Protein AF-0000000072180378 (afdb_homodimer)

Nearest PDB structures (foldseek):
  8u5n-assembly1_A  TM=6.507E-01  e=9.864E-05  Homo sapiens
  7bct-assembly1_A  TM=1.793E-01  e=2.920E-01  Homo sapiens
  6uwf-assembly1_A  TM=1.697E-01  e=4.337E-01  Pyrococcus horikoshii
  8qru-assembly1_B  TM=1.449E-01  e=9.198E-01  Homo sapiens
  5y50-assembly1_A  TM=1.693E-01  e=3.822E+00  Arabidopsis thaliana

Sequence (892 aa):
MRGRNSAKGERAGKSVSMNCNTCNDVAQLRHFEISCSRGFAAMAGFVAVLIAALRAIGVSVSAMAAGFLGARLGIISPQAQKSMAAISMNILIPSLLFTRIIYCDQCNQHLAQCTRCSPFIDILCNSWVLILLPFVVVGIGVFLGKLTAVLTAAPSSFSKGTICAIAFGNSTGLPIVLLTVISQSAASLTPSKQLDPLQHLPVYLMLYPVLQWSIGSWLLADTAGPQAEAVDNDPEISEVESIPSSEASLAQTNKHKCCLRVLQELRNVLQQALTPPVLGALLGLLVGFTPVRAWLVDLRDQDNDAPLQWFYAGLYKLGDAAVPVNLLILGSSLAKGADFHALPCRVGLGIAFSKLILMPGFMVLIVYGLIRIIPNKGYSLWLVALVVSCTPTANNVAVMAQNGGQSKEGMATAIFLQYLFAPICVTLSLAAFIQLLSSDCFLPPVMRGRNSAKGERAGKSVSMNCNTCNDVAQLRHFEISCSRGFAAMAGFVAVLIAALRAIGVSVSAMAAGFLGARLGIISPQAQKSMAAISMNILIPSLLFTRIIYCDQCNQHLAQCTRCSPFIDILCNSWVLILLPFVVVGIGVFLGKLTAVLTAAPSSFSKGTICAIAFGNSTGLPIVLLTVISQSAASLTPSKQLDPLQHLPVYLMLYPVLQWSIGSWLLADTAGPQAEAVDNDPEISEVESIPSSEASLAQTNKHKCCLRVLQELRNVLQQALTPPVLGALLGLLVGFTPVRAWLVDLRDQDNDAPLQWFYAGLYKLGDAAVPVNLLILGSSLAKGADFHALPCRVGLGIAFSKLILMPGFMVLIVYGLIRIIPNKGYSLWLVALVVSCTPTANNVAVMAQNGGQSKEGMATAIFLQYLFAPICVTLSLAAFIQLLSSDCFLPPV

Foldseek 3Di:
DDDPPPPPPPPPPPPPPPDCVVVVVVVVVVVVVVVVVLVVLLVVLLVLLLVLLVVLLVVLVVLLQVLLVCLLVPNQDPVNLLVLLVCLQQAQLLLQLLLLLLDDDQCPDPPPDDDFDDAPVVLCVQQVVLLCLLVVLLVVLLVLQQVLCVVLVPDPLCSLVSSLQQNAFDQPRSLVSSLVSCVVSCVVVPPDPDDRLVSNSSSNSLCNQLCSQLVLLVSLAPVPPPPPPVPCCCVCPPPPPPPCDDPVVVVVVVVVVVVVVVVVVVVVSVVSSPGNNNVSSVNSVVCSNDCVSCQQAPRDNSPQPRVNVVVSVVSNVSNVVSSSSLSSSLSNLCNVHQDCVLPPPSSLVSSLCSQQPVQLVVQLVVLLVVCVVDDDRDLSSSLSSSLSRRGGGHSSSLSSNSVNVGRSSNSSNSRVSNSVCSSVSSSVSSSVSVVQSPDCSRHPDD/DDPPPPPPPPPPPPPPPPDCVVVVVVVVVVVVVVVVVLVVLLVVLLVLLLVLLVVLLVVLVVLLQLLLVCLLVPNQDPVNLLVLLVCLQQAQLLLQLLLLLLDDDQCPDPPPDDDFDDAPVVLCVQQVVLLCLLVVLLVVLLVLQQVLCVVLVPDPLCSLVSSLQQNAFDQPRSLVSSLVSCVVSCVVVPPDPDPRLVSNSSSNSLCNQLCSQLVLLVSLAPVPPPPPPPPCCCVCPPPPPPPCPDPVVVVVVVVVVVVVVVVVVVVVSVVSSCGNNNVSSVNSVVCSNDCVSCQQAPRDNSPQDRVNVVVSVVSNVSNVVSSSSLSSSLSNLCNVHQDCVLPPPSSLVSSLCSQQPVQLVVQLVVLLVVCVVDDDRDLSSSLSSSLSRRGGGHSSSLSSNSVNVGRSSNSSNSRVSNSVCSSVSSSVSSSVSVVQSPDCSRHPDD

InterPro domains:
  IPR004776 Membrane transport PIN-like [PF03547] (62-428)
  IPR045033 Protein PIN-LIKES 1/3/4/5/7 [PTHR31651] (59-435)

Structure (mmCIF, N/CA/C/O backbone):
data_AF-0000000072180378-model_v1
#
loop_
_entity.id
_entity.type
_entity.pdbx_description
1 polymer 'Uncharacterized protein'
#
loop_
_atom_site.group_PDB
_atom_site.id
_atom_site.type_symbol
_atom_site.label_atom_id
_atom_site.label_alt_id
_atom_site.label_comp_id
_atom_site.label_asym_id
_atom_site.label_entity_id
_atom_site.label_seq_id
_atom_site.pdbx_PDB_ins_code
_atom_site.Cartn_x
_atom_site.Cartn_y
_atom_site.Cartn_z
_atom_site.occupancy
_atom_site.B_iso_or_equiv
_atom_site.auth_seq_id
_atom_site.auth_comp_id
_atom_site.auth_asym_id
_atom_site.auth_atom_id
_atom_site.pdbx_PDB_model_num
ATOM 1 N N . MET A 1 1 ? 104.375 -60.062 -6.348 1 23.41 1 MET A N 1
ATOM 2 C CA . MET A 1 1 ? 103.875 -58.812 -5.77 1 23.41 1 MET A CA 1
ATOM 3 C C . MET A 1 1 ? 102.375 -58.594 -6.129 1 23.41 1 MET A C 1
ATOM 5 O O . MET A 1 1 ? 102.062 -58.406 -7.297 1 23.41 1 MET A O 1
ATOM 9 N N . ARG A 1 2 ? 101.5 -59.281 -5.406 1 26.3 2 ARG A N 1
ATOM 10 C CA . ARG A 1 2 ? 100.125 -59.75 -5.504 1 26.3 2 ARG A CA 1
ATOM 11 C C . ARG A 1 2 ? 99.125 -58.594 -5.406 1 26.3 2 ARG A C 1
ATOM 13 O O . ARG A 1 2 ? 99.25 -57.719 -4.531 1 26.3 2 ARG A O 1
ATOM 20 N N . GLY A 1 3 ? 98.562 -58.094 -6.531 1 22.78 3 GLY A N 1
ATOM 21 C CA . GLY A 1 3 ? 97.75 -56.938 -6.965 1 22.78 3 GLY A CA 1
ATOM 22 C C . GLY A 1 3 ? 96.438 -56.812 -6.219 1 22.78 3 GLY A C 1
ATOM 23 O O . GLY A 1 3 ? 95.625 -57.781 -6.152 1 22.78 3 GLY A O 1
ATOM 24 N N . ARG A 1 4 ? 96.312 -56.094 -4.996 1 25.03 4 ARG A N 1
ATOM 25 C CA . ARG A 1 4 ? 95.375 -55.844 -3.939 1 25.03 4 ARG A CA 1
ATOM 26 C C . ARG A 1 4 ? 94.062 -55.188 -4.5 1 25.03 4 ARG A C 1
ATOM 28 O O . ARG A 1 4 ? 94.125 -54.062 -4.992 1 25.03 4 ARG A O 1
ATOM 35 N N . ASN A 1 5 ? 93.188 -55.969 -5.215 1 21.61 5 ASN A N 1
ATOM 36 C CA . ASN A 1 5 ? 92 -55.594 -5.961 1 21.61 5 ASN A CA 1
ATOM 37 C C . ASN A 1 5 ? 90.938 -54.969 -5.055 1 21.61 5 ASN A C 1
ATOM 39 O O . ASN A 1 5 ? 90.5 -55.562 -4.078 1 21.61 5 ASN A O 1
ATOM 43 N N . SER A 1 6 ? 91 -53.594 -4.723 1 24.12 6 SER A N 1
ATOM 44 C CA . SER A 1 6 ? 90.188 -52.75 -3.867 1 24.12 6 SER A CA 1
ATOM 45 C C . SER A 1 6 ? 88.75 -52.688 -4.355 1 24.12 6 SER A C 1
ATOM 47 O O . SER A 1 6 ? 88.438 -52.219 -5.465 1 24.12 6 SER A O 1
ATOM 49 N N . ALA A 1 7 ? 87.875 -53.688 -4.199 1 20.97 7 ALA A N 1
ATOM 50 C CA . ALA A 1 7 ? 86.5 -53.844 -4.633 1 20.97 7 ALA A CA 1
ATOM 51 C C . ALA A 1 7 ? 85.625 -52.812 -3.943 1 20.97 7 ALA A C 1
ATOM 53 O O . ALA A 1 7 ? 85.5 -52.812 -2.715 1 20.97 7 ALA A O 1
ATOM 54 N N . LYS A 1 8 ? 85.5 -51.531 -4.449 1 24.98 8 LYS A N 1
ATOM 55 C CA . LYS A 1 8 ? 84.688 -50.375 -4.098 1 24.98 8 LYS A CA 1
ATOM 56 C C . LYS A 1 8 ? 83.188 -50.75 -4.062 1 24.98 8 LYS A C 1
ATOM 58 O O . LYS A 1 8 ? 82.625 -51.281 -5.035 1 24.98 8 LYS A O 1
ATOM 63 N N . GLY A 1 9 ? 82.562 -51.219 -2.928 1 21.19 9 GLY A N 1
ATOM 64 C CA . GLY A 1 9 ? 81.188 -51.625 -2.625 1 21.19 9 GLY A CA 1
ATOM 65 C C . GLY A 1 9 ? 80.188 -50.594 -2.967 1 21.19 9 GLY A C 1
ATOM 66 O O . GLY A 1 9 ? 80.312 -49.406 -2.611 1 21.19 9 GLY A O 1
ATOM 67 N N . GLU A 1 10 ? 79.562 -50.531 -4.16 1 22.59 10 GLU A N 1
ATOM 68 C CA . GLU A 1 10 ? 78.5 -49.688 -4.711 1 22.59 10 GLU A CA 1
ATOM 69 C C . GLU A 1 10 ? 77.188 -49.812 -3.857 1 22.59 10 GLU A C 1
ATOM 71 O O . GLU A 1 10 ? 76.625 -50.875 -3.691 1 22.59 10 GLU A O 1
ATOM 76 N N . ARG A 1 11 ? 77 -49.062 -2.693 1 24.77 11 ARG A N 1
ATOM 77 C CA . ARG A 1 11 ? 75.812 -48.875 -1.863 1 24.77 11 ARG A CA 1
ATOM 78 C C . ARG A 1 11 ? 74.625 -48.406 -2.697 1 24.77 11 ARG A C 1
ATOM 80 O O . ARG A 1 11 ? 74.688 -47.375 -3.35 1 24.77 11 ARG A O 1
ATOM 87 N N . ALA A 1 12 ? 73.875 -49.281 -3.346 1 22.66 12 ALA A N 1
ATOM 88 C CA . ALA A 1 12 ? 72.562 -49.094 -4.055 1 22.66 12 ALA A CA 1
ATOM 89 C C . ALA A 1 12 ? 71.562 -48.438 -3.156 1 22.66 12 ALA A C 1
ATOM 91 O O . ALA A 1 12 ? 71.312 -48.906 -2.035 1 22.66 12 ALA A O 1
ATOM 92 N N . GLY A 1 13 ? 71.375 -47.125 -3.082 1 23.61 13 GLY A N 1
ATOM 93 C CA . GLY A 1 13 ? 70.375 -46.281 -2.463 1 23.61 13 GLY A CA 1
ATOM 94 C C . GLY A 1 13 ? 69 -46.656 -2.812 1 23.61 13 GLY A C 1
ATOM 95 O O . GLY A 1 13 ? 68.625 -46.719 -3.988 1 23.61 13 GLY A O 1
ATOM 96 N N . LYS A 1 14 ? 68.312 -47.625 -2.092 1 28.03 14 LYS A N 1
ATOM 97 C CA . LYS A 1 14 ? 66.938 -48 -2.186 1 28.03 14 LYS A CA 1
ATOM 98 C C . LYS A 1 14 ? 66 -46.781 -2.027 1 28.03 14 LYS A C 1
ATOM 100 O O . LYS A 1 14 ? 66.062 -46.062 -1.032 1 28.03 14 LYS A O 1
ATOM 105 N N . SER A 1 15 ? 65.625 -46.094 -3.078 1 25.95 15 SER A N 1
ATOM 106 C CA . SER A 1 15 ? 64.562 -45.125 -3.164 1 25.95 15 SER A CA 1
ATOM 107 C C . SER A 1 15 ? 63.281 -45.719 -2.617 1 25.95 15 SER A C 1
ATOM 109 O O . SER A 1 15 ? 62.812 -46.75 -3.066 1 25.95 15 SER A O 1
ATOM 111 N N . VAL A 1 16 ? 63.031 -45.688 -1.3 1 29.38 16 VAL A N 1
ATOM 112 C CA . VAL A 1 16 ? 61.781 -45.969 -0.637 1 29.38 16 VAL A CA 1
ATOM 113 C C . VAL A 1 16 ? 60.625 -45.281 -1.366 1 29.38 16 VAL A C 1
ATOM 115 O O . VAL A 1 16 ? 60.688 -44.062 -1.578 1 29.38 16 VAL A O 1
ATOM 118 N N . SER A 1 17 ? 59.938 -45.938 -2.277 1 28.48 17 SER A N 1
ATOM 119 C CA . SER A 1 17 ? 58.625 -45.594 -2.859 1 28.48 17 SER A CA 1
ATOM 120 C C . SER A 1 17 ? 57.625 -45.188 -1.781 1 28.48 17 SER A C 1
ATOM 122 O O . SER A 1 17 ? 57.312 -45.969 -0.888 1 28.48 17 SER A O 1
ATOM 124 N N . MET A 1 18 ? 57.688 -43.969 -1.21 1 31.56 18 MET A N 1
ATOM 125 C CA . MET A 1 18 ? 56.594 -43.344 -0.46 1 31.56 18 MET A CA 1
ATOM 126 C C . MET A 1 18 ? 55.25 -43.688 -1.07 1 31.56 18 MET A C 1
ATOM 128 O O . MET A 1 18 ? 55 -43.438 -2.256 1 31.56 18 MET A O 1
ATOM 132 N N . ASN A 1 19 ? 54.562 -44.781 -0.623 1 30.08 19 ASN A N 1
ATOM 133 C CA . ASN A 1 19 ? 53.312 -45.438 -0.943 1 30.08 19 ASN A CA 1
ATOM 134 C C . ASN A 1 19 ? 52.188 -44.438 -1.139 1 30.08 19 ASN A C 1
ATOM 136 O O . ASN A 1 19 ? 52.094 -43.438 -0.425 1 30.08 19 ASN A O 1
ATOM 140 N N . CYS A 1 20 ? 51.5 -44.344 -2.312 1 37.78 20 CYS A N 1
ATOM 141 C CA . CYS A 1 20 ? 50.281 -43.781 -2.926 1 37.78 20 CYS A CA 1
ATOM 142 C C . CYS A 1 20 ? 49.094 -43.875 -1.975 1 37.78 20 CYS A C 1
ATOM 144 O O . CYS A 1 20 ? 48.031 -43.375 -2.295 1 37.78 20 CYS A O 1
ATOM 146 N N . ASN A 1 21 ? 49.188 -44.594 -0.837 1 43.12 21 ASN A N 1
ATOM 147 C CA . ASN A 1 21 ? 48 -44.656 0.042 1 43.12 21 ASN A CA 1
ATOM 148 C C . ASN A 1 21 ? 47.75 -43.344 0.758 1 43.12 21 ASN A C 1
ATOM 150 O O . ASN A 1 21 ? 46.594 -43 1.018 1 43.12 21 ASN A O 1
ATOM 154 N N . THR A 1 22 ? 48.781 -42.625 1.175 1 49.94 22 THR A N 1
ATOM 155 C CA . THR A 1 22 ? 48.562 -41.344 1.85 1 49.94 22 THR A CA 1
ATOM 156 C C . THR A 1 22 ? 47.938 -40.344 0.9 1 49.94 22 THR A C 1
ATOM 158 O O . THR A 1 22 ? 47.125 -39.531 1.315 1 49.94 22 THR A O 1
ATOM 161 N N . CYS A 1 23 ? 48.344 -40.406 -0.347 1 49.34 23 CYS A N 1
ATOM 162 C CA . CYS A 1 23 ? 47.719 -39.5 -1.304 1 49.34 23 CYS A CA 1
ATOM 163 C C . CYS A 1 23 ? 46.25 -39.844 -1.506 1 49.34 23 CYS A C 1
ATOM 165 O O . CYS A 1 23 ? 45.406 -38.969 -1.651 1 49.34 23 CYS A O 1
ATOM 167 N N . ASN A 1 24 ? 45.969 -41.156 -1.447 1 54.84 24 ASN A N 1
ATOM 168 C CA . ASN A 1 24 ? 44.562 -41.562 -1.593 1 54.84 24 ASN A CA 1
ATOM 169 C C . ASN A 1 24 ? 43.75 -41.156 -0.372 1 54.84 24 ASN A C 1
ATOM 171 O O . ASN A 1 24 ? 42.594 -40.75 -0.505 1 54.84 24 ASN A O 1
ATOM 175 N N . ASP A 1 25 ? 44.344 -41.219 0.811 1 56.72 25 ASP A N 1
ATOM 176 C CA . ASP A 1 25 ? 43.625 -40.812 2.021 1 56.72 25 ASP A CA 1
ATOM 177 C C . ASP A 1 25 ? 43.375 -39.312 2.053 1 56.72 25 ASP A C 1
ATOM 179 O O . ASP A 1 25 ? 42.312 -38.875 2.443 1 56.72 25 ASP A O 1
ATOM 183 N N . VAL A 1 26 ? 44.344 -38.594 1.624 1 57.47 26 VAL A N 1
ATOM 184 C CA . VAL A 1 26 ? 44.188 -37.156 1.578 1 57.47 26 VAL A CA 1
ATOM 185 C C . VAL A 1 26 ? 43.156 -36.781 0.502 1 57.47 26 VAL A C 1
ATOM 187 O O . VAL A 1 26 ? 42.344 -35.906 0.703 1 57.47 26 VAL A O 1
ATOM 190 N N . ALA A 1 27 ? 43.125 -37.5 -0.613 1 61.75 27 ALA A N 1
ATOM 191 C CA . ALA A 1 27 ? 42.125 -37.25 -1.668 1 61.75 27 ALA A CA 1
ATOM 192 C C . ALA A 1 27 ? 40.719 -37.656 -1.211 1 61.75 27 ALA A C 1
ATOM 194 O O . ALA A 1 27 ? 39.781 -36.906 -1.475 1 61.75 27 ALA A O 1
ATOM 195 N N . GLN A 1 28 ? 40.656 -38.75 -0.484 1 59.56 28 GLN A N 1
ATOM 196 C CA . GLN A 1 28 ? 39.375 -39.156 0.055 1 59.56 28 GLN A CA 1
ATOM 197 C C . GLN A 1 28 ? 38.906 -38.188 1.138 1 59.56 28 GLN A C 1
ATOM 199 O O . GLN A 1 28 ? 37.719 -37.875 1.199 1 59.56 28 GLN A O 1
ATOM 204 N N . LEU A 1 29 ? 39.844 -37.75 1.906 1 58.91 29 LEU A N 1
ATOM 205 C CA . LEU A 1 29 ? 39.5 -36.781 2.928 1 58.91 29 LEU A CA 1
ATOM 206 C C . LEU A 1 29 ? 39.094 -35.469 2.291 1 58.91 29 LEU A C 1
ATOM 208 O O . LEU A 1 29 ? 38.156 -34.812 2.748 1 58.91 29 LEU A O 1
ATOM 212 N N . ARG A 1 30 ? 39.781 -35.062 1.263 1 59.28 30 ARG A N 1
ATOM 213 C CA . ARG A 1 30 ? 39.406 -33.844 0.553 1 59.28 30 ARG A CA 1
ATOM 214 C C . ARG A 1 30 ? 38.062 -34 -0.132 1 59.28 30 ARG A C 1
ATOM 216 O O . ARG A 1 30 ? 37.25 -33.062 -0.144 1 59.28 30 ARG A O 1
ATOM 223 N N . HIS A 1 31 ? 37.844 -35.188 -0.696 1 59.81 31 HIS A N 1
ATOM 224 C CA . HIS A 1 31 ? 36.562 -35.438 -1.297 1 59.81 31 HIS A CA 1
ATOM 225 C C . HIS A 1 31 ? 35.438 -35.438 -0.247 1 59.81 31 HIS A C 1
ATOM 227 O O . HIS A 1 31 ? 34.344 -34.938 -0.506 1 59.81 31 HIS A O 1
ATOM 233 N N . PHE A 1 32 ? 35.719 -35.969 0.905 1 56.75 32 PHE A N 1
ATOM 234 C CA . PHE A 1 32 ? 34.781 -35.938 2.008 1 56.75 32 PHE A CA 1
ATOM 235 C C . PHE A 1 32 ? 34.562 -34.531 2.502 1 56.75 32 PHE A C 1
ATOM 237 O O . PHE A 1 32 ? 33.406 -34.125 2.77 1 56.75 32 PHE A O 1
ATOM 244 N N . GLU A 1 33 ? 35.562 -33.844 2.6 1 57.16 33 GLU A N 1
ATOM 245 C CA . GLU A 1 33 ? 35.469 -32.438 3.023 1 57.16 33 GLU A CA 1
ATOM 246 C C . GLU A 1 33 ? 34.688 -31.625 2.004 1 57.16 33 GLU A C 1
ATOM 248 O O . GLU A 1 33 ? 33.875 -30.781 2.375 1 57.16 33 GLU A O 1
ATOM 253 N N . ILE A 1 34 ? 34.969 -31.875 0.777 1 57.62 34 ILE A N 1
ATOM 254 C CA . ILE A 1 34 ? 34.25 -31.172 -0.285 1 57.62 34 ILE A CA 1
ATOM 255 C C . ILE A 1 34 ? 32.781 -31.594 -0.282 1 57.62 34 ILE A C 1
ATOM 257 O O . ILE A 1 34 ? 31.891 -30.766 -0.435 1 57.62 34 ILE A O 1
ATOM 261 N N . SER A 1 35 ? 32.562 -32.875 -0.141 1 56.97 35 SER A N 1
ATOM 262 C CA . SER A 1 35 ? 31.203 -33.344 -0.076 1 56.97 35 SER A CA 1
ATOM 263 C C . SER A 1 35 ? 30.469 -32.812 1.146 1 56.97 35 SER A C 1
ATOM 265 O O . SER A 1 35 ? 29.297 -32.438 1.061 1 56.97 35 SER A O 1
ATOM 267 N N . CYS A 1 36 ? 31.125 -32.812 2.285 1 54.97 36 CYS A N 1
ATOM 268 C CA . CYS A 1 36 ? 30.562 -32.25 3.506 1 54.97 36 CYS A CA 1
ATOM 269 C C . CYS A 1 36 ? 30.328 -30.75 3.367 1 54.97 36 CYS A C 1
ATOM 271 O O . CYS A 1 36 ? 29.312 -30.234 3.822 1 54.97 36 CYS A O 1
ATOM 273 N N . SER A 1 37 ? 31.281 -30.156 2.77 1 57.88 37 SER A N 1
ATOM 274 C CA . SER A 1 37 ? 31.125 -28.734 2.553 1 57.88 37 SER A CA 1
ATOM 275 C C . SER A 1 37 ? 29.969 -28.422 1.609 1 57.88 37 SER A C 1
ATOM 277 O O . SER A 1 37 ? 29.219 -27.469 1.827 1 57.88 37 SER A O 1
ATOM 279 N N . ARG A 1 38 ? 29.875 -29.281 0.63 1 62.09 38 ARG A N 1
ATOM 280 C CA . ARG A 1 38 ? 28.75 -29.125 -0.28 1 62.09 38 ARG A CA 1
ATOM 281 C C . ARG A 1 38 ? 27.438 -29.438 0.425 1 62.09 38 ARG A C 1
ATOM 283 O O . ARG A 1 38 ? 26.422 -28.781 0.191 1 62.09 38 ARG A O 1
ATOM 290 N N . GLY A 1 39 ? 27.516 -30.453 1.272 1 58.81 39 GLY A N 1
ATOM 291 C CA . GLY A 1 39 ? 26.344 -30.781 2.086 1 58.81 39 GLY A CA 1
ATOM 292 C C . GLY A 1 39 ? 25.953 -29.672 3.031 1 58.81 39 GLY A C 1
ATOM 293 O O . GLY A 1 39 ? 24.766 -29.344 3.156 1 58.81 39 GLY A O 1
ATOM 294 N N . PHE A 1 40 ? 26.953 -29.109 3.693 1 61.78 40 PHE A N 1
ATOM 295 C CA . PHE A 1 40 ? 26.688 -28 4.609 1 61.78 40 PHE A CA 1
ATOM 296 C C . PHE A 1 40 ? 26.172 -26.781 3.859 1 61.78 40 PHE A C 1
ATOM 298 O O . PHE A 1 40 ? 25.281 -26.078 4.34 1 61.78 40 PHE A O 1
ATOM 305 N N . ALA A 1 41 ? 26.75 -26.578 2.73 1 62.75 41 ALA A N 1
ATOM 306 C CA . ALA A 1 41 ? 26.312 -25.453 1.915 1 62.75 41 ALA A CA 1
ATOM 307 C C . ALA A 1 41 ? 24.875 -25.656 1.431 1 62.75 41 ALA A C 1
ATOM 309 O O . ALA A 1 41 ? 24.078 -24.719 1.418 1 62.75 41 ALA A O 1
ATOM 310 N N . ALA A 1 42 ? 24.688 -26.922 1.071 1 67.94 42 ALA A N 1
ATOM 311 C CA . ALA A 1 42 ? 23.328 -27.281 0.644 1 67.94 42 ALA A CA 1
ATOM 312 C C . ALA A 1 42 ? 22.328 -27.109 1.788 1 67.94 42 ALA A C 1
ATOM 314 O O . ALA A 1 42 ? 21.219 -26.625 1.585 1 67.94 42 ALA A O 1
ATOM 315 N N . MET A 1 43 ? 22.781 -27.5 2.961 1 72.25 43 MET A N 1
ATOM 316 C CA . MET A 1 43 ? 21.906 -27.359 4.129 1 72.25 43 MET A CA 1
ATOM 317 C C . MET A 1 43 ? 21.703 -25.891 4.48 1 72.25 43 MET A C 1
ATOM 319 O O . MET A 1 43 ? 20.594 -25.5 4.836 1 72.25 43 MET A O 1
ATOM 323 N N . ALA A 1 44 ? 22.766 -25.188 4.395 1 71.56 44 ALA A N 1
ATOM 324 C CA . ALA A 1 44 ? 22.656 -23.75 4.672 1 71.56 44 ALA A CA 1
ATOM 325 C C . ALA A 1 44 ? 21.703 -23.078 3.691 1 71.56 44 ALA A C 1
ATOM 327 O O . ALA A 1 44 ? 20.906 -22.203 4.078 1 71.56 44 ALA A O 1
ATOM 328 N N . GLY A 1 45 ? 21.781 -23.531 2.492 1 72.12 45 GLY A N 1
ATOM 329 C CA . GLY A 1 45 ? 20.875 -23 1.487 1 72.12 45 GLY A CA 1
ATOM 330 C C . GLY A 1 45 ? 19.422 -23.375 1.741 1 72.12 45 GLY A C 1
ATOM 331 O O . GLY A 1 45 ? 18.531 -22.547 1.591 1 72.12 45 GLY A O 1
ATOM 332 N N . PHE A 1 46 ? 19.312 -24.641 2.17 1 78.25 46 PHE A N 1
ATOM 333 C CA . PHE A 1 46 ? 17.969 -25.109 2.486 1 78.25 46 PHE A CA 1
ATOM 334 C C . PHE A 1 46 ? 17.359 -24.312 3.635 1 78.25 46 PHE A C 1
ATOM 336 O O . PHE A 1 46 ? 16.203 -23.891 3.564 1 78.25 46 PHE A O 1
ATOM 343 N N . VAL A 1 47 ? 18.094 -24.078 4.609 1 81.06 47 VAL A N 1
ATOM 344 C CA . VAL A 1 47 ? 17.609 -23.375 5.793 1 81.06 47 VAL A CA 1
ATOM 345 C C . VAL A 1 47 ? 17.281 -21.922 5.43 1 81.06 47 VAL A C 1
ATOM 347 O O . VAL A 1 47 ? 16.266 -21.391 5.883 1 81.06 47 VAL A O 1
ATOM 350 N N . ALA A 1 48 ? 18.031 -21.375 4.586 1 77.56 48 ALA A N 1
ATOM 351 C CA . ALA A 1 48 ? 17.797 -20 4.164 1 77.56 48 ALA A CA 1
ATOM 352 C C . ALA A 1 48 ? 16.484 -19.891 3.4 1 77.56 48 ALA A C 1
ATOM 354 O O . ALA A 1 48 ? 15.711 -18.938 3.611 1 77.56 48 ALA A O 1
ATOM 355 N N . VAL A 1 49 ? 16.25 -20.875 2.596 1 77.88 49 VAL A N 1
ATOM 356 C CA . VAL A 1 49 ? 15.023 -20.859 1.805 1 77.88 49 VAL A CA 1
ATOM 357 C C . VAL A 1 49 ? 13.82 -21.125 2.711 1 77.88 49 VAL A C 1
ATOM 359 O O . VAL A 1 49 ? 12.773 -20.5 2.553 1 77.88 49 VAL A O 1
ATOM 362 N N . LEU A 1 50 ? 14.023 -22.016 3.584 1 84.56 50 LEU A N 1
ATOM 363 C CA . LEU A 1 50 ? 12.953 -22.312 4.523 1 84.56 50 LEU A CA 1
ATOM 364 C C . LEU A 1 50 ? 12.586 -21.094 5.348 1 84.56 50 LEU A C 1
ATOM 366 O O . LEU A 1 50 ? 11.406 -20.766 5.504 1 84.56 50 LEU A O 1
ATOM 370 N N . ILE A 1 51 ? 13.523 -20.422 5.801 1 83.12 51 ILE A N 1
ATOM 371 C CA . ILE A 1 51 ? 13.297 -19.219 6.609 1 83.12 51 ILE A CA 1
ATOM 372 C C . ILE A 1 51 ? 12.617 -18.141 5.762 1 83.12 51 ILE A C 1
ATOM 374 O O . ILE A 1 51 ? 11.695 -17.484 6.227 1 83.12 51 ILE A O 1
ATOM 378 N N . ALA A 1 52 ? 13.031 -18.016 4.59 1 79.88 52 ALA A N 1
ATOM 379 C CA . ALA A 1 52 ? 12.422 -17.047 3.686 1 79.88 52 ALA A CA 1
ATOM 380 C C . ALA A 1 52 ? 10.961 -17.375 3.418 1 79.88 52 ALA A C 1
ATOM 382 O O . ALA A 1 52 ? 10.109 -16.484 3.387 1 79.88 52 ALA A O 1
ATOM 383 N N . ALA A 1 53 ? 10.734 -18.641 3.188 1 81.94 53 ALA A N 1
ATOM 384 C CA . ALA A 1 53 ? 9.367 -19.094 2.951 1 81.94 53 ALA A CA 1
ATOM 385 C C . ALA A 1 53 ? 8.492 -18.859 4.184 1 81.94 53 ALA A C 1
ATOM 387 O O . ALA A 1 53 ? 7.359 -18.391 4.066 1 81.94 53 ALA A O 1
ATOM 388 N N . LEU A 1 54 ? 9.008 -19.172 5.328 1 85.94 54 LEU A N 1
ATOM 389 C CA . LEU A 1 54 ? 8.281 -18.953 6.574 1 85.94 54 LEU A CA 1
ATOM 390 C C . LEU A 1 54 ? 7.996 -17.469 6.793 1 85.94 54 LEU A C 1
ATOM 392 O O . LEU A 1 54 ? 6.898 -17.109 7.215 1 85.94 54 LEU A O 1
ATOM 396 N N . ARG A 1 55 ? 8.93 -16.672 6.438 1 84.56 55 ARG A N 1
ATOM 397 C CA . ARG A 1 55 ? 8.75 -15.234 6.594 1 84.56 55 ARG A CA 1
ATOM 398 C C . ARG A 1 55 ? 7.691 -14.711 5.633 1 84.56 55 ARG A C 1
ATOM 400 O O . ARG A 1 55 ? 6.844 -13.898 6.02 1 84.56 55 ARG A O 1
ATOM 407 N N . ALA A 1 56 ? 7.746 -15.133 4.473 1 82.44 56 ALA A N 1
ATOM 408 C CA . ALA A 1 56 ? 6.773 -14.703 3.473 1 82.44 56 ALA A CA 1
ATOM 409 C C . ALA A 1 56 ? 5.355 -15.102 3.875 1 82.44 56 ALA A C 1
ATOM 411 O O . ALA A 1 56 ? 4.422 -14.305 3.766 1 82.44 56 ALA A O 1
ATOM 412 N N . ILE A 1 57 ? 5.25 -16.297 4.301 1 85.94 57 ILE A N 1
ATOM 413 C CA . ILE A 1 57 ? 3.953 -16.781 4.758 1 85.94 57 ILE A CA 1
ATOM 414 C C . ILE A 1 57 ? 3.529 -16.031 6.016 1 85.94 57 ILE A C 1
ATOM 416 O O . ILE A 1 57 ? 2.354 -15.695 6.184 1 85.94 57 ILE A O 1
ATOM 420 N N . GLY A 1 58 ? 4.492 -15.836 6.891 1 88.62 58 GLY A N 1
ATOM 421 C CA . GLY A 1 58 ? 4.207 -15.086 8.102 1 88.62 58 GLY A CA 1
ATOM 422 C C . GLY A 1 58 ? 3.646 -13.703 7.832 1 88.62 58 GLY A C 1
ATOM 423 O O . GLY A 1 58 ? 2.744 -13.242 8.531 1 88.62 58 GLY A O 1
ATOM 424 N N . VAL A 1 59 ? 4.148 -13.039 6.828 1 90.19 59 VAL A N 1
ATOM 425 C CA . VAL A 1 59 ? 3.658 -11.719 6.441 1 90.19 59 VAL A CA 1
ATOM 426 C C . VAL A 1 59 ? 2.188 -11.812 6.043 1 90.19 59 VAL A C 1
ATOM 428 O O . VAL A 1 59 ? 1.36 -11.031 6.508 1 90.19 59 VAL A O 1
ATOM 431 N N . SER A 1 60 ? 1.878 -12.789 5.25 1 89.06 60 SER A N 1
ATOM 432 C CA . SER A 1 60 ? 0.507 -12.977 4.785 1 89.06 60 SER A CA 1
ATOM 433 C C . SER A 1 60 ? -0.425 -13.328 5.938 1 89.06 60 SER A C 1
ATOM 435 O O . SER A 1 60 ? -1.526 -12.781 6.043 1 89.06 60 SER A O 1
ATOM 437 N N . VAL A 1 61 ? 0.026 -14.18 6.797 1 90.81 61 VAL A N 1
ATOM 438 C CA . VAL A 1 61 ? -0.789 -14.625 7.922 1 90.81 61 VAL A CA 1
ATOM 439 C C . VAL A 1 61 ? -1.045 -13.461 8.875 1 90.81 61 VAL A C 1
ATOM 441 O O . VAL A 1 61 ? -2.133 -13.344 9.445 1 90.81 61 VAL A O 1
ATOM 444 N N . SER A 1 62 ? -0.065 -12.617 9.055 1 93.62 62 SER A N 1
ATOM 445 C CA . SER A 1 62 ? -0.23 -11.461 9.93 1 93.62 62 SER A CA 1
ATOM 446 C C . SER A 1 62 ? -1.308 -10.523 9.414 1 93.62 62 SER A C 1
ATOM 448 O O . SER A 1 62 ? -2.154 -10.055 10.172 1 93.62 62 SER A O 1
ATOM 450 N N . ALA A 1 63 ? -1.283 -10.266 8.156 1 93.56 63 ALA A N 1
ATOM 451 C CA . ALA A 1 63 ? -2.291 -9.398 7.555 1 93.56 63 ALA A CA 1
ATOM 452 C C . ALA A 1 63 ? -3.67 -10.055 7.59 1 93.56 63 ALA A C 1
ATOM 454 O O . ALA A 1 63 ? -4.676 -9.383 7.852 1 93.56 63 ALA A O 1
ATOM 455 N N . MET A 1 64 ? -3.689 -11.352 7.355 1 93.44 64 MET A N 1
ATOM 456 C CA . MET A 1 64 ? -4.941 -12.094 7.43 1 93.44 64 MET A CA 1
ATOM 457 C C . MET A 1 64 ? -5.516 -12.055 8.844 1 93.44 64 MET A C 1
ATOM 459 O O . MET A 1 64 ? -6.73 -11.977 9.023 1 93.44 64 MET A O 1
ATOM 463 N N . ALA A 1 65 ? -4.656 -12.172 9.805 1 95.38 65 ALA A N 1
ATOM 464 C CA . ALA A 1 65 ? -5.082 -12.148 11.195 1 95.38 65 ALA A CA 1
ATOM 465 C C . ALA A 1 65 ? -5.789 -10.836 11.539 1 95.38 65 ALA A C 1
ATOM 467 O O . ALA A 1 65 ? -6.75 -10.828 12.312 1 95.38 65 ALA A O 1
ATOM 468 N N . ALA A 1 66 ? -5.344 -9.773 11 1 96.44 66 ALA A N 1
ATOM 469 C CA . ALA A 1 66 ? -6.008 -8.484 11.211 1 96.44 66 ALA A CA 1
ATOM 470 C C . ALA A 1 66 ? -7.43 -8.508 10.648 1 96.44 66 ALA A C 1
ATOM 472 O O . ALA A 1 66 ? -8.352 -7.961 11.258 1 96.44 66 ALA A O 1
ATOM 473 N N . GLY A 1 67 ? -7.566 -9.086 9.445 1 95.31 67 GLY A N 1
ATOM 474 C CA . GLY A 1 67 ? -8.898 -9.25 8.891 1 95.31 67 GLY A CA 1
ATOM 475 C C . GLY A 1 67 ? -9.789 -10.141 9.734 1 95.31 67 GLY A C 1
ATOM 476 O O . GLY A 1 67 ? -10.969 -9.836 9.938 1 95.31 67 GLY A O 1
ATOM 477 N N . PHE A 1 68 ? -9.211 -11.25 10.219 1 95.75 68 PHE A N 1
ATOM 478 C CA . PHE A 1 68 ? -9.914 -12.172 11.102 1 95.75 68 PHE A CA 1
ATOM 479 C C . PHE A 1 68 ? -10.398 -11.461 12.359 1 95.75 68 PHE A C 1
ATOM 481 O O . PHE A 1 68 ? -11.57 -11.539 12.711 1 95.75 68 PHE A O 1
ATOM 488 N N . LEU A 1 69 ? -9.516 -10.695 12.969 1 95.81 69 LEU A N 1
ATOM 489 C 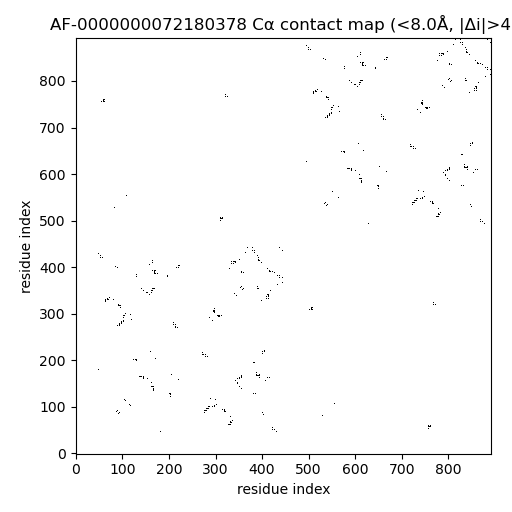CA . LEU A 1 69 ? -9.844 -9.961 14.188 1 95.81 69 LEU A CA 1
ATOM 490 C C . LEU A 1 69 ? -10.82 -8.836 13.891 1 95.81 69 LEU A C 1
ATOM 492 O O . LEU A 1 69 ? -11.727 -8.562 14.688 1 95.81 69 LEU A O 1
ATOM 496 N N . GLY A 1 70 ? -10.641 -8.156 12.812 1 96.38 70 GLY A N 1
ATOM 497 C CA . GLY A 1 70 ? -11.562 -7.102 12.422 1 96.38 70 GLY A CA 1
ATOM 498 C C . GLY A 1 70 ? -12.992 -7.578 12.266 1 96.38 70 GLY A C 1
ATOM 499 O O . GLY A 1 70 ? -13.93 -6.871 12.633 1 96.38 70 GLY A O 1
ATOM 500 N N . ALA A 1 71 ? -13.117 -8.695 11.664 1 95.31 71 ALA A N 1
ATOM 501 C CA . ALA A 1 71 ? -14.453 -9.266 11.492 1 95.31 71 ALA A CA 1
ATOM 502 C C . ALA A 1 71 ? -15.039 -9.695 12.836 1 95.31 71 ALA A C 1
ATOM 504 O O . ALA A 1 71 ? -16.219 -9.477 13.109 1 95.31 71 ALA A O 1
ATOM 505 N N . ARG A 1 72 ? -14.289 -10.258 13.711 1 94.38 72 ARG A N 1
ATOM 506 C CA . ARG A 1 72 ? -14.742 -10.734 15.008 1 94.38 72 ARG A CA 1
ATOM 507 C C . ARG A 1 72 ? -15.117 -9.57 15.922 1 94.38 72 ARG A C 1
ATOM 509 O O . ARG A 1 72 ? -16.031 -9.68 16.734 1 94.38 72 ARG A O 1
ATOM 516 N N . LEU A 1 73 ? -14.469 -8.453 15.742 1 94.44 73 LEU A N 1
ATOM 517 C CA . LEU A 1 73 ? -14.727 -7.273 16.562 1 94.44 73 LEU A CA 1
ATOM 518 C C . LEU A 1 73 ? -15.836 -6.422 15.953 1 94.44 73 LEU A C 1
ATOM 520 O O . LEU A 1 73 ? -16.188 -5.367 16.484 1 94.44 73 LEU A O 1
ATOM 524 N N . GLY A 1 74 ? -16.266 -6.797 14.805 1 93.31 74 GLY A N 1
ATOM 525 C CA . GLY A 1 74 ? -17.391 -6.121 14.188 1 93.31 74 GLY A CA 1
ATOM 526 C C . GLY A 1 74 ? -16.984 -4.93 13.344 1 93.31 74 GLY A C 1
ATOM 527 O O . GLY A 1 74 ? -17.828 -4.156 12.891 1 93.31 74 GLY A O 1
ATOM 528 N N . ILE A 1 75 ? -15.766 -4.773 13.133 1 93.69 75 ILE A N 1
ATOM 529 C CA . ILE A 1 75 ? -15.258 -3.682 12.305 1 93.69 75 ILE A CA 1
ATOM 530 C C . ILE A 1 75 ? -15.547 -3.973 10.836 1 93.69 75 ILE A C 1
ATOM 532 O O . ILE A 1 75 ? -15.945 -3.08 10.086 1 93.69 75 ILE A O 1
ATOM 536 N N . ILE A 1 76 ? -15.297 -5.23 10.445 1 95.94 76 ILE A N 1
ATOM 537 C CA . ILE A 1 76 ? -15.555 -5.66 9.078 1 95.94 76 ILE A CA 1
ATOM 538 C C . ILE A 1 76 ? -16.828 -6.512 9.031 1 95.94 76 ILE A C 1
ATOM 540 O O . ILE A 1 76 ? -16.781 -7.715 9.297 1 95.94 76 ILE A O 1
ATOM 544 N N . SER A 1 77 ? -17.875 -5.902 8.641 1 94.38 77 SER A N 1
ATOM 545 C CA . SER A 1 77 ? -19.125 -6.613 8.445 1 94.38 77 SER A CA 1
ATOM 546 C C . SER A 1 77 ? -19.156 -7.348 7.109 1 94.38 77 SER A C 1
ATOM 548 O O . SER A 1 77 ? -18.297 -7.113 6.25 1 94.38 77 SER A O 1
ATOM 550 N N . PRO A 1 78 ? -20.141 -8.227 6.973 1 91.19 78 PRO A N 1
ATOM 551 C CA . PRO A 1 78 ? -20.266 -8.891 5.672 1 91.19 78 PRO A CA 1
ATOM 552 C C . PRO A 1 78 ? -20.469 -7.906 4.523 1 91.19 78 PRO A C 1
ATOM 554 O O . PRO A 1 78 ? -19.938 -8.117 3.432 1 91.19 78 PRO A O 1
ATOM 557 N N . GLN A 1 79 ? -21.172 -6.91 4.805 1 92.19 79 GLN A N 1
ATOM 558 C CA . GLN A 1 79 ? -21.375 -5.879 3.787 1 92.19 79 GLN A CA 1
ATOM 559 C C . GLN A 1 79 ? -20.062 -5.141 3.494 1 92.19 79 GLN A C 1
ATOM 561 O O . GLN A 1 79 ? -19.766 -4.824 2.338 1 92.19 79 GLN A O 1
ATOM 566 N N . ALA A 1 80 ? -19.344 -4.863 4.508 1 93.94 80 ALA A N 1
ATOM 567 C CA . ALA A 1 80 ? -18.031 -4.23 4.336 1 93.94 80 ALA A CA 1
ATOM 568 C C . ALA A 1 80 ? -17.094 -5.117 3.52 1 93.94 80 ALA A C 1
ATOM 570 O O . ALA A 1 80 ? -16.359 -4.629 2.66 1 93.94 80 ALA A O 1
ATOM 571 N N . GLN A 1 81 ? -17.188 -6.352 3.834 1 93.44 81 GLN A N 1
ATOM 572 C CA . GLN A 1 81 ? -16.375 -7.32 3.119 1 93.44 81 GLN A CA 1
ATOM 573 C C . GLN A 1 81 ? -16.703 -7.332 1.63 1 93.44 81 GLN A C 1
ATOM 575 O O . GLN A 1 81 ? -15.805 -7.34 0.787 1 93.44 81 GLN A O 1
ATOM 580 N N . LYS A 1 82 ? -17.922 -7.34 1.323 1 91.62 82 LYS A N 1
ATOM 581 C CA . LYS A 1 82 ? -18.375 -7.328 -0.065 1 91.62 82 LYS A CA 1
ATOM 582 C C . LYS A 1 82 ? -17.953 -6.043 -0.772 1 91.62 82 LYS A C 1
ATOM 584 O O . LYS A 1 82 ? -17.531 -6.078 -1.928 1 91.62 82 LYS A O 1
ATOM 589 N N . SER A 1 83 ? -18.047 -4.969 -0.083 1 92.75 83 SER A N 1
ATOM 590 C CA . SER A 1 83 ? -17.656 -3.682 -0.646 1 92.75 83 SER A CA 1
ATOM 591 C C . SER A 1 83 ? -16.156 -3.635 -0.927 1 92.75 83 SER A C 1
ATOM 593 O O . SER A 1 83 ? -15.734 -3.139 -1.972 1 92.75 83 SER A O 1
ATOM 595 N N . MET A 1 84 ? -15.438 -4.176 -0.024 1 93.94 84 MET A N 1
ATOM 596 C CA . MET A 1 84 ? -13.992 -4.211 -0.195 1 93.94 84 MET A CA 1
ATOM 597 C C . MET A 1 84 ? -13.602 -5.074 -1.391 1 93.94 84 MET A C 1
ATOM 599 O O . MET A 1 84 ? -12.703 -4.719 -2.154 1 93.94 84 MET A O 1
ATOM 603 N N . ALA A 1 85 ? -14.289 -6.164 -1.497 1 92.19 85 ALA A N 1
ATOM 604 C CA . ALA A 1 85 ? -14.008 -7.07 -2.609 1 92.19 85 ALA A CA 1
ATOM 605 C C . ALA A 1 85 ? -14.312 -6.406 -3.947 1 92.19 85 ALA A C 1
ATOM 607 O O . ALA A 1 85 ? -13.539 -6.535 -4.902 1 92.19 85 ALA A O 1
ATOM 608 N N . ALA A 1 86 ? -15.375 -5.688 -3.984 1 92.62 86 ALA A N 1
ATOM 609 C CA . ALA A 1 86 ? -15.766 -4.988 -5.203 1 92.62 86 ALA A CA 1
ATOM 610 C C . ALA A 1 86 ? -14.758 -3.898 -5.562 1 92.62 86 ALA A C 1
ATOM 612 O O . ALA A 1 86 ? -14.383 -3.75 -6.727 1 92.62 86 ALA A O 1
ATOM 613 N N . ILE A 1 87 ? -14.367 -3.209 -4.617 1 95.31 87 ILE A N 1
ATOM 614 C CA . ILE A 1 87 ? -13.398 -2.137 -4.836 1 95.31 87 ILE A CA 1
ATOM 615 C C . ILE A 1 87 ? -12.062 -2.727 -5.281 1 95.31 87 ILE A C 1
ATOM 617 O O . ILE A 1 87 ? -11.43 -2.211 -6.199 1 95.31 87 ILE A O 1
ATOM 621 N N . SER A 1 88 ? -11.672 -3.787 -4.617 1 94.81 88 SER A N 1
ATOM 622 C CA . SER A 1 88 ? -10.422 -4.445 -4.984 1 94.81 88 SER A CA 1
ATOM 623 C C . SER A 1 88 ? -10.461 -4.945 -6.426 1 94.81 88 SER A C 1
ATOM 625 O O . SER A 1 88 ? -9.539 -4.699 -7.203 1 94.81 88 SER A O 1
ATOM 627 N N . MET A 1 89 ? -11.516 -5.547 -6.82 1 91.75 89 MET A N 1
ATOM 628 C CA . MET A 1 89 ? -11.648 -6.145 -8.141 1 91.75 89 MET A CA 1
ATOM 629 C C . MET A 1 89 ? -11.711 -5.07 -9.227 1 91.75 89 MET A C 1
ATOM 631 O O . MET A 1 89 ? -11.164 -5.246 -10.312 1 91.75 89 MET A O 1
ATOM 635 N N . ASN A 1 90 ? -12.32 -3.967 -8.898 1 94.62 90 ASN A N 1
ATOM 636 C CA . ASN A 1 90 ? -12.633 -3.01 -9.953 1 94.62 90 ASN A CA 1
ATOM 637 C C . ASN A 1 90 ? -11.609 -1.882 -10.016 1 94.62 90 ASN A C 1
ATOM 639 O O . ASN A 1 90 ? -11.516 -1.177 -11.023 1 94.62 90 ASN A O 1
ATOM 643 N N . ILE A 1 91 ? -10.883 -1.74 -8.945 1 96.75 91 ILE A N 1
ATOM 644 C CA . ILE A 1 91 ? -10.008 -0.574 -8.93 1 96.75 91 ILE A CA 1
ATOM 645 C C . ILE A 1 91 ? -8.586 -1 -8.57 1 96.75 91 ILE A C 1
ATOM 647 O O . ILE A 1 91 ? -7.652 -0.798 -9.352 1 96.75 91 ILE A O 1
ATOM 651 N N . LEU A 1 92 ? -8.391 -1.672 -7.434 1 96.19 92 LEU A N 1
ATOM 652 C CA . LEU A 1 92 ? -7.059 -1.915 -6.898 1 96.19 92 LEU A CA 1
ATOM 653 C C . LEU A 1 92 ? -6.309 -2.936 -7.75 1 96.19 92 LEU A C 1
ATOM 655 O O . LEU A 1 92 ? -5.176 -2.686 -8.172 1 96.19 92 LEU A O 1
ATOM 659 N N . ILE A 1 93 ? -6.965 -4.039 -8.055 1 93.38 93 ILE A N 1
ATOM 660 C CA . ILE A 1 93 ? -6.297 -5.113 -8.789 1 93.38 93 ILE A CA 1
ATOM 661 C C . ILE A 1 93 ? -6 -4.66 -10.211 1 93.38 93 ILE A C 1
ATOM 663 O O . ILE A 1 93 ? -4.883 -4.836 -10.703 1 93.38 93 ILE A O 1
ATOM 667 N N . PRO A 1 94 ? -6.949 -4.02 -10.906 1 94.56 94 PRO A N 1
ATOM 668 C CA . PRO A 1 94 ? -6.605 -3.508 -12.234 1 94.56 94 PRO A CA 1
ATOM 669 C C . PRO A 1 94 ? -5.422 -2.543 -12.203 1 94.56 94 PRO A C 1
ATOM 671 O O . PRO A 1 94 ? -4.578 -2.568 -13.102 1 94.56 94 PRO A O 1
ATOM 674 N N . SER A 1 95 ? -5.387 -1.685 -11.219 1 95.88 95 SER A N 1
ATOM 675 C CA . SER A 1 95 ? -4.262 -0.764 -11.086 1 95.88 95 SER A CA 1
ATOM 676 C C . SER A 1 95 ? -2.959 -1.515 -10.836 1 95.88 95 SER A C 1
ATOM 678 O O . SER A 1 95 ? -1.914 -1.151 -11.383 1 95.88 95 SER A O 1
ATOM 680 N N . LEU A 1 96 ? -3.045 -2.506 -10.047 1 92.31 96 LEU A N 1
ATOM 681 C CA . LEU A 1 96 ? -1.88 -3.336 -9.758 1 92.31 96 LEU A CA 1
ATOM 682 C C . LEU A 1 96 ? -1.342 -3.984 -11.031 1 92.31 96 LEU A C 1
ATOM 684 O O . LEU A 1 96 ? -0.146 -3.9 -11.312 1 92.31 96 LEU A O 1
ATOM 688 N N . LEU A 1 97 ? -2.215 -4.602 -11.766 1 90.69 97 LEU A N 1
ATOM 689 C CA . LEU A 1 97 ? -1.801 -5.328 -12.961 1 90.69 97 LEU A CA 1
ATOM 690 C C . LEU A 1 97 ? -1.248 -4.375 -14.016 1 90.69 97 LEU A C 1
ATOM 692 O O . LEU A 1 97 ? -0.203 -4.641 -14.609 1 90.69 97 LEU A O 1
ATOM 696 N N . PHE A 1 98 ? -1.891 -3.252 -14.258 1 93.44 98 PHE A N 1
ATOM 697 C CA . PHE A 1 98 ? -1.439 -2.25 -15.211 1 93.44 98 PHE A CA 1
ATOM 698 C C . PHE A 1 98 ? -0.035 -1.767 -14.875 1 93.44 98 PHE A C 1
ATOM 700 O O . PHE A 1 98 ? 0.854 -1.769 -15.727 1 93.44 98 PHE A O 1
ATOM 707 N N . THR A 1 99 ? 0.176 -1.423 -13.648 1 91.44 99 THR A N 1
ATOM 708 C CA . THR A 1 99 ? 1.436 -0.797 -13.258 1 91.44 99 THR A CA 1
ATOM 709 C C . THR A 1 99 ? 2.551 -1.835 -13.18 1 91.44 99 THR A C 1
ATOM 711 O O . THR A 1 99 ? 3.711 -1.531 -13.469 1 91.44 99 THR A O 1
ATOM 714 N N . ARG A 1 100 ? 2.234 -3.049 -12.758 1 84.88 100 ARG A N 1
ATOM 715 C CA . ARG A 1 100 ? 3.271 -4.07 -12.648 1 84.88 100 ARG A CA 1
ATOM 716 C C . ARG A 1 100 ? 3.754 -4.52 -14.023 1 84.88 100 ARG A C 1
ATOM 718 O O . ARG A 1 100 ? 4.93 -4.848 -14.195 1 84.88 100 ARG A O 1
ATOM 725 N N . ILE A 1 101 ? 2.938 -4.539 -14.938 1 84.06 101 ILE A N 1
ATOM 726 C CA . ILE A 1 101 ? 3.293 -4.969 -16.281 1 84.06 101 ILE A CA 1
ATOM 727 C C . ILE A 1 101 ? 4.238 -3.951 -16.922 1 84.06 101 ILE A C 1
ATOM 729 O O . ILE A 1 101 ? 5.215 -4.324 -17.562 1 84.06 101 ILE A O 1
ATOM 733 N N . ILE A 1 102 ? 4.031 -2.674 -16.688 1 86.75 102 ILE A N 1
ATOM 734 C CA . ILE A 1 102 ? 4.848 -1.667 -17.359 1 86.75 102 ILE A CA 1
ATOM 735 C C . ILE A 1 102 ? 5.961 -1.201 -16.422 1 86.75 102 ILE A C 1
ATOM 737 O O . ILE A 1 102 ? 6.688 -0.256 -16.734 1 86.75 102 ILE A O 1
ATOM 741 N N . TYR A 1 103 ? 6.102 -1.817 -15.375 1 82.5 103 TYR A N 1
ATOM 742 C CA . TYR A 1 103 ? 7.039 -1.424 -14.336 1 82.5 103 TYR A CA 1
ATOM 743 C C . TYR A 1 103 ? 8.477 -1.462 -14.844 1 82.5 103 TYR A C 1
ATOM 745 O O . TYR A 1 103 ? 8.828 -2.328 -15.648 1 82.5 103 TYR A O 1
ATOM 753 N N . CYS A 1 104 ? 9.289 -0.489 -14.359 1 74.44 104 CYS A N 1
ATOM 754 C CA . CYS A 1 104 ? 10.734 -0.416 -14.523 1 74.44 104 CYS A CA 1
ATOM 755 C C . CYS A 1 104 ? 11.398 0.116 -13.258 1 74.44 104 CYS A C 1
ATOM 757 O O . CYS A 1 104 ? 11.008 1.163 -12.742 1 74.44 104 CYS A O 1
ATOM 759 N N . ASP A 1 105 ? 12.266 -0.732 -12.734 1 65 105 ASP A N 1
ATOM 760 C CA . ASP A 1 105 ? 12.945 -0.319 -11.508 1 65 105 ASP A CA 1
ATOM 761 C C . ASP A 1 105 ? 13.664 1.016 -11.695 1 65 105 ASP A C 1
ATOM 763 O O . ASP A 1 105 ? 14.359 1.217 -12.695 1 65 105 ASP A O 1
ATOM 767 N N . GLN A 1 106 ? 13.203 2.041 -10.945 1 56.66 106 GLN A N 1
ATOM 768 C CA . GLN A 1 106 ? 13.812 3.367 -11 1 56.66 106 GLN A CA 1
ATOM 769 C C . GLN A 1 106 ? 15.008 3.463 -10.062 1 56.66 106 GLN A C 1
ATOM 771 O O . GLN A 1 106 ? 15.016 2.859 -8.992 1 56.66 106 GLN A O 1
ATOM 776 N N . CYS A 1 107 ? 16.25 3.492 -10.453 1 54.72 107 CYS A N 1
ATOM 777 C CA . CYS A 1 107 ? 17.531 3.508 -9.742 1 54.72 107 CYS A CA 1
ATOM 778 C C . CYS A 1 107 ? 17.484 4.492 -8.578 1 54.72 107 CYS A C 1
ATOM 780 O O . CYS A 1 107 ? 17.688 5.691 -8.773 1 54.72 107 CYS A O 1
ATOM 782 N N . ASN A 1 108 ? 16.578 4.617 -7.961 1 47.22 108 ASN A N 1
ATOM 783 C CA . ASN A 1 108 ? 16.734 5.582 -6.879 1 47.22 108 ASN A CA 1
ATOM 784 C C . ASN A 1 108 ? 18.078 5.426 -6.176 1 47.22 108 ASN A C 1
ATOM 786 O O . ASN A 1 108 ? 18.391 6.18 -5.254 1 47.22 108 ASN A O 1
ATOM 790 N N . GLN A 1 109 ? 18.703 4.16 -6.176 1 41.81 109 GLN A N 1
ATOM 791 C CA . GLN A 1 109 ? 19.938 4.031 -5.398 1 41.81 109 GLN A CA 1
ATOM 792 C C . GLN A 1 109 ? 21.094 4.754 -6.078 1 41.81 109 GLN A C 1
ATOM 794 O O . GLN A 1 109 ? 21.078 4.965 -7.293 1 41.81 109 GLN A O 1
ATOM 799 N N . HIS A 1 110 ? 21.859 5.414 -5.238 1 39.62 110 HIS A N 1
ATOM 800 C CA . HIS A 1 110 ? 23.172 6.004 -5.457 1 39.62 110 HIS A CA 1
ATOM 801 C C . HIS A 1 110 ? 23.984 5.191 -6.461 1 39.62 110 HIS A C 1
ATOM 803 O O . HIS A 1 110 ? 25.219 5.262 -6.473 1 39.62 110 HIS A O 1
ATOM 809 N N . LEU A 1 111 ? 23.375 4.238 -7.004 1 40.16 111 LEU A N 1
ATOM 810 C CA . LEU A 1 111 ? 24.359 3.576 -7.859 1 40.16 111 LEU A CA 1
ATOM 811 C C . LEU A 1 111 ? 24.656 4.426 -9.094 1 40.16 111 LEU A C 1
ATOM 813 O O . LEU A 1 111 ? 23.766 5.082 -9.633 1 40.16 111 LEU A O 1
ATOM 817 N N . ALA A 1 112 ? 25.844 4.688 -9.391 1 44.94 112 ALA A N 1
ATOM 818 C CA . ALA A 1 112 ? 26.562 5.379 -10.461 1 44.94 112 ALA A CA 1
ATOM 819 C C . ALA A 1 112 ? 25.906 5.113 -11.812 1 44.94 112 ALA A C 1
ATOM 821 O O . ALA A 1 112 ? 25.891 5.984 -12.68 1 44.94 112 ALA A O 1
ATOM 822 N N . GLN A 1 113 ? 25.453 3.82 -12.164 1 46.78 113 GLN A N 1
ATOM 823 C CA . GLN A 1 113 ? 24.984 3.553 -13.523 1 46.78 113 GLN A CA 1
ATOM 824 C C . GLN A 1 113 ? 23.672 2.785 -13.508 1 46.78 113 GLN A C 1
ATOM 826 O O . GLN A 1 113 ? 23.625 1.627 -13.086 1 46.78 113 GLN A O 1
ATOM 831 N N . CYS A 1 114 ? 22.578 3.404 -13.281 1 52.56 114 CYS A N 1
ATOM 832 C CA . CYS A 1 114 ? 21.297 2.73 -13.391 1 52.56 114 CYS A CA 1
ATOM 833 C C . CYS A 1 114 ? 21.109 2.123 -14.781 1 52.56 114 CYS A C 1
ATOM 835 O O . CYS A 1 114 ? 21.375 2.779 -15.789 1 52.56 114 CYS A O 1
ATOM 837 N N . THR A 1 115 ? 21.109 0.841 -14.82 1 55.59 115 THR A N 1
ATOM 838 C CA . THR A 1 115 ? 20.938 0.158 -16.094 1 55.59 115 THR A CA 1
ATOM 839 C C . THR A 1 115 ? 19.594 0.499 -16.719 1 55.59 115 THR A C 1
ATOM 841 O O . THR A 1 115 ? 18.594 0.633 -16.016 1 55.59 115 THR A O 1
ATOM 844 N N . ARG A 1 116 ? 19.641 0.965 -17.938 1 63.31 116 ARG A N 1
ATOM 845 C CA . ARG A 1 116 ? 18.484 1.233 -18.781 1 63.31 116 ARG A CA 1
ATOM 846 C C . ARG A 1 116 ? 17.516 0.059 -18.75 1 63.31 116 ARG A C 1
ATOM 848 O O . ARG A 1 116 ? 17.922 -1.101 -18.781 1 63.31 116 ARG A O 1
ATOM 855 N N . CYS A 1 117 ? 16.266 0.425 -18.5 1 71.38 117 CYS A N 1
ATOM 856 C CA . CYS A 1 117 ? 15.258 -0.623 -18.578 1 71.38 117 CYS A CA 1
ATOM 857 C C . CYS A 1 117 ? 15.18 -1.209 -19.984 1 71.38 117 CYS A C 1
ATOM 859 O O . CYS A 1 117 ? 15.172 -0.47 -20.969 1 71.38 117 CYS A O 1
ATOM 861 N N . SER A 1 118 ? 15.289 -2.494 -20.047 1 70.31 118 SER A N 1
ATOM 862 C CA . SER A 1 118 ? 15.234 -3.17 -21.344 1 70.31 118 SER A CA 1
ATOM 863 C C . SER A 1 118 ? 13.859 -3.012 -22 1 70.31 118 SER A C 1
ATOM 865 O O . SER A 1 118 ? 12.836 -3.076 -21.312 1 70.31 118 SER A O 1
ATOM 867 N N . PRO A 1 119 ? 13.969 -2.711 -23.266 1 73.94 119 PRO A N 1
ATOM 868 C CA . PRO A 1 119 ? 12.688 -2.686 -23.984 1 73.94 119 PRO A CA 1
ATOM 869 C C . PRO A 1 119 ? 11.938 -4.012 -23.891 1 73.94 119 PRO A C 1
ATOM 871 O O . PRO A 1 119 ? 12.562 -5.07 -23.766 1 73.94 119 PRO A O 1
ATOM 874 N N . PHE A 1 120 ? 10.641 -3.908 -23.906 1 76.88 120 PHE A N 1
ATOM 875 C CA . PHE A 1 120 ? 9.773 -5.074 -23.781 1 76.88 120 PHE A CA 1
ATOM 876 C C . PHE A 1 120 ? 10.133 -6.129 -24.812 1 76.88 120 PHE A C 1
ATOM 878 O O . PHE A 1 120 ? 10.117 -7.324 -24.516 1 76.88 120 PHE A O 1
ATOM 885 N N . ILE A 1 121 ? 10.562 -5.664 -25.938 1 76 121 ILE A N 1
ATOM 886 C CA . ILE A 1 121 ? 10.836 -6.59 -27.031 1 76 121 ILE A CA 1
ATOM 887 C C . ILE A 1 121 ? 12.078 -7.422 -26.719 1 76 121 ILE A C 1
ATOM 889 O O . ILE A 1 121 ? 12.133 -8.609 -27.031 1 76 121 ILE A O 1
ATOM 893 N N . ASP A 1 122 ? 13 -6.848 -26.078 1 75.75 122 ASP A N 1
ATOM 894 C CA . ASP A 1 122 ? 14.219 -7.566 -25.734 1 75.75 122 ASP A CA 1
ATOM 895 C C . ASP A 1 122 ? 13.953 -8.609 -24.656 1 75.75 122 ASP A C 1
ATOM 897 O O . ASP A 1 122 ? 14.469 -9.727 -24.719 1 75.75 122 ASP A O 1
ATOM 901 N N . ILE A 1 123 ? 13.148 -8.18 -23.781 1 74.19 123 ILE A N 1
ATOM 902 C CA . ILE A 1 123 ? 12.805 -9.086 -22.688 1 74.19 123 ILE A CA 1
ATOM 903 C C . ILE A 1 123 ? 11.992 -10.266 -23.234 1 74.19 123 ILE A C 1
ATOM 905 O O . ILE A 1 123 ? 12.219 -11.414 -22.844 1 74.19 123 ILE A O 1
ATOM 909 N N . LEU A 1 124 ? 11.172 -9.93 -24.156 1 78.62 124 LEU A N 1
ATOM 910 C CA . LEU A 1 124 ? 10.305 -10.945 -24.75 1 78.62 124 LEU A CA 1
ATOM 911 C C . LEU A 1 124 ? 11.117 -11.93 -25.594 1 78.62 124 LEU A C 1
ATOM 913 O O . LEU A 1 124 ? 10.875 -13.133 -25.547 1 78.62 124 LEU A O 1
ATOM 917 N N . CYS A 1 125 ? 12.102 -11.414 -26.219 1 78.5 125 CYS A N 1
ATOM 918 C CA . CYS A 1 125 ? 12.906 -12.273 -27.078 1 78.5 125 CYS A CA 1
ATOM 919 C C . CYS A 1 125 ? 13.773 -13.219 -26.266 1 78.5 125 CYS A C 1
ATOM 921 O O . CYS A 1 125 ? 13.922 -14.391 -26.609 1 78.5 125 CYS A O 1
ATOM 923 N N . ASN A 1 126 ? 14.188 -12.727 -25.172 1 77.44 126 ASN A N 1
ATOM 924 C CA . ASN A 1 126 ? 15.07 -13.539 -24.344 1 77.44 126 ASN A CA 1
ATOM 925 C C . ASN A 1 126 ? 14.281 -14.516 -23.484 1 77.44 126 ASN A C 1
ATOM 927 O O . ASN A 1 126 ? 14.812 -15.555 -23.078 1 77.44 126 ASN A O 1
ATOM 931 N N . SER A 1 127 ? 13.047 -14.211 -23.234 1 85.38 127 SER A N 1
ATOM 932 C CA . SER A 1 127 ? 12.258 -15.008 -22.297 1 85.38 127 SER A CA 1
ATOM 933 C C . SER A 1 127 ? 10.914 -15.398 -22.906 1 85.38 127 SER A C 1
ATOM 935 O O . SER A 1 127 ? 9.914 -15.5 -22.188 1 85.38 127 SER A O 1
ATOM 937 N N . TRP A 1 128 ? 10.883 -15.688 -24.203 1 86.19 128 TRP A N 1
ATOM 938 C CA . TRP A 1 128 ? 9.633 -15.906 -24.922 1 86.19 128 TRP A CA 1
ATOM 939 C C . TRP A 1 128 ? 8.922 -17.156 -24.391 1 86.19 128 TRP A C 1
ATOM 941 O O . TRP A 1 128 ? 7.691 -17.234 -24.438 1 86.19 128 TRP A O 1
ATOM 951 N N . VAL A 1 129 ? 9.633 -18.109 -23.938 1 89.69 129 VAL A N 1
ATOM 952 C CA . VAL A 1 129 ? 9.07 -19.344 -23.391 1 89.69 129 VAL A CA 1
ATOM 953 C C . VAL A 1 129 ? 8.148 -19.031 -22.219 1 89.69 129 VAL A C 1
ATOM 955 O O . VAL A 1 129 ? 7.113 -19.672 -22.047 1 89.69 129 VAL A O 1
ATOM 958 N N . LEU A 1 130 ? 8.508 -18.031 -21.469 1 92.19 130 LEU A N 1
ATOM 959 C CA . LEU A 1 130 ? 7.766 -17.672 -20.266 1 92.19 130 LEU A CA 1
ATOM 960 C C . LEU A 1 130 ? 6.457 -16.984 -20.609 1 92.19 130 LEU A C 1
ATOM 962 O O . LEU A 1 130 ? 5.559 -16.875 -19.766 1 92.19 130 LEU A O 1
ATOM 966 N N . ILE A 1 131 ? 6.293 -16.531 -21.797 1 89.31 131 ILE A N 1
ATOM 967 C CA . ILE A 1 131 ? 5.043 -15.93 -22.234 1 89.31 131 ILE A CA 1
ATOM 968 C C . ILE A 1 131 ? 3.979 -17.016 -22.422 1 89.31 131 ILE A C 1
ATOM 970 O O . ILE A 1 131 ? 2.795 -16.781 -22.156 1 89.31 131 ILE A O 1
ATOM 974 N N . LEU A 1 132 ? 4.402 -18.156 -22.828 1 91.62 132 LEU A N 1
ATOM 975 C CA . LEU A 1 132 ? 3.461 -19.234 -23.125 1 91.62 132 LEU A CA 1
ATOM 976 C C . LEU A 1 132 ? 3.271 -20.141 -21.922 1 91.62 132 LEU A C 1
ATOM 978 O O . LEU A 1 132 ? 2.297 -20.906 -21.859 1 91.62 132 LEU A O 1
ATOM 982 N N . LEU A 1 133 ? 4.098 -20.031 -21 1 94.25 133 LEU A N 1
ATOM 983 C CA . LEU A 1 133 ? 4.109 -20.938 -19.859 1 94.25 133 LEU A CA 1
ATOM 984 C C . LEU A 1 133 ? 2.809 -20.828 -19.062 1 94.25 133 LEU A C 1
ATOM 986 O O . LEU A 1 133 ? 2.309 -21.828 -18.547 1 94.25 133 LEU A O 1
ATOM 990 N N . PRO A 1 134 ? 2.201 -19.625 -18.953 1 95.25 134 PRO A N 1
ATOM 991 C CA . PRO A 1 134 ? 0.949 -19.531 -18.203 1 95.25 134 PRO A CA 1
ATOM 992 C C . PRO A 1 134 ? -0.144 -20.438 -18.75 1 95.25 134 PRO A C 1
ATOM 994 O O . PRO A 1 134 ? -0.962 -20.969 -18 1 95.25 134 PRO A O 1
ATOM 997 N N . PHE A 1 135 ? -0.179 -20.672 -20.047 1 95 135 PHE A N 1
ATOM 998 C CA . PHE A 1 135 ? -1.161 -21.578 -20.641 1 95 135 PHE A CA 1
ATOM 999 C C . PHE A 1 135 ? -0.946 -23 -20.156 1 95 135 PHE A C 1
ATOM 1001 O O . PHE A 1 135 ? -1.909 -23.719 -19.875 1 95 135 PHE A O 1
ATOM 1008 N N . VAL A 1 136 ? 0.265 -23.297 -20.047 1 95.25 136 VAL A N 1
ATOM 1009 C CA . VAL A 1 136 ? 0.608 -24.641 -19.609 1 95.25 136 VAL A CA 1
ATOM 1010 C C . VAL A 1 136 ? 0.272 -24.781 -18.125 1 95.25 136 VAL A C 1
ATOM 1012 O O . VAL A 1 136 ? -0.36 -25.766 -17.719 1 95.25 136 VAL A O 1
ATOM 1015 N N . VAL A 1 137 ? 0.657 -23.859 -17.328 1 95.44 137 VAL A N 1
ATOM 1016 C CA . VAL A 1 137 ? 0.463 -23.906 -15.883 1 95.44 137 VAL A CA 1
ATOM 1017 C C . VAL A 1 137 ? -1.029 -23.938 -15.562 1 95.44 137 VAL A C 1
ATOM 1019 O O . VAL A 1 137 ? -1.489 -24.766 -14.781 1 95.44 137 VAL A O 1
ATOM 1022 N N . VAL A 1 138 ? -1.757 -23.047 -16.188 1 96 138 VAL A N 1
ATOM 1023 C CA . VAL A 1 138 ? -3.193 -22.984 -15.938 1 96 138 VAL A CA 1
ATOM 1024 C C . VAL A 1 138 ? -3.875 -24.234 -16.484 1 96 138 VAL A C 1
ATOM 1026 O O . VAL A 1 138 ? -4.781 -24.781 -15.844 1 96 138 VAL A O 1
ATOM 1029 N N . GLY A 1 139 ? -3.418 -24.672 -17.641 1 96.19 139 GLY A N 1
ATOM 1030 C CA . GLY A 1 139 ? -3.982 -25.891 -18.203 1 96.19 139 GLY A CA 1
ATOM 1031 C C . GLY A 1 139 ? -3.811 -27.094 -17.312 1 96.19 139 GLY A C 1
ATOM 1032 O O . GLY A 1 139 ? -4.773 -27.812 -17.047 1 96.19 139 GLY A O 1
ATOM 1033 N N . ILE A 1 140 ? -2.67 -27.328 -16.844 1 96.62 140 ILE A N 1
ATOM 1034 C CA . ILE A 1 140 ? -2.398 -28.438 -15.922 1 96.62 140 ILE A CA 1
ATOM 1035 C C . ILE A 1 140 ? -3.195 -28.25 -14.633 1 96.62 140 ILE A C 1
ATOM 1037 O O . ILE A 1 140 ? -3.719 -29.219 -14.078 1 96.62 140 ILE A O 1
ATOM 1041 N N . GLY A 1 141 ? -3.221 -27.031 -14.172 1 97.12 141 GLY A N 1
ATOM 1042 C CA . GLY A 1 141 ? -3.975 -26.734 -12.969 1 97.12 141 GLY A CA 1
ATOM 1043 C C . GLY A 1 141 ? -5.449 -27.078 -13.086 1 97.12 141 GLY A C 1
ATOM 1044 O O . GLY A 1 141 ? -6.039 -27.641 -12.164 1 97.12 141 GLY A O 1
ATOM 1045 N N . VAL A 1 142 ? -5.992 -26.703 -14.227 1 96.88 142 VAL A N 1
ATOM 1046 C CA . VAL A 1 142 ? -7.398 -27.016 -14.469 1 96.88 142 VAL A CA 1
ATOM 1047 C C . VAL A 1 142 ? -7.598 -28.516 -14.516 1 96.88 142 VAL A C 1
ATOM 1049 O O . VAL A 1 142 ? -8.555 -29.047 -13.938 1 96.88 142 VAL A O 1
ATOM 1052 N N . PHE A 1 143 ? -6.719 -29.188 -15.156 1 97.56 143 PHE A N 1
ATOM 1053 C CA . PHE A 1 143 ? -6.789 -30.641 -15.266 1 97.56 143 PHE A CA 1
ATOM 1054 C C . PHE A 1 143 ? -6.695 -31.281 -13.891 1 97.56 143 PHE A C 1
ATOM 1056 O O . PHE A 1 143 ? -7.535 -32.125 -13.523 1 97.56 143 PHE A O 1
ATOM 1063 N N . LEU A 1 144 ? -5.727 -30.875 -13.117 1 97.88 144 LEU A N 1
ATOM 1064 C CA . LEU A 1 144 ? -5.551 -31.422 -11.773 1 97.88 144 LEU A CA 1
ATOM 1065 C C . LEU A 1 144 ? -6.719 -31.031 -10.875 1 97.88 144 LEU A C 1
ATOM 1067 O O . LEU A 1 144 ? -7.113 -31.781 -9.992 1 97.88 144 LEU A O 1
ATOM 1071 N N . GLY A 1 145 ? -7.164 -29.812 -11.102 1 98 145 GLY A N 1
ATOM 1072 C CA . GLY A 1 145 ? -8.32 -29.359 -10.344 1 98 145 GLY A CA 1
ATOM 1073 C C . GLY A 1 145 ? -9.547 -30.234 -10.562 1 98 145 GLY A C 1
ATOM 1074 O O . GLY A 1 145 ? -10.219 -30.625 -9.609 1 98 145 GLY A O 1
ATOM 1075 N N . LYS A 1 146 ? -9.82 -30.578 -11.805 1 97.19 146 LYS A N 1
ATOM 1076 C CA . LYS A 1 146 ? -10.945 -31.453 -12.125 1 97.19 146 LYS A CA 1
ATOM 1077 C C . LYS A 1 146 ? -10.742 -32.844 -11.547 1 97.19 146 LYS A C 1
ATOM 1079 O O . LYS A 1 146 ? -11.672 -33.438 -10.992 1 97.19 146 LYS A O 1
ATOM 1084 N N . LEU A 1 147 ? -9.578 -33.281 -11.711 1 97.94 147 LEU A N 1
ATOM 1085 C CA . LEU A 1 147 ? -9.25 -34.594 -11.18 1 97.94 147 LEU A CA 1
ATOM 1086 C C . LEU A 1 147 ? -9.422 -34.656 -9.664 1 97.94 147 LEU A C 1
ATOM 1088 O O . LEU A 1 147 ? -9.977 -35.594 -9.125 1 97.94 147 LEU A O 1
ATOM 1092 N N . THR A 1 148 ? -8.969 -33.625 -8.969 1 98.12 148 THR A N 1
ATOM 1093 C CA . THR A 1 148 ? -9.07 -33.562 -7.516 1 98.12 148 THR A CA 1
ATOM 1094 C C . THR A 1 148 ? -10.531 -33.469 -7.082 1 98.12 148 THR A C 1
ATOM 1096 O O . THR A 1 148 ? -10.938 -34.094 -6.094 1 98.12 148 THR A O 1
ATOM 1099 N N . ALA A 1 149 ? -11.281 -32.719 -7.82 1 97.19 149 ALA A N 1
ATOM 1100 C CA . ALA A 1 149 ? -12.703 -32.562 -7.5 1 97.19 149 ALA A CA 1
ATOM 1101 C C . ALA A 1 149 ? -13.414 -33.938 -7.574 1 97.19 149 ALA A C 1
ATOM 1103 O O . ALA A 1 149 ? -14.242 -34.25 -6.719 1 97.19 149 ALA A O 1
ATOM 1104 N N . VAL A 1 150 ? -13.086 -34.75 -8.531 1 97 150 VAL A N 1
ATOM 1105 C CA . VAL A 1 150 ? -13.727 -36.031 -8.734 1 97 150 VAL A CA 1
ATOM 1106 C C . VAL A 1 150 ? -13.227 -37.031 -7.688 1 97 150 VAL A C 1
ATOM 1108 O O . VAL A 1 150 ? -14.016 -37.719 -7.055 1 97 150 VAL A O 1
ATOM 1111 N N . LEU A 1 151 ? -11.945 -37.062 -7.5 1 97.38 151 LEU A N 1
ATOM 1112 C CA . LEU A 1 151 ? -11.344 -38.062 -6.621 1 97.38 151 LEU A CA 1
ATOM 1113 C C . LEU A 1 151 ? -11.742 -37.812 -5.168 1 97.38 151 LEU A C 1
ATOM 1115 O O . LEU A 1 151 ? -11.867 -38.781 -4.391 1 97.38 151 LEU A O 1
ATOM 1119 N N . THR A 1 152 ? -11.945 -36.562 -4.797 1 96.69 152 THR A N 1
ATOM 1120 C CA . THR A 1 152 ? -12.281 -36.25 -3.412 1 96.69 152 THR A CA 1
ATOM 1121 C C . THR A 1 152 ? -13.781 -36.062 -3.25 1 96.69 152 THR A C 1
ATOM 1123 O O . THR A 1 152 ? -14.258 -35.75 -2.16 1 96.69 152 THR A O 1
ATOM 1126 N N . ALA A 1 153 ? -14.5 -36.219 -4.285 1 95 153 ALA A N 1
ATOM 1127 C CA . ALA A 1 153 ? -15.945 -36.031 -4.27 1 95 153 ALA A CA 1
ATOM 1128 C C . ALA A 1 153 ? -16.312 -34.656 -3.719 1 95 153 ALA A C 1
ATOM 1130 O O . ALA A 1 153 ? -17.109 -34.531 -2.785 1 95 153 ALA A O 1
ATOM 1131 N N . ALA A 1 154 ? -15.781 -33.719 -4.348 1 95.25 154 ALA A N 1
ATOM 1132 C CA . ALA A 1 154 ? -16.078 -32.344 -3.943 1 95.25 154 ALA A CA 1
ATOM 1133 C C . ALA A 1 154 ? -17.562 -32.031 -4.102 1 95.25 154 ALA A C 1
ATOM 1135 O O . ALA A 1 154 ? -18.188 -32.438 -5.086 1 95.25 154 ALA A O 1
ATOM 1136 N N . PRO A 1 155 ? -18.078 -31.359 -3.09 1 93.31 155 PRO A N 1
ATOM 1137 C CA . PRO A 1 155 ? -19.484 -30.953 -3.248 1 93.31 155 PRO A CA 1
ATOM 1138 C C . PRO A 1 155 ? -19.703 -30.094 -4.48 1 93.31 155 PRO A C 1
ATOM 1140 O O . PRO A 1 155 ? -18.828 -29.328 -4.879 1 93.31 155 PRO A O 1
ATOM 1143 N N . SER A 1 156 ? -20.875 -30.172 -5.074 1 90.25 156 SER A N 1
ATOM 1144 C CA . SER A 1 156 ? -21.203 -29.422 -6.293 1 90.25 156 SER A CA 1
ATOM 1145 C C . SER A 1 156 ? -21.078 -27.922 -6.082 1 90.25 156 SER A C 1
ATOM 1147 O O . SER A 1 156 ? -20.766 -27.188 -7.02 1 90.25 156 SER A O 1
ATOM 1149 N N . SER A 1 157 ? -21.219 -27.547 -4.809 1 89.44 157 SER A N 1
ATOM 1150 C CA . SER A 1 157 ? -21.172 -26.125 -4.492 1 89.44 157 SER A CA 1
ATOM 1151 C C . SER A 1 157 ? -19.734 -25.609 -4.512 1 89.44 157 SER A C 1
ATOM 1153 O O . SER A 1 157 ? -19.516 -24.406 -4.586 1 89.44 157 SER A O 1
ATOM 1155 N N . PHE A 1 158 ? -18.75 -26.578 -4.508 1 93.94 158 PHE A N 1
ATOM 1156 C CA . PHE A 1 158 ? -17.375 -26.094 -4.422 1 93.94 158 PHE A CA 1
ATOM 1157 C C . PHE A 1 158 ? -16.484 -26.797 -5.441 1 93.94 158 PHE A C 1
ATOM 1159 O O . PHE A 1 158 ? -15.258 -26.766 -5.332 1 93.94 158 PHE A O 1
ATOM 1166 N N . SER A 1 159 ? -17.094 -27.469 -6.395 1 94.31 159 SER A N 1
ATOM 1167 C CA . SER A 1 159 ? -16.312 -28.141 -7.43 1 94.31 159 SER A CA 1
ATOM 1168 C C . SER A 1 159 ? -15.531 -27.156 -8.281 1 94.31 159 SER A C 1
ATOM 1170 O O . SER A 1 159 ? -14.344 -27.344 -8.531 1 94.31 159 SER A O 1
ATOM 1172 N N . LYS A 1 160 ? -16.188 -26.031 -8.703 1 94.75 160 LYS A N 1
ATOM 1173 C CA . LYS A 1 160 ? -15.516 -24.984 -9.469 1 94.75 160 LYS A CA 1
ATOM 1174 C C . LYS A 1 160 ? -14.445 -24.281 -8.633 1 94.75 160 LYS A C 1
ATOM 1176 O O . LYS A 1 160 ? -13.391 -23.922 -9.148 1 94.75 160 LYS A O 1
ATOM 1181 N N . GLY A 1 161 ? -14.789 -24.141 -7.355 1 95.38 161 GLY A N 1
ATOM 1182 C CA . GLY A 1 161 ? -13.805 -23.578 -6.445 1 95.38 161 GLY A CA 1
ATOM 1183 C C . GLY A 1 161 ? -12.547 -24.422 -6.332 1 95.38 161 GLY A C 1
ATOM 1184 O O . GLY A 1 161 ? -11.445 -23.875 -6.273 1 95.38 161 GLY A O 1
ATOM 1185 N N . THR A 1 162 ? -12.766 -25.703 -6.375 1 96.81 162 THR A N 1
ATOM 1186 C CA . THR A 1 162 ? -11.641 -26.625 -6.301 1 96.81 162 THR A CA 1
ATOM 1187 C C . THR A 1 162 ? -10.734 -26.484 -7.523 1 96.81 162 THR A C 1
ATOM 1189 O O . THR A 1 162 ? -9.508 -26.422 -7.391 1 96.81 162 THR A O 1
ATOM 1192 N N . ILE A 1 163 ? -11.305 -26.375 -8.625 1 97.44 163 ILE A N 1
ATOM 1193 C CA . ILE A 1 163 ? -10.555 -26.219 -9.867 1 97.44 163 ILE A CA 1
ATOM 1194 C C . ILE A 1 163 ? -9.758 -24.906 -9.828 1 97.44 163 ILE A C 1
ATOM 1196 O O . ILE A 1 163 ? -8.555 -24.906 -10.102 1 97.44 163 ILE A O 1
ATOM 1200 N N . CYS A 1 164 ? -10.367 -23.844 -9.414 1 96.56 164 CYS A N 1
ATOM 1201 C CA . CYS A 1 164 ? -9.734 -22.531 -9.398 1 96.56 164 CYS A CA 1
ATOM 1202 C C . CYS A 1 164 ? -8.633 -22.469 -8.352 1 96.56 164 CYS A C 1
ATOM 1204 O O . CYS A 1 164 ? -7.586 -21.859 -8.57 1 96.56 164 CYS A O 1
ATOM 1206 N N . ALA A 1 165 ? -8.875 -23.125 -7.223 1 97.12 165 ALA A N 1
ATOM 1207 C CA . ALA A 1 165 ? -7.883 -23.125 -6.145 1 97.12 165 ALA A CA 1
ATOM 1208 C C . ALA A 1 165 ? -6.582 -23.781 -6.598 1 97.12 165 ALA A C 1
ATOM 1210 O O . ALA A 1 165 ? -5.5 -23.406 -6.152 1 97.12 165 ALA A O 1
ATOM 1211 N N . ILE A 1 166 ? -6.664 -24.703 -7.492 1 97.69 166 ILE A N 1
ATOM 1212 C CA . ILE A 1 166 ? -5.48 -25.438 -7.941 1 97.69 166 ILE A CA 1
ATOM 1213 C C . ILE A 1 166 ? -4.906 -24.766 -9.188 1 97.69 166 ILE A C 1
ATOM 1215 O O . ILE A 1 166 ? -3.688 -24.641 -9.328 1 97.69 166 ILE A O 1
ATOM 1219 N N . ALA A 1 167 ? -5.73 -24.25 -10.016 1 97 167 ALA A N 1
ATOM 1220 C CA . ALA A 1 167 ? -5.32 -23.703 -11.312 1 97 167 ALA A CA 1
ATOM 1221 C C . ALA A 1 167 ? -4.605 -22.375 -11.148 1 97 167 ALA A C 1
ATOM 1223 O O . ALA A 1 167 ? -3.729 -22.031 -11.945 1 97 167 ALA A O 1
ATOM 1224 N N . PHE A 1 168 ? -5 -21.641 -10.133 1 96.38 168 PHE A N 1
ATOM 1225 C CA . PHE A 1 168 ? -4.512 -20.281 -10.055 1 96.38 168 PHE A CA 1
ATOM 1226 C C . PHE A 1 168 ? -3.688 -20.062 -8.781 1 96.38 168 PHE A C 1
ATOM 1228 O O . PHE A 1 168 ? -4.238 -20.016 -7.684 1 96.38 168 PHE A O 1
ATOM 1235 N N . GLY A 1 169 ? -2.416 -19.953 -9 1 94.75 169 GLY A N 1
ATOM 1236 C CA . GLY A 1 169 ? -1.499 -19.766 -7.887 1 94.75 169 GLY A CA 1
ATOM 1237 C C . GLY A 1 169 ? -1.087 -18.312 -7.688 1 94.75 169 GLY A C 1
ATOM 1238 O O . GLY A 1 169 ? -1.324 -17.469 -8.555 1 94.75 169 GLY A O 1
ATOM 1239 N N . ASN A 1 170 ? -0.557 -18.047 -6.512 1 89 170 ASN A N 1
ATOM 1240 C CA . ASN A 1 170 ? 0.06 -16.75 -6.227 1 89 170 ASN A CA 1
ATOM 1241 C C . ASN A 1 170 ? 1.376 -16.578 -6.98 1 89 170 ASN A C 1
ATOM 1243 O O . ASN A 1 170 ? 2.432 -17 -6.496 1 89 170 ASN A O 1
ATOM 1247 N N . SER A 1 171 ? 1.323 -15.945 -8.055 1 84.5 171 SER A N 1
ATOM 1248 C CA . SER A 1 171 ? 2.49 -15.898 -8.93 1 84.5 171 SER A CA 1
ATOM 1249 C C . SER A 1 171 ? 3.219 -14.562 -8.812 1 84.5 171 SER A C 1
ATOM 1251 O O . SER A 1 171 ? 4.148 -14.289 -9.57 1 84.5 171 SER A O 1
ATOM 1253 N N . THR A 1 172 ? 2.836 -13.711 -7.969 1 78.69 172 THR A N 1
ATOM 1254 C CA . THR A 1 172 ? 3.467 -12.398 -7.883 1 78.69 172 THR A CA 1
ATOM 1255 C C . THR A 1 172 ? 4.18 -12.227 -6.543 1 78.69 172 THR A C 1
ATOM 1257 O O . THR A 1 172 ? 5.41 -12.305 -6.477 1 78.69 172 THR A O 1
ATOM 1260 N N . GLY A 1 173 ? 3.535 -12.336 -5.523 1 77.75 173 GLY A N 1
ATOM 1261 C CA . GLY A 1 173 ? 4.109 -12.016 -4.227 1 77.75 173 GLY A CA 1
ATOM 1262 C C . GLY A 1 173 ? 5.141 -13.031 -3.762 1 77.75 173 GLY A C 1
ATOM 1263 O O . GLY A 1 173 ? 6.297 -12.68 -3.521 1 77.75 173 GLY A O 1
ATOM 1264 N N . LEU A 1 174 ? 4.805 -14.18 -3.756 1 81.81 174 LEU A N 1
ATOM 1265 C CA . LEU A 1 174 ? 5.652 -15.211 -3.166 1 81.81 174 LEU A CA 1
ATOM 1266 C C . LEU A 1 174 ? 6.84 -15.523 -4.07 1 81.81 174 LEU A C 1
ATOM 1268 O O . LEU A 1 174 ? 7.98 -15.586 -3.602 1 81.81 174 LEU A O 1
ATOM 1272 N N . PRO A 1 175 ? 6.66 -15.617 -5.312 1 87.06 175 PRO A N 1
ATOM 1273 C CA . PRO A 1 175 ? 7.816 -15.867 -6.184 1 87.06 175 PRO A CA 1
ATOM 1274 C C . PRO A 1 175 ? 8.859 -14.75 -6.109 1 87.06 175 PRO A C 1
ATOM 1276 O O . PRO A 1 175 ? 10.062 -15.031 -6.133 1 87.06 175 PRO A O 1
ATOM 1279 N N . ILE A 1 176 ? 8.453 -13.594 -6.016 1 81.19 176 ILE A N 1
ATOM 1280 C CA . ILE A 1 176 ? 9.391 -12.477 -5.926 1 81.19 176 ILE A CA 1
ATOM 1281 C C . ILE A 1 176 ? 10.242 -12.617 -4.668 1 81.19 176 ILE A C 1
ATOM 1283 O O . ILE A 1 176 ? 11.461 -12.461 -4.719 1 81.19 176 ILE A O 1
ATOM 1287 N N . VAL A 1 177 ? 9.656 -12.953 -3.635 1 77.12 177 VAL A N 1
ATOM 1288 C CA . VAL A 1 177 ? 10.375 -13.117 -2.373 1 77.12 177 VAL A CA 1
ATOM 1289 C C . VAL A 1 177 ? 11.344 -14.289 -2.479 1 77.12 177 VAL A C 1
ATOM 1291 O O . VAL A 1 177 ? 12.516 -14.172 -2.107 1 77.12 177 VAL A O 1
ATOM 1294 N N . LEU A 1 178 ? 10.914 -15.375 -2.975 1 82.44 178 LEU A N 1
ATOM 1295 C CA . LEU A 1 178 ? 11.727 -16.594 -3.061 1 82.44 178 LEU A CA 1
ATOM 1296 C C . LEU A 1 178 ? 12.906 -16.391 -4.008 1 82.44 178 LEU A C 1
ATOM 1298 O O . LEU A 1 178 ? 14.039 -16.734 -3.674 1 82.44 178 LEU A O 1
ATOM 1302 N N . LEU A 1 179 ? 12.68 -15.781 -5.082 1 85.12 179 LEU A N 1
ATOM 1303 C CA . LEU A 1 179 ? 13.734 -15.562 -6.066 1 85.12 179 LEU A CA 1
ATOM 1304 C C . LEU A 1 179 ? 14.75 -14.555 -5.559 1 85.12 179 LEU A C 1
ATOM 1306 O O . LEU A 1 179 ? 15.945 -14.664 -5.852 1 85.12 179 LEU A O 1
ATOM 1310 N N . THR A 1 180 ? 14.32 -13.617 -4.848 1 76.44 180 THR A N 1
ATOM 1311 C CA . THR A 1 180 ? 15.227 -12.648 -4.25 1 76.44 180 THR A CA 1
ATOM 1312 C C . THR A 1 180 ? 16.172 -13.328 -3.262 1 76.44 180 THR A C 1
ATOM 1314 O O . THR A 1 180 ? 17.375 -13.086 -3.283 1 76.44 180 THR A O 1
ATOM 1317 N N . VAL A 1 181 ? 15.648 -14.172 -2.488 1 74.06 181 VAL A N 1
ATOM 1318 C CA . VAL A 1 181 ? 16.453 -14.859 -1.482 1 74.06 181 VAL A CA 1
ATOM 1319 C C . VAL A 1 181 ? 17.453 -15.781 -2.168 1 74.06 181 VAL A C 1
ATOM 1321 O O . VAL A 1 181 ? 18.625 -15.859 -1.757 1 74.06 181 VAL A O 1
ATOM 1324 N N . ILE A 1 182 ? 17 -16.406 -3.162 1 75.81 182 ILE A N 1
ATOM 1325 C CA . ILE A 1 182 ? 17.891 -17.297 -3.898 1 75.81 182 ILE A CA 1
ATOM 1326 C C . ILE A 1 182 ? 19 -16.5 -4.562 1 75.81 182 ILE A C 1
ATOM 1328 O O . ILE A 1 182 ? 20.172 -16.906 -4.551 1 75.81 182 ILE A O 1
ATOM 1332 N N . SER A 1 183 ? 18.656 -15.43 -5.145 1 73.75 183 SER A N 1
ATOM 1333 C CA . SER A 1 183 ? 19.641 -14.586 -5.809 1 73.75 183 SER A CA 1
ATOM 1334 C C . SER A 1 183 ? 20.672 -14.039 -4.816 1 73.75 183 SER A C 1
ATOM 1336 O O . SER A 1 183 ? 21.844 -13.875 -5.16 1 73.75 183 SER A O 1
ATOM 1338 N N . GLN A 1 184 ? 20.219 -13.781 -3.746 1 64.75 184 GLN A N 1
ATOM 1339 C CA . GLN A 1 184 ? 21.125 -13.258 -2.727 1 64.75 184 GLN A CA 1
ATOM 1340 C C . GLN A 1 184 ? 21.969 -14.375 -2.115 1 64.75 184 GLN A C 1
ATOM 1342 O O . GLN A 1 184 ? 23.125 -14.156 -1.758 1 64.75 184 GLN A O 1
ATOM 1347 N N . SER A 1 185 ? 21.266 -15.43 -1.864 1 57.22 185 SER A N 1
ATOM 1348 C CA . SER A 1 185 ? 21.969 -16.562 -1.275 1 57.22 185 SER A CA 1
ATOM 1349 C C . SER A 1 185 ? 22.859 -17.266 -2.305 1 57.22 185 SER A C 1
ATOM 1351 O O . SER A 1 185 ? 23.891 -17.844 -1.956 1 57.22 185 SER A O 1
ATOM 1353 N N . ALA A 1 186 ? 22.25 -17.5 -3.494 1 52.88 186 ALA A N 1
ATOM 1354 C CA . ALA A 1 186 ? 22.953 -18.172 -4.574 1 52.88 186 ALA A CA 1
ATOM 1355 C C . ALA A 1 186 ? 24.219 -17.406 -4.961 1 52.88 186 ALA A C 1
ATOM 1357 O O . ALA A 1 186 ? 25.125 -17.969 -5.57 1 52.88 186 ALA A O 1
ATOM 1358 N N . ALA A 1 187 ? 24.172 -15.977 -4.91 1 47.5 187 ALA A N 1
ATOM 1359 C CA . ALA A 1 187 ? 25.531 -15.445 -5.094 1 47.5 187 ALA A CA 1
ATOM 1360 C C . ALA A 1 187 ? 26.562 -16.312 -4.379 1 47.5 187 ALA A C 1
ATOM 1362 O O . ALA A 1 187 ? 27.719 -16.375 -4.793 1 47.5 187 ALA A O 1
ATOM 1363 N N . SER A 1 188 ? 26.188 -16.984 -3.346 1 43.31 188 SER A N 1
ATOM 1364 C CA . SER A 1 188 ? 27.125 -17.906 -2.709 1 43.31 188 SER A CA 1
ATOM 1365 C C . SER A 1 188 ? 27.016 -19.312 -3.307 1 43.31 188 SER A C 1
ATOM 1367 O O . SER A 1 188 ? 27.938 -20.125 -3.191 1 43.31 188 SER A O 1
ATOM 1369 N N . LEU A 1 189 ? 25.906 -19.672 -3.738 1 42.94 189 LEU A N 1
ATOM 1370 C CA . LEU A 1 189 ? 25.703 -21.062 -4.109 1 42.94 189 LEU A CA 1
ATOM 1371 C C . LEU A 1 189 ? 25.922 -21.266 -5.605 1 42.94 189 LEU A C 1
ATOM 1373 O O . LEU A 1 189 ? 26.141 -22.391 -6.055 1 42.94 189 LEU A O 1
ATOM 1377 N N . THR A 1 190 ? 25.516 -20.219 -6.332 1 46.12 190 THR A N 1
ATOM 1378 C CA . THR A 1 190 ? 25.609 -20.469 -7.766 1 46.12 190 THR A CA 1
ATOM 1379 C C . THR A 1 190 ? 26.797 -19.719 -8.367 1 46.12 190 THR A C 1
ATOM 1381 O O . THR A 1 190 ? 27 -18.547 -8.078 1 46.12 190 THR A O 1
ATOM 1384 N N . PRO A 1 191 ? 27.688 -20.453 -8.789 1 42.16 191 PRO A N 1
ATOM 1385 C CA . PRO A 1 191 ? 28.953 -19.953 -9.352 1 42.16 191 PRO A CA 1
ATOM 1386 C C . PRO A 1 191 ? 28.75 -18.719 -10.227 1 42.16 191 PRO A C 1
ATOM 1388 O O . PRO A 1 191 ? 29.688 -17.938 -10.422 1 42.16 191 PRO A O 1
ATOM 1391 N N . SER A 1 192 ? 28.094 -18.781 -11.367 1 42.16 192 SER A N 1
ATOM 1392 C CA . SER A 1 192 ? 28.297 -17.953 -12.555 1 42.16 192 SER A CA 1
ATOM 1393 C C . SER A 1 192 ? 27.516 -16.641 -12.453 1 42.16 192 SER A C 1
ATOM 1395 O O . SER A 1 192 ? 26.562 -16.547 -11.688 1 42.16 192 SER A O 1
ATOM 1397 N N . LYS A 1 193 ? 28.016 -15.633 -13.117 1 48.59 193 LYS A N 1
ATOM 1398 C CA . LYS A 1 193 ? 27.531 -14.32 -13.516 1 48.59 193 LYS A CA 1
ATOM 1399 C C . LYS A 1 193 ? 26.078 -14.383 -14 1 48.59 193 LYS A C 1
ATOM 1401 O O . LYS A 1 193 ? 25.812 -14.203 -15.188 1 48.59 193 LYS A O 1
ATOM 1406 N N . GLN A 1 194 ? 25.266 -15.281 -13.445 1 54.31 194 GLN A N 1
ATOM 1407 C CA . GLN A 1 194 ? 23.953 -15.578 -14.008 1 54.31 194 GLN A CA 1
ATOM 1408 C C . GLN A 1 194 ? 22.984 -14.422 -13.789 1 54.31 194 GLN A C 1
ATOM 1410 O O . GLN A 1 194 ? 23.125 -13.664 -12.82 1 54.31 194 GLN A O 1
ATOM 1415 N N . LEU A 1 195 ? 22.188 -14.125 -14.898 1 59.38 195 LEU A N 1
ATOM 1416 C CA . LEU A 1 195 ? 21.172 -13.086 -14.922 1 59.38 195 LEU A CA 1
ATOM 1417 C C . LEU A 1 195 ? 20.203 -13.234 -13.742 1 59.38 195 LEU A C 1
ATOM 1419 O O . LEU A 1 195 ? 19.891 -14.352 -13.336 1 59.38 195 LEU A O 1
ATOM 1423 N N . ASP A 1 196 ? 19.922 -12.227 -13.188 1 72.25 196 ASP A N 1
ATOM 1424 C CA . ASP A 1 196 ? 18.953 -12.148 -12.094 1 72.25 196 ASP A CA 1
ATOM 1425 C C . ASP A 1 196 ? 17.609 -12.75 -12.5 1 72.25 196 ASP A C 1
ATOM 1427 O O . ASP A 1 196 ? 17 -12.312 -13.477 1 72.25 196 ASP A O 1
ATOM 1431 N N . PRO A 1 197 ? 17.188 -13.891 -11.891 1 80.56 197 PRO A N 1
ATOM 1432 C CA . PRO A 1 197 ? 15.906 -14.508 -12.219 1 80.56 197 PRO A CA 1
ATOM 1433 C C . PRO A 1 197 ? 14.742 -13.523 -12.156 1 80.56 197 PRO A C 1
ATOM 1435 O O . PRO A 1 197 ? 13.727 -13.719 -12.836 1 80.56 197 PRO A O 1
ATOM 1438 N N . LEU A 1 198 ? 14.914 -12.508 -11.453 1 78.62 198 LEU A N 1
ATOM 1439 C CA . LEU A 1 198 ? 13.844 -11.539 -11.289 1 78.62 198 LEU A CA 1
ATOM 1440 C C . LEU A 1 198 ? 13.609 -10.766 -12.586 1 78.62 198 LEU A C 1
ATOM 1442 O O . LEU A 1 198 ? 12.547 -10.164 -12.773 1 78.62 198 LEU A O 1
ATOM 1446 N N . GLN A 1 199 ? 14.492 -10.859 -13.398 1 75.69 199 GLN A N 1
ATOM 1447 C CA . GLN A 1 199 ? 14.359 -10.164 -14.672 1 75.69 199 GLN A CA 1
ATOM 1448 C C . GLN A 1 199 ? 13.445 -10.93 -15.625 1 75.69 199 GLN A C 1
ATOM 1450 O O . GLN A 1 199 ? 12.914 -10.359 -16.578 1 75.69 199 GLN A O 1
ATOM 1455 N N . HIS A 1 200 ? 13.258 -12.203 -15.344 1 83.88 200 HIS A N 1
ATOM 1456 C CA . HIS A 1 200 ? 12.461 -13.039 -16.234 1 83.88 200 HIS A CA 1
ATOM 1457 C C . HIS A 1 200 ? 11.016 -13.125 -15.758 1 83.88 200 HIS A C 1
ATOM 1459 O O . HIS A 1 200 ? 10.109 -13.359 -16.562 1 83.88 200 HIS A O 1
ATOM 1465 N N . LEU A 1 201 ? 10.773 -12.883 -14.547 1 85.38 201 LEU A N 1
ATOM 1466 C CA . LEU A 1 201 ? 9.469 -13.109 -13.938 1 85.38 201 LEU A CA 1
ATOM 1467 C C . LEU A 1 201 ? 8.406 -12.203 -14.562 1 85.38 201 LEU A C 1
ATOM 1469 O O . LEU A 1 201 ? 7.281 -12.641 -14.805 1 85.38 201 LEU A O 1
ATOM 1473 N N . PRO A 1 202 ? 8.742 -10.977 -14.922 1 81.25 202 PRO A N 1
ATOM 1474 C CA . PRO A 1 202 ? 7.727 -10.086 -15.492 1 81.25 202 PRO A CA 1
ATOM 1475 C C . PRO A 1 202 ? 7.152 -10.617 -16.797 1 81.25 202 PRO A C 1
ATOM 1477 O O . PRO A 1 202 ? 5.992 -10.344 -17.125 1 81.25 202 PRO A O 1
ATOM 1480 N N . VAL A 1 203 ? 7.918 -11.32 -17.5 1 85.94 203 VAL A N 1
ATOM 1481 C CA . VAL A 1 203 ? 7.453 -11.867 -18.781 1 85.94 203 VAL A CA 1
ATOM 1482 C C . VAL A 1 203 ? 6.328 -12.867 -18.531 1 85.94 203 VAL A C 1
ATOM 1484 O O . VAL A 1 203 ? 5.32 -12.867 -19.25 1 85.94 203 VAL A O 1
ATOM 1487 N N . TYR A 1 204 ? 6.477 -13.711 -17.578 1 90.5 204 TYR A N 1
ATOM 1488 C CA . TYR A 1 204 ? 5.43 -14.648 -17.188 1 90.5 204 TYR A CA 1
ATOM 1489 C C . TYR A 1 204 ? 4.172 -13.906 -16.75 1 90.5 204 TYR A C 1
ATOM 1491 O O . TYR A 1 204 ? 3.057 -14.328 -17.062 1 90.5 204 TYR A O 1
ATOM 1499 N N . LEU A 1 205 ? 4.379 -12.812 -16.125 1 87.31 205 LEU A N 1
ATOM 1500 C CA . LEU A 1 205 ? 3.273 -12.078 -15.508 1 87.31 205 LEU A CA 1
ATOM 1501 C C . LEU A 1 205 ? 2.516 -11.266 -16.547 1 87.31 205 LEU A C 1
ATOM 1503 O O . LEU A 1 205 ? 1.422 -10.766 -16.266 1 87.31 205 LEU A O 1
ATOM 1507 N N . MET A 1 206 ? 2.988 -11.203 -17.703 1 85.31 206 MET A N 1
ATOM 1508 C CA . MET A 1 206 ? 2.318 -10.461 -18.766 1 85.31 206 MET A CA 1
ATOM 1509 C C . MET A 1 206 ? 0.989 -11.109 -19.141 1 85.31 206 MET A C 1
ATOM 1511 O O . MET A 1 206 ? -0.014 -10.422 -19.328 1 85.31 206 MET A O 1
ATOM 1515 N N . LEU A 1 207 ? 0.986 -12.383 -19.094 1 89.12 207 LEU A N 1
ATOM 1516 C CA . LEU A 1 207 ? -0.212 -13.047 -19.609 1 89.12 207 LEU A CA 1
ATOM 1517 C C . LEU A 1 207 ? -0.944 -13.781 -18.484 1 89.12 207 LEU A C 1
ATOM 1519 O O . LEU A 1 207 ? -2.152 -14.016 -18.578 1 89.12 207 LEU A O 1
ATOM 1523 N N . TYR A 1 208 ? -0.284 -14.125 -17.469 1 93 208 TYR A N 1
ATOM 1524 C CA . TYR A 1 208 ? -0.865 -14.953 -16.422 1 93 208 TYR A CA 1
ATOM 1525 C C . TYR A 1 208 ? -2.086 -14.289 -15.797 1 93 208 TYR A C 1
ATOM 1527 O O . TYR A 1 208 ? -3.146 -14.906 -15.68 1 93 208 TYR A O 1
ATOM 1535 N N . PRO A 1 209 ? -1.959 -13 -15.477 1 89.12 209 PRO A N 1
ATOM 1536 C CA . PRO A 1 209 ? -3.145 -12.383 -14.875 1 89.12 209 PRO A CA 1
ATOM 1537 C C . PRO A 1 209 ? -4.34 -12.352 -15.82 1 89.12 209 PRO A C 1
ATOM 1539 O O . PRO A 1 209 ? -5.488 -12.477 -15.383 1 89.12 209 PRO A O 1
ATOM 1542 N N . VAL A 1 210 ? -4.102 -12.195 -17.047 1 89 210 VAL A N 1
ATOM 1543 C CA . VAL A 1 210 ? -5.172 -12.195 -18.047 1 89 210 VAL A CA 1
ATOM 1544 C C . VAL A 1 210 ? -5.879 -13.547 -18.047 1 89 210 VAL A C 1
ATOM 1546 O O . VAL A 1 210 ? -7.109 -13.617 -18 1 89 210 VAL A O 1
ATOM 1549 N N . LEU A 1 211 ? -5.133 -14.555 -18.047 1 91.38 211 LEU A N 1
ATOM 1550 C CA . LEU A 1 211 ? -5.703 -15.898 -18.047 1 91.38 211 LEU A CA 1
ATOM 1551 C C . LEU A 1 211 ? -6.422 -16.188 -16.734 1 91.38 211 LEU A C 1
ATOM 1553 O O . LEU A 1 211 ? -7.531 -16.719 -16.734 1 91.38 211 LEU A O 1
ATOM 1557 N N . GLN A 1 212 ? -5.789 -15.781 -15.703 1 93.19 212 GLN A N 1
ATOM 1558 C CA . GLN A 1 212 ? -6.348 -16.031 -14.383 1 93.19 212 GLN A CA 1
ATOM 1559 C C . GLN A 1 212 ? -7.73 -15.398 -14.242 1 93.19 212 GLN A C 1
ATOM 1561 O O . GLN A 1 212 ? -8.688 -16.062 -13.836 1 93.19 212 GLN A O 1
ATOM 1566 N N . TRP A 1 213 ? -7.855 -14.203 -14.609 1 90.38 213 TRP A N 1
ATOM 1567 C CA . TRP A 1 213 ? -9.094 -13.469 -14.375 1 90.38 213 TRP A CA 1
ATOM 1568 C C . TRP A 1 213 ? -10.125 -13.773 -15.461 1 90.38 213 TRP A C 1
ATOM 1570 O O . TRP A 1 213 ? -11.328 -13.781 -15.195 1 90.38 213 TRP A O 1
ATOM 1580 N N . SER A 1 214 ? -9.664 -14.094 -16.656 1 89.31 214 SER A N 1
ATOM 1581 C CA . SER A 1 214 ? -10.602 -14.477 -17.703 1 89.31 214 SER A CA 1
ATOM 1582 C C . SER A 1 214 ? -11.211 -15.852 -17.422 1 89.31 214 SER A C 1
ATOM 1584 O O . SER A 1 214 ? -12.43 -15.992 -17.344 1 89.31 214 SER A O 1
ATOM 1586 N N . ILE A 1 215 ? -10.383 -16.766 -17.156 1 90.38 215 ILE A N 1
ATOM 1587 C CA . ILE A 1 215 ? -10.836 -18.141 -16.969 1 90.38 215 ILE A CA 1
ATOM 1588 C C . ILE A 1 215 ? -11.422 -18.297 -15.562 1 90.38 215 ILE A C 1
ATOM 1590 O O . ILE A 1 215 ? -12.453 -18.938 -15.383 1 90.38 215 ILE A O 1
ATOM 1594 N N . GLY A 1 216 ? -10.781 -17.703 -14.602 1 90.75 216 GLY A N 1
ATOM 1595 C CA . GLY A 1 216 ? -11.25 -17.812 -13.234 1 90.75 216 GLY A CA 1
ATOM 1596 C C . GLY A 1 216 ? -12.633 -17.203 -13.031 1 90.75 216 GLY A C 1
ATOM 1597 O O . GLY A 1 216 ? -13.5 -17.828 -12.414 1 90.75 216 GLY A O 1
ATOM 1598 N N . SER A 1 217 ? -12.773 -16 -13.547 1 86.44 217 SER A N 1
ATOM 1599 C CA . SER A 1 217 ? -14.078 -15.359 -13.414 1 86.44 217 SER A CA 1
ATOM 1600 C C . SER A 1 217 ? -15.156 -16.141 -14.164 1 86.44 217 SER A C 1
ATOM 1602 O O . SER A 1 217 ? -16.297 -16.203 -13.719 1 86.44 217 SER A O 1
ATOM 1604 N N . TRP A 1 218 ? -14.781 -16.688 -15.25 1 85.44 218 TRP A N 1
ATOM 1605 C CA . TRP A 1 218 ? -15.719 -17.484 -16.031 1 85.44 218 TRP A CA 1
ATOM 1606 C C . TRP A 1 218 ? -16.109 -18.75 -15.281 1 85.44 218 TRP A C 1
ATOM 1608 O O . TRP A 1 218 ? -17.297 -19.094 -15.219 1 85.44 218 TRP A O 1
ATOM 1618 N N . LEU A 1 219 ? -15.219 -19.391 -14.703 1 88.38 219 LEU A N 1
ATOM 1619 C CA . LEU A 1 219 ? -15.461 -20.656 -13.992 1 88.38 219 LEU A CA 1
ATOM 1620 C C . LEU A 1 219 ? -16.281 -20.406 -12.734 1 88.38 219 LEU A C 1
ATOM 1622 O O . LEU A 1 219 ? -17.156 -21.219 -12.391 1 88.38 219 LEU A O 1
ATOM 1626 N N . LEU A 1 220 ? -16.078 -19.281 -12.102 1 89.94 220 LEU A N 1
ATOM 1627 C CA . LEU A 1 220 ? -16.703 -19.047 -10.812 1 89.94 220 LEU A CA 1
ATOM 1628 C C . LEU A 1 220 ? -18 -18.25 -10.969 1 89.94 220 LEU A C 1
ATOM 1630 O O . LEU A 1 220 ? -18.734 -18.047 -10.008 1 89.94 220 LEU A O 1
ATOM 1634 N N . ALA A 1 221 ? -18.234 -17.797 -12.164 1 82.75 221 ALA A N 1
ATOM 1635 C CA . ALA A 1 221 ? -19.469 -17.062 -12.422 1 82.75 221 ALA A CA 1
ATOM 1636 C C . ALA A 1 221 ? -20.688 -17.938 -12.156 1 82.75 221 ALA A C 1
ATOM 1638 O O . ALA A 1 221 ? -20.672 -19.141 -12.438 1 82.75 221 ALA A O 1
ATOM 1639 N N . ASP A 1 222 ? -21.625 -17.375 -11.352 1 68.38 222 ASP A N 1
ATOM 1640 C CA . ASP A 1 222 ? -22.875 -18.078 -11.078 1 68.38 222 ASP A CA 1
ATOM 1641 C C . ASP A 1 222 ? -23.641 -18.344 -12.367 1 68.38 222 ASP A C 1
ATOM 1643 O O . ASP A 1 222 ? -23.953 -17.422 -13.109 1 68.38 222 ASP A O 1
ATOM 1647 N N . THR A 1 223 ? -23.359 -19.328 -12.992 1 54.91 223 THR A N 1
ATOM 1648 C CA . THR A 1 223 ? -24.125 -19.719 -14.172 1 54.91 223 THR A CA 1
ATOM 1649 C C . THR A 1 223 ? -25.625 -19.703 -13.867 1 54.91 223 THR A C 1
ATOM 1651 O O . THR A 1 223 ? -26.422 -20.188 -14.672 1 54.91 223 THR A O 1
ATOM 1654 N N . ALA A 1 224 ? -26.141 -19.5 -12.688 1 45.28 224 ALA A N 1
ATOM 1655 C CA . ALA A 1 224 ? -27.594 -19.391 -12.719 1 45.28 224 ALA A CA 1
ATOM 1656 C C . ALA A 1 224 ? -28.047 -18.297 -13.695 1 45.28 224 ALA A C 1
ATOM 1658 O O . ALA A 1 224 ? -27.922 -17.109 -13.398 1 45.28 224 ALA A O 1
ATOM 1659 N N . GLY A 1 225 ? -27.469 -18.141 -14.797 1 38.97 225 GLY A N 1
ATOM 1660 C CA . GLY A 1 225 ? -28.062 -17.312 -15.844 1 38.97 225 GLY A CA 1
ATOM 1661 C C . GLY A 1 225 ? -29.5 -16.938 -15.57 1 38.97 225 GLY A C 1
ATOM 1662 O O . GLY A 1 225 ? -30.172 -17.594 -14.766 1 38.97 225 GLY A O 1
ATOM 1663 N N . PRO A 1 226 ? -29.828 -15.656 -15.773 1 36.03 226 PRO A N 1
ATOM 1664 C CA . PRO A 1 226 ? -31.281 -15.5 -15.836 1 36.03 226 PRO A CA 1
ATOM 1665 C C . PRO A 1 226 ? -31.969 -16.703 -16.469 1 36.03 226 PRO A C 1
ATOM 1667 O O . PRO A 1 226 ? -31.531 -17.203 -17.516 1 36.03 226 PRO A O 1
ATOM 1670 N N . GLN A 1 227 ? -32.375 -17.656 -15.898 1 28.03 227 GLN A N 1
ATOM 1671 C CA . GLN A 1 227 ? -33.531 -18.234 -16.547 1 28.03 227 GLN A CA 1
ATOM 1672 C C . GLN A 1 227 ? -34.344 -17.172 -17.312 1 28.03 227 GLN A C 1
ATOM 1674 O O . GLN A 1 227 ? -34.969 -16.297 -16.703 1 28.03 227 GLN A O 1
ATOM 1679 N N . ALA A 1 228 ? -33.781 -16.484 -18.203 1 32.75 228 ALA A N 1
ATOM 1680 C CA . ALA A 1 228 ? -34.812 -15.922 -19.078 1 32.75 228 ALA A CA 1
ATOM 1681 C C . ALA A 1 228 ? -36.125 -16.734 -19 1 32.75 228 ALA A C 1
ATOM 1683 O O . ALA A 1 228 ? -36.094 -17.953 -19.109 1 32.75 228 ALA A O 1
ATOM 1684 N N . GLU A 1 229 ? -36.938 -16.328 -18.094 1 30.17 229 GLU A N 1
ATOM 1685 C CA . GLU A 1 229 ? -38.281 -16.75 -18.469 1 30.17 229 GLU A CA 1
ATOM 1686 C C . GLU A 1 229 ? -38.375 -17 -19.969 1 30.17 229 GLU A C 1
ATOM 1688 O O . GLU A 1 229 ? -38.219 -16.094 -20.766 1 30.17 229 GLU A O 1
ATOM 1693 N N . ALA A 1 230 ? -37.75 -18 -20.406 1 29.25 230 ALA A N 1
ATOM 1694 C CA . ALA A 1 230 ? -38.375 -18.422 -21.656 1 29.25 230 ALA A CA 1
ATOM 1695 C C . ALA A 1 230 ? -39.812 -17.969 -21.734 1 29.25 230 ALA A C 1
ATOM 1697 O O . ALA A 1 230 ? -40.688 -18.531 -21.062 1 29.25 230 ALA A O 1
ATOM 1698 N N . VAL A 1 231 ? -40 -16.594 -21.547 1 29.72 231 VAL A N 1
ATOM 1699 C CA . VAL A 1 231 ? -41.25 -16.312 -22.219 1 29.72 231 VAL A CA 1
ATOM 1700 C C . VAL A 1 231 ? -41.406 -17.203 -23.453 1 29.72 231 VAL A C 1
ATOM 1702 O O . VAL A 1 231 ? -40.562 -17.141 -24.359 1 29.72 231 VAL A O 1
ATOM 1705 N N . ASP A 1 232 ? -41.656 -18.391 -23.141 1 29.22 232 ASP A N 1
ATOM 1706 C CA . ASP A 1 232 ? -42.344 -19.219 -24.109 1 29.22 232 ASP A CA 1
ATOM 1707 C C . ASP A 1 232 ? -43.094 -18.375 -25.125 1 29.22 232 ASP A C 1
ATOM 1709 O O . ASP A 1 232 ? -44.281 -18.078 -24.922 1 29.22 232 ASP A O 1
ATOM 1713 N N . ASN A 1 233 ? -42.656 -17.031 -25.172 1 30.16 233 ASN A N 1
ATOM 1714 C CA . ASN A 1 233 ? -43.406 -16.609 -26.359 1 30.16 233 ASN A CA 1
ATOM 1715 C C . ASN A 1 233 ? -43.219 -17.594 -27.516 1 30.16 233 ASN A C 1
ATOM 1717 O O . ASN A 1 233 ? -42.188 -17.625 -28.156 1 30.16 233 ASN A O 1
ATOM 1721 N N . ASP A 1 234 ? -43.594 -18.766 -27.188 1 29.38 234 ASP A N 1
ATOM 1722 C CA . ASP A 1 234 ? -44.094 -19.578 -28.281 1 29.38 234 ASP A CA 1
ATOM 1723 C C . ASP A 1 234 ? -44.688 -18.703 -29.391 1 29.38 234 ASP A C 1
ATOM 1725 O O . ASP A 1 234 ? -45.781 -18.172 -29.219 1 29.38 234 ASP A O 1
ATOM 1729 N N . PRO A 1 235 ? -43.969 -17.562 -29.75 1 31.69 235 PRO A N 1
ATOM 1730 C CA . PRO A 1 235 ? -44.781 -17.109 -30.875 1 31.69 235 PRO A CA 1
ATOM 1731 C C . PRO A 1 235 ? -45.438 -18.266 -31.641 1 31.69 235 PRO A C 1
ATOM 1733 O O . PRO A 1 235 ? -44.781 -19.266 -31.938 1 31.69 235 PRO A O 1
ATOM 1736 N N . GLU A 1 236 ? -46.594 -18.641 -31.156 1 30.52 236 GLU A N 1
ATOM 1737 C CA . GLU A 1 236 ? -47.469 -19.344 -32.094 1 30.52 236 GLU A CA 1
ATOM 1738 C C . GLU A 1 236 ? -47.156 -18.922 -33.531 1 30.52 236 GLU A C 1
ATOM 1740 O O . GLU A 1 236 ? -47.531 -17.828 -33.938 1 30.52 236 GLU A O 1
ATOM 1745 N N . ILE A 1 237 ? -45.875 -18.891 -33.906 1 30.89 237 ILE A N 1
ATOM 1746 C CA . ILE A 1 237 ? -45.812 -18.828 -35.375 1 30.89 237 ILE A CA 1
ATOM 1747 C C . ILE A 1 237 ? -46.906 -19.672 -36 1 30.89 237 ILE A C 1
ATOM 1749 O O . ILE A 1 237 ? -47 -20.875 -35.719 1 30.89 237 ILE A O 1
ATOM 1753 N N . SER A 1 238 ? -48.062 -19.047 -36.031 1 30.94 238 SER A N 1
ATOM 1754 C CA . SER A 1 238 ? -49.031 -19.609 -36.938 1 30.94 238 SER A CA 1
ATOM 1755 C C . SER A 1 238 ? -48.344 -20.406 -38.062 1 30.94 238 SER A C 1
ATOM 1757 O O . SER A 1 238 ? -47.281 -20.016 -38.531 1 30.94 238 SER A O 1
ATOM 1759 N N . GLU A 1 239 ? -48.5 -21.719 -37.969 1 32.06 239 GLU A N 1
ATOM 1760 C CA . GLU A 1 239 ? -48.25 -22.719 -39.031 1 32.06 239 GLU A CA 1
ATOM 1761 C C . GLU A 1 239 ? -48.406 -22.109 -40.406 1 32.06 239 GLU A C 1
ATOM 1763 O O . GLU A 1 239 ?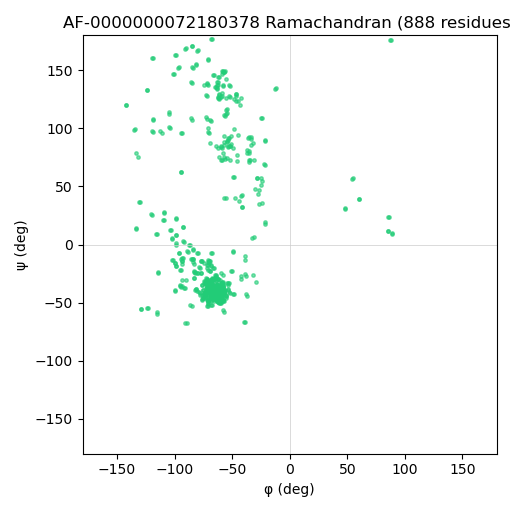 -49.531 -22.031 -40.938 1 32.06 239 GLU A O 1
ATOM 1768 N N . VAL A 1 240 ? -48.031 -20.812 -40.625 1 32.03 240 VAL A N 1
ATOM 1769 C CA . VAL A 1 240 ? -48.219 -20.562 -42.062 1 32.03 240 VAL A CA 1
ATOM 1770 C C . VAL A 1 240 ? -47.625 -21.719 -42.875 1 32.03 240 VAL A C 1
ATOM 1772 O O . VAL A 1 240 ? -46.594 -22.297 -42.469 1 32.03 240 VAL A O 1
ATOM 1775 N N . GLU A 1 241 ? -48.375 -22.203 -43.688 1 33.84 241 GLU A N 1
ATOM 1776 C CA . GLU A 1 241 ? -48.188 -23.156 -44.781 1 33.84 241 GLU A CA 1
ATOM 1777 C C . GLU A 1 241 ? -46.812 -22.953 -45.438 1 33.84 241 GLU A C 1
ATOM 1779 O O . GLU A 1 241 ? -46.562 -21.875 -46 1 33.84 241 GLU A O 1
ATOM 1784 N N . SER A 1 242 ? -45.656 -23.328 -44.719 1 34.09 242 SER A N 1
ATOM 1785 C CA . SER A 1 242 ? -44.312 -23.391 -45.281 1 34.09 242 SER A CA 1
ATOM 1786 C C . SER A 1 242 ? -44.344 -23.859 -46.719 1 34.09 242 SER A C 1
ATOM 1788 O O . SER A 1 242 ? -44.875 -24.953 -47.031 1 34.09 242 SER A O 1
ATOM 1790 N N . ILE A 1 243 ? -44.656 -22.922 -47.594 1 37.12 243 ILE A N 1
ATOM 1791 C CA . ILE A 1 243 ? -44.312 -23.297 -48.938 1 37.12 243 ILE A CA 1
ATOM 1792 C C . ILE A 1 243 ? -42.938 -23.969 -48.969 1 37.12 243 ILE A C 1
ATOM 1794 O O . ILE A 1 243 ? -42 -23.516 -48.281 1 37.12 243 ILE A O 1
ATOM 1798 N N . PRO A 1 244 ? -42.781 -25.203 -49.531 1 38.5 244 PRO A N 1
ATOM 1799 C CA . PRO A 1 244 ? -41.594 -26.062 -49.688 1 38.5 244 PRO A CA 1
ATOM 1800 C C . PRO A 1 244 ? -40.344 -25.297 -50.125 1 38.5 244 PRO A C 1
ATOM 1802 O O . PRO A 1 244 ? -40.25 -24.875 -51.281 1 38.5 244 PRO A O 1
ATOM 1805 N N . SER A 1 245 ? -40.062 -24.062 -49.562 1 40.12 245 SER A N 1
ATOM 1806 C CA . SER A 1 245 ? -38.875 -23.484 -50.156 1 40.12 245 SER A CA 1
ATOM 1807 C C . SER A 1 245 ? -37.656 -24.391 -49.969 1 40.12 245 SER A C 1
ATOM 1809 O O . SER A 1 245 ? -37.625 -25.188 -49 1 40.12 245 SER A O 1
ATOM 1811 N N . SER A 1 246 ? -36.688 -24.453 -50.906 1 46.03 246 SER A N 1
ATOM 1812 C CA . SER A 1 246 ? -35.594 -25.359 -51.188 1 46.03 246 SER A CA 1
ATOM 1813 C C . SER A 1 246 ? -34.625 -25.453 -50 1 46.03 246 SER A C 1
ATOM 1815 O O . SER A 1 246 ? -34.469 -24.484 -49.25 1 46.03 246 SER A O 1
ATOM 1817 N N . GLU A 1 247 ? -34.219 -26.641 -49.5 1 43.78 247 GLU A N 1
ATOM 1818 C CA . GLU A 1 247 ? -33.281 -27.141 -48.531 1 43.78 247 GLU A CA 1
ATOM 1819 C C . GLU A 1 247 ? -32.031 -26.25 -48.438 1 43.78 247 GLU A C 1
ATOM 1821 O O . GLU A 1 247 ? -31.312 -26.266 -47.438 1 43.78 247 GLU A O 1
ATOM 1826 N N . ALA A 1 248 ? -31.734 -25.562 -49.531 1 51.53 248 ALA A N 1
ATOM 1827 C CA . ALA A 1 248 ? -30.469 -24.828 -49.594 1 51.53 248 ALA A CA 1
ATOM 1828 C C . ALA A 1 248 ? -30.547 -23.578 -48.719 1 51.53 248 ALA A C 1
ATOM 1830 O O . ALA A 1 248 ? -29.562 -23.203 -48.062 1 51.53 248 ALA A O 1
ATOM 1831 N N . SER A 1 249 ? -31.688 -22.969 -48.812 1 51.59 249 SER A N 1
ATOM 1832 C CA . SER A 1 249 ? -31.828 -21.719 -48.094 1 51.59 249 SER A CA 1
ATOM 1833 C C . SER A 1 249 ? -31.906 -21.938 -46.594 1 51.59 249 SER A C 1
ATOM 1835 O O . SER A 1 249 ? -31.531 -21.078 -45.781 1 51.59 249 SER A O 1
ATOM 1837 N N . LEU A 1 250 ? -32.406 -23.016 -46.156 1 51.12 250 LEU A N 1
ATOM 1838 C CA . LEU A 1 250 ? -32.5 -23.344 -44.75 1 51.12 250 LEU A CA 1
ATOM 1839 C C . LEU A 1 250 ? -31.141 -23.641 -44.156 1 51.12 250 LEU A C 1
ATOM 1841 O O . LEU A 1 250 ? -30.844 -23.25 -43.031 1 51.12 250 LEU A O 1
ATOM 1845 N N . ALA A 1 251 ? -30.297 -24.344 -45 1 57.78 251 ALA A N 1
ATOM 1846 C CA . ALA A 1 251 ? -28.953 -24.672 -44.5 1 57.78 251 ALA A CA 1
ATOM 1847 C C . ALA A 1 251 ? -28.125 -23.406 -44.312 1 57.78 251 ALA A C 1
ATOM 1849 O O . ALA A 1 251 ? -27.359 -23.312 -43.344 1 57.78 251 ALA A O 1
ATOM 1850 N N . GLN A 1 252 ? -28.219 -22.5 -45.188 1 56.78 252 GLN A N 1
ATOM 1851 C CA . GLN A 1 252 ? -27.469 -21.25 -45.094 1 56.78 252 GLN A CA 1
ATOM 1852 C C . GLN A 1 252 ? -27.969 -20.406 -43.906 1 56.78 252 GLN A C 1
ATOM 1854 O O . GLN A 1 252 ? -27.172 -19.797 -43.219 1 56.78 252 GLN A O 1
ATOM 1859 N N . THR A 1 253 ? -29.203 -20.422 -43.719 1 58.06 253 THR A N 1
ATOM 1860 C CA . THR A 1 253 ? -29.781 -19.688 -42.594 1 58.06 253 THR A CA 1
ATOM 1861 C C . THR A 1 253 ? -29.375 -20.312 -41.281 1 58.06 253 THR A C 1
ATOM 1863 O O . THR A 1 253 ? -29.062 -19.609 -40.312 1 58.06 253 THR A O 1
ATOM 1866 N N . ASN A 1 254 ? -29.234 -21.672 -41.344 1 57.81 254 ASN A N 1
ATOM 1867 C CA . ASN A 1 254 ? -28.859 -22.344 -40.125 1 57.81 254 ASN A CA 1
ATOM 1868 C C . ASN A 1 254 ? -27.391 -22.109 -39.781 1 57.81 254 ASN A C 1
ATOM 1870 O O . ASN A 1 254 ? -27.031 -21.969 -38.625 1 57.81 254 ASN A O 1
ATOM 1874 N N . LYS A 1 255 ? -26.578 -22.188 -40.844 1 62.53 255 LYS A N 1
ATOM 1875 C CA . LYS A 1 255 ? -25.172 -21.922 -40.594 1 62.53 255 LYS A CA 1
ATOM 1876 C C . LYS A 1 255 ? -24.938 -20.5 -40.094 1 62.53 255 LYS A C 1
ATOM 1878 O O . LYS A 1 255 ? -24.141 -20.281 -39.188 1 62.53 255 LYS A O 1
ATOM 1883 N N . HIS A 1 256 ? -25.688 -19.562 -40.781 1 61.34 256 HIS A N 1
ATOM 1884 C CA . HIS A 1 256 ? -25.562 -18.188 -40.344 1 61.34 256 HIS A CA 1
ATOM 1885 C C . HIS A 1 256 ? -26.062 -18.016 -38.906 1 61.34 256 HIS A C 1
ATOM 1887 O O . HIS A 1 256 ? -25.469 -17.266 -38.125 1 61.34 256 HIS A O 1
ATOM 1893 N N . LYS A 1 257 ? -27.047 -18.734 -38.594 1 60.31 257 LYS A N 1
ATOM 1894 C CA . LYS A 1 257 ? -27.594 -18.672 -37.25 1 60.31 257 LYS A CA 1
ATOM 1895 C C . LYS A 1 257 ? -26.641 -19.312 -36.25 1 60.31 257 LYS A C 1
ATOM 1897 O O . LYS A 1 257 ? -26.469 -18.797 -35.125 1 60.31 257 LYS A O 1
ATOM 1902 N N . CYS A 1 258 ? -25.969 -20.391 -36.75 1 61.91 258 CYS A N 1
ATOM 1903 C CA . CYS A 1 258 ? -24.984 -21.031 -35.875 1 61.91 258 CYS A CA 1
ATOM 1904 C C . CYS A 1 258 ? -23.766 -20.141 -35.656 1 61.91 258 CYS A C 1
ATOM 1906 O O . CYS A 1 258 ? -23.281 -20.016 -34.531 1 61.91 258 CYS A O 1
ATOM 1908 N N . CYS A 1 259 ?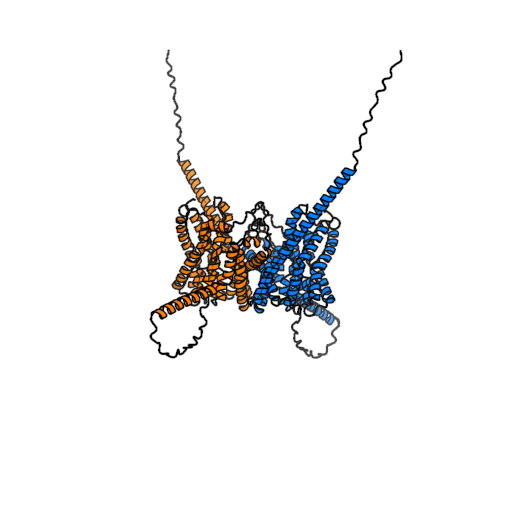 -23.312 -19.625 -36.75 1 64.81 259 CYS A N 1
ATOM 1909 C CA . CYS A 1 259 ? -22.172 -18.719 -36.656 1 64.81 259 CYS A CA 1
ATOM 1910 C C . CYS A 1 259 ? -22.5 -17.516 -35.781 1 64.81 259 CYS A C 1
ATOM 1912 O O . CYS A 1 259 ? -21.688 -17.094 -34.969 1 64.81 259 CYS A O 1
ATOM 1914 N N . LEU A 1 260 ? -23.703 -17 -36 1 65.81 260 LEU A N 1
ATOM 1915 C CA . LEU A 1 260 ? -24.109 -15.859 -35.219 1 65.81 260 LEU A CA 1
ATOM 1916 C C . LEU A 1 260 ? -24.25 -16.25 -33.75 1 65.81 260 LEU A C 1
ATOM 1918 O O . LEU A 1 260 ? -23.891 -15.461 -32.844 1 65.81 260 LEU A O 1
ATOM 1922 N N . ARG A 1 261 ? -24.688 -17.438 -33.469 1 65.75 261 ARG A N 1
ATOM 1923 C CA . ARG A 1 261 ? -24.812 -17.922 -32.094 1 65.75 261 ARG A CA 1
ATOM 1924 C C . ARG A 1 261 ? -23.438 -18.125 -31.469 1 65.75 261 ARG A C 1
ATOM 1926 O O . ARG A 1 261 ? -23.234 -17.781 -30.312 1 65.75 261 ARG A O 1
ATOM 1933 N N . VAL A 1 262 ? -22.594 -18.688 -32.312 1 66.31 262 VAL A N 1
ATOM 1934 C CA . VAL A 1 262 ? -21.234 -18.891 -31.812 1 66.31 262 VAL A CA 1
ATOM 1935 C C . VAL A 1 262 ? -20.562 -17.547 -31.547 1 66.31 262 VAL A C 1
ATOM 1937 O O . VAL A 1 262 ? -19.891 -17.375 -30.531 1 66.31 262 VAL A O 1
ATOM 1940 N N . LEU A 1 263 ? -20.812 -16.641 -32.438 1 69.38 263 LEU A N 1
ATOM 1941 C CA . LEU A 1 263 ? -20.25 -15.297 -32.281 1 69.38 263 LEU A CA 1
ATOM 1942 C C . LEU A 1 263 ? -20.828 -14.609 -31.062 1 69.38 263 LEU A C 1
ATOM 1944 O O . LEU A 1 263 ? -20.125 -13.914 -30.328 1 69.38 263 LEU A O 1
ATOM 1948 N N . GLN A 1 264 ? -22.062 -14.789 -30.906 1 68.75 264 GLN A N 1
ATOM 1949 C CA . GLN A 1 264 ? -22.719 -14.211 -29.734 1 68.75 264 GLN A CA 1
ATOM 1950 C C . GLN A 1 264 ? -22.203 -14.852 -28.453 1 68.75 264 GLN A C 1
ATOM 1952 O O . GLN A 1 264 ? -22.016 -14.156 -27.453 1 68.75 264 GLN A O 1
ATOM 1957 N N . GLU A 1 265 ? -22.047 -16.125 -28.547 1 65.81 265 GLU A N 1
ATOM 1958 C CA . GLU A 1 265 ? -21.5 -16.828 -27.391 1 65.81 265 GLU A CA 1
ATOM 1959 C C . GLU A 1 265 ? -20.062 -16.375 -27.094 1 65.81 265 GLU A C 1
ATOM 1961 O O . GLU A 1 265 ? -19.688 -16.203 -25.938 1 65.81 265 GLU A O 1
ATOM 1966 N N . LEU A 1 266 ? -19.406 -16.234 -28.141 1 64.81 266 LEU A N 1
ATOM 1967 C CA . LEU A 1 266 ? -18.031 -15.75 -28 1 64.81 266 LEU A CA 1
ATOM 1968 C C . LEU A 1 266 ? -18.016 -14.336 -27.438 1 64.81 266 LEU A C 1
ATOM 1970 O O . LEU A 1 266 ? -17.172 -14.008 -26.594 1 64.81 266 LEU A O 1
ATOM 1974 N N . ARG A 1 267 ? -18.859 -13.578 -27.938 1 65.81 267 ARG A N 1
ATOM 1975 C CA . ARG A 1 267 ? -18.984 -12.211 -27.422 1 65.81 267 ARG A CA 1
ATOM 1976 C C . ARG A 1 267 ? -19.344 -12.203 -25.953 1 65.81 267 ARG A C 1
ATOM 1978 O O . ARG A 1 267 ? -18.797 -11.406 -25.172 1 65.81 267 ARG A O 1
ATOM 1985 N N . ASN A 1 268 ? -20.188 -13.078 -25.609 1 64.44 268 ASN A N 1
ATOM 1986 C CA . ASN A 1 268 ? -20.578 -13.18 -24.203 1 64.44 268 ASN A CA 1
ATOM 1987 C C . ASN A 1 268 ? -19.406 -13.633 -23.328 1 64.44 268 ASN A C 1
ATOM 1989 O O . ASN A 1 268 ? -19.188 -13.094 -22.25 1 64.44 268 ASN A O 1
ATOM 1993 N N . VAL A 1 269 ? -18.781 -14.609 -23.922 1 63.31 269 VAL A N 1
ATOM 1994 C CA . VAL A 1 269 ? -17.609 -15.125 -23.219 1 63.31 269 VAL A CA 1
ATOM 1995 C C . VAL A 1 269 ? -16.562 -14.031 -23.109 1 63.31 269 VAL A C 1
ATOM 1997 O O . VAL A 1 269 ? -15.938 -13.867 -22.047 1 63.31 269 VAL A O 1
ATOM 2000 N N . LEU A 1 270 ? -16.484 -13.297 -24.172 1 67.69 270 LEU A N 1
ATOM 2001 C CA . LEU A 1 270 ? -15.5 -12.227 -24.188 1 67.69 270 LEU A CA 1
ATOM 2002 C C . LEU A 1 270 ? -15.891 -11.109 -23.219 1 67.69 270 LEU A C 1
ATOM 2004 O O . LEU A 1 270 ? -15.039 -10.547 -22.531 1 67.69 270 LEU A O 1
ATOM 2008 N N . GLN A 1 271 ? -17.078 -10.859 -23.188 1 66.25 271 GLN A N 1
ATOM 2009 C CA . GLN A 1 271 ? -17.547 -9.812 -22.297 1 66.25 271 GLN A CA 1
ATOM 2010 C C . GLN A 1 271 ? -17.391 -10.227 -20.844 1 66.25 271 GLN A C 1
ATOM 2012 O O . GLN A 1 271 ? -17.078 -9.406 -19.984 1 66.25 271 GLN A O 1
ATOM 2017 N N . GLN A 1 272 ? -17.578 -11.523 -20.719 1 68.19 272 GLN A N 1
ATOM 2018 C CA . GLN A 1 272 ? -17.438 -12.023 -19.359 1 68.19 272 GLN A CA 1
ATOM 2019 C C . GLN A 1 272 ? -15.969 -12.133 -18.953 1 68.19 272 GLN A C 1
ATOM 2021 O O . GLN A 1 272 ? -15.633 -12.039 -17.766 1 68.19 272 GLN A O 1
ATOM 2026 N N . ALA A 1 273 ? -15.273 -12.266 -20.047 1 73.88 273 ALA A N 1
ATOM 2027 C CA . ALA A 1 273 ? -13.844 -12.453 -19.797 1 73.88 273 ALA A CA 1
ATOM 2028 C C . ALA A 1 273 ? -13.141 -11.117 -19.609 1 73.88 273 ALA A C 1
ATOM 2030 O O . ALA A 1 273 ? -12.07 -11.055 -19 1 73.88 273 ALA A O 1
ATOM 2031 N N . LEU A 1 274 ? -13.828 -10.117 -20 1 84 274 LEU A N 1
ATOM 2032 C CA . LEU A 1 274 ? -13.18 -8.82 -19.906 1 84 274 LEU A CA 1
ATOM 2033 C C . LEU A 1 274 ? -13.531 -8.109 -18.609 1 84 274 LEU A C 1
ATOM 2035 O O . LEU A 1 274 ? -14.125 -7.035 -18.625 1 84 274 LEU A O 1
ATOM 2039 N N . THR A 1 275 ? -13.117 -8.773 -17.562 1 88.12 275 THR A N 1
ATOM 2040 C CA . THR A 1 275 ? -13.281 -8.188 -16.234 1 88.12 275 THR A CA 1
ATOM 2041 C C . THR A 1 275 ? -12.328 -7.016 -16.047 1 88.12 275 THR A C 1
ATOM 2043 O O . THR A 1 275 ? -11.359 -6.863 -16.781 1 88.12 275 THR A O 1
ATOM 2046 N N . PRO A 1 276 ? -12.617 -6.184 -15.141 1 91.12 276 PRO A N 1
ATOM 2047 C CA . PRO A 1 276 ? -11.766 -5.012 -14.938 1 91.12 276 PRO A CA 1
ATOM 2048 C C . PRO A 1 276 ? -10.289 -5.379 -14.766 1 91.12 276 PRO A C 1
ATOM 2050 O O . PRO A 1 276 ? -9.422 -4.738 -15.359 1 91.12 276 PRO A O 1
ATOM 2053 N N . PRO A 1 277 ? -9.992 -6.438 -14.031 1 91.38 277 PRO A N 1
ATOM 2054 C CA . PRO A 1 277 ? -8.578 -6.805 -13.945 1 91.38 277 PRO A CA 1
ATOM 2055 C C . PRO A 1 277 ? -7.984 -7.18 -15.297 1 91.38 277 PRO A C 1
ATOM 2057 O O . PRO A 1 277 ? -6.844 -6.812 -15.602 1 91.38 277 PRO A O 1
ATOM 2060 N N . VAL A 1 278 ? -8.719 -7.867 -16.094 1 91.06 278 VAL A N 1
ATOM 2061 C CA . VAL A 1 278 ? -8.258 -8.242 -17.422 1 91.06 278 VAL A CA 1
ATOM 2062 C C . VAL A 1 278 ? -8.016 -6.98 -18.266 1 91.06 278 VAL A C 1
ATOM 2064 O O . VAL A 1 278 ? -6.992 -6.867 -18.938 1 91.06 278 VAL A O 1
ATOM 2067 N N . LEU A 1 279 ? -8.914 -6.066 -18.156 1 92.88 279 LEU A N 1
ATOM 2068 C CA . LEU A 1 279 ? -8.773 -4.809 -18.891 1 92.88 279 LEU A CA 1
ATOM 2069 C C . LEU A 1 279 ? -7.535 -4.051 -18.422 1 92.88 279 LEU A C 1
ATOM 2071 O O . LEU A 1 279 ? -6.82 -3.453 -19.234 1 92.88 279 LEU A O 1
ATOM 2075 N N . GLY A 1 280 ? -7.332 -4.043 -17.109 1 93.44 280 GLY A N 1
ATOM 2076 C CA . GLY A 1 280 ? -6.121 -3.43 -16.578 1 93.44 280 GLY A CA 1
ATOM 2077 C C . GLY A 1 280 ? -4.852 -4.055 -17.125 1 93.44 280 GLY A C 1
ATOM 2078 O O . GLY A 1 280 ? -3.918 -3.348 -17.516 1 93.44 280 GLY A O 1
ATOM 2079 N N . ALA A 1 281 ? -4.855 -5.352 -17.219 1 90.38 281 ALA A N 1
ATOM 2080 C CA . ALA A 1 281 ? -3.695 -6.074 -17.734 1 90.38 281 ALA A CA 1
ATOM 2081 C C . ALA A 1 281 ? -3.498 -5.812 -19.219 1 90.38 281 ALA A C 1
ATOM 2083 O O . ALA A 1 281 ? -2.375 -5.566 -19.672 1 90.38 281 ALA A O 1
ATOM 2084 N N . LEU A 1 282 ? -4.562 -5.867 -19.953 1 91.31 282 LEU A N 1
ATOM 2085 C CA . LEU A 1 282 ? -4.484 -5.645 -21.391 1 91.31 282 LEU A CA 1
ATOM 2086 C C . LEU A 1 282 ? -4.016 -4.227 -21.688 1 91.31 282 LEU A C 1
ATOM 2088 O O . LEU A 1 282 ? -3.219 -4.016 -22.609 1 91.31 282 LEU A O 1
ATOM 2092 N N . LEU A 1 283 ? -4.492 -3.295 -20.922 1 93.44 283 LEU A N 1
ATOM 2093 C CA . LEU A 1 283 ? -4.031 -1.92 -21.094 1 93.44 283 LEU A CA 1
ATOM 2094 C C . LEU A 1 283 ? -2.545 -1.8 -20.781 1 93.44 283 LEU A C 1
ATOM 2096 O O . LEU A 1 283 ? -1.827 -1.043 -21.438 1 93.44 283 LEU A O 1
ATOM 2100 N N . GLY A 1 284 ? -2.133 -2.445 -19.734 1 92.31 284 GLY A N 1
ATOM 2101 C CA . GLY A 1 284 ? -0.71 -2.479 -19.438 1 92.31 284 GLY A CA 1
ATOM 2102 C C . GLY A 1 284 ? 0.125 -3.033 -20.562 1 92.31 284 GLY A C 1
ATOM 2103 O O . GLY A 1 284 ? 1.173 -2.477 -20.906 1 92.31 284 GLY A O 1
ATOM 2104 N N . LEU A 1 285 ? -0.358 -4.105 -21.203 1 88.5 285 LEU A N 1
ATOM 2105 C CA . LEU A 1 285 ? 0.342 -4.711 -22.328 1 88.5 285 LEU A CA 1
ATOM 2106 C C . LEU A 1 285 ? 0.364 -3.768 -23.531 1 88.5 285 LEU A C 1
ATOM 2108 O O . LEU A 1 285 ? 1.398 -3.609 -24.172 1 88.5 285 LEU A O 1
ATOM 2112 N N . LEU A 1 286 ? -0.727 -3.141 -23.75 1 91.38 286 LEU A N 1
ATOM 2113 C CA . LEU A 1 286 ? -0.808 -2.195 -24.859 1 91.38 286 LEU A CA 1
ATOM 2114 C C . LEU A 1 286 ? 0.176 -1.046 -24.672 1 91.38 286 LEU A C 1
ATOM 2116 O O . LEU A 1 286 ? 0.916 -0.695 -25.594 1 91.38 286 LEU A O 1
ATOM 2120 N N . VAL A 1 287 ? 0.187 -0.525 -23.484 1 91.44 287 VAL A N 1
ATOM 2121 C CA . VAL A 1 287 ? 1.083 0.586 -23.188 1 91.44 287 VAL A CA 1
ATOM 2122 C C . VAL A 1 287 ? 2.531 0.1 -23.203 1 91.44 287 VAL A C 1
ATOM 2124 O O . VAL A 1 287 ? 3.428 0.812 -23.656 1 91.44 287 VAL A O 1
ATOM 2127 N N . GLY A 1 288 ? 2.736 -1.054 -22.688 1 86.94 288 GLY A N 1
ATOM 2128 C CA . GLY A 1 288 ? 4.074 -1.623 -22.656 1 86.94 288 GLY A CA 1
ATOM 2129 C C . GLY A 1 288 ? 4.703 -1.773 -24.016 1 86.94 288 GLY A C 1
ATOM 2130 O O . GLY A 1 288 ? 5.91 -1.574 -24.188 1 86.94 288 GLY A O 1
ATOM 2131 N N . PHE A 1 289 ? 3.902 -2.055 -25.078 1 87.38 289 PHE A N 1
ATOM 2132 C CA . PHE A 1 289 ? 4.41 -2.299 -26.422 1 87.38 289 PHE A CA 1
ATOM 2133 C C . PHE A 1 289 ? 4.438 -1.009 -27.234 1 87.38 289 PHE A C 1
ATOM 2135 O O . PHE A 1 289 ? 4.855 -1.009 -28.391 1 87.38 289 PHE A O 1
ATOM 2142 N N . THR A 1 290 ? 4.102 0.071 -26.672 1 87.56 290 THR A N 1
ATOM 2143 C CA . THR A 1 290 ? 4.078 1.352 -27.375 1 87.56 290 THR A CA 1
ATOM 2144 C C . THR A 1 290 ? 5.035 2.344 -26.719 1 87.56 290 THR A C 1
ATOM 2146 O O . THR A 1 290 ? 5.445 2.15 -25.562 1 87.56 290 THR A O 1
ATOM 2149 N N . PRO A 1 291 ? 5.402 3.34 -27.406 1 86.38 291 PRO A N 1
ATOM 2150 C CA . PRO A 1 291 ? 6.301 4.348 -26.844 1 86.38 291 PRO A CA 1
ATOM 2151 C C . PRO A 1 291 ? 5.648 5.164 -25.734 1 86.38 291 PRO A C 1
ATOM 2153 O O . PRO A 1 291 ? 6.336 5.891 -25 1 86.38 291 PRO A O 1
ATOM 2156 N N . VAL A 1 292 ? 4.422 4.922 -25.594 1 89.81 292 VAL A N 1
ATOM 2157 C CA . VAL A 1 292 ? 3.701 5.633 -24.547 1 89.81 292 VAL A CA 1
ATOM 2158 C C . VAL A 1 292 ? 4.246 5.227 -23.188 1 89.81 292 VAL A C 1
ATOM 2160 O O . VAL A 1 292 ? 4.148 5.988 -22.219 1 89.81 292 VAL A O 1
ATOM 2163 N N . ARG A 1 293 ? 4.789 4.062 -23.125 1 87.81 293 ARG A N 1
ATOM 2164 C CA . ARG A 1 293 ? 5.387 3.6 -21.875 1 87.81 293 ARG A CA 1
ATOM 2165 C C . ARG A 1 293 ? 6.414 4.602 -21.359 1 87.81 293 ARG A C 1
ATOM 2167 O O . ARG A 1 293 ? 6.504 4.828 -20.141 1 87.81 293 ARG A O 1
ATOM 2174 N N . ALA A 1 294 ? 7.086 5.258 -22.234 1 85.19 294 ALA A N 1
ATOM 2175 C CA . ALA A 1 294 ? 8.148 6.188 -21.875 1 85.19 294 ALA A CA 1
ATOM 2176 C C . ALA A 1 294 ? 7.578 7.461 -21.25 1 85.19 294 ALA A C 1
ATOM 2178 O O . ALA A 1 294 ? 8.297 8.219 -20.594 1 85.19 294 ALA A O 1
ATOM 2179 N N . TRP A 1 295 ? 6.316 7.648 -21.469 1 88.19 295 TRP A N 1
ATOM 2180 C CA . TRP A 1 295 ? 5.68 8.812 -20.875 1 88.19 295 TRP A CA 1
ATOM 2181 C C . TRP A 1 295 ? 5.293 8.539 -19.422 1 88.19 295 TRP A C 1
ATOM 2183 O O . TRP A 1 295 ? 5.18 9.469 -18.609 1 88.19 295 TRP A O 1
ATOM 2193 N N . LEU A 1 296 ? 5.121 7.309 -19.109 1 88.44 296 LEU A N 1
ATOM 2194 C CA . LEU A 1 296 ? 4.609 6.941 -17.797 1 88.44 296 LEU A CA 1
ATOM 2195 C C . LEU A 1 296 ? 5.746 6.523 -16.875 1 88.44 296 LEU A C 1
ATOM 2197 O O . LEU A 1 296 ? 5.688 6.766 -15.664 1 88.44 296 LEU A O 1
ATOM 2201 N N . VAL A 1 297 ? 6.633 5.844 -17.422 1 82.5 297 VAL A N 1
ATOM 2202 C CA . VAL A 1 297 ? 7.77 5.355 -16.656 1 82.5 297 VAL A CA 1
ATOM 2203 C C . VAL A 1 297 ? 9.07 5.828 -17.297 1 82.5 297 VAL A C 1
ATOM 2205 O O . VAL A 1 297 ? 9.234 5.75 -18.516 1 82.5 297 VAL A O 1
ATOM 2208 N N . ASP A 1 298 ? 9.953 6.34 -16.453 1 75 298 ASP A N 1
ATOM 2209 C CA . ASP A 1 298 ? 11.234 6.812 -16.969 1 75 298 ASP A CA 1
ATOM 2210 C C . ASP A 1 298 ? 12.133 5.645 -17.375 1 75 298 ASP A C 1
ATOM 2212 O O . ASP A 1 298 ? 12.656 4.934 -16.516 1 75 298 ASP A O 1
ATOM 2216 N N . LEU A 1 299 ? 12.305 5.465 -18.578 1 69.25 299 LEU A N 1
ATOM 2217 C CA . LEU A 1 299 ? 13.07 4.344 -19.109 1 69.25 299 LEU A CA 1
ATOM 2218 C C . LEU A 1 299 ? 14.531 4.738 -19.344 1 69.25 299 LEU A C 1
ATOM 2220 O O . LEU A 1 299 ? 15.391 3.873 -19.516 1 69.25 299 LEU A O 1
ATOM 2224 N N . ARG A 1 300 ? 14.82 6.066 -19.328 1 64.88 300 ARG A N 1
ATOM 2225 C CA . ARG A 1 300 ? 16.156 6.535 -19.719 1 64.88 300 ARG A CA 1
ATOM 2226 C C . ARG A 1 300 ? 17.078 6.613 -18.516 1 64.88 300 ARG A C 1
ATOM 2228 O O . ARG A 1 300 ? 18.031 5.84 -18.391 1 64.88 300 ARG A O 1
ATOM 2235 N N . ASP A 1 301 ? 16.812 7.52 -17.594 1 60.28 301 ASP A N 1
ATOM 2236 C CA . ASP A 1 301 ? 17.75 7.723 -16.5 1 60.28 301 ASP A CA 1
ATOM 2237 C C . ASP A 1 301 ? 17.125 7.352 -15.156 1 60.28 301 ASP A C 1
ATOM 2239 O O . ASP A 1 301 ? 17.734 7.543 -14.102 1 60.28 301 ASP A O 1
ATOM 2243 N N . GLN A 1 302 ? 16.078 6.812 -15.328 1 54.78 302 GLN A N 1
ATOM 2244 C CA . GLN A 1 302 ? 15.398 6.227 -14.18 1 54.78 302 GLN A CA 1
ATOM 2245 C C . GLN A 1 302 ? 15.359 7.203 -13.008 1 54.78 302 GLN A C 1
ATOM 2247 O O . GLN A 1 302 ? 15.617 6.82 -11.867 1 54.78 302 GLN A O 1
ATOM 2252 N N . ASP A 1 303 ? 15.305 8.438 -13.336 1 59.06 303 ASP A N 1
ATOM 2253 C CA . ASP A 1 303 ? 15.266 9.453 -12.289 1 59.06 303 ASP A CA 1
ATOM 2254 C C . ASP A 1 303 ? 13.836 9.93 -12.039 1 59.06 303 ASP A C 1
ATOM 2256 O O . ASP A 1 303 ? 13.625 11.078 -11.625 1 59.06 303 ASP A O 1
ATOM 2260 N N . ASN A 1 304 ? 12.945 9.164 -12.375 1 57.88 304 ASN A N 1
ATOM 2261 C CA . ASN A 1 304 ? 11.539 9.414 -12.102 1 57.88 304 ASN A CA 1
ATOM 2262 C C . ASN A 1 304 ? 11.055 10.703 -12.758 1 57.88 304 ASN A C 1
ATOM 2264 O O . ASN A 1 304 ? 10.32 11.477 -12.141 1 57.88 304 ASN A O 1
ATOM 2268 N N . ASP A 1 305 ? 11.477 10.984 -13.938 1 65.31 305 ASP A N 1
ATOM 2269 C CA . ASP A 1 305 ? 11.133 12.281 -14.516 1 65.31 305 ASP A CA 1
ATOM 2270 C C . ASP A 1 305 ? 10.328 12.117 -15.797 1 65.31 305 ASP A C 1
ATOM 2272 O O . ASP A 1 305 ? 10.305 13.008 -16.641 1 65.31 305 ASP A O 1
ATOM 2276 N N . ALA A 1 306 ? 9.68 11.062 -15.898 1 79 306 ALA A N 1
ATOM 2277 C CA . ALA A 1 306 ? 8.766 10.961 -17.031 1 79 306 ALA A CA 1
ATOM 2278 C C . ALA A 1 306 ? 7.621 11.961 -16.906 1 79 306 ALA A C 1
ATOM 2280 O O . ALA A 1 306 ? 7.219 12.312 -15.797 1 79 306 ALA A O 1
ATOM 2281 N N . PRO A 1 307 ? 7.125 12.508 -17.984 1 81.88 307 PRO A N 1
ATOM 2282 C CA . PRO A 1 307 ? 6.117 13.57 -17.953 1 81.88 307 PRO A CA 1
ATOM 2283 C C . PRO A 1 307 ? 4.859 13.164 -17.188 1 81.88 307 PRO A C 1
ATOM 2285 O O . PRO A 1 307 ? 4.277 13.984 -16.469 1 81.88 307 PRO A O 1
ATOM 2288 N N . LEU A 1 308 ? 4.406 11.945 -17.344 1 89.44 308 LEU A N 1
ATOM 2289 C CA . LEU A 1 308 ? 3.184 11.484 -16.688 1 89.44 308 LEU A CA 1
ATOM 2290 C C . LEU A 1 308 ? 3.502 10.477 -15.586 1 89.44 308 LEU A C 1
ATOM 2292 O O . LEU A 1 308 ? 2.662 9.641 -15.242 1 89.44 308 LEU A O 1
ATOM 2296 N N . GLN A 1 309 ? 4.59 10.562 -15.039 1 87.94 309 GLN A N 1
ATOM 2297 C CA . GLN A 1 309 ? 5.016 9.617 -14.016 1 87.94 309 GLN A CA 1
ATOM 2298 C C . GLN A 1 309 ? 4.176 9.758 -12.75 1 87.94 309 GLN A C 1
ATOM 2300 O O . GLN A 1 309 ? 3.967 8.781 -12.031 1 87.94 309 GLN A O 1
ATOM 2305 N N . TRP A 1 310 ? 3.73 11.023 -12.586 1 87.56 310 TRP A N 1
ATOM 2306 C CA . TRP A 1 310 ? 2.877 11.242 -11.43 1 87.56 310 TRP A CA 1
ATOM 2307 C C . TRP A 1 310 ? 1.595 10.422 -11.531 1 87.56 310 TRP A C 1
ATOM 2309 O O . TRP A 1 310 ? 1.096 9.914 -10.523 1 87.56 310 TRP A O 1
ATOM 2319 N N . PHE A 1 311 ? 1.096 10.281 -12.672 1 92.75 311 PHE A N 1
ATOM 2320 C CA . PHE A 1 311 ? -0.101 9.484 -12.914 1 92.75 311 PHE A CA 1
ATOM 2321 C C . PHE A 1 311 ? 0.177 8.008 -12.68 1 92.75 311 PHE A C 1
ATOM 2323 O O . PHE A 1 311 ? -0.598 7.32 -12.016 1 92.75 311 PHE A O 1
ATOM 2330 N N . TYR A 1 312 ? 1.254 7.516 -13.188 1 93.25 312 TYR A N 1
ATOM 2331 C CA . TYR A 1 312 ? 1.687 6.141 -12.969 1 93.25 312 TYR A CA 1
ATOM 2332 C C . TYR A 1 312 ? 1.885 5.863 -11.484 1 93.25 312 TYR A C 1
ATOM 2334 O O . TYR A 1 312 ? 1.434 4.832 -10.969 1 93.25 312 TYR A O 1
ATOM 2342 N N . ALA A 1 313 ? 2.482 6.781 -10.867 1 90.75 313 ALA A N 1
ATOM 2343 C CA . ALA A 1 313 ? 2.781 6.617 -9.445 1 90.75 313 ALA A CA 1
ATOM 2344 C C . ALA A 1 313 ? 1.5 6.57 -8.617 1 90.75 313 ALA A C 1
ATOM 2346 O O . ALA A 1 313 ? 1.429 5.855 -7.617 1 90.75 313 ALA A O 1
ATOM 2347 N N . GLY A 1 314 ? 0.568 7.336 -9.008 1 93.19 314 GLY A N 1
ATOM 2348 C CA . GLY A 1 314 ? -0.726 7.277 -8.352 1 93.19 314 GLY A CA 1
ATOM 2349 C C . GLY A 1 314 ? -1.409 5.934 -8.492 1 93.19 314 GLY A C 1
ATOM 2350 O O . GLY A 1 314 ? -1.901 5.371 -7.512 1 93.19 314 GLY A O 1
ATOM 2351 N N . LEU A 1 315 ? -1.37 5.426 -9.664 1 94.88 315 LEU A N 1
ATOM 2352 C CA . LEU A 1 315 ? -1.945 4.109 -9.914 1 94.88 315 LEU A CA 1
ATOM 2353 C C . LEU A 1 315 ? -1.145 3.021 -9.211 1 94.88 315 LEU A C 1
ATOM 2355 O O . LEU A 1 315 ? -1.712 2.031 -8.742 1 94.88 315 LEU A O 1
ATOM 2359 N N . TYR A 1 316 ? 0.103 3.238 -9.195 1 92.94 316 TYR A N 1
ATOM 2360 C CA . TYR A 1 316 ? 0.977 2.297 -8.508 1 92.94 316 TYR A CA 1
ATOM 2361 C C . TYR A 1 316 ? 0.644 2.229 -7.023 1 92.94 316 TYR A C 1
ATOM 2363 O O . TYR A 1 316 ? 0.59 1.143 -6.441 1 92.94 316 TYR A O 1
ATOM 2371 N N . LYS A 1 317 ? 0.399 3.297 -6.469 1 91.81 317 LYS A N 1
ATOM 2372 C CA . LYS A 1 317 ? 0.025 3.35 -5.059 1 91.81 317 LYS A CA 1
ATOM 2373 C C . LYS A 1 317 ? -1.299 2.631 -4.812 1 91.81 317 LYS A C 1
ATOM 2375 O O . LYS A 1 317 ? -1.442 1.903 -3.828 1 91.81 317 LYS A O 1
ATOM 2380 N N . LEU A 1 318 ? -2.211 2.863 -5.625 1 95.44 318 LEU A N 1
ATOM 2381 C CA . LEU A 1 318 ? -3.48 2.15 -5.531 1 95.44 318 LEU A CA 1
ATOM 2382 C C . LEU A 1 318 ? -3.271 0.646 -5.66 1 95.44 318 LEU A C 1
ATOM 2384 O O . LEU A 1 318 ? -3.842 -0.133 -4.895 1 95.44 318 LEU A O 1
ATOM 2388 N N . GLY A 1 319 ? -2.508 0.276 -6.648 1 94.94 319 GLY A N 1
ATOM 2389 C CA . GLY A 1 319 ? -2.217 -1.135 -6.848 1 94.94 319 GLY A CA 1
ATOM 2390 C C . GLY A 1 319 ? -1.57 -1.789 -5.641 1 94.94 319 GLY A C 1
ATOM 2391 O O . GLY A 1 319 ? -1.854 -2.947 -5.328 1 94.94 319 GLY A O 1
ATOM 2392 N N . ASP A 1 320 ? -0.776 -1.059 -4.961 1 91.19 320 ASP A N 1
ATOM 2393 C CA . ASP A 1 320 ? -0.07 -1.573 -3.791 1 91.19 320 ASP A CA 1
ATOM 2394 C C . ASP A 1 320 ? -1.045 -1.911 -2.666 1 91.19 320 ASP A C 1
ATOM 2396 O O . ASP A 1 320 ? -0.719 -2.691 -1.769 1 91.19 320 ASP A O 1
ATOM 2400 N N . ALA A 1 321 ? -2.146 -1.359 -2.754 1 94.75 321 ALA A N 1
ATOM 2401 C CA . ALA A 1 321 ? -3.137 -1.605 -1.709 1 94.75 321 ALA A CA 1
ATOM 2402 C C . ALA A 1 321 ? -3.906 -2.896 -1.975 1 94.75 321 ALA A C 1
ATOM 2404 O O . ALA A 1 321 ? -4.609 -3.398 -1.095 1 94.75 321 ALA A O 1
ATOM 2405 N N . ALA A 1 322 ? -3.781 -3.451 -3.156 1 93.81 322 ALA A N 1
ATOM 2406 C CA . ALA A 1 322 ? -4.57 -4.617 -3.543 1 93.81 322 ALA A CA 1
ATOM 2407 C C . ALA A 1 322 ? -4.254 -5.816 -2.652 1 93.81 322 ALA A C 1
ATOM 2409 O O . ALA A 1 322 ? -5.16 -6.441 -2.098 1 93.81 322 ALA A O 1
ATOM 2410 N N . VAL A 1 323 ? -3.02 -6.086 -2.434 1 91.31 323 VAL A N 1
ATOM 2411 C CA . VAL A 1 323 ? -2.605 -7.293 -1.728 1 91.31 323 VAL A CA 1
ATOM 2412 C C . VAL A 1 323 ? -3.037 -7.211 -0.265 1 91.31 323 VAL A C 1
ATOM 2414 O O . VAL A 1 323 ? -3.727 -8.102 0.236 1 91.31 323 VAL A O 1
ATOM 2417 N N . PRO A 1 324 ? -2.725 -6.148 0.445 1 94 324 PRO A N 1
ATOM 2418 C CA . PRO A 1 324 ? -3.146 -6.105 1.847 1 94 324 PRO A CA 1
ATOM 2419 C C . PRO A 1 324 ? -4.668 -6.105 2.006 1 94 324 PRO A C 1
ATOM 2421 O O . PRO A 1 324 ? -5.191 -6.719 2.939 1 94 324 PRO A O 1
ATOM 2424 N N . VAL A 1 325 ? -5.352 -5.438 1.16 1 95 325 VAL A N 1
ATOM 2425 C CA . VAL A 1 325 ? -6.809 -5.422 1.234 1 95 325 VAL A CA 1
ATOM 2426 C C . VAL A 1 325 ? -7.355 -6.824 0.977 1 95 325 VAL A C 1
ATOM 2428 O O . VAL A 1 325 ? -8.273 -7.277 1.668 1 95 325 VAL A O 1
ATOM 2431 N N . ASN A 1 326 ? -6.801 -7.543 0.017 1 92.69 326 ASN A N 1
ATOM 2432 C CA . ASN A 1 326 ? -7.238 -8.906 -0.275 1 92.69 326 ASN A CA 1
ATOM 2433 C C . ASN A 1 326 ? -6.969 -9.844 0.897 1 92.69 326 ASN A C 1
ATOM 2435 O O . ASN A 1 326 ? -7.762 -10.75 1.169 1 92.69 326 ASN A O 1
ATOM 2439 N N . LEU A 1 327 ? -5.879 -9.633 1.551 1 92.94 327 LEU A N 1
ATOM 2440 C CA . LEU A 1 327 ? -5.559 -10.461 2.713 1 92.94 327 LEU A CA 1
ATOM 2441 C C . LEU A 1 327 ? -6.52 -10.172 3.861 1 92.94 327 LEU A C 1
ATOM 2443 O O . LEU A 1 327 ? -6.883 -11.078 4.613 1 92.94 327 LEU A O 1
ATOM 2447 N N . LEU A 1 328 ? -6.941 -8.906 3.973 1 94.38 328 LEU A N 1
ATOM 2448 C CA . LEU A 1 328 ? -7.957 -8.562 4.961 1 94.38 328 LEU A CA 1
ATOM 2449 C C . LEU A 1 328 ? -9.273 -9.273 4.66 1 94.38 328 LEU A C 1
ATOM 2451 O O . LEU A 1 328 ? -9.922 -9.797 5.566 1 94.38 328 LEU A O 1
ATOM 2455 N N . ILE A 1 329 ? -9.641 -9.281 3.379 1 93 329 ILE A N 1
ATOM 2456 C CA . ILE A 1 329 ? -10.867 -9.945 2.951 1 93 329 ILE A CA 1
ATOM 2457 C C . ILE A 1 329 ? -10.781 -11.438 3.26 1 93 329 ILE A C 1
ATOM 2459 O O . ILE A 1 329 ? -11.719 -12.016 3.82 1 93 329 ILE A O 1
ATOM 2463 N N . LEU A 1 330 ? -9.672 -12.008 2.932 1 91.94 330 LEU A N 1
ATOM 2464 C CA . LEU A 1 330 ? -9.461 -13.43 3.184 1 91.94 330 LEU A CA 1
ATOM 2465 C C . LEU A 1 330 ? -9.555 -13.742 4.676 1 91.94 330 LEU A C 1
ATOM 2467 O O . LEU A 1 330 ? -10.258 -14.672 5.074 1 91.94 330 LEU A O 1
ATOM 2471 N N . GLY A 1 331 ? -8.867 -12.945 5.465 1 94.06 331 GLY A N 1
ATOM 2472 C CA . GLY A 1 331 ? -8.93 -13.125 6.906 1 94.06 331 GLY A CA 1
ATOM 2473 C C . GLY A 1 331 ? -10.328 -12.969 7.469 1 94.06 331 GLY A C 1
ATOM 2474 O O . GLY A 1 331 ? -10.727 -13.711 8.359 1 94.06 331 GLY A O 1
ATOM 2475 N N . SER A 1 332 ? -11.016 -12 6.945 1 94.44 332 SER A N 1
ATOM 2476 C CA . SER A 1 332 ? -12.367 -11.758 7.434 1 94.44 332 SER A CA 1
ATOM 2477 C C . SER A 1 332 ? -13.297 -12.922 7.086 1 94.44 332 SER A C 1
ATOM 2479 O O . SER A 1 332 ? -14.25 -13.203 7.82 1 94.44 332 SER A O 1
ATOM 2481 N N . SER A 1 333 ? -13.039 -13.594 6.012 1 91 333 SER A N 1
ATOM 2482 C CA . SER A 1 333 ? -13.836 -14.742 5.602 1 91 333 SER A CA 1
ATOM 2483 C C . SER A 1 333 ? -13.617 -15.93 6.539 1 91 333 SER A C 1
ATOM 2485 O O . SER A 1 333 ? -14.406 -16.875 6.539 1 91 333 SER A O 1
ATOM 2487 N N . LEU A 1 334 ? -12.602 -15.844 7.328 1 91.12 334 LEU A N 1
ATOM 2488 C CA . LEU A 1 334 ? -12.258 -16.906 8.266 1 91.12 334 LEU A CA 1
ATOM 2489 C C . LEU A 1 334 ? -12.68 -16.531 9.68 1 91.12 334 LEU A C 1
ATOM 2491 O O . LEU A 1 334 ? -12.211 -17.125 10.648 1 91.12 334 LEU A O 1
ATOM 2495 N N . ALA A 1 335 ? -13.477 -15.508 9.773 1 89.81 335 ALA A N 1
ATOM 2496 C CA . ALA A 1 335 ? -13.859 -14.945 11.062 1 89.81 335 ALA A CA 1
ATOM 2497 C C . ALA A 1 335 ? -14.43 -16.031 11.977 1 89.81 335 ALA A C 1
ATOM 2499 O O . ALA A 1 335 ? -14.266 -15.969 13.203 1 89.81 335 ALA A O 1
ATOM 2500 N N . LYS A 1 336 ? -15.203 -16.953 11.461 1 84.56 336 LYS A N 1
ATOM 2501 C CA . LYS A 1 336 ? -15.781 -18.047 12.25 1 84.56 336 LYS A CA 1
ATOM 2502 C C . LYS A 1 336 ? -14.898 -19.281 12.211 1 84.56 336 LYS A C 1
ATOM 2504 O O . LYS A 1 336 ? -15.336 -20.375 12.578 1 84.56 336 LYS A O 1
ATOM 2509 N N . GLY A 1 337 ? -13.664 -19.094 11.781 1 84.19 337 GLY A N 1
ATOM 2510 C CA . GLY A 1 337 ? -12.758 -20.219 11.602 1 84.19 337 GLY A CA 1
ATOM 2511 C C . GLY A 1 337 ? -12.867 -20.859 10.234 1 84.19 337 GLY A C 1
ATOM 2512 O O . GLY A 1 337 ? -13.703 -20.469 9.422 1 84.19 337 GLY A O 1
ATOM 2513 N N . ALA A 1 338 ? -11.961 -21.828 10.07 1 83.31 338 ALA A N 1
ATOM 2514 C CA . ALA A 1 338 ? -12.047 -22.609 8.844 1 83.31 338 ALA A CA 1
ATOM 2515 C C . ALA A 1 338 ? -13.398 -23.312 8.734 1 83.31 338 ALA A C 1
ATOM 2517 O O . ALA A 1 338 ? -13.883 -23.906 9.711 1 83.31 338 ALA A O 1
ATOM 2518 N N . ASP A 1 339 ? -14.023 -23.078 7.594 1 87.69 339 ASP A N 1
ATOM 2519 C CA . ASP A 1 339 ? -15.359 -23.625 7.395 1 87.69 339 ASP A CA 1
ATOM 2520 C C . ASP A 1 339 ? -15.297 -24.984 6.684 1 87.69 339 ASP A C 1
ATOM 2522 O O . ASP A 1 339 ? -15.438 -25.062 5.461 1 87.69 339 ASP A O 1
ATOM 2526 N N . PHE A 1 340 ? -15.328 -26.078 7.441 1 88.62 340 PHE A N 1
ATOM 2527 C CA . PHE A 1 340 ? -15.18 -27.406 6.863 1 88.62 340 PHE A CA 1
ATOM 2528 C C . PHE A 1 340 ? -16.531 -27.953 6.422 1 88.62 340 PHE A C 1
ATOM 2530 O O . PHE A 1 340 ? -16.594 -29.047 5.863 1 88.62 340 PHE A O 1
ATOM 2537 N N . HIS A 1 341 ? -17.547 -27.109 6.66 1 86.88 341 HIS A N 1
ATOM 2538 C CA . HIS A 1 341 ? -18.828 -27.438 6.043 1 86.88 341 HIS A CA 1
ATOM 2539 C C . HIS A 1 341 ? -18.859 -26.969 4.586 1 86.88 341 HIS A C 1
ATOM 2541 O O . HIS A 1 341 ? -19.391 -27.688 3.725 1 86.88 341 HIS A O 1
ATOM 2547 N N . ALA A 1 342 ? -18.312 -25.859 4.402 1 88.12 342 ALA A N 1
ATOM 2548 C CA . ALA A 1 342 ? -18.234 -25.328 3.039 1 88.12 342 ALA A CA 1
ATOM 2549 C C . ALA A 1 342 ? -17.172 -26.062 2.229 1 88.12 342 ALA A C 1
ATOM 2551 O O . ALA A 1 342 ? -17.281 -26.188 1.008 1 88.12 342 ALA A O 1
ATOM 2552 N N . LEU A 1 343 ? -16.109 -26.516 2.92 1 93.31 343 LEU A N 1
ATOM 2553 C CA . LEU A 1 343 ? -15.008 -27.25 2.303 1 93.31 343 LEU A CA 1
ATOM 2554 C C . LEU A 1 343 ? -14.625 -28.469 3.146 1 93.31 343 LEU A C 1
ATOM 2556 O O . LEU A 1 343 ? -13.797 -28.359 4.059 1 93.31 343 LEU A O 1
ATOM 2560 N N . PRO A 1 344 ? -15.133 -29.578 2.715 1 93.94 344 PRO A N 1
ATOM 2561 C CA . PRO A 1 344 ? -14.75 -30.781 3.457 1 93.94 344 PRO A CA 1
ATOM 2562 C C . PRO A 1 344 ? -13.234 -30.969 3.516 1 93.94 344 PRO A C 1
ATOM 2564 O O . PRO A 1 344 ? -12.531 -30.688 2.543 1 93.94 344 PRO A O 1
ATOM 2567 N N . CYS A 1 345 ? -12.758 -31.562 4.59 1 94.31 345 CYS A N 1
ATOM 2568 C CA . CYS A 1 345 ? -11.328 -31.703 4.855 1 94.31 345 CYS A CA 1
ATOM 2569 C C . CYS A 1 345 ? -10.648 -32.5 3.76 1 94.31 345 CYS A C 1
ATOM 2571 O O . CYS A 1 345 ? -9.516 -32.219 3.371 1 94.31 345 CYS A O 1
ATOM 2573 N N . ARG A 1 346 ? -11.312 -33.5 3.264 1 95.94 346 ARG A N 1
ATOM 2574 C CA . ARG A 1 346 ? -10.742 -34.344 2.207 1 95.94 346 ARG A CA 1
ATOM 2575 C C . ARG A 1 346 ? -10.477 -33.5 0.951 1 95.94 346 ARG A C 1
ATOM 2577 O O . ARG A 1 346 ? -9.453 -33.688 0.282 1 95.94 346 ARG A O 1
ATOM 2584 N N . VAL A 1 347 ? -11.406 -32.656 0.696 1 96.75 347 VAL A N 1
ATOM 2585 C CA . VAL A 1 347 ? -11.266 -31.812 -0.485 1 96.75 347 VAL A CA 1
ATOM 2586 C C . VAL A 1 347 ? -10.156 -30.781 -0.259 1 96.75 347 VAL A C 1
ATOM 2588 O O . VAL A 1 347 ? -9.32 -30.562 -1.141 1 96.75 347 VAL A O 1
ATOM 2591 N N . GLY A 1 348 ? -10.141 -30.188 0.928 1 97.12 348 GLY A N 1
ATOM 2592 C CA . GLY A 1 348 ? -9.109 -29.219 1.265 1 97.12 348 GLY A CA 1
ATOM 2593 C C . GLY A 1 348 ? -7.707 -29.797 1.188 1 97.12 348 GLY A C 1
ATOM 2594 O O . GLY A 1 348 ? -6.801 -29.172 0.635 1 97.12 348 GLY A O 1
ATOM 2595 N N . LEU A 1 349 ? -7.535 -30.953 1.689 1 97.06 349 LEU A N 1
ATOM 2596 C CA . LEU A 1 349 ? -6.238 -31.625 1.658 1 97.06 349 LEU A CA 1
ATOM 2597 C C . LEU A 1 349 ? -5.867 -32.031 0.235 1 97.06 349 LEU A C 1
ATOM 2599 O O . LEU A 1 349 ? -4.695 -32 -0.138 1 97.06 349 LEU A O 1
ATOM 2603 N N . GLY A 1 350 ? -6.883 -32.438 -0.485 1 97.88 350 GLY A N 1
ATOM 2604 C CA . GLY A 1 350 ? -6.652 -32.75 -1.892 1 97.88 350 GLY A CA 1
ATOM 2605 C C . GLY A 1 350 ? -6.164 -31.531 -2.674 1 97.88 350 GLY A C 1
ATOM 2606 O O . GLY A 1 350 ? -5.258 -31.656 -3.502 1 97.88 350 GLY A O 1
ATOM 2607 N N . ILE A 1 351 ? -6.801 -30.406 -2.395 1 98 351 ILE A N 1
ATOM 2608 C CA . ILE A 1 351 ? -6.402 -29.172 -3.041 1 98 351 ILE A CA 1
ATOM 2609 C C . ILE A 1 351 ? -4.953 -28.844 -2.678 1 98 351 ILE A C 1
ATOM 2611 O O . ILE A 1 351 ? -4.141 -28.547 -3.557 1 98 351 ILE A O 1
ATOM 2615 N N . ALA A 1 352 ? -4.617 -28.938 -1.419 1 97.75 352 ALA A N 1
ATOM 2616 C CA . ALA A 1 352 ? -3.27 -28.625 -0.95 1 97.75 352 ALA A CA 1
ATOM 2617 C C . ALA A 1 352 ? -2.242 -29.562 -1.581 1 97.75 352 ALA A C 1
ATOM 2619 O O . ALA A 1 352 ? -1.18 -29.109 -2.025 1 97.75 352 ALA A O 1
ATOM 2620 N N . PHE A 1 353 ? -2.562 -30.75 -1.648 1 97.75 353 PHE A N 1
ATOM 2621 C CA . PHE A 1 353 ? -1.662 -31.75 -2.213 1 97.75 353 PHE A CA 1
ATOM 2622 C C . PHE A 1 353 ? -1.433 -31.5 -3.697 1 97.75 353 PHE A C 1
ATOM 2624 O O . PHE A 1 353 ? -0.293 -31.516 -4.168 1 97.75 353 PHE A O 1
ATOM 2631 N N . SER A 1 354 ? -2.484 -31.297 -4.395 1 98.19 354 SER A N 1
ATOM 2632 C CA . SER A 1 354 ? -2.393 -31.062 -5.832 1 98.19 354 SER A CA 1
ATOM 2633 C C . SER A 1 354 ? -1.646 -29.766 -6.141 1 98.19 354 SER A C 1
ATOM 2635 O O . SER A 1 354 ? -0.826 -29.719 -7.059 1 98.19 354 SER A O 1
ATOM 2637 N N . LYS A 1 355 ? -1.921 -28.766 -5.406 1 97.44 355 LYS A N 1
ATOM 2638 C CA . LYS A 1 355 ? -1.366 -27.438 -5.668 1 97.44 355 LYS A CA 1
ATOM 2639 C C . LYS A 1 355 ? 0.101 -27.359 -5.254 1 97.44 355 LYS A C 1
ATOM 2641 O O . LYS A 1 355 ? 0.922 -26.781 -5.961 1 97.44 355 LYS A O 1
ATOM 2646 N N . LEU A 1 356 ? 0.466 -28 -4.113 1 97.19 356 LEU A N 1
ATOM 2647 C CA . LEU A 1 356 ? 1.78 -27.766 -3.523 1 97.19 356 LEU A CA 1
ATOM 2648 C C . LEU A 1 356 ? 2.746 -28.891 -3.893 1 97.19 356 LEU A C 1
ATOM 2650 O O . LEU A 1 356 ? 3.963 -28.734 -3.775 1 97.19 356 LEU A O 1
ATOM 2654 N N . ILE A 1 357 ? 2.229 -30.031 -4.371 1 97.06 357 ILE A N 1
ATOM 2655 C CA . ILE A 1 357 ? 3.111 -31.156 -4.648 1 97.06 357 ILE A CA 1
ATOM 2656 C C . ILE A 1 357 ? 2.965 -31.578 -6.105 1 97.06 357 ILE A C 1
ATOM 2658 O O . ILE A 1 357 ? 3.943 -31.594 -6.859 1 97.06 357 ILE A O 1
ATOM 2662 N N . LEU A 1 358 ? 1.794 -31.859 -6.535 1 97.88 358 LEU A N 1
ATOM 2663 C CA . LEU A 1 358 ? 1.592 -32.406 -7.875 1 97.88 358 LEU A CA 1
ATOM 2664 C C . LEU A 1 358 ? 1.911 -31.359 -8.938 1 97.88 358 LEU A C 1
ATOM 2666 O O . LEU A 1 358 ? 2.539 -31.672 -9.953 1 97.88 358 LEU A O 1
ATOM 2670 N N . MET A 1 359 ? 1.413 -30.141 -8.719 1 97.25 359 MET A N 1
ATOM 2671 C CA . MET A 1 359 ? 1.631 -29.078 -9.695 1 97.25 359 MET A CA 1
ATOM 2672 C C . MET A 1 359 ? 3.121 -28.844 -9.93 1 97.25 359 MET A C 1
ATOM 2674 O O . MET A 1 359 ? 3.586 -28.891 -11.07 1 97.25 359 MET A O 1
ATOM 2678 N N . PRO A 1 360 ? 3.924 -28.547 -8.883 1 96.75 360 PRO A N 1
ATOM 2679 C CA . PRO A 1 360 ? 5.363 -28.406 -9.117 1 96.75 360 PRO A CA 1
ATOM 2680 C C . PRO A 1 360 ? 6 -29.672 -9.688 1 96.75 360 PRO A C 1
ATOM 2682 O O . PRO A 1 360 ? 6.941 -29.594 -10.477 1 96.75 360 PRO A O 1
ATOM 2685 N N . GLY A 1 361 ? 5.535 -30.844 -9.328 1 96.94 361 GLY A N 1
ATOM 2686 C CA . GLY A 1 361 ? 6.027 -32.094 -9.898 1 96.94 361 GLY A CA 1
ATOM 2687 C C . GLY A 1 361 ? 5.82 -32.156 -11.398 1 96.94 361 GLY A C 1
ATOM 2688 O O . GLY A 1 361 ? 6.746 -32.531 -12.133 1 96.94 361 GLY A O 1
ATOM 2689 N N . PHE A 1 362 ? 4.637 -31.875 -11.828 1 97.31 362 PHE A N 1
ATOM 2690 C CA . PHE A 1 362 ? 4.34 -31.875 -13.258 1 97.31 362 PHE A CA 1
ATOM 2691 C C . PHE A 1 362 ? 5.18 -30.844 -13.992 1 97.31 362 PHE A C 1
ATOM 2693 O O . PHE A 1 362 ? 5.613 -31.078 -15.125 1 97.31 362 PHE A O 1
ATOM 2700 N N . MET A 1 363 ? 5.355 -29.719 -13.352 1 96.5 363 MET A N 1
ATOM 2701 C CA . MET A 1 363 ? 6.121 -28.656 -14 1 96.5 363 MET A CA 1
ATOM 2702 C C . MET A 1 363 ? 7.574 -29.062 -14.195 1 96.5 363 MET A C 1
ATOM 2704 O O . MET A 1 363 ? 8.211 -28.672 -15.172 1 96.5 363 MET A O 1
ATOM 2708 N N . VAL A 1 364 ? 8.102 -29.797 -13.25 1 96.62 364 VAL A N 1
ATOM 2709 C CA . VAL A 1 364 ? 9.461 -30.312 -13.383 1 96.62 364 VAL A CA 1
ATOM 2710 C C . VAL A 1 364 ? 9.562 -31.172 -14.648 1 96.62 364 VAL A C 1
ATOM 2712 O O . VAL A 1 364 ? 10.516 -31.031 -15.422 1 96.62 364 VAL A O 1
ATOM 2715 N N . LEU A 1 365 ? 8.602 -31.984 -14.875 1 96.19 365 LEU A N 1
ATOM 2716 C CA . LEU A 1 365 ? 8.594 -32.875 -16.047 1 96.19 365 LEU A CA 1
ATOM 2717 C C . LEU A 1 365 ? 8.484 -32.031 -17.328 1 96.19 365 LEU A C 1
ATOM 2719 O O . LEU A 1 365 ? 9.172 -32.312 -18.312 1 96.19 365 LEU A O 1
ATOM 2723 N N . ILE A 1 366 ? 7.703 -31.078 -17.281 1 95.88 366 ILE A N 1
ATOM 2724 C CA . ILE A 1 366 ? 7.484 -30.25 -18.469 1 95.88 366 ILE A CA 1
ATOM 2725 C C . ILE A 1 366 ? 8.75 -29.453 -18.781 1 95.88 366 ILE A C 1
ATOM 2727 O O . ILE A 1 366 ? 9.172 -29.375 -19.938 1 95.88 366 ILE A O 1
ATOM 2731 N N . VAL A 1 367 ? 9.289 -28.844 -17.75 1 95.25 367 VAL A N 1
ATOM 2732 C CA . VAL A 1 367 ? 10.508 -28.047 -17.938 1 95.25 367 VAL A CA 1
ATOM 2733 C C . VAL A 1 367 ? 11.633 -28.953 -18.438 1 95.25 367 VAL A C 1
ATOM 2735 O O . VAL A 1 367 ? 12.438 -28.547 -19.266 1 95.25 367 VAL A O 1
ATOM 2738 N N . TYR A 1 368 ? 11.727 -30.172 -17.922 1 94.69 368 TYR A N 1
ATOM 2739 C CA . TYR A 1 368 ? 12.711 -31.141 -18.406 1 94.69 368 TYR A CA 1
ATOM 2740 C C . TYR A 1 368 ? 12.586 -31.359 -19.906 1 94.69 368 TYR A C 1
ATOM 2742 O O . TYR A 1 368 ? 13.586 -31.406 -20.609 1 94.69 368 TYR A O 1
ATOM 2750 N N . GLY A 1 369 ? 11.398 -31.5 -20.406 1 93.75 369 GLY A N 1
ATOM 2751 C CA . GLY A 1 369 ? 11.156 -31.641 -21.828 1 93.75 369 GLY A CA 1
ATOM 2752 C C . GLY A 1 369 ? 11.453 -30.391 -22.609 1 93.75 369 GLY A C 1
ATOM 2753 O O . GLY A 1 369 ? 12.031 -30.438 -23.703 1 93.75 369 GLY A O 1
ATOM 2754 N N . LEU A 1 370 ? 11.055 -29.266 -22.062 1 93.38 370 LEU A N 1
ATOM 2755 C CA . LEU A 1 370 ? 11.25 -27.984 -22.75 1 93.38 370 LEU A CA 1
ATOM 2756 C C . LEU A 1 370 ? 12.727 -27.672 -22.891 1 93.38 370 LEU A C 1
ATOM 2758 O O . LEU A 1 370 ? 13.141 -27.078 -23.891 1 93.38 370 LEU A O 1
ATOM 2762 N N . ILE A 1 371 ? 13.484 -27.969 -21.891 1 92.62 371 ILE A N 1
ATOM 2763 C CA . ILE A 1 371 ? 14.922 -27.719 -21.922 1 92.62 371 ILE A CA 1
ATOM 2764 C C . ILE A 1 371 ? 15.547 -28.469 -23.094 1 92.62 371 ILE A C 1
ATOM 2766 O O . ILE A 1 371 ? 16.469 -27.969 -23.734 1 92.62 371 ILE A O 1
ATOM 2770 N N . ARG A 1 372 ? 15.062 -29.594 -23.438 1 90.69 372 ARG A N 1
ATOM 2771 C CA . ARG A 1 372 ? 15.594 -30.422 -24.516 1 90.69 372 ARG A CA 1
ATOM 2772 C C . ARG A 1 372 ? 15.117 -29.922 -25.875 1 90.69 372 ARG A C 1
ATOM 2774 O O . ARG A 1 372 ? 15.773 -30.156 -26.891 1 90.69 372 ARG A O 1
ATOM 2781 N N . ILE A 1 373 ? 14.016 -29.25 -25.891 1 90.88 373 ILE A N 1
ATOM 2782 C CA . ILE A 1 373 ? 13.445 -28.75 -27.141 1 90.88 373 ILE A CA 1
ATOM 2783 C C . ILE A 1 373 ? 13.961 -27.344 -27.422 1 90.88 373 ILE A C 1
ATOM 2785 O O . ILE A 1 373 ? 14.125 -26.953 -28.578 1 90.88 373 ILE A O 1
ATOM 2789 N N . ILE A 1 374 ? 14.094 -26.594 -26.375 1 88.38 374 ILE A N 1
ATOM 2790 C CA . ILE A 1 374 ? 14.547 -25.203 -26.5 1 88.38 374 ILE A CA 1
ATOM 2791 C C . ILE A 1 374 ? 15.945 -25.062 -25.906 1 88.38 374 ILE A C 1
ATOM 2793 O O . ILE A 1 374 ? 16.094 -24.781 -24.719 1 88.38 374 ILE A O 1
ATOM 2797 N N . PRO A 1 375 ? 16.953 -25.141 -26.781 1 75.81 375 PRO A N 1
ATOM 2798 C CA . PRO A 1 375 ? 18.328 -25.109 -26.25 1 75.81 375 PRO A CA 1
ATOM 2799 C C . PRO A 1 375 ? 18.812 -23.688 -25.953 1 75.81 375 PRO A C 1
ATOM 2801 O O . PRO A 1 375 ? 18.188 -22.719 -26.406 1 75.81 375 PRO A O 1
ATOM 2804 N N . ASN A 1 376 ? 19.766 -23.453 -25.062 1 76.25 376 ASN A N 1
ATOM 2805 C CA . ASN A 1 376 ? 20.562 -22.25 -24.828 1 76.25 376 ASN A CA 1
ATOM 2806 C C . ASN A 1 376 ? 19.828 -21.281 -23.906 1 76.25 376 ASN A C 1
ATOM 2808 O O . ASN A 1 376 ? 19.938 -20.062 -24.078 1 76.25 376 ASN A O 1
ATOM 2812 N N . LYS A 1 377 ? 18.969 -21.891 -23.172 1 81.44 377 LYS A N 1
ATOM 2813 C CA . LYS A 1 377 ? 18.391 -21.031 -22.141 1 81.44 377 LYS A CA 1
ATOM 2814 C C . LYS A 1 377 ? 19.047 -21.297 -20.781 1 81.44 377 LYS A C 1
ATOM 2816 O O . LYS A 1 377 ? 19.453 -22.422 -20.484 1 81.44 377 LYS A O 1
ATOM 2821 N N . GLY A 1 378 ? 19.156 -20.234 -20 1 82.12 378 GLY A N 1
ATOM 2822 C CA . GLY A 1 378 ? 19.984 -20.266 -18.797 1 82.12 378 GLY A CA 1
ATOM 2823 C C . GLY A 1 378 ? 19.219 -20.703 -17.562 1 82.12 378 GLY A C 1
ATOM 2824 O O . GLY A 1 378 ? 18 -20.906 -17.625 1 82.12 378 GLY A O 1
ATOM 2825 N N . TYR A 1 379 ? 19.906 -20.953 -16.547 1 87.25 379 TYR A N 1
ATOM 2826 C CA . TYR A 1 379 ? 19.484 -21.375 -15.219 1 87.25 379 TYR A CA 1
ATOM 2827 C C . TYR A 1 379 ? 18.359 -20.469 -14.703 1 87.25 379 TYR A C 1
ATOM 2829 O O . TYR A 1 379 ? 17.344 -20.969 -14.219 1 87.25 379 TYR A O 1
ATOM 2837 N N . SER A 1 380 ? 18.516 -19.188 -14.914 1 87.38 380 SER A N 1
ATOM 2838 C CA . SER A 1 380 ? 17.594 -18.219 -14.328 1 87.38 380 SER A CA 1
ATOM 2839 C C . SER A 1 380 ? 16.203 -18.328 -14.93 1 87.38 380 SER A C 1
ATOM 2841 O O . SER A 1 380 ? 15.203 -18.234 -14.211 1 87.38 380 SER A O 1
ATOM 2843 N N . LEU A 1 381 ? 16.141 -18.531 -16.172 1 90.38 381 LEU A N 1
ATOM 2844 C CA . LEU A 1 381 ? 14.852 -18.656 -16.844 1 90.38 381 LEU A CA 1
ATOM 2845 C C . LEU A 1 381 ? 14.086 -19.859 -16.344 1 90.38 381 LEU A C 1
ATOM 2847 O O . LEU A 1 381 ? 12.898 -19.766 -16 1 90.38 381 LEU A O 1
ATOM 2851 N N . TRP A 1 382 ? 14.727 -20.969 -16.281 1 92.5 382 TRP A N 1
ATOM 2852 C CA . TRP A 1 382 ? 14.07 -22.203 -15.898 1 92.5 382 TRP A CA 1
ATOM 2853 C C . TRP A 1 382 ? 13.727 -22.219 -14.406 1 92.5 382 TRP A C 1
ATOM 2855 O O . TRP A 1 382 ? 12.734 -22.812 -13.992 1 92.5 382 TRP A O 1
ATOM 2865 N N . LEU A 1 383 ? 14.531 -21.531 -13.633 1 91.62 383 LEU A N 1
ATOM 2866 C CA . LEU A 1 383 ? 14.203 -21.406 -12.219 1 91.62 383 LEU A CA 1
ATOM 2867 C C . LEU A 1 383 ? 12.883 -20.672 -12.039 1 91.62 383 LEU A C 1
ATOM 2869 O O . LEU A 1 383 ? 12.047 -21.078 -11.227 1 91.62 383 LEU A O 1
ATOM 2873 N N . VAL A 1 384 ? 12.703 -19.609 -12.773 1 92.44 384 VAL A N 1
ATOM 2874 C CA . VAL A 1 384 ? 11.453 -18.859 -12.719 1 92.44 384 VAL A CA 1
ATOM 2875 C C . VAL A 1 384 ? 10.289 -19.75 -13.117 1 92.44 384 VAL A C 1
ATOM 2877 O O . VAL A 1 384 ? 9.25 -19.766 -12.461 1 92.44 384 VAL A O 1
ATOM 2880 N N . ALA A 1 385 ? 10.516 -20.516 -14.188 1 94.12 385 ALA A N 1
ATOM 2881 C CA . ALA A 1 385 ? 9.477 -21.422 -14.688 1 94.12 385 ALA A CA 1
ATOM 2882 C C . ALA A 1 385 ? 9.039 -22.406 -13.609 1 94.12 385 ALA A C 1
ATOM 2884 O O . ALA A 1 385 ? 7.852 -22.719 -13.5 1 94.12 385 ALA A O 1
ATOM 2885 N N . LEU A 1 386 ? 9.938 -22.828 -12.844 1 95.19 386 LEU A N 1
ATOM 2886 C CA . LEU A 1 386 ? 9.641 -23.828 -11.82 1 95.19 386 LEU A CA 1
ATOM 2887 C C . LEU A 1 386 ? 9.039 -23.156 -10.586 1 95.19 386 LEU A C 1
ATOM 2889 O O . LEU A 1 386 ? 8.062 -23.656 -10.016 1 95.19 386 LEU A O 1
ATOM 2893 N N . VAL A 1 387 ? 9.508 -22.016 -10.219 1 93.25 387 VAL A N 1
ATOM 2894 C CA . VAL A 1 387 ? 9.133 -21.359 -8.977 1 93.25 387 VAL A CA 1
ATOM 2895 C C . VAL A 1 387 ? 7.68 -20.906 -9.055 1 93.25 387 VAL A C 1
ATOM 2897 O O . VAL A 1 387 ? 6.945 -20.969 -8.062 1 93.25 387 VAL A O 1
ATOM 2900 N N . VAL A 1 388 ? 7.203 -20.5 -10.172 1 94.38 388 VAL A N 1
ATOM 2901 C CA . VAL A 1 388 ? 5.848 -19.969 -10.312 1 94.38 388 VAL A CA 1
ATOM 2902 C C . VAL A 1 388 ? 4.84 -21.109 -10.141 1 94.38 388 VAL A C 1
ATOM 2904 O O . VAL A 1 388 ? 3.646 -20.859 -9.945 1 94.38 388 VAL A O 1
ATOM 2907 N N . SER A 1 389 ? 5.266 -22.359 -10.195 1 94.38 389 SER A N 1
ATOM 2908 C CA . SER A 1 389 ? 4.355 -23.5 -10.133 1 94.38 389 SER A CA 1
ATOM 2909 C C . SER A 1 389 ? 4.184 -24 -8.703 1 94.38 389 SER A C 1
ATOM 2911 O O . SER A 1 389 ? 3.289 -24.797 -8.422 1 94.38 389 SER A O 1
ATOM 2913 N N . CYS A 1 390 ? 4.965 -23.594 -7.742 1 94 390 CYS A N 1
ATOM 2914 C CA . CYS A 1 390 ? 4.938 -24.203 -6.422 1 94 390 CYS A CA 1
ATOM 2915 C C . CYS A 1 390 ? 4.34 -23.266 -5.387 1 94 390 CYS A C 1
ATOM 2917 O O . CYS A 1 390 ? 4.57 -23.422 -4.188 1 94 390 CYS A O 1
ATOM 2919 N N . THR A 1 391 ? 3.609 -22.344 -5.789 1 93.69 391 THR A N 1
ATOM 2920 C CA . THR A 1 391 ? 3.008 -21.359 -4.895 1 93.69 391 THR A CA 1
ATOM 2921 C C . THR A 1 391 ? 1.578 -21.75 -4.539 1 93.69 391 THR A C 1
ATOM 2923 O O . THR A 1 391 ? 0.924 -22.484 -5.289 1 93.69 391 THR A O 1
ATOM 2926 N N . PRO A 1 392 ? 1.113 -21.328 -3.357 1 94.94 392 PRO A N 1
ATOM 2927 C CA . PRO A 1 392 ? -0.281 -21.594 -2.998 1 94.94 392 PRO A CA 1
ATOM 2928 C C . PRO A 1 392 ? -1.271 -20.812 -3.855 1 94.94 392 PRO A C 1
ATOM 2930 O O . PRO A 1 392 ? -0.863 -20.062 -4.75 1 94.94 392 PRO A O 1
ATOM 2933 N N . THR A 1 393 ? -2.523 -21.078 -3.59 1 96.31 393 THR A N 1
ATOM 2934 C CA . THR A 1 393 ? -3.6 -20.391 -4.301 1 96.31 393 THR A CA 1
ATOM 2935 C C . THR A 1 393 ? -3.498 -18.891 -4.121 1 96.31 393 THR A C 1
ATOM 2937 O O . THR A 1 393 ? -3.199 -18.406 -3.025 1 96.31 393 THR A O 1
ATOM 2940 N N . ALA A 1 394 ? -3.691 -18.156 -5.195 1 93.19 394 ALA A N 1
ATOM 2941 C CA . ALA A 1 394 ? -3.66 -16.703 -5.164 1 93.19 394 ALA A CA 1
ATOM 2942 C C . ALA A 1 394 ? -4.762 -16.141 -4.27 1 93.19 394 ALA A C 1
ATOM 2944 O O . ALA A 1 394 ? -5.891 -16.641 -4.277 1 93.19 394 ALA A O 1
ATOM 2945 N N . ASN A 1 395 ? -4.484 -15.141 -3.52 1 89.06 395 ASN A N 1
ATOM 2946 C CA . ASN A 1 395 ? -5.469 -14.523 -2.639 1 89.06 395 ASN A CA 1
ATOM 2947 C C . ASN A 1 395 ? -6.617 -13.898 -3.428 1 89.06 395 ASN A C 1
ATOM 2949 O O . ASN A 1 395 ? -7.75 -13.844 -2.943 1 89.06 395 ASN A O 1
ATOM 2953 N N . ASN A 1 396 ? -6.352 -13.5 -4.641 1 90.31 396 ASN A N 1
ATOM 2954 C CA . ASN A 1 396 ? -7.383 -12.852 -5.445 1 90.31 396 ASN A CA 1
ATOM 2955 C C . ASN A 1 396 ? -8.492 -13.828 -5.82 1 90.31 396 ASN A C 1
ATOM 2957 O O . ASN A 1 396 ? -9.578 -13.406 -6.23 1 90.31 396 ASN A O 1
ATOM 2961 N N . VAL A 1 397 ? -8.211 -15.133 -5.73 1 92.81 397 VAL A N 1
ATOM 2962 C CA . VAL A 1 397 ? -9.242 -16.109 -6.047 1 92.81 397 VAL A CA 1
ATOM 2963 C C . VAL A 1 397 ? -10.375 -16.016 -5.031 1 92.81 397 VAL A C 1
ATOM 2965 O O . VAL A 1 397 ? -11.531 -16.297 -5.352 1 92.81 397 VAL A O 1
ATOM 2968 N N . ALA A 1 398 ? -10.039 -15.602 -3.801 1 90.62 398 ALA A N 1
ATOM 2969 C CA . ALA A 1 398 ? -11.078 -15.375 -2.799 1 90.62 398 ALA A CA 1
ATOM 2970 C C . ALA A 1 398 ? -11.992 -14.227 -3.211 1 90.62 398 ALA A C 1
ATOM 2972 O O . ALA A 1 398 ? -13.203 -14.281 -3.002 1 90.62 398 ALA A O 1
ATOM 2973 N N . VAL A 1 399 ? -11.414 -13.227 -3.756 1 89.44 399 VAL A N 1
ATOM 2974 C CA . VAL A 1 399 ? -12.172 -12.086 -4.25 1 89.44 399 VAL A CA 1
ATOM 2975 C C . VAL A 1 399 ? -13.047 -12.516 -5.43 1 89.44 399 VAL A C 1
ATOM 2977 O O . VAL A 1 399 ? -14.211 -12.125 -5.52 1 89.44 399 VAL A O 1
ATOM 2980 N N . MET A 1 400 ? -12.492 -13.352 -6.266 1 90 400 MET A N 1
ATOM 2981 C CA . MET A 1 400 ? -13.242 -13.875 -7.41 1 90 400 MET A CA 1
ATOM 2982 C C . MET A 1 400 ? -14.43 -14.711 -6.945 1 90 400 MET A C 1
ATOM 2984 O O . MET A 1 400 ? -15.523 -14.602 -7.492 1 90 400 MET A O 1
ATOM 2988 N N . ALA A 1 401 ? -14.148 -15.508 -5.98 1 89.81 401 ALA A N 1
ATOM 2989 C CA . ALA A 1 401 ? -15.203 -16.359 -5.441 1 89.81 401 ALA A CA 1
ATOM 2990 C C . ALA A 1 401 ? -16.328 -15.523 -4.844 1 89.81 401 ALA A C 1
ATOM 2992 O O . ALA A 1 401 ? -17.516 -15.82 -5.059 1 89.81 401 ALA A O 1
ATOM 2993 N N . GLN A 1 402 ? -15.938 -14.5 -4.148 1 86.62 402 GLN A N 1
ATOM 2994 C CA . GLN A 1 402 ? -16.922 -13.609 -3.541 1 86.62 402 GLN A CA 1
ATOM 2995 C C . GLN A 1 402 ? -17.766 -12.906 -4.605 1 86.62 402 GLN A C 1
ATOM 2997 O O . GLN A 1 402 ? -18.984 -12.844 -4.5 1 86.62 402 GLN A O 1
ATOM 3002 N N . ASN A 1 403 ? -17.156 -12.445 -5.559 1 84.44 403 ASN A N 1
ATOM 3003 C CA . ASN A 1 403 ? -17.844 -11.703 -6.609 1 84.44 403 ASN A CA 1
ATOM 3004 C C . ASN A 1 403 ? -18.688 -12.625 -7.492 1 84.44 403 ASN A C 1
ATOM 3006 O O . ASN A 1 403 ? -19.703 -12.211 -8.039 1 84.44 403 ASN A O 1
ATOM 3010 N N . GLY A 1 404 ? -18.234 -13.852 -7.672 1 85.81 404 GLY A N 1
ATOM 3011 C CA . GLY A 1 404 ? -18.922 -14.812 -8.508 1 85.81 404 GLY A CA 1
ATOM 3012 C C . GLY A 1 404 ? -20.047 -15.539 -7.781 1 85.81 404 GLY A C 1
ATOM 3013 O O . GLY A 1 404 ? -20.719 -16.391 -8.367 1 85.81 404 GLY A O 1
ATOM 3014 N N . GLY A 1 405 ? -20.172 -15.273 -6.496 1 84.31 405 GLY A N 1
ATOM 3015 C CA . GLY A 1 405 ? -21.25 -15.875 -5.719 1 84.31 405 GLY A CA 1
ATOM 3016 C C . GLY A 1 405 ? -20.906 -17.25 -5.188 1 84.31 405 GLY A C 1
ATOM 3017 O O . GLY A 1 405 ? -21.781 -18.031 -4.824 1 84.31 405 GLY A O 1
ATOM 3018 N N . GLN A 1 406 ? -19.672 -17.625 -5.27 1 88.5 406 GLN A N 1
ATOM 3019 C CA . GLN A 1 406 ? -19.234 -18.891 -4.723 1 88.5 406 GLN A CA 1
ATOM 3020 C C . GLN A 1 406 ? -18.906 -18.781 -3.234 1 88.5 406 GLN A C 1
ATOM 3022 O O . GLN A 1 406 ? -18.859 -17.672 -2.695 1 88.5 406 GLN A O 1
ATOM 3027 N N . SER A 1 407 ? -18.688 -19.859 -2.641 1 89.19 407 SER A N 1
ATOM 3028 C CA . SER A 1 407 ? -18.406 -19.875 -1.208 1 89.19 407 SER A CA 1
ATOM 3029 C C . SER A 1 407 ? -17.062 -19.234 -0.895 1 89.19 407 SER A C 1
ATOM 3031 O O . SER A 1 407 ? -16.016 -19.844 -1.08 1 89.19 407 SER A O 1
ATOM 3033 N N . LYS A 1 408 ? -17.156 -18.047 -0.345 1 88.5 408 LYS A N 1
ATOM 3034 C CA . LYS A 1 408 ? -15.938 -17.344 0.058 1 88.5 408 LYS A CA 1
ATOM 3035 C C . LYS A 1 408 ? -15.289 -18.016 1.264 1 88.5 408 LYS A C 1
ATOM 3037 O O . LYS A 1 408 ? -14.062 -18.062 1.373 1 88.5 408 LYS A O 1
ATOM 3042 N N . GLU A 1 409 ? -16.109 -18.578 2.107 1 92.19 409 GLU A N 1
ATOM 3043 C CA . GLU A 1 409 ? -15.594 -19.281 3.279 1 92.19 409 GLU A CA 1
ATOM 3044 C C . GLU A 1 409 ? -14.836 -20.547 2.881 1 92.19 409 GLU A C 1
ATOM 3046 O O . GLU A 1 409 ? -13.789 -20.859 3.451 1 92.19 409 GLU A O 1
ATOM 3051 N N . GLY A 1 410 ? -15.422 -21.234 1.898 1 93.94 410 GLY A N 1
ATOM 3052 C CA . GLY A 1 410 ? -14.734 -22.422 1.392 1 93.94 410 GLY A CA 1
ATOM 3053 C C . GLY A 1 410 ? -13.383 -22.109 0.774 1 93.94 410 GLY A C 1
ATOM 3054 O O . GLY A 1 410 ? -12.398 -22.797 1.042 1 93.94 410 GLY A O 1
ATOM 3055 N N . MET A 1 411 ? -13.375 -21.078 0.016 1 95 411 MET A N 1
ATOM 3056 C CA . MET A 1 411 ? -12.133 -20.672 -0.645 1 95 411 MET A CA 1
ATOM 3057 C C . MET A 1 411 ? -11.102 -20.203 0.374 1 95 411 MET A C 1
ATOM 3059 O O . MET A 1 411 ? -9.922 -20.547 0.274 1 95 411 MET A O 1
ATOM 3063 N N . ALA A 1 412 ? -11.531 -19.438 1.327 1 94.25 412 ALA A N 1
ATOM 3064 C CA . ALA A 1 412 ? -10.633 -18.969 2.383 1 94.25 412 ALA A CA 1
ATOM 3065 C C . ALA A 1 412 ? -10.047 -20.141 3.166 1 94.25 412 ALA A C 1
ATOM 3067 O O . ALA A 1 412 ? -8.859 -20.125 3.506 1 94.25 412 ALA A O 1
ATOM 3068 N N . THR A 1 413 ? -10.852 -21.094 3.416 1 94.88 413 THR A N 1
ATOM 3069 C CA . THR A 1 413 ? -10.398 -22.281 4.129 1 94.88 413 THR A CA 1
ATOM 3070 C C . THR A 1 413 ? -9.352 -23.031 3.314 1 94.88 413 THR A C 1
ATOM 3072 O O . THR A 1 413 ? -8.344 -23.484 3.855 1 94.88 413 THR A O 1
ATOM 3075 N N . ALA A 1 414 ? -9.633 -23.156 2.039 1 95.81 414 ALA A N 1
ATOM 3076 C CA . ALA A 1 414 ? -8.695 -23.828 1.151 1 95.81 414 ALA A CA 1
ATOM 3077 C C . ALA A 1 414 ? -7.34 -23.125 1.154 1 95.81 414 ALA A C 1
ATOM 3079 O O . ALA A 1 414 ? -6.297 -23.781 1.262 1 95.81 414 ALA A O 1
ATOM 3080 N N . ILE A 1 415 ? -7.363 -21.844 1.061 1 94.62 415 ILE A N 1
ATOM 3081 C CA . ILE A 1 415 ? -6.137 -21.047 1.027 1 94.62 415 ILE A CA 1
ATOM 3082 C C . ILE A 1 415 ? -5.422 -21.156 2.373 1 94.62 415 ILE A C 1
ATOM 3084 O O . ILE A 1 415 ? -4.203 -21.344 2.424 1 94.62 415 ILE A O 1
ATOM 3088 N N . PHE A 1 416 ? -6.219 -21.141 3.457 1 93.06 416 PHE A N 1
ATOM 3089 C CA . PHE A 1 416 ? -5.66 -21.25 4.797 1 93.06 416 PHE A CA 1
ATOM 3090 C C . PHE A 1 416 ? -4.926 -22.578 4.969 1 93.06 416 PHE A C 1
ATOM 3092 O O . PHE A 1 416 ? -3.803 -22.609 5.477 1 93.06 416 PHE A O 1
ATOM 3099 N N . LEU A 1 417 ? -5.484 -23.594 4.504 1 93.5 417 LEU A N 1
ATOM 3100 C CA . LEU A 1 417 ? -4.895 -24.922 4.613 1 93.5 417 LEU A CA 1
ATOM 3101 C C . LEU A 1 417 ? -3.594 -25.016 3.822 1 93.5 417 LEU A C 1
ATOM 3103 O O . LEU A 1 417 ? -2.619 -25.609 4.281 1 93.5 417 LEU A O 1
ATOM 3107 N N . GLN A 1 418 ? -3.582 -24.438 2.705 1 95.62 418 GLN A N 1
ATOM 3108 C CA . GLN A 1 418 ? -2.371 -24.438 1.891 1 95.62 418 GLN A CA 1
ATOM 3109 C C . GLN A 1 418 ? -1.24 -23.688 2.582 1 95.62 418 GLN A C 1
ATOM 3111 O O . GLN A 1 418 ? -0.086 -24.109 2.551 1 95.62 418 GLN A O 1
ATOM 3116 N N . TYR A 1 419 ? -1.595 -22.609 3.201 1 89.81 419 TYR A N 1
ATOM 3117 C CA . TYR A 1 419 ? -0.58 -21.766 3.836 1 89.81 419 TYR A CA 1
ATOM 3118 C C . TYR A 1 419 ? 0.015 -22.469 5.055 1 89.81 419 TYR A C 1
ATOM 3120 O O . TYR A 1 419 ? 1.161 -22.203 5.426 1 89.81 419 TYR A O 1
ATOM 3128 N N . LEU A 1 420 ? -0.681 -23.391 5.609 1 90.19 420 LEU A N 1
ATOM 3129 C CA . LEU A 1 420 ? -0.157 -24.172 6.723 1 90.19 420 LEU A CA 1
ATOM 3130 C C . LEU A 1 420 ? 0.953 -25.109 6.254 1 90.19 420 LEU A C 1
ATOM 3132 O O . LEU A 1 420 ? 1.941 -25.312 6.965 1 90.19 420 LEU A O 1
ATOM 3136 N N . PHE A 1 421 ? 0.853 -25.578 5.051 1 93.88 421 PHE A N 1
ATOM 3137 C CA . PHE A 1 421 ? 1.796 -26.562 4.543 1 93.88 421 PHE A CA 1
ATOM 3138 C C . PHE A 1 421 ? 2.826 -25.906 3.629 1 93.88 421 PHE A C 1
ATOM 3140 O O . PHE A 1 421 ? 3.857 -26.516 3.318 1 93.88 421 PHE A O 1
ATOM 3147 N N . ALA A 1 422 ? 2.568 -24.719 3.234 1 91.75 422 ALA A N 1
ATOM 3148 C CA . A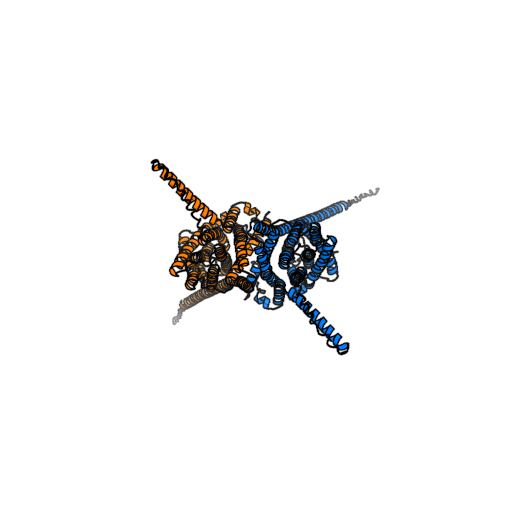LA A 1 422 ? 3.328 -24.062 2.172 1 91.75 422 ALA A CA 1
ATOM 3149 C C . ALA A 1 422 ? 4.797 -23.922 2.561 1 91.75 422 ALA A C 1
ATOM 3151 O O . ALA A 1 422 ? 5.691 -24.172 1.749 1 91.75 422 ALA A O 1
ATOM 3152 N N . PRO A 1 423 ? 5.172 -23.562 3.803 1 88.69 423 PRO A N 1
ATOM 3153 C CA . PRO A 1 423 ? 6.59 -23.375 4.113 1 88.69 423 PRO A CA 1
ATOM 3154 C C . PRO A 1 423 ? 7.426 -24.625 3.854 1 88.69 423 PRO A C 1
ATOM 3156 O O . PRO A 1 423 ? 8.492 -24.547 3.23 1 88.69 423 PRO A O 1
ATOM 3159 N N . ILE A 1 424 ? 6.941 -25.703 4.199 1 90.56 424 ILE A N 1
ATOM 3160 C CA . ILE A 1 424 ? 7.68 -26.953 4.039 1 90.56 424 ILE A CA 1
ATOM 3161 C C . ILE A 1 424 ? 7.664 -27.375 2.576 1 90.56 424 ILE A C 1
ATOM 3163 O O . ILE A 1 424 ? 8.703 -27.703 2.004 1 90.56 424 ILE A O 1
ATOM 3167 N N . CYS A 1 425 ? 6.512 -27.344 1.977 1 94.06 425 CYS A N 1
ATOM 3168 C CA . CYS A 1 425 ? 6.367 -27.828 0.608 1 94.06 425 CYS A CA 1
ATOM 3169 C C . CYS A 1 425 ? 7.133 -26.938 -0.366 1 94.06 425 CYS A C 1
ATOM 3171 O O . CYS A 1 425 ? 7.809 -27.438 -1.269 1 94.06 425 CYS A O 1
ATOM 3173 N N . VAL A 1 426 ? 7.012 -25.656 -0.176 1 91.81 426 VAL A N 1
ATOM 3174 C CA . VAL A 1 426 ? 7.691 -24.719 -1.067 1 91.81 426 VAL A CA 1
ATOM 3175 C C . VAL A 1 426 ? 9.203 -24.859 -0.912 1 91.81 426 VAL A C 1
ATOM 3177 O O . VAL A 1 426 ? 9.938 -24.859 -1.901 1 91.81 426 VAL A O 1
ATOM 3180 N N . THR A 1 427 ? 9.695 -25 0.309 1 89.56 427 THR A N 1
ATOM 3181 C CA . THR A 1 427 ? 11.125 -25.172 0.562 1 89.56 427 THR A CA 1
ATOM 3182 C C . THR A 1 427 ? 11.641 -26.453 -0.076 1 89.56 427 THR A C 1
ATOM 3184 O O . THR A 1 427 ? 12.703 -26.453 -0.7 1 89.56 427 THR A O 1
ATOM 3187 N N . LEU A 1 428 ? 10.898 -27.469 0.078 1 90.88 428 LEU A N 1
ATOM 3188 C CA . LEU A 1 428 ? 11.297 -28.75 -0.509 1 90.88 428 LEU A CA 1
ATOM 3189 C C . LEU A 1 428 ? 11.328 -28.656 -2.031 1 90.88 428 LEU A C 1
ATOM 3191 O O . LEU A 1 428 ? 12.258 -29.156 -2.67 1 90.88 428 LEU A O 1
ATOM 3195 N N . SER A 1 429 ? 10.312 -28.062 -2.578 1 93.81 429 SER A N 1
ATOM 3196 C CA . SER A 1 429 ? 10.266 -27.906 -4.027 1 93.81 429 SER A CA 1
ATOM 3197 C C . SER A 1 429 ? 11.438 -27.062 -4.523 1 93.81 429 SER A C 1
ATOM 3199 O O . SER A 1 429 ? 12.07 -27.391 -5.527 1 93.81 429 SER A O 1
ATOM 3201 N N . LEU A 1 430 ? 11.68 -26.016 -3.83 1 89.62 430 LEU A N 1
ATOM 3202 C CA . LEU A 1 430 ? 12.766 -25.141 -4.25 1 89.62 430 LEU A CA 1
ATOM 3203 C C . LEU A 1 430 ? 14.109 -25.844 -4.156 1 89.62 430 LEU A C 1
ATOM 3205 O O . LEU A 1 430 ? 14.961 -25.688 -5.035 1 89.62 430 LEU A O 1
ATOM 3209 N N . ALA A 1 431 ? 14.32 -26.516 -3.076 1 86 431 ALA A N 1
ATOM 3210 C CA . ALA A 1 431 ? 15.547 -27.297 -2.938 1 86 431 ALA A CA 1
ATOM 3211 C C . ALA A 1 431 ? 15.695 -28.281 -4.086 1 86 431 ALA A C 1
ATOM 3213 O O . ALA A 1 431 ? 16.781 -28.438 -4.652 1 86 431 ALA A O 1
ATOM 3214 N N . ALA A 1 432 ? 14.641 -28.891 -4.391 1 90.06 432 ALA A N 1
ATOM 3215 C CA . ALA A 1 432 ? 14.648 -29.859 -5.488 1 90.06 432 ALA A CA 1
ATOM 3216 C C . ALA A 1 432 ? 14.945 -29.172 -6.816 1 90.06 432 ALA A C 1
ATOM 3218 O O . ALA A 1 432 ? 15.703 -29.688 -7.641 1 90.06 432 ALA A O 1
ATOM 3219 N N . PHE A 1 433 ? 14.305 -28.016 -7.055 1 92.5 433 PHE A N 1
ATOM 3220 C CA . PHE A 1 433 ? 14.5 -27.281 -8.297 1 92.5 433 PHE A CA 1
ATOM 3221 C C . PHE A 1 433 ? 15.969 -26.906 -8.469 1 92.5 433 PHE A C 1
ATOM 3223 O O . PHE A 1 433 ? 16.531 -27.094 -9.555 1 92.5 433 PHE A O 1
ATOM 3230 N N . ILE A 1 434 ? 16.531 -26.375 -7.422 1 85.31 434 ILE A N 1
ATOM 3231 C CA . ILE A 1 434 ? 17.922 -25.938 -7.469 1 85.31 434 ILE A CA 1
ATOM 3232 C C . ILE A 1 434 ? 18.844 -27.125 -7.727 1 85.31 434 ILE A C 1
ATOM 3234 O O . ILE A 1 434 ? 19.766 -27.047 -8.539 1 85.31 434 ILE A O 1
ATOM 3238 N N . GLN A 1 435 ? 18.594 -28.219 -7.07 1 84.75 435 GLN A N 1
ATOM 3239 C CA . GLN A 1 435 ? 19.391 -29.422 -7.262 1 84.75 435 GLN A CA 1
ATOM 3240 C C . GLN A 1 435 ? 19.266 -29.938 -8.695 1 84.75 435 GLN A C 1
ATOM 3242 O O . GLN A 1 435 ? 20.266 -30.328 -9.305 1 84.75 435 GLN A O 1
ATOM 3247 N N . LEU A 1 436 ? 18.078 -29.953 -9.164 1 89.75 436 LEU A N 1
ATOM 3248 C CA . LEU A 1 436 ? 17.844 -30.453 -10.516 1 89.75 436 LEU A CA 1
ATOM 3249 C C . LEU A 1 436 ? 18.516 -29.562 -11.555 1 89.75 436 LEU A C 1
ATOM 3251 O O . LEU A 1 436 ? 19.172 -30.062 -12.469 1 89.75 436 LEU A O 1
ATOM 3255 N N . LEU A 1 437 ? 18.375 -28.266 -11.383 1 89.25 437 LEU A N 1
ATOM 3256 C CA . LEU A 1 437 ? 18.906 -27.328 -12.359 1 89.25 437 LEU A CA 1
ATOM 3257 C C . LEU A 1 437 ? 20.438 -27.281 -12.281 1 89.25 437 LEU A C 1
ATOM 3259 O O . LEU A 1 437 ? 21.094 -26.828 -13.219 1 89.25 437 LEU A O 1
ATOM 3263 N N . SER A 1 438 ? 21 -27.703 -11.172 1 83.38 438 SER A N 1
ATOM 3264 C CA . SER A 1 438 ? 22.438 -27.734 -11.008 1 83.38 438 SER A CA 1
ATOM 3265 C C . SER A 1 438 ? 23.031 -29.031 -11.562 1 83.38 438 SER A C 1
ATOM 3267 O O . SER A 1 438 ? 24.25 -29.172 -11.672 1 83.38 438 SER A O 1
ATOM 3269 N N . SER A 1 439 ? 22.203 -29.906 -11.82 1 84.75 439 SER A N 1
ATOM 3270 C CA . SER A 1 439 ? 22.672 -31.188 -12.383 1 84.75 439 SER A CA 1
ATOM 3271 C C . SER A 1 439 ? 22.797 -31.094 -13.898 1 84.75 439 SER A C 1
ATOM 3273 O O . SER A 1 439 ? 21.922 -30.562 -14.578 1 84.75 439 SER A O 1
ATOM 3275 N N . ASP A 1 440 ? 23.828 -31.672 -14.391 1 84.19 440 ASP A N 1
ATOM 3276 C CA . ASP A 1 440 ? 24.094 -31.656 -15.82 1 84.19 440 ASP A CA 1
ATOM 3277 C C . ASP A 1 440 ? 23.062 -32.469 -16.594 1 84.19 440 ASP A C 1
ATOM 3279 O O . ASP A 1 440 ? 22.812 -32.219 -17.766 1 84.19 440 ASP A O 1
ATOM 3283 N N . CYS A 1 441 ? 22.547 -33.438 -15.938 1 86 441 CYS A N 1
ATOM 3284 C CA . CYS A 1 441 ? 21.562 -34.281 -16.594 1 86 441 CYS A CA 1
ATOM 3285 C C . CYS A 1 441 ? 20.266 -33.531 -16.828 1 86 441 CYS A C 1
ATOM 3287 O O . CYS A 1 441 ? 19.578 -33.781 -17.812 1 86 441 CYS A O 1
ATOM 3289 N N . PHE A 1 442 ? 19.953 -32.688 -15.969 1 89.94 442 PHE A N 1
ATOM 3290 C CA . PHE A 1 442 ? 18.719 -31.906 -16.062 1 89.94 442 PHE A CA 1
ATOM 3291 C C . PHE A 1 442 ? 18.922 -30.672 -16.938 1 89.94 442 PHE A C 1
ATOM 3293 O O . PHE A 1 442 ? 18.141 -30.438 -17.875 1 89.94 442 PHE A O 1
ATOM 3300 N N . LEU A 1 443 ? 19.891 -29.906 -16.641 1 88.31 443 LEU A N 1
ATOM 3301 C CA . LEU A 1 443 ? 20.234 -28.719 -17.422 1 88.31 443 LEU A CA 1
ATOM 3302 C C . LEU A 1 443 ? 21.641 -28.828 -18 1 88.31 443 LEU A C 1
ATOM 3304 O O . LEU A 1 443 ? 22.625 -28.562 -17.297 1 88.31 443 LEU A O 1
ATOM 3308 N N . PRO A 1 444 ? 21.688 -29.234 -19.172 1 80.88 444 PRO A N 1
ATOM 3309 C CA . PRO A 1 444 ? 23.031 -29.328 -19.781 1 80.88 444 PRO A CA 1
ATOM 3310 C C . PRO A 1 444 ? 23.719 -27.969 -19.891 1 80.88 444 PRO A C 1
ATOM 3312 O O . PRO A 1 444 ? 23.047 -26.953 -20.094 1 80.88 444 PRO A O 1
ATOM 3315 N N . PRO A 1 445 ? 25.047 -27.906 -19.484 1 73 445 PRO A N 1
ATOM 3316 C CA . PRO A 1 445 ? 25.781 -26.641 -19.562 1 73 445 PRO A CA 1
ATOM 3317 C C . PRO A 1 445 ? 25.703 -25.984 -20.938 1 73 445 PRO A C 1
ATOM 3319 O O . PRO A 1 445 ? 25.688 -26.688 -21.953 1 73 445 PRO A O 1
ATOM 3322 N N . VAL A 1 446 ? 25.281 -24.688 -20.906 1 64.44 446 VAL A N 1
ATOM 3323 C CA . VAL A 1 446 ? 25.25 -23.938 -22.172 1 64.44 446 VAL A CA 1
ATOM 3324 C C . VAL A 1 446 ? 26.656 -23.531 -22.547 1 64.44 446 VAL A C 1
ATOM 3326 O O . VAL A 1 446 ? 27.469 -23.172 -21.688 1 64.44 446 VAL A O 1
ATOM 3329 N N . MET B 1 1 ? 93.312 68.625 -27.453 1 24.2 1 MET B N 1
ATOM 3330 C CA . MET B 1 1 ? 92.812 67.25 -27.25 1 24.2 1 MET B CA 1
ATOM 3331 C C . MET B 1 1 ? 91.438 67.312 -26.609 1 24.2 1 MET B C 1
ATOM 3333 O O . MET B 1 1 ? 91.25 67.812 -25.484 1 24.2 1 MET B O 1
ATOM 3337 N N . ARG B 1 2 ? 90.375 67.562 -27.438 1 25.41 2 ARG B N 1
ATOM 3338 C CA . ARG B 1 2 ? 89 68 -27.516 1 25.41 2 ARG B CA 1
ATOM 3339 C C . ARG B 1 2 ? 88.062 66.938 -26.891 1 25.41 2 ARG B C 1
ATOM 3341 O O . ARG B 1 2 ? 88.125 65.75 -27.266 1 25.41 2 ARG B O 1
ATOM 3348 N N . GLY B 1 3 ? 87.875 67.062 -25.531 1 24.27 3 GLY B N 1
ATOM 3349 C CA . GLY B 1 3 ? 87.188 66.312 -24.469 1 24.27 3 GLY B CA 1
ATOM 3350 C C . GLY B 1 3 ? 85.75 66 -24.75 1 24.27 3 GLY B C 1
ATOM 3351 O O . GLY B 1 3 ? 84.938 66.875 -24.891 1 24.27 3 GLY B O 1
ATOM 3352 N N . ARG B 1 4 ? 85.438 65 -25.719 1 25.02 4 ARG B N 1
ATOM 3353 C CA . ARG B 1 4 ? 84.25 64.5 -26.359 1 25.02 4 ARG B CA 1
ATOM 3354 C C . ARG B 1 4 ? 83.188 64.062 -25.328 1 25.02 4 ARG B C 1
ATOM 3356 O O . ARG B 1 4 ? 83.5 63.094 -24.594 1 25.02 4 ARG B O 1
ATOM 3363 N N . ASN B 1 5 ? 82.5 64.938 -24.656 1 23.33 5 ASN B N 1
ATOM 3364 C CA . ASN B 1 5 ? 81.562 64.875 -23.578 1 23.33 5 ASN B CA 1
ATOM 3365 C C . ASN B 1 5 ? 80.375 63.969 -23.969 1 23.33 5 ASN B C 1
ATOM 3367 O O . ASN B 1 5 ? 79.688 64.25 -24.938 1 23.33 5 ASN B O 1
ATOM 3371 N N . SER B 1 6 ? 80.5 62.594 -24 1 24.38 6 SER B N 1
ATOM 3372 C CA . SER B 1 6 ? 79.562 61.562 -24.359 1 24.38 6 SER B CA 1
ATOM 3373 C C . SER B 1 6 ? 78.312 61.656 -23.5 1 24.38 6 SER B C 1
ATOM 3375 O O . SER B 1 6 ? 78.375 61.594 -22.281 1 24.38 6 SER B O 1
ATOM 3377 N N . ALA B 1 7 ? 77.312 62.469 -23.859 1 24.94 7 ALA B N 1
ATOM 3378 C CA . ALA B 1 7 ? 76 62.812 -23.328 1 24.94 7 ALA B CA 1
ATOM 3379 C C . ALA B 1 7 ? 75.125 61.562 -23.219 1 24.94 7 ALA B C 1
ATOM 3381 O O . ALA B 1 7 ? 74.75 60.938 -24.219 1 24.94 7 ALA B O 1
ATOM 3382 N N . LYS B 1 8 ? 75.375 60.625 -22.25 1 23.58 8 LYS B N 1
ATOM 3383 C CA . LYS B 1 8 ? 74.688 59.375 -21.953 1 23.58 8 LYS B CA 1
ATOM 3384 C C . LYS B 1 8 ? 73.188 59.656 -21.641 1 23.58 8 LYS B C 1
ATOM 3386 O O . LYS B 1 8 ? 72.875 60.406 -20.719 1 23.58 8 LYS B O 1
ATOM 3391 N N . GLY B 1 9 ? 72.312 59.875 -22.656 1 23.7 9 GLY B N 1
ATOM 3392 C CA . GLY B 1 9 ? 70.875 60.094 -22.594 1 23.7 9 GLY B CA 1
ATOM 3393 C C . GLY B 1 9 ? 70.125 59 -21.828 1 23.7 9 GLY B C 1
ATOM 3394 O O . GLY B 1 9 ? 70.25 57.812 -22.156 1 23.7 9 GLY B O 1
ATOM 3395 N N . GLU B 1 10 ? 70 59.031 -20.484 1 23.48 10 GLU B N 1
ATOM 3396 C CA . GLU B 1 10 ? 69.25 58.188 -19.562 1 23.48 10 GLU B CA 1
ATOM 3397 C C . GLU B 1 10 ? 67.75 58.125 -19.891 1 23.48 10 GLU B C 1
ATOM 3399 O O . GLU B 1 10 ? 67.062 59.125 -19.859 1 23.48 10 GLU B O 1
ATOM 3404 N N . ARG B 1 11 ? 67.25 57.406 -20.969 1 23.58 11 ARG B N 1
ATOM 3405 C CA . ARG B 1 11 ? 65.875 57.219 -21.266 1 23.58 11 ARG B CA 1
ATOM 3406 C C . ARG B 1 11 ? 65.125 56.562 -20.094 1 23.58 11 ARG B C 1
ATOM 3408 O O . ARG B 1 11 ? 65.562 55.5 -19.625 1 23.58 11 ARG B O 1
ATOM 3415 N N . ALA B 1 12 ? 64.5 57.312 -19.188 1 24.06 12 ALA B N 1
ATOM 3416 C CA . ALA B 1 12 ? 63.562 57 -18.094 1 24.06 12 ALA B CA 1
ATOM 3417 C C . ALA B 1 12 ? 62.375 56.219 -18.609 1 24.06 12 ALA B C 1
ATOM 3419 O O . ALA B 1 12 ? 61.719 56.625 -19.562 1 24.06 12 ALA B O 1
ATOM 3420 N N . GLY B 1 13 ? 62.406 54.875 -18.672 1 22.94 13 GLY B N 1
ATOM 3421 C CA . GLY B 1 13 ? 61.312 53.938 -18.984 1 22.94 13 GLY B CA 1
ATOM 3422 C C . GLY B 1 13 ? 60.062 54.188 -18.156 1 22.94 13 GLY B C 1
ATOM 3423 O O . GLY B 1 13 ? 60.125 54.25 -16.938 1 22.94 13 GLY B O 1
ATOM 3424 N N . LYS B 1 14 ? 59.062 55 -18.672 1 26.48 14 LYS B N 1
ATOM 3425 C CA . LYS B 1 14 ? 57.719 55.219 -18.172 1 26.48 14 LYS B CA 1
ATOM 3426 C C . LYS B 1 14 ? 56.969 53.938 -17.922 1 26.48 14 LYS B C 1
ATOM 3428 O O . LYS B 1 14 ? 56.844 53.094 -18.828 1 26.48 14 LYS B O 1
ATOM 3433 N N . SER B 1 15 ? 57.125 53.312 -16.781 1 25.77 15 SER B N 1
ATOM 3434 C CA . SER B 1 15 ? 56.25 52.25 -16.281 1 25.77 15 SER B CA 1
ATOM 3435 C C . SER B 1 15 ? 54.781 52.656 -16.359 1 25.77 15 SER B C 1
ATOM 3437 O O . SER B 1 15 ? 54.406 53.656 -15.797 1 25.77 15 SER B O 1
ATOM 3439 N N . VAL B 1 16 ? 54.156 52.5 -17.531 1 27.97 16 VAL B N 1
ATOM 3440 C CA . VAL B 1 16 ? 52.719 52.656 -17.703 1 27.97 16 VAL B CA 1
ATOM 3441 C C . VAL B 1 16 ? 52 51.844 -16.609 1 27.97 16 VAL B C 1
ATOM 3443 O O . VAL B 1 16 ? 52.281 50.688 -16.391 1 27.97 16 VAL B O 1
ATOM 3446 N N . SER B 1 17 ? 51.562 52.5 -15.555 1 29.11 17 SER B N 1
ATOM 3447 C CA . SER B 1 17 ? 50.562 52.094 -14.555 1 29.11 17 SER B CA 1
ATOM 3448 C C . SER B 1 17 ? 49.312 51.5 -15.211 1 29.11 17 SER B C 1
ATOM 3450 O O . SER B 1 17 ? 48.625 52.219 -15.945 1 29.11 17 SER B O 1
ATOM 3452 N N . MET B 1 18 ? 49.375 50.312 -15.773 1 30.92 18 MET B N 1
ATOM 3453 C CA . MET B 1 18 ? 48.156 49.531 -16.109 1 30.92 18 MET B CA 1
ATOM 3454 C C . MET B 1 18 ? 47.062 49.75 -15.07 1 30.92 18 MET B C 1
ATOM 3456 O O . MET B 1 18 ? 47.281 49.5 -13.883 1 30.92 18 MET B O 1
ATOM 3460 N N . ASN B 1 19 ? 46.156 50.688 -15.242 1 29.66 19 ASN B N 1
ATOM 3461 C CA . ASN B 1 19 ? 45 51.219 -14.508 1 29.66 19 ASN B CA 1
ATOM 3462 C C . ASN B 1 19 ? 44.125 50.094 -13.945 1 29.66 19 ASN B C 1
ATOM 3464 O O . ASN B 1 19 ? 43.938 49.062 -14.602 1 29.66 19 ASN B O 1
ATOM 3468 N N . CYS B 1 20 ? 43.844 50.031 -12.594 1 37.47 20 CYS B N 1
ATOM 3469 C CA . CYS B 1 20 ? 42.969 49.375 -11.633 1 37.47 20 CYS B CA 1
ATOM 3470 C C . CYS B 1 20 ? 41.562 49.219 -12.188 1 37.47 20 CYS B C 1
ATOM 3472 O O . CYS B 1 20 ? 40.688 48.625 -11.539 1 37.47 20 CYS B O 1
ATOM 3474 N N . ASN B 1 21 ? 41.188 49.906 -13.312 1 43.12 21 ASN B N 1
ATOM 3475 C CA . ASN B 1 21 ? 39.812 49.812 -13.805 1 43.12 21 ASN B CA 1
ATOM 3476 C C . ASN B 1 21 ? 39.562 48.438 -14.406 1 43.12 21 ASN B C 1
ATOM 3478 O O . ASN B 1 21 ? 38.438 47.906 -14.312 1 43.12 21 ASN B O 1
ATOM 3482 N N . THR B 1 22 ? 40.5 47.812 -15.102 1 49.53 22 THR B N 1
ATOM 3483 C CA . THR B 1 22 ? 40.281 46.5 -15.688 1 49.53 22 THR B CA 1
ATOM 3484 C C . THR B 1 22 ? 40.094 45.469 -14.594 1 49.53 22 THR B C 1
ATOM 3486 O O . THR B 1 22 ? 39.312 44.531 -14.75 1 49.53 22 THR B O 1
ATOM 3489 N N . CYS B 1 23 ? 40.812 45.594 -13.516 1 49.28 23 CYS B N 1
ATOM 3490 C CA . CYS B 1 23 ? 40.625 44.656 -12.422 1 49.28 23 CYS B CA 1
ATOM 3491 C C . CYS B 1 23 ? 39.25 44.812 -11.797 1 49.28 23 CYS B C 1
ATOM 3493 O O . CYS B 1 23 ? 38.625 43.844 -11.414 1 49.28 23 CYS B O 1
ATOM 3495 N N . ASN B 1 24 ? 38.812 46.094 -11.75 1 54.56 24 ASN B N 1
ATOM 3496 C CA . ASN B 1 24 ? 37.469 46.312 -11.195 1 54.56 24 ASN B CA 1
ATOM 3497 C C . ASN B 1 24 ? 36.406 45.781 -12.117 1 54.56 24 ASN B C 1
ATOM 3499 O O . ASN B 1 24 ? 35.406 45.219 -11.656 1 54.56 24 ASN B O 1
ATOM 3503 N N . ASP B 1 25 ? 36.625 45.844 -13.422 1 56 25 ASP B N 1
ATOM 3504 C CA . ASP B 1 25 ? 35.656 45.344 -14.375 1 56 25 ASP B CA 1
ATOM 3505 C C . ASP B 1 25 ? 35.594 43.812 -14.344 1 56 25 ASP B C 1
ATOM 3507 O O . ASP B 1 25 ? 34.531 43.219 -14.398 1 56 25 ASP B O 1
ATOM 3511 N N . VAL B 1 26 ? 36.75 43.219 -14.195 1 57.5 26 VAL B N 1
ATOM 3512 C CA . VAL B 1 26 ? 36.781 41.781 -14.125 1 57.5 26 VAL B CA 1
ATOM 3513 C C . VAL B 1 26 ? 36.156 41.312 -12.805 1 57.5 26 VAL B C 1
ATOM 3515 O O . VAL B 1 26 ? 35.438 40.312 -12.758 1 57.5 26 VAL B O 1
ATOM 3518 N N . ALA B 1 27 ? 36.344 42.062 -11.711 1 61.59 27 ALA B N 1
ATOM 3519 C CA . ALA B 1 27 ? 35.75 41.719 -10.414 1 61.59 27 ALA B CA 1
ATOM 3520 C C . ALA B 1 27 ? 34.219 41.906 -10.438 1 61.59 27 ALA B C 1
ATOM 3522 O O . ALA B 1 27 ? 33.5 41.062 -9.914 1 61.59 27 ALA B O 1
ATOM 3523 N N . GLN B 1 28 ? 33.812 42.969 -11.102 1 59.5 28 GLN B N 1
ATOM 3524 C CA . GLN B 1 28 ? 32.375 43.188 -11.227 1 59.5 28 GLN B CA 1
ATOM 3525 C C . GLN B 1 28 ? 31.734 42.156 -12.133 1 59.5 28 GLN B C 1
ATOM 3527 O O . GLN B 1 28 ? 30.641 41.656 -11.852 1 59.5 28 GLN B O 1
ATOM 3532 N N . LEU B 1 29 ? 32.5 41.812 -13.148 1 58.69 29 LEU B N 1
ATOM 3533 C CA . LEU B 1 29 ? 31.984 40.781 -14.039 1 58.69 29 LEU B CA 1
ATOM 3534 C C . LEU B 1 29 ? 31.953 39.406 -13.336 1 58.69 29 LEU B C 1
ATOM 3536 O O . LEU B 1 29 ? 31.016 38.656 -13.5 1 58.69 29 LEU B O 1
ATOM 3540 N N . ARG B 1 30 ? 32.938 39.125 -12.531 1 59.22 30 ARG B N 1
ATOM 3541 C CA . ARG B 1 30 ? 32.938 37.906 -11.766 1 59.22 30 ARG B CA 1
ATOM 3542 C C . ARG B 1 30 ? 31.828 37.875 -10.711 1 59.22 30 ARG B C 1
ATOM 3544 O O . ARG B 1 30 ? 31.203 36.875 -10.477 1 59.22 30 ARG B O 1
ATOM 3551 N N . HIS B 1 31 ? 31.656 39.031 -10.102 1 59.72 31 HIS B N 1
ATOM 3552 C CA . HIS B 1 31 ? 30.562 39.156 -9.141 1 59.72 31 HIS B CA 1
ATOM 3553 C C . HIS B 1 31 ? 29.219 38.969 -9.812 1 59.72 31 HIS B C 1
ATOM 3555 O O . HIS B 1 31 ? 28.312 38.344 -9.258 1 59.72 31 HIS B O 1
ATOM 3561 N N . PHE B 1 32 ? 29.078 39.531 -10.992 1 56.09 32 PHE B N 1
ATOM 3562 C CA . PHE B 1 32 ? 27.859 39.375 -11.773 1 56.09 32 PHE B CA 1
ATOM 3563 C C . PHE B 1 32 ? 27.688 37.938 -12.203 1 56.09 32 PHE B C 1
ATOM 3565 O O . PHE B 1 32 ? 26.578 37.375 -12.141 1 56.09 32 PHE B O 1
ATOM 3572 N N . GLU B 1 33 ? 28.719 37.344 -12.594 1 56.59 33 GLU B N 1
ATOM 3573 C CA . GLU B 1 33 ? 28.656 35.969 -12.992 1 56.59 33 GLU B CA 1
ATOM 3574 C C . GLU B 1 33 ? 28.312 35.062 -11.805 1 56.59 33 GLU B C 1
ATOM 3576 O O . GLU B 1 33 ? 27.547 34.094 -11.938 1 56.59 33 GLU B O 1
ATOM 3581 N N . ILE B 1 34 ? 28.906 35.375 -10.703 1 57.12 34 ILE B N 1
ATOM 3582 C CA . ILE B 1 34 ? 28.625 34.594 -9.492 1 57.12 34 ILE B CA 1
ATOM 3583 C C . ILE B 1 34 ? 27.172 34.844 -9.062 1 57.12 34 ILE B C 1
ATOM 3585 O O . ILE B 1 34 ? 26.469 33.906 -8.68 1 57.12 34 ILE B O 1
ATOM 3589 N N . SER B 1 35 ? 26.766 36.062 -9.109 1 56.59 35 SER B N 1
ATOM 3590 C CA . SER B 1 35 ? 25.375 36.375 -8.766 1 56.59 35 SER B CA 1
ATOM 3591 C C . SER B 1 35 ? 24.406 35.719 -9.742 1 56.59 35 SER B C 1
ATOM 3593 O O . SER B 1 35 ? 23.359 35.188 -9.328 1 56.59 35 SER B O 1
ATOM 3595 N N . CYS B 1 36 ? 24.719 35.781 -11.016 1 54.38 36 CYS B N 1
ATOM 3596 C CA . CYS B 1 36 ? 23.891 35.125 -12.031 1 54.38 36 CYS B CA 1
ATOM 3597 C C . CYS B 1 36 ? 23.891 33.625 -11.859 1 54.38 36 CYS B C 1
ATOM 3599 O O . CYS B 1 36 ? 22.859 32.969 -12.016 1 54.38 36 CYS B O 1
ATOM 3601 N N . SER B 1 37 ? 25.047 33.156 -11.57 1 57.78 37 SER B N 1
ATOM 3602 C CA . SER B 1 37 ? 25.141 31.719 -11.352 1 57.78 37 SER B CA 1
ATOM 3603 C C . SER B 1 37 ? 24.344 31.297 -10.117 1 57.78 37 SER B C 1
ATOM 3605 O O . SER B 1 37 ? 23.688 30.25 -10.125 1 57.78 37 SER B O 1
ATOM 3607 N N . ARG B 1 38 ? 24.438 32.156 -9.141 1 61.84 38 ARG B N 1
ATOM 3608 C CA . ARG B 1 38 ? 23.641 31.875 -7.945 1 61.84 38 ARG B CA 1
ATOM 3609 C C . ARG B 1 38 ? 22.156 32 -8.227 1 61.84 38 ARG B C 1
ATOM 3611 O O . ARG B 1 38 ? 21.344 31.234 -7.723 1 61.84 38 ARG B O 1
ATOM 3618 N N . GLY B 1 39 ? 21.875 33 -9.039 1 58.41 39 GLY B N 1
ATOM 3619 C CA . GLY B 1 39 ? 20.484 33.188 -9.477 1 58.41 39 GLY B CA 1
ATOM 3620 C C . GLY B 1 39 ? 19.969 32 -10.281 1 58.41 39 GLY B C 1
ATOM 3621 O O . GLY B 1 39 ? 18.859 31.531 -10.062 1 58.41 39 GLY B O 1
ATOM 3622 N N . PHE B 1 40 ? 20.812 31.547 -11.219 1 61.09 40 PHE B N 1
ATOM 3623 C CA . PHE B 1 40 ? 20.438 30.406 -12.047 1 61.09 40 PHE B CA 1
ATOM 3624 C C . PHE B 1 40 ? 20.312 29.141 -11.195 1 61.09 40 PHE B C 1
ATOM 3626 O O . PHE B 1 40 ? 19.406 28.344 -11.398 1 61.09 40 PHE B O 1
ATOM 3633 N N . ALA B 1 41 ? 21.203 29.031 -10.289 1 62.66 41 ALA B N 1
ATOM 3634 C CA . ALA B 1 41 ? 21.156 27.875 -9.406 1 62.66 41 ALA B CA 1
ATOM 3635 C C . ALA B 1 41 ? 19.922 27.922 -8.516 1 62.66 41 ALA B C 1
ATOM 3637 O O . ALA B 1 41 ? 19.266 26.891 -8.289 1 62.66 41 ALA B O 1
ATOM 3638 N N . ALA B 1 42 ? 19.688 29.172 -8.102 1 67.25 42 ALA B N 1
ATOM 3639 C CA . ALA B 1 42 ? 18.484 29.359 -7.289 1 67.25 42 ALA B CA 1
ATOM 3640 C C . ALA B 1 42 ? 17.234 29.047 -8.094 1 67.25 42 ALA B C 1
ATOM 3642 O O . ALA B 1 42 ? 16.297 28.422 -7.582 1 67.25 42 ALA B O 1
ATOM 3643 N N . MET B 1 43 ? 17.25 29.469 -9.344 1 72.06 43 MET B N 1
ATOM 3644 C CA . MET B 1 43 ? 16.109 29.203 -10.211 1 72.06 43 MET B CA 1
ATOM 3645 C C . MET B 1 43 ? 15.977 27.719 -10.508 1 72.06 43 MET B C 1
ATOM 3647 O O . MET B 1 43 ? 14.875 27.172 -10.531 1 72.06 43 MET B O 1
ATOM 3651 N N . ALA B 1 44 ? 17.109 27.141 -10.75 1 71.38 44 ALA B N 1
ATOM 3652 C CA . ALA B 1 44 ? 17.094 25.703 -11.008 1 71.38 44 ALA B CA 1
ATOM 3653 C C . ALA B 1 44 ? 16.578 24.922 -9.805 1 71.38 44 ALA B C 1
ATOM 3655 O O . ALA B 1 44 ? 15.82 23.969 -9.953 1 71.38 44 ALA B O 1
ATOM 3656 N N . GLY B 1 45 ? 16.938 25.406 -8.672 1 72.38 45 GLY B N 1
ATOM 3657 C CA . GLY B 1 45 ? 16.438 24.797 -7.453 1 72.38 45 GLY B CA 1
ATOM 3658 C C . GLY B 1 45 ? 14.938 24.984 -7.262 1 72.38 45 GLY B C 1
ATOM 3659 O O . GLY B 1 45 ? 14.242 24.047 -6.867 1 72.38 45 GLY B O 1
ATOM 3660 N N . PHE B 1 46 ? 14.547 26.203 -7.621 1 78.31 46 PHE B N 1
ATOM 3661 C CA . PHE B 1 46 ? 13.125 26.5 -7.52 1 78.31 46 PHE B CA 1
ATOM 3662 C C . PHE B 1 46 ? 12.32 25.609 -8.453 1 78.31 46 PHE B C 1
ATOM 3664 O O . PHE B 1 46 ? 11.297 25.047 -8.055 1 78.31 46 PHE B O 1
ATOM 3671 N N . VAL B 1 47 ? 12.758 25.453 -9.609 1 81.19 47 VAL B N 1
ATOM 3672 C CA . VAL B 1 47 ? 12.039 24.672 -10.609 1 81.19 47 VAL B CA 1
ATOM 3673 C C . VAL B 1 47 ? 12.016 23.203 -10.195 1 81.19 47 VAL B C 1
ATOM 3675 O O . VAL B 1 47 ? 10.992 22.531 -10.336 1 81.19 47 VAL B O 1
ATOM 3678 N N . ALA B 1 48 ? 13.062 22.781 -9.625 1 77.5 48 ALA B N 1
ATOM 3679 C CA . ALA B 1 48 ? 13.133 21.391 -9.18 1 77.5 48 ALA B CA 1
ATOM 3680 C C . ALA B 1 48 ? 12.125 21.125 -8.062 1 77.5 48 ALA B C 1
ATOM 3682 O O . ALA B 1 48 ? 11.461 20.078 -8.055 1 77.5 48 ALA B O 1
ATOM 3683 N N . VAL B 1 49 ? 12.008 22.078 -7.207 1 77.94 49 VAL B N 1
ATOM 3684 C CA . VAL B 1 49 ? 11.078 21.938 -6.09 1 77.94 49 VAL B CA 1
ATOM 3685 C C . VAL B 1 49 ? 9.641 22.016 -6.602 1 77.94 49 VAL B C 1
ATOM 3687 O O . VAL B 1 49 ? 8.773 21.266 -6.152 1 77.94 49 VAL B O 1
ATOM 3690 N N . LEU B 1 50 ? 9.453 22.922 -7.473 1 84.56 50 LEU B N 1
ATOM 3691 C CA . LEU B 1 50 ? 8.125 23.062 -8.055 1 84.56 50 LEU B CA 1
ATOM 3692 C C . LEU B 1 50 ? 7.699 21.781 -8.758 1 84.56 50 LEU B C 1
ATOM 3694 O O . LEU B 1 50 ? 6.578 21.297 -8.57 1 84.56 50 LEU B O 1
ATOM 3698 N N . ILE B 1 51 ? 8.547 21.219 -9.484 1 83.12 51 ILE B N 1
ATOM 3699 C CA . ILE B 1 51 ? 8.25 19.984 -10.211 1 83.12 51 ILE B CA 1
ATOM 3700 C C . ILE B 1 51 ? 7.992 18.859 -9.219 1 83.12 51 ILE B C 1
ATOM 3702 O O . ILE B 1 51 ? 7.062 18.062 -9.398 1 83.12 51 ILE B O 1
ATOM 3706 N N . ALA B 1 52 ? 8.734 18.797 -8.211 1 79.81 52 ALA B N 1
ATOM 3707 C CA . ALA B 1 52 ? 8.555 17.781 -7.184 1 79.81 52 ALA B CA 1
ATOM 3708 C C . ALA B 1 52 ? 7.203 17.922 -6.492 1 79.81 52 ALA B C 1
ATOM 3710 O O . ALA B 1 52 ? 6.516 16.938 -6.23 1 79.81 52 ALA B O 1
ATOM 3711 N N . ALA B 1 53 ? 6.887 19.156 -6.195 1 81.94 53 ALA B N 1
ATOM 3712 C CA . ALA B 1 53 ? 5.602 19.422 -5.559 1 81.94 53 ALA B CA 1
ATOM 3713 C C . ALA B 1 53 ? 4.445 19.062 -6.484 1 81.94 53 ALA B C 1
ATOM 3715 O O . ALA B 1 53 ? 3.463 18.453 -6.051 1 81.94 53 ALA B O 1
ATOM 3716 N N . LEU B 1 54 ? 4.559 19.406 -7.727 1 86 54 LEU B N 1
ATOM 3717 C CA . LEU B 1 54 ? 3.531 19.078 -8.711 1 86 54 LEU B CA 1
ATOM 3718 C C . LEU B 1 54 ? 3.389 17.578 -8.867 1 86 54 LEU B C 1
ATOM 3720 O O . LEU B 1 54 ? 2.273 17.062 -8.953 1 86 54 LEU B O 1
ATOM 3724 N N . ARG B 1 55 ? 4.473 16.906 -8.82 1 84.69 55 ARG B N 1
ATOM 3725 C CA . ARG B 1 55 ? 4.445 15.453 -8.938 1 84.69 55 ARG B CA 1
ATOM 3726 C C . ARG B 1 55 ? 3.791 14.812 -7.719 1 84.69 55 ARG B C 1
ATOM 3728 O O . ARG B 1 55 ? 2.98 13.898 -7.855 1 84.69 55 ARG B O 1
ATOM 3735 N N . ALA B 1 56 ? 4.133 15.273 -6.613 1 82.5 56 ALA B N 1
ATOM 3736 C CA . ALA B 1 56 ? 3.559 14.742 -5.383 1 82.5 56 ALA B CA 1
ATOM 3737 C C . ALA B 1 56 ? 2.049 14.945 -5.344 1 82.5 56 ALA B C 1
ATOM 3739 O O . ALA B 1 56 ? 1.298 14.039 -4.98 1 82.5 56 ALA B O 1
ATOM 3740 N N . ILE B 1 57 ? 1.663 16.094 -5.703 1 85.94 57 ILE B N 1
ATOM 3741 C CA . ILE B 1 57 ? 0.238 16.406 -5.746 1 85.94 57 ILE B CA 1
ATOM 3742 C C . ILE B 1 57 ? -0.436 15.586 -6.844 1 85.94 57 ILE B C 1
ATOM 3744 O O . ILE B 1 57 ? -1.56 15.109 -6.668 1 85.94 57 ILE B O 1
ATOM 3748 N N . GLY B 1 58 ? 0.25 15.484 -7.957 1 88.62 58 GLY B N 1
ATOM 3749 C CA . GLY B 1 58 ? -0.277 14.68 -9.047 1 88.62 58 GLY B CA 1
ATOM 3750 C C . GLY B 1 58 ? -0.556 13.242 -8.648 1 88.62 58 GLY B C 1
ATOM 3751 O O . GLY B 1 58 ? -1.562 12.664 -9.062 1 88.62 58 GLY B O 1
ATOM 3752 N N . VAL B 1 59 ? 0.289 12.68 -7.852 1 90.25 59 VAL B N 1
ATOM 3753 C CA . VAL B 1 59 ? 0.105 11.312 -7.359 1 90.25 59 VAL B CA 1
ATOM 3754 C C . VAL B 1 59 ? -1.187 11.227 -6.551 1 90.25 59 VAL B C 1
ATOM 3756 O O . VAL B 1 59 ? -2.01 10.336 -6.773 1 90.25 59 VAL B O 1
ATOM 3759 N N . SER B 1 60 ? -1.375 12.172 -5.68 1 89.12 60 SER B N 1
ATOM 3760 C CA . SER B 1 60 ? -2.564 12.188 -4.832 1 89.12 60 SER B CA 1
ATOM 3761 C C . SER B 1 60 ? -3.828 12.398 -5.66 1 89.12 60 SER B C 1
ATOM 3763 O O . SER B 1 60 ? -4.832 11.719 -5.453 1 89.12 60 SER B O 1
ATOM 3765 N N . VAL B 1 61 ? -3.75 13.289 -6.602 1 90.81 61 VAL B N 1
ATOM 3766 C CA . VAL B 1 61 ? -4.902 13.609 -7.434 1 90.81 61 VAL B CA 1
ATOM 3767 C C . VAL B 1 61 ? -5.277 12.398 -8.297 1 90.81 61 VAL B C 1
ATOM 3769 O O . VAL B 1 61 ? -6.457 12.141 -8.523 1 90.81 61 VAL B O 1
ATOM 3772 N N . SER B 1 62 ? -4.293 11.68 -8.766 1 93.62 62 SER B N 1
ATOM 3773 C CA . SER B 1 62 ? -4.559 10.5 -9.578 1 93.62 62 SER B CA 1
ATOM 3774 C C . SER B 1 62 ? -5.309 9.438 -8.781 1 93.62 62 SER B C 1
ATOM 3776 O O . SER B 1 62 ? -6.277 8.852 -9.281 1 93.62 62 SER B O 1
ATOM 3778 N N . ALA B 1 63 ? -4.895 9.211 -7.594 1 93.62 63 ALA B N 1
ATOM 3779 C CA . ALA B 1 63 ? -5.566 8.234 -6.738 1 93.62 63 ALA B CA 1
ATOM 3780 C C . ALA B 1 63 ? -6.965 8.711 -6.359 1 93.62 63 ALA B C 1
ATOM 3782 O O . ALA B 1 63 ? -7.91 7.922 -6.324 1 93.62 63 ALA B O 1
ATOM 3783 N N . MET B 1 64 ? -7.082 10.008 -6.105 1 93.44 64 MET B N 1
ATOM 3784 C CA . MET B 1 64 ? -8.383 10.586 -5.797 1 93.44 64 MET B CA 1
ATOM 3785 C C . MET B 1 64 ? -9.336 10.453 -6.98 1 93.44 64 MET B C 1
ATOM 3787 O O . MET B 1 64 ? -10.531 10.211 -6.801 1 93.44 64 MET B O 1
ATOM 3791 N N . ALA B 1 65 ? -8.812 10.656 -8.141 1 95.44 65 ALA B N 1
ATOM 3792 C CA . ALA B 1 65 ? -9.617 10.555 -9.359 1 95.44 65 ALA B CA 1
ATOM 3793 C C . ALA B 1 65 ? -10.227 9.164 -9.5 1 95.44 65 ALA B C 1
ATOM 3795 O O . ALA B 1 65 ? -11.359 9.016 -9.953 1 95.44 65 ALA B O 1
ATOM 3796 N N . ALA B 1 66 ? -9.516 8.164 -9.133 1 96.5 66 ALA B N 1
ATOM 3797 C CA . ALA B 1 66 ? -10.047 6.805 -9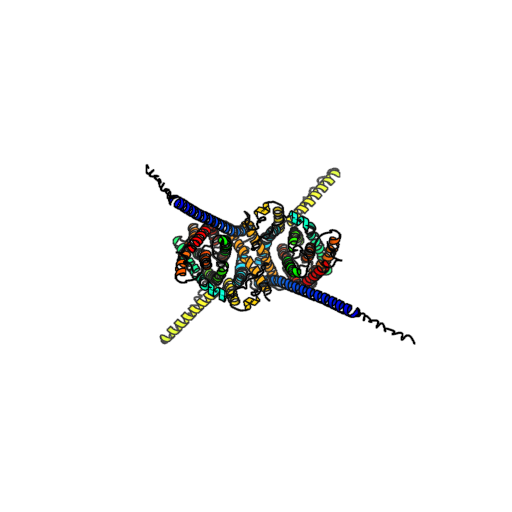.164 1 96.5 66 ALA B CA 1
ATOM 3798 C C . ALA B 1 66 ? -11.234 6.652 -8.211 1 96.5 66 ALA B C 1
ATOM 3800 O O . ALA B 1 66 ? -12.219 5.984 -8.531 1 96.5 66 ALA B O 1
ATOM 3801 N N . GLY B 1 67 ? -11.078 7.238 -7.02 1 95.31 67 GLY B N 1
ATOM 3802 C CA . GLY B 1 67 ? -12.203 7.242 -6.094 1 95.31 67 GLY B CA 1
ATOM 3803 C C . GLY B 1 67 ? -13.406 8 -6.621 1 95.31 67 GLY B C 1
ATOM 3804 O O . GLY B 1 67 ? -14.547 7.543 -6.48 1 95.31 67 GLY B O 1
ATOM 3805 N N . PHE B 1 68 ? -13.141 9.164 -7.227 1 95.69 68 PHE B N 1
ATOM 3806 C CA . PHE B 1 68 ? -14.188 9.977 -7.848 1 95.69 68 PHE B CA 1
ATOM 3807 C C . PHE B 1 68 ? -14.914 9.18 -8.922 1 95.69 68 PHE B C 1
ATOM 3809 O O . PHE B 1 68 ? -16.141 9.102 -8.914 1 95.69 68 PHE B O 1
ATOM 3816 N N . LEU B 1 69 ? -14.172 8.523 -9.781 1 95.88 69 LEU B N 1
ATOM 3817 C CA . LEU B 1 69 ? -14.742 7.73 -10.859 1 95.88 69 LEU B CA 1
ATOM 3818 C C . LEU B 1 69 ? -15.445 6.492 -10.312 1 95.88 69 LEU B C 1
ATOM 3820 O O . LEU B 1 69 ? -16.5 6.098 -10.812 1 95.88 69 LEU B O 1
ATOM 3824 N N . GLY B 1 70 ? -14.875 5.863 -9.344 1 96.38 70 GLY B N 1
ATOM 3825 C CA . GLY B 1 70 ? -15.5 4.707 -8.719 1 96.38 70 GLY B CA 1
ATOM 3826 C C . GLY B 1 70 ? -16.875 5.008 -8.141 1 96.38 70 GLY B C 1
ATOM 3827 O O . GLY B 1 70 ? -17.781 4.184 -8.234 1 96.38 70 GLY B O 1
ATOM 3828 N N . ALA B 1 71 ? -16.969 6.113 -7.508 1 95.31 71 ALA B N 1
ATOM 3829 C CA . ALA B 1 71 ? -18.25 6.512 -6.949 1 95.31 71 ALA B CA 1
ATOM 3830 C C . ALA B 1 71 ? -19.25 6.844 -8.055 1 95.31 71 ALA B C 1
ATOM 3832 O O . ALA B 1 71 ? -20.422 6.473 -7.969 1 95.31 71 ALA B O 1
ATOM 3833 N N . ARG B 1 72 ? -18.859 7.488 -9.094 1 94.38 72 ARG B N 1
ATOM 3834 C CA . ARG B 1 72 ? -19.734 7.875 -10.203 1 94.38 72 ARG B CA 1
ATOM 3835 C C . ARG B 1 72 ? -20.203 6.656 -10.977 1 94.38 72 ARG B C 1
ATOM 3837 O O . ARG B 1 72 ? -21.328 6.637 -11.492 1 94.38 72 ARG B O 1
ATOM 3844 N N . LEU B 1 73 ? -19.391 5.629 -11.016 1 94.56 73 LEU B N 1
ATOM 3845 C CA . LEU B 1 73 ? -19.734 4.406 -11.742 1 94.56 73 LEU B CA 1
ATOM 3846 C C . LEU B 1 73 ? -20.5 3.436 -10.852 1 94.56 73 LEU B C 1
ATOM 3848 O O . LEU B 1 73 ? -20.844 2.336 -11.281 1 94.56 73 LEU B O 1
ATOM 3852 N N . GLY B 1 74 ? -20.609 3.773 -9.625 1 93.38 74 GLY B N 1
ATOM 3853 C CA . GLY B 1 74 ? -21.406 2.973 -8.711 1 93.38 74 GLY B CA 1
ATOM 3854 C C . GLY B 1 74 ? -20.625 1.86 -8.047 1 93.38 74 GLY B C 1
ATOM 3855 O O . GLY B 1 74 ? -21.203 0.997 -7.379 1 93.38 74 GLY B O 1
ATOM 3856 N N . ILE B 1 75 ? -19.391 1.869 -8.195 1 93.94 75 ILE B N 1
ATOM 3857 C CA . ILE B 1 75 ? -18.531 0.863 -7.574 1 93.94 75 ILE B CA 1
ATOM 3858 C C . ILE B 1 75 ? -18.406 1.144 -6.078 1 93.94 75 ILE B C 1
ATOM 3860 O O . ILE B 1 75 ? -18.453 0.222 -5.258 1 93.94 75 ILE B O 1
ATOM 3864 N N . ILE B 1 76 ? -18.219 2.428 -5.766 1 96 76 ILE B N 1
ATOM 3865 C CA . ILE B 1 76 ? -18.125 2.846 -4.371 1 96 76 ILE B CA 1
ATOM 3866 C C . ILE B 1 76 ? -19.422 3.533 -3.941 1 96 76 ILE B C 1
ATOM 3868 O O . ILE B 1 76 ? -19.609 4.727 -4.184 1 96 76 ILE B O 1
ATOM 3872 N N . SER B 1 77 ? -20.219 2.805 -3.264 1 94.31 77 SER B N 1
ATOM 3873 C CA . SER B 1 77 ? -21.438 3.355 -2.705 1 94.31 77 SER B CA 1
ATOM 3874 C C . SER B 1 77 ? -21.172 4.105 -1.404 1 94.31 77 SER B C 1
ATOM 3876 O O . SER B 1 77 ? -20.094 3.994 -0.833 1 94.31 77 SER B O 1
ATOM 3878 N N . PRO B 1 78 ? -22.172 4.863 -0.973 1 91.12 78 PRO B N 1
ATOM 3879 C CA . PRO B 1 78 ? -22 5.531 0.319 1 91.12 78 PRO B CA 1
ATOM 3880 C C . PRO B 1 78 ? -21.734 4.551 1.459 1 91.12 78 PRO B C 1
ATOM 3882 O O . PRO B 1 78 ? -20.938 4.844 2.354 1 91.12 78 PRO B O 1
ATOM 3885 N N . GLN B 1 79 ? -22.359 3.473 1.382 1 92.19 79 GLN B N 1
ATOM 3886 C CA . GLN B 1 79 ? -22.125 2.447 2.393 1 92.19 79 GLN B CA 1
ATOM 3887 C C . GLN B 1 79 ? -20.719 1.882 2.283 1 92.19 79 GLN B C 1
ATOM 3889 O O . GLN B 1 79 ? -20.062 1.627 3.297 1 92.19 79 GLN B O 1
ATOM 3894 N N . ALA B 1 80 ? -20.281 1.676 1.095 1 93.94 80 ALA B N 1
ATOM 3895 C CA . ALA B 1 80 ? -18.922 1.215 0.868 1 93.94 80 ALA B CA 1
ATOM 3896 C C . ALA B 1 80 ? -17.906 2.229 1.39 1 93.94 80 ALA B C 1
ATOM 3898 O O . ALA B 1 80 ? -16.891 1.852 1.988 1 93.94 80 ALA B O 1
ATOM 3899 N N . GLN B 1 81 ? -18.234 3.439 1.141 1 93.38 81 GLN B N 1
ATOM 3900 C CA . GLN B 1 81 ? -17.375 4.516 1.604 1 93.38 81 GLN B CA 1
ATOM 3901 C C . GLN B 1 81 ? -17.25 4.512 3.125 1 93.38 81 GLN B C 1
ATOM 3903 O O . GLN B 1 81 ? -16.156 4.656 3.668 1 93.38 81 GLN B O 1
ATOM 3908 N N . LYS B 1 82 ? -18.328 4.367 3.768 1 91.69 82 LYS B N 1
ATOM 3909 C CA . LYS B 1 82 ? -18.344 4.328 5.227 1 91.69 82 LYS B CA 1
ATOM 3910 C C . LYS B 1 82 ? -17.578 3.119 5.754 1 91.69 82 LYS B C 1
ATOM 3912 O O . LYS B 1 82 ? -16.828 3.229 6.734 1 91.69 82 LYS B O 1
ATOM 3917 N N . SER B 1 83 ? -17.734 2.031 5.105 1 92.75 83 SER B N 1
ATOM 3918 C CA . SER B 1 83 ? -17.031 0.815 5.508 1 92.75 83 SER B CA 1
ATOM 3919 C C . SER B 1 83 ? -15.523 0.962 5.332 1 92.75 83 SER B C 1
ATOM 3921 O O . SER B 1 83 ? -14.75 0.542 6.195 1 92.75 83 SER B O 1
ATOM 3923 N N . MET B 1 84 ? -15.172 1.567 4.266 1 93.94 84 MET B N 1
ATOM 3924 C CA . MET B 1 84 ? -13.75 1.784 4.008 1 93.94 84 MET B CA 1
ATOM 3925 C C . MET B 1 84 ? -13.141 2.715 5.051 1 93.94 84 MET B C 1
ATOM 3927 O O . MET B 1 84 ? -12.023 2.488 5.508 1 93.94 84 MET B O 1
ATOM 3931 N N . ALA B 1 85 ? -13.898 3.721 5.371 1 92.06 85 ALA B N 1
ATOM 3932 C CA . ALA B 1 85 ? -13.422 4.672 6.367 1 92.06 85 ALA B CA 1
ATOM 3933 C C . ALA B 1 85 ? -13.234 4 7.723 1 92.06 85 ALA B C 1
ATOM 3935 O O . ALA B 1 85 ? -12.242 4.242 8.414 1 92.06 85 ALA B O 1
ATOM 3936 N N . ALA B 1 86 ? -14.141 3.148 8.062 1 92.56 86 ALA B N 1
ATOM 3937 C CA . ALA B 1 86 ? -14.07 2.43 9.328 1 92.56 86 ALA B CA 1
ATOM 3938 C C . ALA B 1 86 ? -12.875 1.482 9.352 1 92.56 86 ALA B C 1
ATOM 3940 O O . ALA B 1 86 ? -12.156 1.404 10.352 1 92.56 86 ALA B O 1
ATOM 3941 N N . ILE B 1 87 ? -12.688 0.831 8.32 1 95.31 87 ILE B N 1
ATOM 3942 C CA . ILE B 1 87 ? -11.578 -0.109 8.227 1 95.31 87 ILE B CA 1
ATOM 3943 C C . ILE B 1 87 ? -10.258 0.652 8.273 1 95.31 87 ILE B C 1
ATOM 3945 O O . ILE B 1 87 ? -9.312 0.239 8.953 1 95.31 87 ILE B O 1
ATOM 3949 N N . SER B 1 88 ? -10.195 1.734 7.539 1 94.75 88 SER B N 1
ATOM 3950 C CA . SER B 1 88 ? -8.992 2.551 7.535 1 94.75 88 SER B CA 1
ATOM 3951 C C . SER B 1 88 ? -8.672 3.068 8.938 1 94.75 88 SER B C 1
ATOM 3953 O O . SER B 1 88 ? -7.535 2.949 9.406 1 94.75 88 SER B O 1
ATOM 3955 N N . MET B 1 89 ? -9.641 3.553 9.633 1 91.75 89 MET B N 1
ATOM 3956 C CA . MET B 1 89 ? -9.445 4.156 10.945 1 91.75 89 MET B CA 1
ATOM 3957 C C . MET B 1 89 ? -9.055 3.102 11.977 1 91.75 89 MET B C 1
ATOM 3959 O O . MET B 1 89 ? -8.242 3.365 12.859 1 91.75 89 MET B O 1
ATOM 3963 N N . ASN B 1 90 ? -9.594 1.92 11.828 1 94.56 90 ASN B N 1
ATOM 3964 C CA . ASN B 1 90 ? -9.469 0.951 12.914 1 94.56 90 ASN B CA 1
ATOM 3965 C C . ASN B 1 90 ? -8.336 -0.037 12.648 1 94.56 90 ASN B C 1
ATOM 3967 O O . ASN B 1 90 ? -7.859 -0.702 13.57 1 94.56 90 ASN B O 1
ATOM 3971 N N . ILE B 1 91 ? -7.941 -0.115 11.414 1 96.62 91 ILE B N 1
ATOM 3972 C CA . ILE B 1 91 ? -6.969 -1.162 11.125 1 96.62 91 ILE B CA 1
ATOM 3973 C C . ILE B 1 91 ? -5.781 -0.569 10.367 1 96.62 91 ILE B C 1
ATOM 3975 O O . ILE B 1 91 ? -4.645 -0.638 10.836 1 96.62 91 ILE B O 1
ATOM 3979 N N . LEU B 1 92 ? -6.012 0.095 9.242 1 96.19 92 LEU B N 1
ATOM 3980 C CA . LEU B 1 92 ? -4.934 0.494 8.344 1 96.19 92 LEU B CA 1
ATOM 3981 C C . LEU B 1 92 ? -4.102 1.614 8.961 1 96.19 92 LEU B C 1
ATOM 3983 O O . LEU B 1 92 ? -2.875 1.514 9.031 1 96.19 92 LEU B O 1
ATOM 3987 N N . ILE B 1 93 ? -4.766 2.633 9.461 1 93.44 93 ILE B N 1
ATOM 3988 C CA . ILE B 1 93 ? -4.055 3.795 9.984 1 93.44 93 ILE B CA 1
ATOM 3989 C C . ILE B 1 93 ? -3.301 3.412 11.25 1 93.44 93 ILE B C 1
ATOM 3991 O O . ILE B 1 93 ? -2.121 3.736 11.406 1 93.44 93 ILE B O 1
ATOM 3995 N N . PRO B 1 94 ? -3.918 2.668 12.18 1 94.5 94 PRO B N 1
ATOM 3996 C CA . PRO B 1 94 ? -3.139 2.229 13.336 1 94.5 94 PRO B CA 1
ATOM 3997 C C . PRO B 1 94 ? -1.904 1.419 12.945 1 94.5 94 PRO B C 1
ATOM 3999 O O . PRO B 1 94 ? -0.844 1.567 13.562 1 94.5 94 PRO B O 1
ATOM 4002 N N . SER B 1 95 ? -2.057 0.551 11.984 1 95.88 95 SER B N 1
ATOM 4003 C CA . SER B 1 95 ? -0.918 -0.226 11.508 1 95.88 95 SER B CA 1
ATOM 4004 C C . SER B 1 95 ? 0.155 0.676 10.906 1 95.88 95 SER B C 1
ATOM 4006 O O . SER B 1 95 ? 1.349 0.457 11.117 1 95.88 95 SER B O 1
ATOM 4008 N N . LEU B 1 96 ? -0.278 1.65 10.195 1 92.31 96 LEU B N 1
ATOM 4009 C CA . LEU B 1 96 ? 0.637 2.613 9.586 1 92.31 96 LEU B CA 1
ATOM 4010 C C . LEU B 1 96 ? 1.438 3.348 10.656 1 92.31 96 LEU B C 1
ATOM 4012 O O . LEU B 1 96 ? 2.666 3.42 10.578 1 92.31 96 LEU B O 1
ATOM 4016 N N . LEU B 1 97 ? 0.744 3.865 11.633 1 90.69 97 LEU B N 1
ATOM 4017 C CA . LEU B 1 97 ? 1.394 4.66 12.672 1 90.69 97 LEU B CA 1
ATOM 4018 C C . LEU B 1 97 ? 2.344 3.801 13.5 1 90.69 97 LEU B C 1
ATOM 4020 O O . LEU B 1 97 ? 3.477 4.203 13.766 1 90.69 97 LEU B O 1
ATOM 4024 N N . PHE B 1 98 ? 1.95 2.604 13.883 1 93.44 98 PHE B N 1
ATOM 4025 C CA . PHE B 1 98 ? 2.783 1.686 14.648 1 93.44 98 PHE B CA 1
ATOM 4026 C C . PHE B 1 98 ? 4.074 1.372 13.906 1 93.44 98 PHE B C 1
ATOM 4028 O O . PHE B 1 98 ? 5.168 1.499 14.461 1 93.44 98 PHE B O 1
ATOM 4035 N N . THR B 1 99 ? 3.953 1.038 12.664 1 91.38 99 THR B N 1
ATOM 4036 C CA . THR B 1 99 ? 5.113 0.567 11.914 1 91.38 99 THR B CA 1
ATOM 4037 C C . THR B 1 99 ? 6.02 1.733 11.531 1 91.38 99 THR B C 1
ATOM 4039 O O . THR B 1 99 ? 7.242 1.58 11.469 1 91.38 99 THR B O 1
ATOM 4042 N N . ARG B 1 100 ? 5.445 2.891 11.242 1 84.81 100 ARG B N 1
ATOM 4043 C CA . ARG B 1 100 ? 6.27 4.031 10.852 1 84.81 100 ARG B CA 1
ATOM 4044 C C . ARG B 1 100 ? 7.074 4.559 12.039 1 84.81 100 ARG B C 1
ATOM 4046 O O . ARG B 1 100 ? 8.195 5.035 11.867 1 84.81 100 ARG B O 1
ATOM 4053 N N . ILE B 1 101 ? 6.566 4.5 13.148 1 84.06 101 ILE B N 1
ATOM 4054 C CA . ILE B 1 101 ? 7.242 4.992 14.344 1 84.06 101 ILE B CA 1
ATOM 4055 C C . ILE B 1 101 ? 8.453 4.113 14.656 1 84.06 101 ILE B C 1
ATOM 4057 O O . ILE B 1 101 ? 9.523 4.621 14.992 1 84.06 101 ILE B O 1
ATOM 4061 N N . ILE B 1 102 ? 8.352 2.814 14.469 1 86.62 102 ILE B N 1
ATOM 4062 C CA . ILE B 1 102 ? 9.453 1.931 14.852 1 86.62 102 ILE B CA 1
ATOM 4063 C C . ILE B 1 102 ? 10.289 1.591 13.617 1 86.62 102 ILE B C 1
ATOM 4065 O O . ILE B 1 102 ? 11.188 0.753 13.688 1 86.62 102 ILE B O 1
ATOM 4069 N N . TYR B 1 103 ? 10.031 2.199 12.586 1 82.38 103 TYR B N 1
ATOM 4070 C CA . TYR B 1 103 ? 10.664 1.907 11.305 1 82.38 103 TYR B CA 1
ATOM 4071 C C . TYR B 1 103 ? 12.164 2.127 11.375 1 82.38 103 TYR B C 1
ATOM 4073 O O . TYR B 1 103 ? 12.633 3.045 12.055 1 82.38 103 TYR B O 1
ATOM 4081 N N . CYS B 1 104 ? 12.922 1.256 10.656 1 74.06 104 CYS B N 1
ATOM 4082 C CA . CYS B 1 104 ? 14.352 1.362 10.391 1 74.06 104 CYS B CA 1
ATOM 4083 C C . CYS B 1 104 ? 14.68 0.891 8.977 1 74.06 104 CYS B C 1
ATOM 4085 O O . CYS B 1 104 ? 14.289 -0.208 8.578 1 74.06 104 CYS B O 1
ATOM 4087 N N . ASP B 1 105 ? 15.234 1.844 8.242 1 64.44 105 ASP B N 1
ATOM 4088 C CA . ASP B 1 105 ? 15.562 1.496 6.859 1 64.44 105 ASP B CA 1
ATOM 4089 C C . ASP B 1 105 ? 16.453 0.254 6.805 1 64.44 105 ASP B C 1
ATOM 4091 O O . ASP B 1 105 ? 17.422 0.147 7.551 1 64.44 105 ASP B O 1
ATOM 4095 N N . GLN B 1 106 ? 15.914 -0.807 6.188 1 56.16 106 GLN B N 1
ATOM 4096 C CA . GLN B 1 106 ? 16.656 -2.051 6.031 1 56.16 106 GLN B CA 1
ATOM 4097 C C . GLN B 1 106 ? 17.531 -2.02 4.773 1 56.16 106 GLN B C 1
ATOM 4099 O O . GLN B 1 106 ? 17.141 -1.43 3.762 1 56.16 106 GLN B O 1
ATOM 4104 N N . CYS B 1 107 ? 18.828 -1.932 4.781 1 54.03 107 CYS B N 1
ATOM 4105 C CA . CYS B 1 107 ? 19.828 -1.811 3.723 1 54.03 107 CYS B CA 1
ATOM 4106 C C . CYS B 1 107 ? 19.562 -2.83 2.617 1 54.03 107 CYS B C 1
ATOM 4108 O O . CYS B 1 107 ? 20 -3.982 2.723 1 54.03 107 CYS B O 1
ATOM 4110 N N . ASN B 1 108 ? 18.516 -3.033 2.291 1 46.72 108 ASN B N 1
ATOM 4111 C CA . ASN B 1 108 ? 18.438 -4.008 1.21 1 46.72 108 ASN B CA 1
ATOM 4112 C C . ASN B 1 108 ? 19.516 -3.752 0.152 1 46.72 108 ASN B C 1
ATOM 4114 O O . ASN B 1 108 ? 19.641 -4.512 -0.808 1 46.72 108 ASN B O 1
ATOM 4118 N N . GLN B 1 109 ? 19.969 -2.432 -0.058 1 42.03 109 GLN B N 1
ATOM 4119 C CA . GLN B 1 109 ? 20.906 -2.219 -1.157 1 42.03 109 GLN B CA 1
ATOM 4120 C C . GLN B 1 109 ? 22.297 -2.744 -0.807 1 42.03 109 GLN B C 1
ATOM 4122 O O . GLN B 1 109 ? 22.641 -2.848 0.37 1 42.03 109 GLN B O 1
ATOM 4127 N N . HIS B 1 110 ? 22.859 -3.389 -1.786 1 39.59 110 HIS B N 1
ATOM 4128 C CA . HIS B 1 110 ? 24.25 -3.805 -1.924 1 39.59 110 HIS B CA 1
ATOM 4129 C C . HIS B 1 110 ? 25.188 -2.824 -1.227 1 39.59 110 HIS B C 1
ATOM 4131 O O . HIS B 1 110 ? 26.375 -2.734 -1.574 1 39.59 110 HIS B O 1
ATOM 4137 N N . LEU B 1 111 ? 24.625 -1.919 -0.553 1 40.25 111 LEU B N 1
ATOM 4138 C CA . LEU B 1 111 ? 25.703 -1.069 -0.04 1 40.25 111 LEU B CA 1
ATOM 4139 C C . LEU B 1 111 ? 26.484 -1.788 1.049 1 40.25 111 LEU B C 1
ATOM 4141 O O . LEU B 1 111 ? 25.922 -2.535 1.846 1 40.25 111 LEU B O 1
ATOM 4145 N N . ALA B 1 112 ? 27.703 -1.868 0.971 1 45.12 112 ALA B N 1
ATOM 4146 C CA . ALA B 1 112 ? 28.812 -2.381 1.782 1 45.12 112 ALA B CA 1
ATOM 4147 C C . ALA B 1 112 ? 28.562 -2.127 3.268 1 45.12 112 ALA B C 1
ATOM 4149 O O . ALA B 1 112 ? 28.953 -2.939 4.113 1 45.12 112 ALA B O 1
ATOM 4150 N N . GLN B 1 113 ? 28.078 -0.901 3.721 1 47.16 113 GLN B N 1
ATOM 4151 C CA . GLN B 1 113 ? 28.031 -0.627 5.152 1 47.16 113 GLN B CA 1
ATOM 4152 C C . GLN B 1 113 ? 26.672 -0.071 5.555 1 47.16 113 GLN B C 1
ATOM 4154 O O . GLN B 1 113 ? 26.328 1.065 5.215 1 47.16 113 GLN B O 1
ATOM 4159 N N . CYS B 1 114 ? 25.672 -0.859 5.625 1 52.66 114 CYS B N 1
ATOM 4160 C CA . CYS B 1 114 ? 24.391 -0.375 6.137 1 52.66 114 CYS B CA 1
ATOM 4161 C C . CYS B 1 114 ? 24.547 0.205 7.539 1 52.66 114 CYS B C 1
ATOM 4163 O O . CYS B 1 114 ? 25.172 -0.415 8.406 1 52.66 114 CYS B O 1
ATOM 4165 N N . THR B 1 115 ? 24.406 1.486 7.621 1 55.78 115 THR B N 1
ATOM 4166 C CA . THR B 1 115 ? 24.547 2.154 8.914 1 55.78 115 THR B CA 1
ATOM 4167 C C . THR B 1 115 ? 23.5 1.657 9.898 1 55.78 115 THR B C 1
ATOM 4169 O O . THR B 1 115 ? 22.359 1.375 9.508 1 55.78 115 THR B O 1
ATOM 4172 N N . ARG B 1 116 ? 23.953 1.216 11.023 1 63.06 116 ARG B N 1
ATOM 4173 C CA . ARG B 1 116 ? 23.141 0.816 12.164 1 63.06 116 ARG B CA 1
ATOM 4174 C C . ARG B 1 116 ? 22.062 1.855 12.453 1 63.06 116 ARG B C 1
ATOM 4176 O O . ARG B 1 116 ? 22.312 3.059 12.375 1 63.06 116 ARG B O 1
ATOM 4183 N N . CYS B 1 117 ? 20.844 1.32 12.57 1 70.88 117 CYS B N 1
ATOM 4184 C CA . CYS B 1 117 ? 19.766 2.236 12.961 1 70.88 117 CYS B CA 1
ATOM 4185 C C . CYS B 1 117 ? 20.031 2.818 14.344 1 70.88 117 CYS B C 1
ATOM 4187 O O . CYS B 1 117 ? 20.422 2.092 15.266 1 70.88 117 CYS B O 1
ATOM 4189 N N . SER B 1 118 ? 20.016 4.125 14.422 1 69.94 118 SER B N 1
ATOM 4190 C CA . SER B 1 118 ? 20.25 4.797 15.688 1 69.94 118 SER B CA 1
ATOM 4191 C C . SER B 1 118 ? 19.156 4.484 16.703 1 69.94 118 SER B C 1
ATOM 4193 O O . SER B 1 118 ? 17.984 4.41 16.344 1 69.94 118 SER B O 1
ATOM 4195 N N . PRO B 1 119 ? 19.672 4.215 17.891 1 73.69 119 PRO B N 1
ATOM 4196 C CA . PRO B 1 119 ? 18.656 4.047 18.938 1 73.69 119 PRO B CA 1
ATOM 4197 C C . PRO B 1 119 ? 17.766 5.273 19.094 1 73.69 119 PRO B C 1
ATOM 4199 O O . PRO B 1 119 ? 18.188 6.395 18.797 1 73.69 119 PRO B O 1
ATOM 4202 N N . PHE B 1 120 ? 16.547 5.02 19.469 1 76.81 120 PHE B N 1
ATOM 4203 C CA . PHE B 1 120 ? 15.539 6.07 19.625 1 76.81 120 PHE B CA 1
ATOM 4204 C C . PHE B 1 120 ? 16.062 7.176 20.531 1 76.81 120 PHE B C 1
ATOM 4206 O O . PHE B 1 120 ? 15.82 8.359 20.281 1 76.81 120 PHE B O 1
ATOM 4213 N N . ILE B 1 121 ? 16.844 6.797 21.469 1 75.75 121 ILE B N 1
ATOM 4214 C CA . ILE B 1 121 ? 17.312 7.766 22.453 1 75.75 121 ILE B CA 1
ATOM 4215 C C . ILE B 1 121 ? 18.297 8.734 21.797 1 75.75 121 ILE B C 1
ATOM 4217 O O . ILE B 1 121 ? 18.297 9.93 22.109 1 75.75 121 ILE B O 1
ATOM 4221 N N . ASP B 1 122 ? 19.062 8.266 20.906 1 75.44 122 ASP B N 1
ATOM 4222 C CA . ASP B 1 122 ? 20.031 9.117 20.234 1 75.44 122 ASP B CA 1
ATOM 4223 C C . ASP B 1 122 ? 19.328 10.102 19.297 1 75.44 122 ASP B C 1
ATOM 4225 O O . ASP B 1 122 ? 19.703 11.273 19.234 1 75.44 122 ASP B O 1
ATOM 4229 N N . ILE B 1 123 ? 18.359 9.57 18.703 1 73.94 123 ILE B N 1
ATOM 4230 C CA . ILE B 1 123 ? 17.609 10.406 17.781 1 73.94 123 ILE B CA 1
ATOM 4231 C C . ILE B 1 123 ? 16.844 11.484 18.547 1 73.94 123 ILE B C 1
ATOM 4233 O O . ILE B 1 123 ? 16.812 12.641 18.141 1 73.94 123 ILE B O 1
ATOM 4237 N N . LEU B 1 124 ? 16.375 11.07 19.672 1 78.44 124 LEU B N 1
ATOM 4238 C CA . LEU B 1 124 ? 15.609 11.984 20.516 1 78.44 124 LEU B CA 1
ATOM 4239 C C . LEU B 1 124 ? 16.5 13.07 21.094 1 78.44 124 LEU B C 1
ATOM 4241 O O . LEU B 1 124 ? 16.109 14.234 21.156 1 78.44 124 LEU B O 1
ATOM 4245 N N . CYS B 1 125 ? 17.688 12.703 21.391 1 78.44 125 CYS B N 1
ATOM 4246 C CA . CYS B 1 125 ? 18.594 13.672 22 1 78.44 125 CYS B CA 1
ATOM 4247 C C . CYS B 1 125 ? 19.062 14.703 20.984 1 78.44 125 CYS B C 1
ATOM 4249 O O . CYS B 1 125 ? 19.156 15.891 21.297 1 78.44 125 CYS B O 1
ATOM 4251 N N . ASN B 1 126 ? 19.203 14.242 19.812 1 77.25 126 ASN B N 1
ATOM 4252 C CA . ASN B 1 126 ? 19.703 15.148 18.781 1 77.25 126 ASN B CA 1
ATOM 4253 C C . ASN B 1 126 ? 18.578 16 18.203 1 77.25 126 ASN B C 1
ATOM 4255 O O . ASN B 1 126 ? 18.812 17.094 17.688 1 77.25 126 ASN B O 1
ATOM 4259 N N . SER B 1 127 ? 17.359 15.547 18.312 1 85.06 127 SER B N 1
ATOM 4260 C CA . SER B 1 127 ? 16.234 16.219 17.656 1 85.06 127 SER B CA 1
ATOM 4261 C C . SER B 1 127 ? 15.086 16.438 18.641 1 85.06 127 SER B C 1
ATOM 4263 O O . SER B 1 127 ? 13.922 16.406 18.25 1 85.06 127 SER B O 1
ATOM 4265 N N . TRP B 1 128 ? 15.414 16.734 19.906 1 86 128 TRP B N 1
ATOM 4266 C CA . TRP B 1 128 ? 14.398 16.812 20.953 1 86 128 TRP B CA 1
ATOM 4267 C C . TRP B 1 128 ? 13.414 17.938 20.672 1 86 128 TRP B C 1
ATOM 4269 O O . TRP B 1 128 ? 12.258 17.875 21.078 1 86 128 TRP B O 1
ATOM 4279 N N . VAL B 1 129 ? 13.836 18.984 20.047 1 89.75 129 VAL B N 1
ATOM 4280 C CA . VAL B 1 129 ? 12.992 20.125 19.719 1 89.75 129 VAL B CA 1
ATOM 4281 C C . VAL B 1 129 ? 11.82 19.688 18.859 1 89.75 129 VAL B C 1
ATOM 4283 O O . VAL B 1 129 ? 10.703 20.188 19 1 89.75 129 VAL B O 1
ATOM 4286 N N . LEU B 1 130 ? 12.07 18.703 18.016 1 92.25 130 LEU B N 1
ATOM 4287 C CA . LEU B 1 130 ? 11.062 18.25 17.062 1 92.25 130 LEU B CA 1
ATOM 4288 C C . LEU B 1 130 ? 10.008 17.391 17.766 1 92.25 130 LEU B C 1
ATOM 4290 O O . LEU B 1 130 ? 8.922 17.172 17.219 1 92.25 130 LEU B O 1
ATOM 4294 N N . ILE B 1 131 ? 10.25 16.953 18.938 1 89.38 131 ILE B N 1
ATOM 4295 C CA . ILE B 1 131 ? 9.273 16.203 19.703 1 89.38 131 ILE B CA 1
ATOM 4296 C C . ILE B 1 131 ? 8.18 17.141 20.219 1 89.38 131 ILE B C 1
ATOM 4298 O O . ILE B 1 131 ? 7.012 16.75 20.312 1 89.38 131 ILE B O 1
ATOM 4302 N N . LEU B 1 132 ? 8.562 18.344 20.516 1 91.62 132 LEU B N 1
ATOM 4303 C CA . LEU B 1 132 ? 7.621 19.281 21.109 1 91.62 132 LEU B CA 1
ATOM 4304 C C . LEU B 1 132 ? 6.977 20.156 20.031 1 91.62 132 LEU B C 1
ATOM 4306 O O . LEU B 1 132 ? 5.941 20.781 20.266 1 91.62 132 LEU B O 1
ATOM 4310 N N . LEU B 1 133 ? 7.496 20.125 18.875 1 94.25 133 LEU B N 1
ATOM 4311 C CA . LEU B 1 133 ? 7.059 21 17.812 1 94.25 133 LEU B CA 1
ATOM 4312 C C . LEU B 1 133 ? 5.605 20.719 17.438 1 94.25 133 LEU B C 1
ATOM 4314 O O . LEU B 1 133 ? 4.859 21.641 17.109 1 94.25 133 LEU B O 1
ATOM 4318 N N . PRO B 1 134 ? 5.148 19.453 17.484 1 95.19 134 PRO B N 1
ATOM 4319 C CA . PRO B 1 134 ? 3.752 19.203 17.125 1 95.19 134 PRO B CA 1
ATOM 4320 C C . PRO B 1 134 ? 2.766 19.969 18 1 95.19 134 PRO B C 1
ATOM 4322 O O . PRO B 1 134 ? 1.701 20.375 17.531 1 95.19 134 PRO B O 1
ATOM 4325 N N . PHE B 1 135 ? 3.078 20.203 19.25 1 94.94 135 PHE B N 1
ATOM 4326 C CA . PHE B 1 135 ? 2.211 20.984 20.125 1 94.94 135 PHE B CA 1
ATOM 4327 C C . PHE B 1 135 ? 2.092 22.422 19.625 1 94.94 135 PHE B C 1
ATOM 4329 O O . PHE B 1 135 ? 1.008 23 19.656 1 94.94 135 PHE B O 1
ATOM 4336 N N . VAL B 1 136 ? 3.176 22.859 19.188 1 95.19 136 VAL B N 1
ATOM 4337 C CA . VAL B 1 136 ? 3.201 24.234 18.688 1 95.19 136 VAL B CA 1
ATOM 4338 C C . VAL B 1 136 ? 2.43 24.312 17.375 1 95.19 136 VAL B C 1
ATOM 4340 O O . VAL B 1 136 ? 1.59 25.203 17.188 1 95.19 136 VAL B O 1
ATOM 4343 N N . VAL B 1 137 ? 2.684 23.422 16.484 1 95.5 137 VAL B N 1
ATOM 4344 C CA . VAL B 1 137 ? 2.07 23.438 15.156 1 95.5 137 VAL B CA 1
ATOM 4345 C C . VAL B 1 137 ? 0.558 23.266 15.281 1 95.5 137 VAL B C 1
ATOM 4347 O O . VAL B 1 137 ? -0.213 24.016 14.68 1 95.5 137 VAL B O 1
ATOM 4350 N N . VAL B 1 138 ? 0.162 22.312 16.062 1 96 138 VAL B N 1
ATOM 4351 C CA . VAL B 1 138 ? -1.262 22.047 16.25 1 96 138 VAL B CA 1
ATOM 4352 C C . VAL B 1 138 ? -1.909 23.219 17 1 96 138 VAL B C 1
ATOM 4354 O O . VAL B 1 138 ? -3.023 23.625 16.656 1 96 138 VAL B O 1
ATOM 4357 N N . GLY B 1 139 ? -1.192 23.734 17.984 1 96.19 139 GLY B N 1
ATOM 4358 C CA . GLY B 1 139 ? -1.715 24.875 18.719 1 96.19 139 GLY B CA 1
ATOM 4359 C C . GLY B 1 139 ? -1.966 26.078 17.844 1 96.19 139 GLY B C 1
ATOM 4360 O O . GLY B 1 139 ? -3.047 26.672 17.875 1 96.19 139 GLY B O 1
ATOM 4361 N N . ILE B 1 140 ? -1.056 26.438 17.047 1 96.56 140 ILE B N 1
ATOM 4362 C CA . ILE B 1 140 ? -1.202 27.562 16.109 1 96.56 140 ILE B CA 1
ATOM 4363 C C . ILE B 1 140 ? -2.312 27.25 15.109 1 96.56 140 ILE B C 1
ATOM 4365 O O . ILE B 1 140 ? -3.092 28.141 14.75 1 96.56 140 ILE B O 1
ATOM 4369 N N . GLY B 1 141 ? -2.318 26.031 14.656 1 97.12 141 GLY B N 1
ATOM 4370 C CA . GLY B 1 141 ? -3.352 25.625 13.711 1 97.12 141 GLY B CA 1
ATOM 4371 C C . GLY B 1 141 ? -4.758 25.766 14.266 1 97.12 141 GLY B C 1
ATOM 4372 O O . GLY B 1 141 ? -5.656 26.25 13.578 1 97.12 141 GLY B O 1
ATOM 4373 N N . VAL B 1 142 ? -4.887 25.359 15.508 1 96.75 142 VAL B N 1
ATOM 4374 C CA . VAL B 1 142 ? -6.188 25.5 16.156 1 96.75 142 VAL B CA 1
ATOM 4375 C C . VAL B 1 142 ? -6.551 26.969 16.297 1 96.75 142 VAL B C 1
ATOM 4377 O O . VAL B 1 142 ? -7.691 27.359 16.031 1 96.75 142 VAL B O 1
ATOM 4380 N N . PHE B 1 143 ? -5.605 27.734 16.656 1 97.5 143 PHE B N 1
ATOM 4381 C CA . PHE B 1 143 ? -5.824 29.172 16.812 1 97.5 143 PHE B CA 1
ATOM 4382 C C . PHE B 1 143 ? -6.219 29.797 15.484 1 97.5 143 PHE B C 1
ATOM 4384 O O . PHE B 1 143 ? -7.223 30.516 15.406 1 97.5 143 PHE B O 1
ATOM 4391 N N . LEU B 1 144 ? -5.488 29.516 14.461 1 97.88 144 LEU B N 1
ATOM 4392 C CA . LEU B 1 144 ? -5.785 30.047 13.141 1 97.88 144 LEU B CA 1
ATOM 4393 C C . LEU B 1 144 ? -7.105 29.484 12.609 1 97.88 144 LEU B C 1
ATOM 4395 O O . LEU B 1 144 ? -7.836 30.188 11.898 1 97.88 144 LEU B O 1
ATOM 4399 N N . GLY B 1 145 ? -7.309 28.234 12.93 1 98 145 GLY B N 1
ATOM 4400 C CA . GLY B 1 145 ? -8.578 27.641 12.531 1 98 145 GLY B CA 1
ATOM 4401 C C . GLY B 1 145 ? -9.781 28.344 13.125 1 98 145 GLY B C 1
ATOM 4402 O O . GLY B 1 145 ? -10.742 28.641 12.422 1 98 145 GLY B O 1
ATOM 4403 N N . LYS B 1 146 ? -9.727 28.656 14.398 1 97.19 146 LYS B N 1
ATOM 4404 C CA . LYS B 1 146 ? -10.805 29.391 15.055 1 97.19 146 LYS B CA 1
ATOM 4405 C C . LYS B 1 146 ? -10.953 30.797 14.469 1 97.19 146 LYS B C 1
ATOM 4407 O O . LYS B 1 146 ? -12.07 31.25 14.227 1 97.19 146 LYS B O 1
ATOM 4412 N N . LEU B 1 147 ? -9.852 31.391 14.289 1 97.88 147 LEU B N 1
ATOM 4413 C CA . LEU B 1 147 ? -9.859 32.719 13.719 1 97.88 147 LEU B CA 1
ATOM 4414 C C . LEU B 1 147 ? -10.469 32.719 12.32 1 97.88 147 LEU B C 1
ATOM 4416 O O . LEU B 1 147 ? -11.281 33.594 11.992 1 97.88 147 LEU B O 1
ATOM 4420 N N . THR B 1 148 ? -10.133 31.766 11.508 1 98.12 148 THR B N 1
ATOM 4421 C CA . THR B 1 148 ? -10.648 31.656 10.148 1 98.12 148 THR B CA 1
ATOM 4422 C C . THR B 1 148 ? -12.148 31.375 10.164 1 98.12 148 THR B C 1
ATOM 4424 O O . THR B 1 148 ? -12.891 31.922 9.352 1 98.12 148 THR B O 1
ATOM 4427 N N . ALA B 1 149 ? -12.539 30.531 11.07 1 97.12 149 ALA B N 1
ATOM 4428 C CA . ALA B 1 149 ? -13.961 30.219 11.172 1 97.12 149 ALA B CA 1
ATOM 4429 C C . ALA B 1 149 ? -14.781 31.469 11.484 1 97.12 149 ALA B C 1
ATOM 4431 O O . ALA B 1 149 ? -15.859 31.672 10.914 1 97.12 149 ALA B O 1
ATOM 4432 N N . VAL B 1 150 ? -14.297 32.312 12.312 1 96.94 150 VAL B N 1
ATOM 4433 C CA . VAL B 1 150 ? -15.008 33.531 12.727 1 96.94 150 VAL B CA 1
ATOM 4434 C C . VAL B 1 150 ? -14.961 34.562 11.602 1 96.94 150 VAL B C 1
ATOM 4436 O O . VAL B 1 150 ? -15.984 35.156 11.25 1 96.94 150 VAL B O 1
ATOM 4439 N N . LEU B 1 151 ? -13.805 34.75 11.039 1 97.31 151 LEU B N 1
ATOM 4440 C CA . LEU B 1 151 ? -13.617 35.812 10.047 1 97.31 151 LEU B CA 1
ATOM 4441 C C . LEU B 1 151 ? -14.391 35.5 8.773 1 97.31 151 LEU B C 1
ATOM 4443 O O . LEU B 1 151 ? -14.859 36.406 8.086 1 97.31 151 LEU B O 1
ATOM 4447 N N . THR B 1 152 ? -14.531 34.219 8.461 1 96.62 152 THR B N 1
ATOM 4448 C CA . THR B 1 152 ? -15.219 33.844 7.227 1 96.62 152 THR B CA 1
ATOM 4449 C C . THR B 1 152 ? -16.672 33.469 7.512 1 96.62 152 THR B C 1
ATOM 4451 O O . THR B 1 152 ? -17.406 33.062 6.602 1 96.62 152 THR B O 1
ATOM 4454 N N . ALA B 1 153 ? -17.062 33.531 8.719 1 94.88 153 ALA B N 1
ATOM 4455 C CA . ALA B 1 153 ? -18.406 33.156 9.117 1 94.88 153 ALA B CA 1
ATOM 4456 C C . ALA B 1 153 ? -18.75 31.734 8.672 1 94.88 153 ALA B C 1
ATOM 4458 O O . ALA B 1 153 ? -19.766 31.516 8.008 1 94.88 153 ALA B O 1
ATOM 4459 N N . ALA B 1 154 ? -17.953 30.906 9.109 1 95.12 154 ALA B N 1
ATOM 4460 C CA . ALA B 1 154 ? -18.172 29.5 8.773 1 95.12 154 ALA B CA 1
ATOM 4461 C C . ALA B 1 154 ? -19.484 29 9.352 1 95.12 154 ALA B C 1
ATOM 4463 O O . ALA B 1 154 ? -19.844 29.328 10.492 1 95.12 154 ALA B O 1
ATOM 4464 N N . PRO B 1 155 ? -20.188 28.25 8.531 1 93.19 155 PRO B N 1
ATOM 4465 C CA . PRO B 1 155 ? -21.422 27.688 9.086 1 93.19 155 PRO B CA 1
ATOM 4466 C C . PRO B 1 155 ? -21.172 26.812 10.312 1 93.19 155 PRO B C 1
ATOM 4468 O O . PRO B 1 155 ? -20.125 26.172 10.414 1 93.19 155 PRO B O 1
ATOM 4471 N N . SER B 1 156 ? -22.109 26.75 11.227 1 90.06 156 SER B N 1
ATOM 4472 C CA . SER B 1 156 ? -21.984 25.984 12.477 1 90.06 156 SER B CA 1
ATOM 4473 C C . SER B 1 156 ? -21.719 24.516 12.203 1 90.06 156 SER B C 1
ATOM 4475 O O . SER B 1 156 ? -21.062 23.828 12.984 1 90.06 156 SER B O 1
ATOM 4477 N N . SER B 1 157 ? -22.188 24.109 11.016 1 89.31 157 SER B N 1
ATOM 4478 C CA . SER B 1 157 ? -22.062 22.688 10.672 1 89.31 157 SER B CA 1
ATOM 4479 C C . SER B 1 157 ? -20.625 22.359 10.25 1 89.31 157 SER B C 1
ATOM 4481 O O . SER B 1 157 ? -20.234 21.188 10.234 1 89.31 157 SER B O 1
ATOM 4483 N N . PHE B 1 158 ? -19.812 23.438 9.977 1 93.81 158 PHE B N 1
ATOM 4484 C CA . PHE B 1 158 ? -18.484 23.141 9.477 1 93.81 158 PHE B CA 1
ATOM 4485 C C . PHE B 1 158 ? -17.422 23.969 10.203 1 93.81 158 PHE B C 1
ATOM 4487 O O . PHE B 1 158 ? -16.297 24.078 9.742 1 93.81 158 PHE B O 1
ATOM 4494 N N . SER B 1 159 ? -17.797 24.578 11.297 1 94.25 159 SER B N 1
ATOM 4495 C CA . SER B 1 159 ? -16.844 25.359 12.078 1 94.25 159 SER B CA 1
ATOM 4496 C C . SER B 1 159 ? -15.727 24.484 12.641 1 94.25 159 SER B C 1
ATOM 4498 O O . SER B 1 159 ? -14.547 24.844 12.539 1 94.25 159 SER B O 1
ATOM 4500 N N . LYS B 1 160 ? -16.078 23.297 13.203 1 94.69 160 LYS B N 1
ATOM 4501 C CA . LYS B 1 160 ? -15.094 22.359 13.727 1 94.69 160 LYS B CA 1
ATOM 4502 C C . LYS B 1 160 ? -14.234 21.797 12.602 1 94.69 160 LYS B C 1
ATOM 4504 O O . LYS B 1 160 ? -13.031 21.578 12.773 1 94.69 160 LYS B O 1
ATOM 4509 N N . GLY B 1 161 ? -14.922 21.594 11.477 1 95.31 161 GLY B N 1
ATOM 4510 C CA . GLY B 1 161 ? -14.18 21.141 10.305 1 95.31 161 GLY B CA 1
ATOM 4511 C C . GLY B 1 161 ? -13.125 22.125 9.852 1 95.31 161 GLY B C 1
ATOM 4512 O O . GLY B 1 161 ? -12.031 21.734 9.453 1 95.31 161 GLY B O 1
ATOM 4513 N N . THR B 1 162 ? -13.484 23.375 9.969 1 96.75 162 THR B N 1
ATOM 4514 C CA . THR B 1 162 ? -12.555 24.438 9.594 1 96.75 162 THR B CA 1
ATOM 4515 C C . THR B 1 162 ? -11.32 24.422 10.492 1 96.75 162 THR B C 1
ATOM 4517 O O . THR B 1 162 ? -10.188 24.516 10 1 96.75 162 THR B O 1
ATOM 4520 N N . ILE B 1 163 ? -11.523 24.266 11.711 1 97.38 163 ILE B N 1
ATOM 4521 C CA . ILE B 1 163 ? -10.422 24.219 12.672 1 97.38 163 ILE B CA 1
ATOM 4522 C C . ILE B 1 163 ? -9.523 23.031 12.383 1 97.38 163 ILE B C 1
ATOM 4524 O O . ILE B 1 163 ? -8.305 23.172 12.289 1 97.38 163 ILE B O 1
ATOM 4528 N N . CYS B 1 164 ? -10.078 21.891 12.141 1 96.5 164 CYS B N 1
ATOM 4529 C CA . CYS B 1 164 ? -9.32 20.672 11.914 1 96.5 164 CYS B CA 1
ATOM 4530 C C . CYS B 1 164 ? -8.57 20.734 10.586 1 96.5 164 CYS B C 1
ATOM 4532 O O . CYS B 1 164 ? -7.438 20.266 10.484 1 96.5 164 CYS B O 1
ATOM 4534 N N . ALA B 1 165 ? -9.219 21.328 9.594 1 97.12 165 ALA B N 1
ATOM 4535 C CA . ALA B 1 165 ? -8.602 21.453 8.273 1 97.12 165 ALA B CA 1
ATOM 4536 C C . ALA B 1 165 ? -7.312 22.266 8.344 1 97.12 165 ALA B C 1
ATOM 4538 O O . ALA B 1 165 ? -6.371 22.016 7.586 1 97.12 165 ALA B O 1
ATOM 4539 N N . ILE B 1 166 ? -7.242 23.172 9.242 1 97.69 166 ILE B N 1
ATOM 4540 C CA . ILE B 1 166 ? -6.082 24.062 9.336 1 97.69 166 ILE B CA 1
ATOM 4541 C C . ILE B 1 166 ? -5.086 23.484 10.344 1 97.69 166 ILE B C 1
ATOM 4543 O O . ILE B 1 166 ? -3.875 23.531 10.125 1 97.69 166 ILE B O 1
ATOM 4547 N N . ALA B 1 167 ? -5.566 22.891 11.375 1 96.94 167 ALA B N 1
ATOM 4548 C CA . ALA B 1 167 ? -4.73 22.422 12.477 1 96.94 167 ALA B CA 1
ATOM 4549 C C . ALA B 1 167 ? -3.93 21.188 12.086 1 96.94 167 ALA B C 1
ATOM 4551 O O . ALA B 1 167 ? -2.822 20.969 12.586 1 96.94 167 ALA B O 1
ATOM 4552 N N . PHE B 1 168 ? -4.504 20.391 11.211 1 96.38 168 PHE B N 1
ATOM 4553 C CA . PHE B 1 168 ? -3.893 19.094 10.961 1 96.38 168 PHE B CA 1
ATOM 4554 C C . PHE B 1 168 ? -3.455 18.969 9.5 1 96.38 168 PHE B C 1
ATOM 4556 O O . PHE B 1 168 ? -4.293 18.844 8.609 1 96.38 168 PHE B O 1
ATOM 4563 N N . GLY B 1 169 ? -2.172 19.016 9.336 1 94.75 169 GLY B N 1
ATOM 4564 C CA . GLY B 1 169 ? -1.606 18.938 8 1 94.75 169 GLY B CA 1
ATOM 4565 C C . GLY B 1 169 ? -1.091 17.547 7.656 1 94.75 169 GLY B C 1
ATOM 4566 O O . GLY B 1 169 ? -0.958 16.688 8.531 1 94.75 169 GLY B O 1
ATOM 4567 N N . ASN B 1 170 ? -0.895 17.312 6.375 1 88.81 170 ASN B N 1
ATOM 4568 C CA . ASN B 1 170 ? -0.228 16.109 5.891 1 88.81 170 ASN B CA 1
ATOM 4569 C C . ASN B 1 170 ? 1.263 16.125 6.219 1 88.81 170 ASN B C 1
ATOM 4571 O O . ASN B 1 170 ? 2.066 16.641 5.449 1 88.81 170 ASN B O 1
ATOM 4575 N N . SER B 1 171 ? 1.611 15.523 7.246 1 84.5 171 SER B N 1
ATOM 4576 C CA . SER B 1 171 ? 2.98 15.648 7.734 1 84.5 171 SER B CA 1
ATOM 4577 C C . SER B 1 171 ? 3.807 14.414 7.387 1 84.5 171 SER B C 1
ATOM 4579 O O . SER B 1 171 ? 4.938 14.266 7.855 1 84.5 171 SER B O 1
ATOM 4581 N N . THR B 1 172 ? 3.309 13.5 6.664 1 78.88 172 THR B N 1
ATOM 4582 C CA . THR B 1 172 ? 4.051 12.273 6.371 1 78.88 172 THR B CA 1
ATOM 4583 C C . THR B 1 172 ? 4.363 12.18 4.883 1 78.88 172 THR B C 1
ATOM 4585 O O . THR B 1 172 ? 5.496 12.422 4.461 1 78.88 172 THR B O 1
ATOM 4588 N N . GLY B 1 173 ? 3.438 12.172 4.102 1 77.75 173 GLY B N 1
ATOM 4589 C CA . GLY B 1 173 ? 3.648 11.898 2.688 1 77.75 173 GLY B CA 1
ATOM 4590 C C . GLY B 1 173 ? 4.355 13.031 1.964 1 77.75 173 GLY B C 1
ATOM 4591 O O . GLY B 1 173 ? 5.43 12.828 1.392 1 77.75 173 GLY B O 1
ATOM 4592 N N . LEU B 1 174 ? 3.875 14.125 2.076 1 81.94 174 LEU B N 1
ATOM 4593 C CA . LEU B 1 174 ? 4.375 15.25 1.287 1 81.94 174 LEU B CA 1
ATOM 4594 C C . LEU B 1 174 ? 5.723 15.727 1.813 1 81.94 174 LEU B C 1
ATOM 4596 O O . LEU B 1 174 ? 6.66 15.93 1.037 1 81.94 174 LEU B O 1
ATOM 4600 N N . PRO B 1 175 ? 5.91 15.812 3.047 1 87.12 175 PRO B N 1
ATOM 4601 C CA . PRO B 1 175 ? 7.223 16.219 3.551 1 87.12 175 PRO B CA 1
ATOM 4602 C C . PRO B 1 175 ? 8.336 15.25 3.152 1 87.12 175 PRO B C 1
ATOM 4604 O O . PRO B 1 175 ? 9.445 15.68 2.834 1 87.12 175 PRO B O 1
ATOM 4607 N N . ILE B 1 176 ? 8.062 14.047 3.164 1 81.25 176 ILE B N 1
ATOM 4608 C CA . ILE B 1 176 ? 9.07 13.062 2.783 1 81.25 176 ILE B CA 1
ATOM 4609 C C . ILE B 1 176 ? 9.492 13.281 1.333 1 81.25 176 ILE B C 1
ATOM 4611 O O . ILE B 1 176 ? 10.68 13.281 1.021 1 81.25 176 ILE B O 1
ATOM 4615 N N . VAL B 1 177 ? 8.594 13.523 0.521 1 77.31 177 VAL B N 1
ATOM 4616 C CA . VAL B 1 177 ? 8.883 13.758 -0.891 1 77.31 177 VAL B CA 1
ATOM 4617 C C . VAL B 1 177 ? 9.688 15.047 -1.05 1 77.31 177 VAL B C 1
ATOM 4619 O O . VAL B 1 177 ? 10.703 15.07 -1.752 1 77.31 177 VAL B O 1
ATOM 4622 N N . LEU B 1 178 ? 9.289 16.078 -0.426 1 82.44 178 LEU B N 1
ATOM 4623 C CA . LEU B 1 178 ? 9.93 17.391 -0.554 1 82.44 178 LEU B CA 1
ATOM 4624 C C . LEU B 1 178 ? 11.352 17.344 0.003 1 82.44 178 LEU B C 1
ATOM 4626 O O . LEU B 1 178 ? 12.281 17.828 -0.639 1 82.44 178 LEU B O 1
ATOM 4630 N N . LEU B 1 179 ? 11.523 16.734 1.077 1 85 179 LEU B N 1
ATOM 4631 C CA . LEU B 1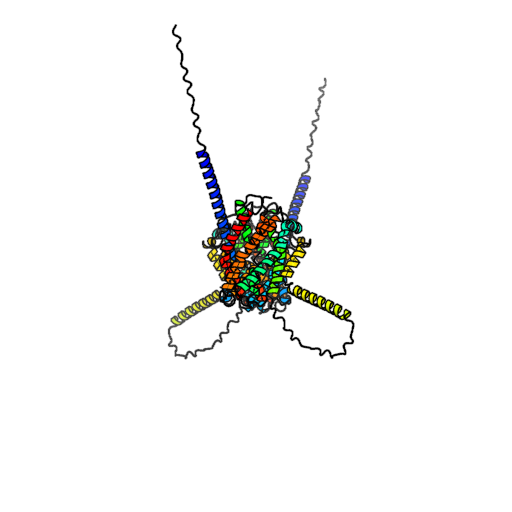 179 ? 12.836 16.672 1.704 1 85 179 LEU B CA 1
ATOM 4632 C C . LEU B 1 179 ? 13.781 15.781 0.898 1 85 179 LEU B C 1
ATOM 4634 O O . LEU B 1 179 ? 14.984 16.047 0.83 1 85 179 LEU B O 1
ATOM 4638 N N . THR B 1 180 ? 13.273 14.789 0.328 1 76.5 180 THR B N 1
ATOM 4639 C CA . THR B 1 180 ? 14.078 13.93 -0.529 1 76.5 180 THR B CA 1
ATOM 4640 C C . THR B 1 180 ? 14.602 14.703 -1.735 1 76.5 180 THR B C 1
ATOM 4642 O O . THR B 1 180 ? 15.781 14.617 -2.074 1 76.5 180 THR B O 1
ATOM 4645 N N . VAL B 1 181 ? 13.781 15.461 -2.309 1 74.06 181 VAL B N 1
ATOM 4646 C CA . VAL B 1 181 ? 14.156 16.234 -3.486 1 74.06 181 VAL B CA 1
ATOM 4647 C C . VAL B 1 181 ? 15.203 17.281 -3.105 1 74.06 181 VAL B C 1
ATOM 4649 O O . VAL B 1 181 ? 16.172 17.5 -3.836 1 74.06 181 VAL B O 1
ATOM 4652 N N . ILE B 1 182 ? 14.992 17.859 -2.012 1 75.69 182 ILE B N 1
ATOM 4653 C CA . ILE B 1 182 ? 15.938 18.875 -1.547 1 75.69 182 ILE B CA 1
ATOM 4654 C C . ILE B 1 182 ? 17.281 18.219 -1.251 1 75.69 182 ILE B C 1
ATOM 4656 O O . ILE B 1 182 ? 18.328 18.781 -1.592 1 75.69 182 ILE B O 1
ATOM 4660 N N . SER B 1 183 ? 17.25 17.125 -0.607 1 73.81 183 SER B N 1
ATOM 4661 C CA . SER B 1 183 ? 18.484 16.422 -0.275 1 73.81 183 SER B CA 1
ATOM 4662 C C . SER B 1 183 ? 19.234 16 -1.533 1 73.81 183 SER B C 1
ATOM 4664 O O . SER B 1 183 ? 20.469 15.984 -1.556 1 73.81 183 SER B O 1
ATOM 4666 N N . GLN B 1 184 ? 18.516 15.648 -2.434 1 64.81 184 GLN B N 1
ATOM 4667 C CA . GLN B 1 184 ? 19.141 15.227 -3.684 1 64.81 184 GLN B CA 1
ATOM 4668 C C . GLN B 1 184 ? 19.625 16.422 -4.492 1 64.81 184 GLN B C 1
ATOM 4670 O O . GLN B 1 184 ? 20.641 16.344 -5.172 1 64.81 184 GLN B O 1
ATOM 4675 N N . SER B 1 185 ? 18.75 17.375 -4.504 1 57.28 185 SER B N 1
ATOM 4676 C CA . SER B 1 185 ? 19.125 18.578 -5.254 1 57.28 185 SER B CA 1
ATOM 4677 C C . SER B 1 185 ? 20.188 19.391 -4.516 1 57.28 185 SER B C 1
ATOM 4679 O O . SER B 1 185 ? 20.984 20.078 -5.145 1 57.28 185 SER B O 1
ATOM 4681 N N . ALA B 1 186 ? 19.938 19.547 -3.201 1 53.34 186 ALA B N 1
ATOM 4682 C CA . ALA B 1 186 ? 20.859 20.312 -2.361 1 53.34 186 ALA B CA 1
ATOM 4683 C C . ALA B 1 186 ? 22.25 19.703 -2.404 1 53.34 186 ALA B C 1
ATOM 4685 O O . ALA B 1 186 ? 23.25 20.391 -2.135 1 53.34 186 ALA B O 1
ATOM 4686 N N . ALA B 1 187 ? 22.375 18.312 -2.488 1 46.97 187 ALA B N 1
ATOM 4687 C CA . ALA B 1 187 ? 23.766 17.938 -2.746 1 46.97 187 ALA B CA 1
ATOM 4688 C C . ALA B 1 187 ? 24.422 18.922 -3.725 1 46.97 187 ALA B C 1
ATOM 4690 O O . ALA B 1 187 ? 25.641 19.125 -3.693 1 46.97 187 ALA B O 1
ATOM 4691 N N . SER B 1 188 ? 23.641 19.547 -4.531 1 43.22 188 SER B N 1
ATOM 4692 C CA . SER B 1 188 ? 24.219 20.578 -5.395 1 43.22 188 SER B CA 1
ATOM 4693 C C . SER B 1 188 ? 24.109 21.953 -4.758 1 43.22 188 SER B C 1
ATOM 4695 O O . SER B 1 188 ? 24.875 22.859 -5.098 1 43.22 188 SER B O 1
ATOM 4697 N N . LEU B 1 189 ? 23.141 22.172 -3.996 1 43.19 189 LEU B N 1
ATOM 4698 C CA . LEU B 1 189 ? 22.891 23.531 -3.564 1 43.19 189 LEU B CA 1
ATOM 4699 C C . LEU B 1 189 ? 23.516 23.812 -2.203 1 43.19 189 LEU B C 1
ATOM 4701 O O . LEU B 1 189 ? 23.703 24.969 -1.822 1 43.19 189 LEU B O 1
ATOM 4705 N N . THR B 1 190 ? 23.469 22.766 -1.379 1 45.94 190 THR B N 1
ATOM 4706 C CA . THR B 1 190 ? 23.938 23.062 -0.035 1 45.94 190 THR B CA 1
ATOM 4707 C C . THR B 1 190 ? 25.328 22.469 0.19 1 45.94 190 THR B C 1
ATOM 4709 O O . THR B 1 190 ? 25.594 21.312 -0.166 1 45.94 190 THR B O 1
ATOM 4712 N N . PRO B 1 191 ? 26.219 23.312 0.323 1 42.12 191 PRO B N 1
ATOM 4713 C CA . PRO B 1 191 ? 27.641 22.984 0.479 1 42.12 191 PRO B CA 1
ATOM 4714 C C . PRO B 1 191 ? 27.859 21.75 1.354 1 42.12 191 PRO B C 1
ATOM 4716 O O . PRO B 1 191 ? 28.891 21.078 1.229 1 42.12 191 PRO B O 1
ATOM 4719 N N . SER B 1 192 ? 27.562 21.766 2.643 1 42.16 192 SER B N 1
ATOM 4720 C CA . SER B 1 192 ? 28.188 21 3.709 1 42.16 192 SER B CA 1
ATOM 4721 C C . SER B 1 192 ? 27.594 19.609 3.816 1 42.16 192 SER B C 1
ATOM 4723 O O . SER B 1 192 ? 26.484 19.359 3.355 1 42.16 192 SER B O 1
ATOM 4725 N N . LYS B 1 193 ? 28.391 18.672 4.293 1 49.25 193 LYS B N 1
ATOM 4726 C CA . LYS B 1 193 ? 28.234 17.312 4.793 1 49.25 193 LYS B CA 1
ATOM 4727 C C . LYS B 1 193 ? 26.984 17.203 5.68 1 49.25 193 LYS B C 1
ATOM 4729 O O . LYS B 1 193 ? 27.109 16.984 6.891 1 49.25 193 LYS B O 1
ATOM 4734 N N . GLN B 1 194 ? 25.953 17.969 5.391 1 54.66 194 GLN B N 1
ATOM 4735 C CA . GLN B 1 194 ? 24.844 18.109 6.316 1 54.66 194 GLN B CA 1
ATOM 4736 C C . GLN B 1 194 ? 24 16.828 6.367 1 54.66 194 GLN B C 1
ATOM 4738 O O . GLN B 1 194 ? 23.953 16.078 5.387 1 54.66 194 GLN B O 1
ATOM 4743 N N . LEU B 1 195 ? 23.609 16.469 7.645 1 59.59 195 LEU B N 1
ATOM 4744 C CA . LEU B 1 195 ? 22.781 15.305 7.941 1 59.59 195 LEU B CA 1
ATOM 4745 C C . LEU B 1 195 ? 21.5 15.312 7.098 1 59.59 195 LEU B C 1
ATOM 4747 O O . LEU B 1 195 ? 20.953 16.375 6.82 1 59.59 195 LEU B O 1
ATOM 4751 N N . ASP B 1 196 ? 21.188 14.266 6.637 1 72.5 196 ASP B N 1
ATOM 4752 C CA . ASP B 1 196 ? 19.969 14.047 5.871 1 72.5 196 ASP B CA 1
ATOM 4753 C C . ASP B 1 196 ? 18.734 14.484 6.664 1 72.5 196 ASP B C 1
ATOM 4755 O O . ASP B 1 196 ? 18.5 13.984 7.766 1 72.5 196 ASP B O 1
ATOM 4759 N N . PRO B 1 197 ? 18.031 15.555 6.23 1 80.62 197 PRO B N 1
ATOM 4760 C CA . PRO B 1 197 ? 16.828 16.016 6.93 1 80.62 197 PRO B CA 1
ATOM 4761 C C . PRO B 1 197 ? 15.836 14.891 7.188 1 80.62 197 PRO B C 1
ATOM 4763 O O . PRO B 1 197 ? 15.055 14.969 8.141 1 80.62 197 PRO B O 1
ATOM 4766 N N . LEU B 1 198 ? 15.914 13.898 6.441 1 78.31 198 LEU B N 1
ATOM 4767 C CA . LEU B 1 198 ? 14.969 12.789 6.582 1 78.31 198 LEU B CA 1
ATOM 4768 C C . LEU B 1 198 ? 15.219 12.023 7.875 1 78.31 198 LEU B C 1
ATOM 4770 O O . LEU B 1 198 ? 14.344 11.297 8.352 1 78.31 198 LEU B O 1
ATOM 4774 N N . GLN B 1 199 ? 16.281 12.242 8.383 1 75.81 199 GLN B N 1
ATOM 4775 C CA . GLN B 1 199 ? 16.625 11.555 9.625 1 75.81 199 GLN B CA 1
ATOM 4776 C C . GLN B 1 199 ? 15.93 12.211 10.82 1 75.81 199 GLN B C 1
ATOM 4778 O O . GLN B 1 199 ? 15.773 11.594 11.875 1 75.81 199 GLN B O 1
ATOM 4783 N N . HIS B 1 200 ? 15.516 13.445 10.641 1 83.88 200 HIS B N 1
ATOM 4784 C CA . HIS B 1 200 ? 14.906 14.188 11.742 1 83.88 200 HIS B CA 1
ATOM 4785 C C . HIS B 1 200 ? 13.391 14.078 11.711 1 83.88 200 HIS B C 1
ATOM 4787 O O . HIS B 1 200 ? 12.727 14.219 12.742 1 83.88 200 HIS B O 1
ATOM 4793 N N . LEU B 1 201 ? 12.836 13.789 10.617 1 85.38 201 LEU B N 1
ATOM 4794 C CA . LEU B 1 201 ? 11.391 13.836 10.422 1 85.38 201 LEU B CA 1
ATOM 4795 C C . LEU B 1 201 ? 10.688 12.812 11.305 1 85.38 201 LEU B C 1
ATOM 4797 O O . LEU B 1 201 ? 9.641 13.109 11.883 1 85.38 201 LEU B O 1
ATOM 4801 N N . PRO B 1 202 ? 11.273 11.648 11.523 1 81.19 202 PRO B N 1
ATOM 4802 C CA . PRO B 1 202 ? 10.594 10.648 12.352 1 81.19 202 PRO B CA 1
ATOM 4803 C C . PRO B 1 202 ? 10.367 11.117 13.781 1 81.19 202 PRO B C 1
ATOM 4805 O O . PRO B 1 202 ? 9.398 10.703 14.422 1 81.19 202 PRO B O 1
ATOM 4808 N N . VAL B 1 203 ? 11.203 11.93 14.242 1 86 203 VAL B N 1
ATOM 4809 C CA . VAL B 1 203 ? 11.07 12.43 15.609 1 86 203 VAL B CA 1
ATOM 4810 C C . VAL B 1 203 ? 9.805 13.273 15.727 1 86 203 VAL B C 1
ATOM 4812 O O . VAL B 1 203 ? 9.055 13.148 16.703 1 86 203 VAL B O 1
ATOM 4815 N N . TYR B 1 204 ? 9.547 14.117 14.797 1 90.5 204 TYR B N 1
ATOM 4816 C CA . TYR B 1 204 ? 8.32 14.906 14.75 1 90.5 204 TYR B CA 1
ATOM 4817 C C . TYR B 1 204 ? 7.098 14.008 14.68 1 90.5 204 TYR B C 1
ATOM 4819 O O . TYR B 1 204 ? 6.078 14.281 15.312 1 90.5 204 TYR B O 1
ATOM 4827 N N . LEU B 1 205 ? 7.242 12.922 13.992 1 87.31 205 LEU B N 1
ATOM 4828 C CA . LEU B 1 205 ? 6.109 12.047 13.711 1 87.31 205 LEU B CA 1
ATOM 4829 C C . LEU B 1 205 ? 5.805 11.156 14.906 1 87.31 205 LEU B C 1
ATOM 4831 O O . LEU B 1 205 ? 4.75 10.516 14.953 1 87.31 205 LEU B O 1
ATOM 4835 N N . MET B 1 206 ? 6.602 11.172 15.883 1 85.25 206 MET B N 1
ATOM 4836 C CA . MET B 1 206 ? 6.375 10.367 17.078 1 85.25 206 MET B CA 1
ATOM 4837 C C . MET B 1 206 ? 5.141 10.852 17.828 1 85.25 206 MET B C 1
ATOM 4839 O O . MET B 1 206 ? 4.34 10.047 18.312 1 85.25 206 MET B O 1
ATOM 4843 N N . LEU B 1 207 ? 4.965 12.109 17.812 1 89.19 207 LEU B N 1
ATOM 4844 C CA . LEU B 1 207 ? 3.9 12.625 18.672 1 89.19 207 LEU B CA 1
ATOM 4845 C C . LEU B 1 207 ? 2.781 13.234 17.828 1 89.19 207 LEU B C 1
ATOM 4847 O O . LEU B 1 207 ? 1.632 13.297 18.281 1 89.19 207 LEU B O 1
ATOM 4851 N N . TYR B 1 208 ? 3.062 13.656 16.672 1 93.06 208 TYR B N 1
ATOM 4852 C CA . TYR B 1 208 ? 2.1 14.398 15.859 1 93.06 208 TYR B CA 1
ATOM 4853 C C . TYR B 1 208 ? 0.846 13.562 15.609 1 93.06 208 TYR B C 1
ATOM 4855 O O . TYR B 1 208 ? -0.273 14.039 15.812 1 93.06 208 TYR B O 1
ATOM 4863 N N . PRO B 1 209 ? 1.034 12.297 15.234 1 89.12 209 PRO B N 1
ATOM 4864 C CA . PRO B 1 209 ? -0.188 11.523 14.992 1 89.12 209 PRO B CA 1
ATOM 4865 C C . PRO B 1 209 ? -1.042 11.359 16.25 1 89.12 209 PRO B C 1
ATOM 4867 O O . PRO B 1 209 ? -2.271 11.328 16.156 1 89.12 209 PRO B O 1
ATOM 4870 N N . VAL B 1 210 ? -0.438 11.258 17.359 1 88.88 210 VAL B N 1
ATOM 4871 C CA . VAL B 1 210 ? -1.162 11.125 18.609 1 88.88 210 VAL B CA 1
ATOM 4872 C C . VAL B 1 210 ? -1.999 12.383 18.859 1 88.88 210 VAL B C 1
ATOM 4874 O O . VAL B 1 210 ? -3.186 12.289 19.188 1 88.88 210 VAL B O 1
ATOM 4877 N N . LEU B 1 211 ? -1.427 13.477 18.656 1 91.25 211 LEU B N 1
ATOM 4878 C CA . LEU B 1 211 ? -2.135 14.734 18.859 1 91.25 211 LEU B CA 1
ATOM 4879 C C . LEU B 1 211 ? -3.238 14.906 17.812 1 91.25 211 LEU B C 1
ATOM 4881 O O . LEU B 1 211 ? -4.355 15.305 18.156 1 91.25 211 LEU B O 1
ATOM 4885 N N . GLN B 1 212 ? -2.883 14.562 16.641 1 93.25 212 GLN B N 1
ATOM 4886 C CA . GLN B 1 212 ? -3.832 14.719 15.547 1 93.25 212 GLN B CA 1
ATOM 4887 C C . GLN B 1 212 ? -5.102 13.914 15.797 1 93.25 212 GLN B C 1
ATOM 4889 O O . GLN B 1 212 ? -6.211 14.445 15.711 1 93.25 212 GLN B O 1
ATOM 4894 N N . TRP B 1 213 ? -4.969 12.719 16.172 1 90.44 213 TRP B N 1
ATOM 4895 C CA . TRP B 1 213 ? -6.117 11.836 16.297 1 90.44 213 TRP B CA 1
ATOM 4896 C C . TRP B 1 213 ? -6.816 12.023 17.641 1 90.44 213 TRP B C 1
ATOM 4898 O O . TRP B 1 213 ? -8.031 11.875 17.734 1 90.44 213 TRP B O 1
ATOM 4908 N N . SER B 1 214 ? -6.066 12.414 18.641 1 89.19 214 SER B N 1
ATOM 4909 C CA . SER B 1 214 ? -6.699 12.695 19.938 1 89.19 214 SER B CA 1
ATOM 4910 C C . SER B 1 214 ? -7.527 13.977 19.875 1 89.19 214 SER B C 1
ATOM 4912 O O . SER B 1 214 ? -8.727 13.961 20.156 1 89.19 214 SER B O 1
ATOM 4914 N N . ILE B 1 215 ? -6.934 14.984 19.406 1 90.25 215 ILE B N 1
ATOM 4915 C CA . ILE B 1 215 ? -7.59 16.281 19.375 1 90.25 215 ILE B CA 1
ATOM 4916 C C . ILE B 1 215 ? -8.578 16.344 18.219 1 90.25 215 ILE B C 1
ATOM 4918 O O . ILE B 1 215 ? -9.695 16.844 18.359 1 90.25 215 ILE B O 1
ATOM 4922 N N . GLY B 1 216 ? -8.18 15.82 17.094 1 90.81 216 GLY B N 1
ATOM 4923 C CA . GLY B 1 216 ? -9.047 15.836 15.93 1 90.81 216 GLY B CA 1
ATOM 4924 C C . GLY B 1 216 ? -10.336 15.062 16.125 1 90.81 216 GLY B C 1
ATOM 4925 O O . GLY B 1 216 ? -11.422 15.562 15.812 1 90.81 216 GLY B O 1
ATOM 4926 N N . SER B 1 217 ? -10.18 13.859 16.641 1 86.5 217 SER B N 1
ATOM 4927 C CA . SER B 1 217 ? -11.367 13.062 16.891 1 86.5 217 SER B CA 1
ATOM 4928 C C . SER B 1 217 ? -12.266 13.703 17.938 1 86.5 217 SER B C 1
ATOM 4930 O O . SER B 1 217 ? -13.492 13.625 17.844 1 86.5 217 SER B O 1
ATOM 4932 N N . TRP B 1 218 ? -11.656 14.312 18.875 1 85.5 218 TRP B N 1
ATOM 4933 C CA . TRP B 1 218 ? -12.414 15 19.906 1 85.5 218 TRP B CA 1
ATOM 4934 C C . TRP B 1 218 ? -13.172 16.203 19.344 1 85.5 218 TRP B C 1
ATOM 4936 O O . TRP B 1 218 ? -14.352 16.391 19.625 1 85.5 218 TRP B O 1
ATOM 4946 N N . LEU B 1 219 ? -12.578 16.953 18.531 1 88.25 219 LEU B N 1
ATOM 4947 C CA . LEU B 1 219 ? -13.164 18.156 17.953 1 88.25 219 LEU B CA 1
ATOM 4948 C C . LEU B 1 219 ? -14.289 17.781 16.984 1 88.25 219 LEU B C 1
ATOM 4950 O O . LEU B 1 219 ? -15.312 18.484 16.922 1 88.25 219 LEU B O 1
ATOM 4954 N N . LEU B 1 220 ? -14.125 16.672 16.312 1 89.94 220 LEU B N 1
ATOM 4955 C CA . LEU B 1 220 ? -15.078 16.344 15.25 1 89.94 220 LEU B CA 1
ATOM 4956 C C . LEU B 1 220 ? -16.156 15.398 15.766 1 89.94 220 LEU B C 1
ATOM 4958 O O . LEU B 1 220 ? -17.109 15.094 15.055 1 89.94 220 LEU B O 1
ATOM 4962 N N . ALA B 1 221 ? -15.977 14.938 16.969 1 82.69 221 ALA B N 1
ATOM 4963 C CA . ALA B 1 221 ? -16.984 14.055 17.562 1 82.69 221 ALA B CA 1
ATOM 4964 C C . ALA B 1 221 ? -18.328 14.758 17.688 1 82.69 221 ALA B C 1
ATOM 4966 O O . ALA B 1 221 ? -18.375 15.961 17.969 1 82.69 221 ALA B O 1
ATOM 4967 N N . ASP B 1 222 ? -19.375 14.062 17.172 1 68.31 222 ASP B N 1
ATOM 4968 C CA . ASP B 1 222 ? -20.734 14.594 17.297 1 68.31 222 ASP B CA 1
ATOM 4969 C C . ASP B 1 222 ? -21.125 14.781 18.75 1 68.31 222 ASP B C 1
ATOM 4971 O O . ASP B 1 222 ? -21.094 13.828 19.531 1 68.31 222 ASP B O 1
ATOM 4975 N N . THR B 1 223 ? -20.781 15.805 19.312 1 54.19 223 THR B N 1
ATOM 4976 C CA . THR B 1 223 ? -21.219 16.094 20.688 1 54.19 223 THR B CA 1
ATOM 4977 C C . THR B 1 223 ? -22.719 15.906 20.828 1 54.19 223 THR B C 1
ATOM 4979 O O . THR B 1 223 ? -23.312 16.297 21.844 1 54.19 223 THR B O 1
ATOM 4982 N N . ALA B 1 224 ? -23.531 15.641 19.828 1 44.81 224 ALA B N 1
ATOM 4983 C CA . ALA B 1 224 ? -24.891 15.352 20.266 1 44.81 224 ALA B CA 1
ATOM 4984 C C . ALA B 1 224 ? -24.922 14.195 21.25 1 44.81 224 ALA B C 1
ATOM 4986 O O . ALA B 1 224 ? -24.734 13.039 20.875 1 44.81 224 ALA B O 1
ATOM 4987 N N . GLY B 1 225 ? -24.031 14.078 22.141 1 39 225 GLY B N 1
ATOM 4988 C CA . GLY B 1 225 ? -24.219 13.172 23.25 1 39 225 GLY B CA 1
ATOM 4989 C C . GLY B 1 225 ? -25.641 12.664 23.391 1 39 225 GLY B C 1
ATOM 4990 O O . GLY B 1 225 ? -26.578 13.258 22.844 1 39 225 GLY B O 1
ATOM 4991 N N . PRO B 1 226 ? -25.781 11.352 23.594 1 36.16 226 PRO B N 1
ATOM 4992 C CA . PRO B 1 226 ? -27.141 11.047 24.047 1 36.16 226 PRO B CA 1
ATOM 4993 C C . PRO B 1 226 ? -27.734 12.156 24.922 1 36.16 226 PRO B C 1
ATOM 4995 O O . PRO B 1 226 ? -27.047 12.68 25.797 1 36.16 226 PRO B O 1
ATOM 4998 N N . GLN B 1 227 ? -28.391 13.062 24.516 1 28.02 227 GLN B N 1
ATOM 4999 C CA . GLN B 1 227 ? -29.359 13.5 25.516 1 28.02 227 GLN B CA 1
ATOM 5000 C C . GLN B 1 227 ? -29.766 12.352 26.438 1 28.02 227 GLN B C 1
ATOM 5002 O O . GLN B 1 227 ? -30.453 11.422 26.016 1 28.02 227 GLN B O 1
ATOM 5007 N N . ALA B 1 228 ? -28.922 11.734 27.094 1 33.19 228 ALA B N 1
ATOM 5008 C CA . ALA B 1 228 ? -29.578 11.062 28.219 1 33.19 228 ALA B CA 1
ATOM 5009 C C . ALA B 1 228 ? -30.906 11.711 28.562 1 33.19 228 ALA B C 1
ATOM 5011 O O . ALA B 1 228 ? -30.984 12.938 28.719 1 33.19 228 ALA B O 1
ATOM 5012 N N . GLU B 1 229 ? -31.922 11.25 27.938 1 30.53 229 GLU B N 1
ATOM 5013 C CA . GLU B 1 229 ? -33.125 11.508 28.719 1 30.53 229 GLU B CA 1
ATOM 5014 C C . GLU B 1 229 ? -32.812 11.734 30.188 1 30.53 229 GLU B C 1
ATOM 5016 O O . GLU B 1 229 ? -32.312 10.828 30.875 1 30.53 229 GLU B O 1
ATOM 5021 N N . ALA B 1 230 ? -32.188 12.805 30.469 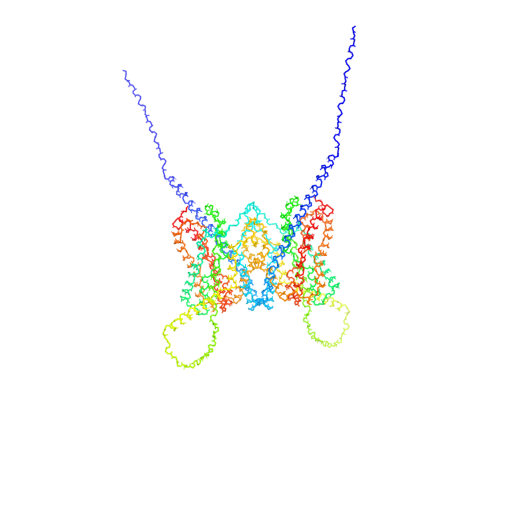1 29.66 230 ALA B N 1
ATOM 5022 C CA . ALA B 1 230 ? -32.406 13.133 31.875 1 29.66 230 ALA B CA 1
ATOM 5023 C C . ALA B 1 230 ? -33.719 12.508 32.375 1 29.66 230 ALA B C 1
ATOM 5025 O O . ALA B 1 230 ? -34.812 12.969 32.031 1 29.66 230 ALA B O 1
ATOM 5026 N N . VAL B 1 231 ? -33.781 11.133 32.219 1 29.86 231 VAL B N 1
ATOM 5027 C CA . VAL B 1 231 ? -34.75 10.695 33.219 1 29.86 231 VAL B CA 1
ATOM 5028 C C . VAL B 1 231 ? -34.625 11.562 34.469 1 29.86 231 VAL B C 1
ATOM 5030 O O . VAL B 1 231 ? -33.562 11.617 35.094 1 29.86 231 VAL B O 1
ATOM 5033 N N . ASP B 1 232 ? -35.094 12.719 34.281 1 29.12 232 ASP B N 1
ATOM 5034 C CA . ASP B 1 232 ? -35.531 13.477 35.438 1 29.12 232 ASP B CA 1
ATOM 5035 C C . ASP B 1 232 ? -35.844 12.547 36.625 1 29.12 232 ASP B C 1
ATOM 5037 O O . ASP B 1 232 ? -37 12.094 36.781 1 29.12 232 ASP B O 1
ATOM 5041 N N . ASN B 1 233 ? -35.25 11.273 36.5 1 30.16 233 ASN B N 1
ATOM 5042 C CA . ASN B 1 233 ? -35.562 10.766 37.844 1 30.16 233 ASN B CA 1
ATOM 5043 C C . ASN B 1 233 ? -35.188 11.781 38.938 1 30.16 233 ASN B C 1
ATOM 5045 O O . ASN B 1 233 ? -34 11.992 39.219 1 30.16 233 ASN B O 1
ATOM 5049 N N . ASP B 1 234 ? -35.812 12.883 38.75 1 29.52 234 ASP B N 1
ATOM 5050 C CA . ASP B 1 234 ? -36.031 13.641 39.969 1 29.52 234 ASP B CA 1
ATOM 5051 C C . ASP B 1 234 ? -36.156 12.711 41.188 1 29.52 234 ASP B C 1
ATOM 5053 O O . ASP B 1 234 ? -37.156 12.008 41.344 1 29.52 234 ASP B O 1
ATOM 5057 N N . PRO B 1 235 ? -35.188 11.727 41.312 1 31.73 235 PRO B N 1
ATOM 5058 C CA . PRO B 1 235 ? -35.562 11.172 42.625 1 31.73 235 PRO B CA 1
ATOM 5059 C C . PRO B 1 235 ? -36.125 12.227 43.562 1 31.73 235 PRO B C 1
ATOM 5061 O O . PRO B 1 235 ? -35.594 13.328 43.656 1 31.73 235 PRO B O 1
ATOM 5064 N N . GLU B 1 236 ? -37.438 12.422 43.406 1 30.86 236 GLU B N 1
ATOM 5065 C CA . GLU B 1 236 ? -38.094 12.992 44.562 1 30.86 236 GLU B CA 1
ATOM 5066 C C . GLU B 1 236 ? -37.344 12.68 45.844 1 30.86 236 GLU B C 1
ATOM 5068 O O . GLU B 1 236 ? -37.375 11.547 46.312 1 30.86 236 GLU B O 1
ATOM 5073 N N . ILE B 1 237 ? -36.031 12.961 45.875 1 31.02 237 ILE B N 1
ATOM 5074 C CA . ILE B 1 237 ? -35.531 12.953 47.25 1 31.02 237 ILE B CA 1
ATOM 5075 C C . ILE B 1 237 ? -36.594 13.531 48.188 1 31.02 237 ILE B C 1
ATOM 5077 O O . ILE B 1 237 ? -37.031 14.672 48 1 31.02 237 ILE B O 1
ATOM 5081 N N . SER B 1 238 ? -37.531 12.688 48.469 1 31.28 238 SER B N 1
ATOM 5082 C CA . SER B 1 238 ? -38.312 13.047 49.656 1 31.28 238 SER B CA 1
ATOM 5083 C C . SER B 1 238 ? -37.469 13.938 50.594 1 31.28 238 SER B C 1
ATOM 5085 O O . SER B 1 238 ? -36.281 13.734 50.75 1 31.28 238 SER B O 1
ATOM 5087 N N . GLU B 1 239 ? -37.844 15.227 50.656 1 32.12 239 GLU B N 1
ATOM 5088 C CA . GLU B 1 239 ? -37.5 16.25 51.625 1 32.12 239 GLU B CA 1
ATOM 5089 C C . GLU B 1 239 ? -37.094 15.617 52.969 1 32.12 239 GLU B C 1
ATOM 5091 O O . GLU B 1 239 ? -37.969 15.344 53.812 1 32.12 239 GLU B O 1
ATOM 5096 N N . VAL B 1 240 ? -36.406 14.43 53 1 31.92 240 VAL B N 1
ATOM 5097 C CA . VAL B 1 240 ? -36.094 14.148 54.406 1 31.92 240 VAL B CA 1
ATOM 5098 C C . VAL B 1 240 ? -35.5 15.391 55.062 1 31.92 240 VAL B C 1
ATOM 5100 O O . VAL B 1 240 ? -34.75 16.141 54.406 1 31.92 240 VAL B O 1
ATOM 5103 N N . GLU B 1 241 ? -36.031 15.789 56.062 1 34 241 GLU B N 1
ATOM 5104 C CA . GLU B 1 241 ? -35.656 16.766 57.094 1 34 241 GLU B CA 1
ATOM 5105 C C . GLU B 1 241 ? -34.125 16.812 57.281 1 34 241 GLU B C 1
ATOM 5107 O O . GLU B 1 241 ? -33.531 15.805 57.625 1 34 241 GLU B O 1
ATOM 5112 N N . SER B 1 242 ? -33.375 17.422 56.281 1 34.47 242 SER B N 1
ATOM 5113 C CA . SER B 1 242 ? -31.953 17.75 56.344 1 34.47 242 SER B CA 1
ATOM 5114 C C . SER B 1 242 ? -31.562 18.172 57.781 1 34.47 242 SER B C 1
ATOM 5116 O O . SER B 1 242 ? -32.094 19.156 58.281 1 34.47 242 SER B O 1
ATOM 5118 N N . ILE B 1 243 ? -31.391 17.188 58.625 1 36.88 243 ILE B N 1
ATOM 5119 C CA . ILE B 1 243 ? -30.672 17.594 59.844 1 36.88 243 ILE B CA 1
ATOM 5120 C C . ILE B 1 243 ? -29.453 18.422 59.469 1 36.88 243 ILE B C 1
ATOM 5122 O O . ILE B 1 243 ? -28.766 18.109 58.5 1 36.88 243 ILE B O 1
ATOM 5126 N N . PRO B 1 244 ? -29.297 19.672 59.969 1 38.62 244 PRO B N 1
ATOM 5127 C CA . PRO B 1 244 ? -28.25 20.672 59.781 1 38.62 244 PRO B CA 1
ATOM 5128 C C . PRO B 1 244 ? -26.844 20.062 59.781 1 38.62 244 PRO B C 1
ATOM 5130 O O . PRO B 1 244 ? -26.359 19.625 60.812 1 38.62 244 PRO B O 1
ATOM 5133 N N . SER B 1 245 ? -26.641 18.875 59.094 1 40.19 245 SER B N 1
ATOM 5134 C CA . SER B 1 245 ? -25.25 18.422 59.219 1 40.19 245 SER B CA 1
ATOM 5135 C C . SER B 1 245 ? -24.266 19.5 58.75 1 40.19 245 SER B C 1
ATOM 5137 O O . SER B 1 245 ? -24.609 20.328 57.906 1 40.19 245 SER B O 1
ATOM 5139 N N . SER B 1 246 ? -23.109 19.656 59.406 1 45.91 246 SER B N 1
ATOM 5140 C CA . SER B 1 246 ? -22.062 20.672 59.438 1 45.91 246 SER B CA 1
ATOM 5141 C C . SER B 1 246 ? -21.516 20.922 58.031 1 45.91 246 SER B C 1
ATOM 5143 O O . SER B 1 246 ? -21.453 20.016 57.219 1 45.91 246 SER B O 1
ATOM 5145 N N . GLU B 1 247 ? -21.484 22.172 57.531 1 47.91 247 GLU B N 1
ATOM 5146 C CA . GLU B 1 247 ? -20.922 22.828 56.375 1 47.91 247 GLU B CA 1
ATOM 5147 C C . GLU B 1 247 ? -19.641 22.141 55.875 1 47.91 247 GLU B C 1
ATOM 5149 O O . GLU B 1 247 ? -19.281 22.219 54.719 1 47.91 247 GLU B O 1
ATOM 5154 N N . ALA B 1 248 ? -18.875 21.562 56.781 1 54.22 248 ALA B N 1
ATOM 5155 C CA . ALA B 1 248 ? -17.578 20.969 56.438 1 54.22 248 ALA B CA 1
ATOM 5156 C C . ALA B 1 248 ? -17.75 19.719 55.594 1 54.22 248 ALA B C 1
ATOM 5158 O O . ALA B 1 248 ? -16.969 19.469 54.688 1 54.22 248 ALA B O 1
ATOM 5159 N N . SER B 1 249 ? -18.719 18.875 55.875 1 50.97 249 SER B N 1
ATOM 5160 C CA . SER B 1 249 ? -18.906 17.609 55.188 1 50.97 249 SER B CA 1
ATOM 5161 C C . SER B 1 249 ? -19.438 17.828 53.781 1 50.97 249 SER B C 1
ATOM 5163 O O . SER B 1 249 ? -19.172 17.031 52.875 1 50.97 249 SER B O 1
ATOM 5165 N N . LEU B 1 250 ? -20.156 18.875 53.562 1 50.88 250 LEU B N 1
ATOM 5166 C CA . LEU B 1 250 ? -20.703 19.156 52.25 1 50.88 250 LEU B CA 1
ATOM 5167 C C . LEU B 1 250 ? -19.594 19.625 51.281 1 50.88 250 LEU B C 1
ATOM 5169 O O . LEU B 1 250 ? -19.594 19.281 50.094 1 50.88 250 LEU B O 1
ATOM 5173 N N . ALA B 1 251 ? -18.625 20.453 51.906 1 57.97 251 ALA B N 1
ATOM 5174 C CA . ALA B 1 251 ? -17.516 20.922 51.062 1 57.97 251 ALA B CA 1
ATOM 5175 C C . ALA B 1 251 ? -16.641 19.766 50.625 1 57.97 251 ALA B C 1
ATOM 5177 O O . ALA B 1 251 ? -16.172 19.75 49.469 1 57.97 251 ALA B O 1
ATOM 5178 N N . GLN B 1 252 ? -16.328 18.844 51.469 1 55.5 252 GLN B N 1
ATOM 5179 C CA . GLN B 1 252 ? -15.516 17.688 51.094 1 55.5 252 GLN B CA 1
ATOM 5180 C C . GLN B 1 252 ? -16.25 16.797 50.094 1 55.5 252 GLN B C 1
ATOM 5182 O O . GLN B 1 252 ? -15.633 16.25 49.188 1 55.5 252 GLN B O 1
ATOM 5187 N N . THR B 1 253 ? -17.5 16.656 50.281 1 57.28 253 THR B N 1
ATOM 5188 C CA . THR B 1 253 ? -18.297 15.844 49.375 1 57.28 253 THR B CA 1
ATOM 5189 C C . THR B 1 253 ? -18.359 16.516 48 1 57.28 253 THR B C 1
ATOM 5191 O O . THR B 1 253 ? -18.281 15.836 46.969 1 57.28 253 THR B O 1
ATOM 5194 N N . ASN B 1 254 ? -18.422 17.891 48.062 1 57.78 254 ASN B N 1
ATOM 5195 C CA . ASN B 1 254 ? -18.5 18.594 46.812 1 57.78 254 ASN B CA 1
ATOM 5196 C C . ASN B 1 254 ? -17.172 18.562 46.062 1 57.78 254 ASN B C 1
ATOM 5198 O O . ASN B 1 254 ? -17.141 18.453 44.812 1 57.78 254 ASN B O 1
ATOM 5202 N N . LYS B 1 255 ? -16.125 18.719 46.844 1 62.28 255 LYS B N 1
ATOM 5203 C CA . LYS B 1 255 ? -14.82 18.625 46.219 1 62.28 255 LYS B CA 1
ATOM 5204 C C . LYS B 1 255 ? -14.586 17.234 45.625 1 62.28 255 LYS B C 1
ATOM 5206 O O . LYS B 1 255 ? -14.047 17.094 44.531 1 62.28 255 LYS B O 1
ATOM 5211 N N . HIS B 1 256 ? -14.945 16.219 46.406 1 59.31 256 HIS B N 1
ATOM 5212 C CA . HIS B 1 256 ? -14.797 14.852 45.938 1 59.31 256 HIS B CA 1
ATOM 5213 C C . HIS B 1 256 ? -15.664 14.602 44.688 1 59.31 256 HIS B C 1
ATOM 5215 O O . HIS B 1 256 ? -15.242 13.914 43.781 1 59.31 256 HIS B O 1
ATOM 5221 N N . LYS B 1 257 ? -16.781 15.234 44.719 1 62.97 257 LYS B N 1
ATOM 5222 C CA . LYS B 1 257 ? -17.688 15.094 43.562 1 62.97 257 LYS B CA 1
ATOM 5223 C C . LYS B 1 257 ? -17.156 15.828 42.344 1 62.97 257 LYS B C 1
ATOM 5225 O O . LYS B 1 257 ? -17.266 15.336 41.219 1 62.97 257 LYS B O 1
ATOM 5230 N N . CYS B 1 258 ? -16.547 16.953 42.656 1 63.75 258 CYS B N 1
ATOM 5231 C CA . CYS B 1 258 ? -15.945 17.703 41.562 1 63.75 258 CYS B CA 1
ATOM 5232 C C . CYS B 1 258 ? -14.75 16.953 40.969 1 63.75 258 CYS B C 1
ATOM 5234 O O . CYS B 1 258 ? -14.602 16.875 39.75 1 63.75 258 CYS B O 1
ATOM 5236 N N . CYS B 1 259 ? -13.93 16.469 41.938 1 65.62 259 CYS B N 1
ATOM 5237 C CA . CYS B 1 259 ? -12.773 15.719 41.469 1 65.62 259 CYS B CA 1
ATOM 5238 C C . CYS B 1 259 ? -13.195 14.477 40.719 1 65.62 259 CYS B C 1
ATOM 5240 O O . CYS B 1 259 ? -12.594 14.141 39.688 1 65.62 259 CYS B O 1
ATOM 5242 N N . LEU B 1 260 ? -14.195 13.844 41.25 1 66.25 260 LEU B N 1
ATOM 5243 C CA . LEU B 1 260 ? -14.68 12.648 40.562 1 66.25 260 LEU B CA 1
ATOM 5244 C C . LEU B 1 260 ? -15.281 12.992 39.219 1 66.25 260 LEU B C 1
ATOM 5246 O O . LEU B 1 260 ? -15.109 12.242 38.25 1 66.25 260 LEU B O 1
ATOM 5250 N N . ARG B 1 261 ? -15.938 14.133 39.125 1 65.94 261 ARG B N 1
ATOM 5251 C CA . ARG B 1 261 ? -16.5 14.578 37.875 1 65.94 261 ARG B CA 1
ATOM 5252 C C . ARG B 1 261 ? -15.398 14.93 36.875 1 65.94 261 ARG B C 1
ATOM 5254 O O . ARG B 1 261 ? -15.492 14.594 35.688 1 65.94 261 ARG B O 1
ATOM 5261 N N . VAL B 1 262 ? -14.422 15.602 37.438 1 66.44 262 VAL B N 1
ATOM 5262 C CA . VAL B 1 262 ? -13.289 15.961 36.594 1 66.44 262 VAL B CA 1
ATOM 5263 C C . VAL B 1 262 ? -12.578 14.695 36.125 1 66.44 262 VAL B C 1
ATOM 5265 O O . VAL B 1 262 ? -12.203 14.586 34.938 1 66.44 262 VAL B O 1
ATOM 5268 N N . LEU B 1 263 ? -12.422 13.789 37.031 1 69.62 263 LEU B N 1
ATOM 5269 C CA . LEU B 1 263 ? -11.773 12.523 36.656 1 69.62 263 LEU B CA 1
ATOM 5270 C C . LEU B 1 263 ? -12.609 11.758 35.656 1 69.62 263 LEU B C 1
ATOM 5272 O O . LEU B 1 263 ? -12.062 11.141 34.719 1 69.62 263 LEU B O 1
ATOM 5276 N N . GLN B 1 264 ? -13.828 11.781 35.875 1 68.44 264 GLN B N 1
ATOM 5277 C CA . GLN B 1 264 ? -14.719 11.109 34.938 1 68.44 264 GLN B CA 1
ATOM 5278 C C . GLN B 1 264 ? -14.688 11.789 33.562 1 68.44 264 GLN B C 1
ATOM 5280 O O . GLN B 1 264 ? -14.711 11.109 32.531 1 68.44 264 GLN B O 1
ATOM 5285 N N . GLU B 1 265 ? -14.656 13.086 33.656 1 65.31 265 GLU B N 1
ATOM 5286 C CA . GLU B 1 265 ? -14.562 13.82 32.406 1 65.31 265 GLU B CA 1
ATOM 5287 C C . GLU B 1 265 ? -13.227 13.555 31.703 1 65.31 265 GLU B C 1
ATOM 5289 O O . GLU B 1 265 ? -13.18 13.406 30.484 1 65.31 265 GLU B O 1
ATOM 5294 N N . LEU B 1 266 ? -12.273 13.492 32.5 1 64.25 266 LEU B N 1
ATOM 5295 C CA . LEU B 1 266 ? -10.953 13.18 31.969 1 64.25 266 LEU B CA 1
ATOM 5296 C C . LEU B 1 266 ? -10.922 11.766 31.375 1 64.25 266 LEU B C 1
ATOM 5298 O O . LEU B 1 266 ? -10.328 11.539 30.328 1 64.25 266 LEU B O 1
ATOM 5302 N N . ARG B 1 267 ? -11.484 10.922 32.094 1 65.44 267 ARG B N 1
ATOM 5303 C CA . ARG B 1 267 ? -11.57 9.547 31.609 1 65.44 267 ARG B CA 1
ATOM 5304 C C . ARG B 1 267 ? -12.344 9.469 30.297 1 65.44 267 ARG B C 1
ATOM 5306 O O . ARG B 1 267 ? -11.953 8.734 29.391 1 65.44 267 ARG B O 1
ATOM 5313 N N . ASN B 1 268 ? -13.359 10.227 30.25 1 64.25 268 ASN B N 1
ATOM 5314 C CA . ASN B 1 268 ? -14.141 10.258 29.016 1 64.25 268 ASN B CA 1
ATOM 5315 C C . ASN B 1 268 ? -13.344 10.844 27.859 1 64.25 268 ASN B C 1
ATOM 5317 O O . ASN B 1 268 ? -13.383 10.32 26.734 1 64.25 268 ASN B O 1
ATOM 5321 N N . VAL B 1 269 ? -12.695 11.898 28.266 1 63 269 VAL B N 1
ATOM 5322 C CA . VAL B 1 269 ? -11.859 12.547 27.25 1 63 269 VAL B CA 1
ATOM 5323 C C . VAL B 1 269 ? -10.75 11.602 26.812 1 63 269 VAL B C 1
ATOM 5325 O O . VAL B 1 269 ? -10.445 11.5 25.625 1 63 269 VAL B O 1
ATOM 5328 N N . LEU B 1 270 ? -10.289 10.891 27.797 1 67.12 270 LEU B N 1
ATOM 5329 C CA . LEU B 1 270 ? -9.211 9.953 27.5 1 67.12 270 LEU B CA 1
ATOM 5330 C C . LEU B 1 270 ? -9.727 8.781 26.672 1 67.12 270 LEU B C 1
ATOM 5332 O O . LEU B 1 270 ? -9.047 8.32 25.75 1 67.12 270 LEU B O 1
ATOM 5336 N N . GLN B 1 271 ? -10.828 8.383 26.984 1 65.94 271 GLN B N 1
ATOM 5337 C CA . GLN B 1 271 ? -11.406 7.273 26.25 1 65.94 271 GLN B CA 1
ATOM 5338 C C . GLN B 1 271 ? -11.727 7.684 24.812 1 65.94 271 GLN B C 1
ATOM 5340 O O . GLN B 1 271 ? -11.562 6.891 23.875 1 65.94 271 GLN B O 1
ATOM 5345 N N . GLN B 1 272 ? -12.102 8.938 24.781 1 67.56 272 GLN B N 1
ATOM 5346 C CA . GLN B 1 272 ? -12.422 9.438 23.438 1 67.56 272 GLN B CA 1
ATOM 5347 C C . GLN B 1 272 ? -11.156 9.727 22.641 1 67.56 272 GLN B C 1
ATOM 5349 O O . GLN B 1 272 ? -11.164 9.664 21.406 1 67.56 272 GLN B O 1
ATOM 5354 N N . ALA B 1 273 ? -10.203 9.961 23.484 1 73.56 273 ALA B N 1
ATOM 5355 C CA . ALA B 1 273 ? -8.938 10.32 22.859 1 73.56 273 ALA B CA 1
ATOM 5356 C C . ALA B 1 273 ? -8.156 9.078 22.438 1 73.56 273 ALA B C 1
ATOM 5358 O O . ALA B 1 273 ? -7.305 9.141 21.547 1 73.56 273 ALA B O 1
ATOM 5359 N N . LEU B 1 274 ? -8.562 8.023 22.984 1 84 274 LEU B N 1
ATOM 5360 C CA . LEU B 1 274 ? -7.797 6.816 22.688 1 84 274 LEU B CA 1
ATOM 5361 C C . LEU B 1 274 ? -8.422 6.047 21.531 1 84 274 LEU B C 1
ATOM 5363 O O . LEU B 1 274 ? -8.844 4.902 21.703 1 84 274 LEU B O 1
ATOM 5367 N N . THR B 1 275 ? -8.422 6.734 20.438 1 88 275 THR B N 1
ATOM 5368 C CA . THR B 1 275 ? -8.891 6.113 19.203 1 88 275 THR B CA 1
ATOM 5369 C C . THR B 1 275 ? -7.895 5.062 18.703 1 88 275 THR B C 1
ATOM 5371 O O . THR B 1 275 ? -6.738 5.051 19.141 1 88 275 THR B O 1
ATOM 5374 N N . PRO B 1 276 ? -8.32 4.188 17.922 1 91.06 276 PRO B N 1
ATOM 5375 C CA . PRO B 1 276 ? -7.426 3.131 17.453 1 91.06 276 PRO B CA 1
ATOM 5376 C C . PRO B 1 276 ? -6.125 3.674 16.875 1 91.06 276 PRO B C 1
ATOM 5378 O O . PRO B 1 276 ? -5.047 3.158 17.172 1 91.06 276 PRO B O 1
ATOM 5381 N N . PRO B 1 277 ? -6.191 4.742 16.094 1 91.31 277 PRO B N 1
ATOM 5382 C CA . PRO B 1 277 ? -4.918 5.281 15.609 1 91.31 277 PRO B CA 1
ATOM 5383 C C . PRO B 1 277 ? -4.008 5.754 16.734 1 91.31 277 PRO B C 1
ATOM 5385 O O . PRO B 1 277 ? -2.793 5.539 16.688 1 91.31 277 PRO B O 1
ATOM 5388 N N . VAL B 1 278 ? -4.562 6.371 17.719 1 91.12 278 VAL B N 1
ATOM 5389 C CA . VAL B 1 278 ? -3.781 6.824 18.875 1 91.12 278 VAL B CA 1
ATOM 5390 C C . VAL B 1 278 ? -3.152 5.621 19.578 1 91.12 278 VAL B C 1
ATOM 5392 O O . VAL B 1 278 ? -1.971 5.645 19.922 1 91.12 278 VAL B O 1
ATOM 5395 N N . LEU B 1 279 ? -3.92 4.59 19.734 1 92.81 279 LEU B N 1
ATOM 5396 C CA . LEU B 1 279 ? -3.412 3.375 20.359 1 92.81 279 LEU B CA 1
ATOM 5397 C C . LEU B 1 279 ? -2.281 2.77 19.531 1 92.81 279 LEU B C 1
ATOM 5399 O O . LEU B 1 279 ? -1.294 2.281 20.094 1 92.81 279 LEU B O 1
ATOM 5403 N N . GLY B 1 280 ? -2.467 2.754 18.219 1 93.25 280 GLY B N 1
ATOM 5404 C CA . GLY B 1 280 ? -1.396 2.291 17.344 1 93.25 280 GLY B CA 1
ATOM 5405 C C . GLY B 1 280 ? -0.112 3.082 17.516 1 93.25 280 GLY B C 1
ATOM 5406 O O . GLY B 1 280 ? 0.974 2.504 17.594 1 93.25 280 GLY B O 1
ATOM 5407 N N . ALA B 1 281 ? -0.254 4.379 17.625 1 90.44 281 ALA B N 1
ATOM 5408 C CA . ALA B 1 281 ? 0.906 5.25 17.781 1 90.44 281 ALA B CA 1
ATOM 5409 C C . ALA B 1 281 ? 1.562 5.043 19.141 1 90.44 281 ALA B C 1
ATOM 5411 O O . ALA B 1 281 ? 2.787 4.945 19.234 1 90.44 281 ALA B O 1
ATOM 5412 N N . LEU B 1 282 ? 0.766 4.969 20.156 1 91.25 282 LEU B N 1
ATOM 5413 C CA . LEU B 1 282 ? 1.288 4.785 21.516 1 91.25 282 LEU B CA 1
ATOM 5414 C C . LEU B 1 282 ? 2 3.443 21.641 1 91.25 282 LEU B C 1
ATOM 5416 O O . LEU B 1 282 ? 3.051 3.352 22.281 1 91.25 282 LEU B O 1
ATOM 5420 N N . LEU B 1 283 ? 1.434 2.439 21.031 1 93.38 283 LEU B N 1
ATOM 5421 C CA . LEU B 1 283 ? 2.09 1.137 21.031 1 93.38 283 LEU B CA 1
ATOM 5422 C C . LEU B 1 283 ? 3.422 1.196 20.281 1 93.38 283 LEU B C 1
ATOM 5424 O O . LEU B 1 283 ? 4.391 0.547 20.688 1 93.38 283 LEU B O 1
ATOM 5428 N N . GLY B 1 284 ? 3.434 1.872 19.172 1 92.25 284 GLY B N 1
ATOM 5429 C CA . GLY B 1 284 ? 4.691 2.078 18.484 1 92.25 284 GLY B CA 1
ATOM 5430 C C . GLY B 1 284 ? 5.746 2.754 19.328 1 92.25 284 GLY B C 1
ATOM 5431 O O . GLY B 1 284 ? 6.906 2.338 19.344 1 92.25 284 GLY B O 1
ATOM 5432 N N . LEU B 1 285 ? 5.336 3.777 20.094 1 88.44 285 LEU B N 1
ATOM 5433 C CA . LEU B 1 285 ? 6.25 4.488 20.984 1 88.44 285 LEU B CA 1
ATOM 5434 C C . LEU B 1 285 ? 6.742 3.576 22.109 1 88.44 285 LEU B C 1
ATOM 5436 O O . LEU B 1 285 ? 7.934 3.564 22.422 1 88.44 285 LEU B O 1
ATOM 5440 N N . LEU B 1 286 ? 5.852 2.816 22.625 1 91.31 286 LEU B N 1
ATOM 5441 C CA . LEU B 1 286 ? 6.219 1.89 23.688 1 91.31 286 LEU B CA 1
ATOM 5442 C C . LEU B 1 286 ? 7.238 0.869 23.203 1 91.31 286 LEU B C 1
ATOM 5444 O O . LEU B 1 286 ? 8.25 0.628 23.859 1 91.31 286 LEU B O 1
ATOM 5448 N N . VAL B 1 287 ? 6.973 0.329 22.062 1 91.38 287 VAL B N 1
ATOM 5449 C CA . VAL B 1 287 ? 7.875 -0.666 21.484 1 91.38 287 VAL B CA 1
ATOM 5450 C C . VAL B 1 287 ? 9.188 -0.001 21.078 1 91.38 287 VAL B C 1
ATOM 5452 O O . VAL B 1 287 ? 10.266 -0.585 21.25 1 91.38 287 VAL B O 1
ATOM 5455 N N . GLY B 1 288 ? 9.086 1.164 20.547 1 86.94 288 GLY B N 1
ATOM 5456 C CA . GLY B 1 288 ? 10.266 1.896 20.125 1 86.94 288 GLY B CA 1
ATOM 5457 C C . GLY B 1 288 ? 11.25 2.15 21.25 1 86.94 288 GLY B C 1
ATOM 5458 O O . GLY B 1 288 ? 12.461 2.111 21.062 1 86.94 288 GLY B O 1
ATOM 5459 N N . PHE B 1 289 ? 10.766 2.352 22.516 1 87.38 289 PHE B N 1
ATOM 5460 C CA . PHE B 1 289 ? 11.609 2.684 23.656 1 87.38 289 PHE B CA 1
ATOM 5461 C C . PHE B 1 289 ? 12.039 1.422 24.391 1 87.38 289 PHE B C 1
ATOM 5463 O O . PHE B 1 289 ? 12.773 1.495 25.375 1 87.38 289 PHE B O 1
ATOM 5470 N N . THR B 1 290 ? 11.688 0.286 23.938 1 87.5 290 THR B N 1
ATOM 5471 C CA . THR B 1 290 ? 12.031 -0.974 24.578 1 87.5 290 THR B CA 1
ATOM 5472 C C . THR B 1 290 ? 12.867 -1.852 23.656 1 87.5 290 THR B C 1
ATOM 5474 O O . THR B 1 290 ? 12.898 -1.634 22.453 1 87.5 290 THR B O 1
ATOM 5477 N N . PRO B 1 291 ? 13.539 -2.783 24.203 1 86.31 291 PRO B N 1
ATOM 5478 C CA . PRO B 1 291 ? 14.352 -3.688 23.375 1 86.31 291 PRO B CA 1
ATOM 5479 C C . PRO B 1 291 ? 13.508 -4.598 22.484 1 86.31 291 PRO B C 1
ATOM 5481 O O . PRO B 1 291 ? 14.039 -5.246 21.578 1 86.31 291 PRO B O 1
ATOM 5484 N N . VAL B 1 292 ? 12.266 -4.512 22.734 1 89.75 292 VAL B N 1
ATOM 5485 C CA . VAL B 1 292 ? 11.367 -5.328 21.922 1 89.75 292 VAL B CA 1
ATOM 5486 C C . VAL B 1 292 ? 11.438 -4.883 20.469 1 89.75 292 VAL B C 1
ATOM 5488 O O . VAL B 1 292 ? 11.156 -5.672 19.547 1 89.75 292 VAL B O 1
ATOM 5491 N N . ARG B 1 293 ? 11.789 -3.658 20.266 1 87.81 293 ARG B N 1
ATOM 5492 C CA . ARG B 1 293 ? 11.938 -3.146 18.906 1 87.81 293 ARG B CA 1
ATOM 5493 C C . ARG B 1 293 ? 12.875 -4.023 18.094 1 87.81 293 ARG B C 1
ATOM 5495 O O . ARG B 1 293 ? 12.641 -4.258 16.906 1 87.81 293 ARG B O 1
ATOM 5502 N N . ALA B 1 294 ? 13.867 -4.57 18.719 1 85.12 294 ALA B N 1
ATOM 5503 C CA . ALA B 1 294 ? 14.891 -5.371 18.047 1 85.12 294 ALA B CA 1
ATOM 5504 C C . ALA B 1 294 ? 14.32 -6.715 17.594 1 85.12 294 ALA B C 1
ATOM 5506 O O . ALA B 1 294 ? 14.906 -7.387 16.75 1 85.12 294 ALA B O 1
ATOM 5507 N N . TRP B 1 295 ? 13.203 -7.051 18.172 1 88 295 TRP B N 1
ATOM 5508 C CA . TRP B 1 295 ? 12.57 -8.297 17.766 1 88 295 TRP B CA 1
ATOM 5509 C C . TRP B 1 295 ? 11.742 -8.102 16.5 1 88 295 TRP B C 1
ATOM 5511 O O . TRP B 1 295 ? 11.516 -9.047 15.742 1 88 295 TRP B O 1
ATOM 5521 N N . LEU B 1 296 ? 11.344 -6.906 16.281 1 88.31 296 LEU B N 1
ATOM 5522 C CA . LEU B 1 296 ? 10.43 -6.629 15.188 1 88.31 296 LEU B CA 1
ATOM 5523 C C . LEU B 1 296 ? 11.18 -6.094 13.969 1 88.31 296 LEU B C 1
ATOM 5525 O O . LEU B 1 296 ? 10.797 -6.359 12.828 1 88.31 296 LEU B O 1
ATOM 5529 N N . VAL B 1 297 ? 12.102 -5.301 14.25 1 82.19 297 VAL B N 1
ATOM 5530 C CA . VAL B 1 297 ? 12.898 -4.691 13.188 1 82.19 297 VAL B CA 1
ATOM 5531 C C . VAL B 1 297 ? 14.375 -4.984 13.414 1 82.19 297 VAL B C 1
ATOM 5533 O O . VAL B 1 297 ? 14.875 -4.859 14.531 1 82.19 297 VAL B O 1
ATOM 5536 N N . ASP B 1 298 ? 15.031 -5.402 12.336 1 74.69 298 ASP B N 1
ATOM 5537 C CA . ASP B 1 298 ? 16.453 -5.699 12.461 1 74.69 298 ASP B CA 1
ATOM 5538 C C . ASP B 1 298 ? 17.266 -4.418 12.602 1 74.69 298 ASP B C 1
ATOM 5540 O O . ASP B 1 298 ? 17.438 -3.668 11.633 1 74.69 298 ASP B O 1
ATOM 5544 N N . LEU B 1 299 ? 17.781 -4.172 13.703 1 68.69 299 LEU B N 1
ATOM 5545 C CA . LEU B 1 299 ? 18.516 -2.951 14 1 68.69 299 LEU B CA 1
ATOM 5546 C C . LEU B 1 299 ? 20 -3.146 13.766 1 68.69 299 LEU B C 1
ATOM 5548 O O . LEU B 1 299 ? 20.766 -2.172 13.68 1 68.69 299 LEU B O 1
ATOM 5552 N N . ARG B 1 300 ? 20.453 -4.438 13.68 1 64.44 300 ARG B N 1
ATOM 5553 C CA . ARG B 1 300 ? 21.875 -4.719 13.641 1 64.44 300 ARG B CA 1
ATOM 5554 C C . ARG B 1 300 ? 22.391 -4.711 12.203 1 64.44 300 ARG B C 1
ATOM 5556 O O . ARG B 1 300 ? 23.172 -3.83 11.828 1 64.44 300 ARG B O 1
ATOM 5563 N N . ASP B 1 301 ? 21.984 -5.66 11.367 1 60.41 301 ASP B N 1
ATOM 5564 C CA . ASP B 1 301 ? 22.578 -5.766 10.039 1 60.41 301 ASP B CA 1
ATOM 5565 C C . ASP B 1 301 ? 21.547 -5.508 8.953 1 60.41 301 ASP B C 1
ATOM 5567 O O . ASP B 1 301 ? 21.828 -5.637 7.762 1 60.41 301 ASP B O 1
ATOM 5571 N N . GLN B 1 302 ? 20.531 -5.098 9.438 1 55.06 302 GLN B N 1
ATOM 5572 C CA . GLN B 1 302 ? 19.484 -4.637 8.547 1 55.06 302 GLN B CA 1
ATOM 5573 C C . GLN B 1 302 ? 19.219 -5.645 7.43 1 55.06 302 GLN B C 1
ATOM 5575 O O . GLN B 1 302 ? 19.078 -5.27 6.266 1 55.06 302 GLN B O 1
ATOM 5580 N N . ASP B 1 303 ? 19.422 -6.871 7.754 1 59.59 303 ASP B N 1
ATOM 5581 C CA . ASP B 1 303 ? 19.219 -7.914 6.758 1 59.59 303 ASP B CA 1
ATOM 5582 C C . ASP B 1 303 ? 17.859 -8.57 6.914 1 59.59 303 ASP B C 1
ATOM 5584 O O . ASP B 1 303 ? 17.672 -9.742 6.57 1 59.59 303 ASP B O 1
ATOM 5588 N N . ASN B 1 304 ? 17 -7.906 7.5 1 58.47 304 ASN B N 1
ATOM 5589 C CA . ASN B 1 304 ? 15.617 -8.336 7.633 1 58.47 304 ASN B CA 1
ATOM 5590 C C . ASN B 1 304 ? 15.508 -9.664 8.375 1 58.47 304 ASN B C 1
ATOM 5592 O O . ASN B 1 304 ? 14.742 -10.547 7.973 1 58.47 304 ASN B O 1
ATOM 5596 N N . ASP B 1 305 ? 16.297 -9.867 9.391 1 65.44 305 ASP B N 1
ATOM 5597 C CA . ASP B 1 305 ? 16.281 -11.188 10.016 1 65.44 305 ASP B CA 1
ATOM 5598 C C . ASP B 1 305 ? 15.891 -11.094 11.484 1 65.44 305 ASP B C 1
ATOM 5600 O O . ASP B 1 305 ? 16.234 -11.969 12.281 1 65.44 305 ASP B O 1
ATOM 5604 N N . ALA B 1 306 ? 15.188 -10.117 11.797 1 78.94 306 ALA B N 1
ATOM 5605 C CA . ALA B 1 306 ? 14.648 -10.117 13.156 1 78.94 306 ALA B CA 1
ATOM 5606 C C . ALA B 1 306 ? 13.641 -11.25 13.352 1 78.94 306 ALA B C 1
ATOM 5608 O O . ALA B 1 306 ? 12.984 -11.672 12.398 1 78.94 306 ALA B O 1
ATOM 5609 N N . PRO B 1 307 ? 13.562 -11.836 14.531 1 81.75 307 PRO B N 1
ATOM 5610 C CA . PRO B 1 307 ? 12.734 -13.016 14.766 1 81.75 307 PRO B CA 1
ATOM 5611 C C . PRO B 1 307 ? 11.266 -12.789 14.414 1 81.75 307 PRO B C 1
ATOM 5613 O O . PRO B 1 307 ? 10.602 -13.68 13.875 1 81.75 307 PRO B O 1
ATOM 5616 N N . LEU B 1 308 ? 10.727 -11.633 14.719 1 89.31 308 LEU B N 1
ATOM 5617 C CA . LEU B 1 308 ? 9.32 -11.344 14.453 1 89.31 308 LEU B CA 1
ATOM 5618 C C . LEU B 1 308 ? 9.172 -10.328 13.328 1 89.31 308 LEU B C 1
ATOM 5620 O O . LEU B 1 308 ? 8.164 -9.609 13.266 1 89.31 308 LEU B O 1
ATOM 5624 N N . GLN B 1 309 ? 10.047 -10.273 12.492 1 87.88 309 GLN B N 1
ATOM 5625 C CA . GLN B 1 309 ? 10.039 -9.305 11.406 1 87.88 309 GLN B CA 1
ATOM 5626 C C . GLN B 1 309 ? 8.891 -9.57 10.438 1 87.88 309 GLN B C 1
ATOM 5628 O O . GLN B 1 309 ? 8.359 -8.641 9.828 1 87.88 309 GLN B O 1
ATOM 5633 N N . TRP B 1 310 ? 8.578 -10.891 10.391 1 87.5 310 TRP B N 1
ATOM 5634 C CA . TRP B 1 310 ? 7.457 -11.242 9.523 1 87.5 310 TRP B CA 1
ATOM 5635 C C . TRP B 1 310 ? 6.172 -10.594 10.016 1 87.5 310 TRP B C 1
ATOM 5637 O O . TRP B 1 310 ? 5.34 -10.164 9.203 1 87.5 310 TRP B O 1
ATOM 5647 N N . PHE B 1 311 ? 6.02 -10.484 11.25 1 92.88 311 PHE B N 1
ATOM 5648 C CA . PHE B 1 311 ? 4.855 -9.844 11.852 1 92.88 311 PHE B CA 1
ATOM 5649 C C . PHE B 1 311 ? 4.867 -8.344 11.578 1 92.88 311 PHE B C 1
ATOM 5651 O O . PHE B 1 311 ? 3.848 -7.773 11.18 1 92.88 311 PHE B O 1
ATOM 5658 N N . TYR B 1 312 ? 5.969 -7.707 11.758 1 93.19 312 TYR B N 1
ATOM 5659 C CA . TYR B 1 312 ? 6.141 -6.293 11.445 1 93.19 312 TYR B CA 1
ATOM 5660 C C . TYR B 1 312 ? 5.859 -6.016 9.977 1 93.19 312 TYR B C 1
ATOM 5662 O O . TYR B 1 312 ? 5.156 -5.062 9.633 1 93.19 312 TYR B O 1
ATOM 5670 N N . ALA B 1 313 ? 6.359 -6.867 9.188 1 90.62 313 ALA B N 1
ATOM 5671 C CA . ALA B 1 313 ? 6.211 -6.691 7.746 1 90.62 313 ALA B CA 1
ATOM 5672 C C . ALA B 1 313 ? 4.746 -6.816 7.328 1 90.62 313 ALA B C 1
ATOM 5674 O O . ALA B 1 313 ? 4.297 -6.137 6.402 1 90.62 313 ALA B O 1
ATOM 5675 N N . GLY B 1 314 ? 4.07 -7.691 7.953 1 93.25 314 GLY B N 1
ATOM 5676 C CA . GLY B 1 314 ? 2.645 -7.809 7.699 1 93.25 314 GLY B CA 1
ATOM 5677 C C . GLY B 1 314 ? 1.87 -6.555 8.062 1 93.25 314 GLY B C 1
ATOM 5678 O O . GLY B 1 314 ? 1.046 -6.082 7.281 1 93.25 314 GLY B O 1
ATOM 5679 N N . LEU B 1 315 ? 2.178 -6.023 9.188 1 94.88 315 LEU B N 1
ATOM 5680 C CA . LEU B 1 315 ? 1.544 -4.785 9.625 1 94.88 315 LEU B CA 1
ATOM 5681 C C . LEU B 1 315 ? 1.958 -3.617 8.734 1 94.88 315 LEU B C 1
ATOM 5683 O O . LEU B 1 315 ? 1.158 -2.717 8.469 1 94.88 315 LEU B O 1
ATOM 5687 N N . TYR B 1 316 ? 3.174 -3.678 8.352 1 92.94 316 TYR B N 1
ATOM 5688 C CA . TYR B 1 316 ? 3.686 -2.645 7.457 1 92.94 316 TYR B CA 1
ATOM 5689 C C . TYR B 1 316 ? 2.93 -2.648 6.133 1 92.94 316 TYR B C 1
ATOM 5691 O O . TYR B 1 316 ? 2.576 -1.589 5.613 1 92.94 316 TYR B O 1
ATOM 5699 N N . LYS B 1 317 ? 2.664 -3.758 5.66 1 91.75 317 LYS B N 1
ATOM 5700 C CA . LYS B 1 317 ? 1.907 -3.885 4.418 1 91.75 317 LYS B CA 1
ATOM 5701 C C . LYS B 1 317 ? 0.489 -3.346 4.582 1 91.75 317 LYS B C 1
ATOM 5703 O O . LYS B 1 317 ? -0.029 -2.664 3.693 1 91.75 317 LYS B O 1
ATOM 5708 N N . LEU B 1 318 ? -0.112 -3.664 5.617 1 95.5 318 LEU B N 1
ATOM 5709 C CA . LEU B 1 318 ? -1.434 -3.121 5.91 1 95.5 318 LEU B CA 1
ATOM 5710 C C . LEU B 1 318 ? -1.389 -1.599 6 1 95.5 318 LEU B C 1
ATOM 5712 O O . LEU B 1 318 ? -2.252 -0.915 5.445 1 95.5 318 LEU B O 1
ATOM 5716 N N . GLY B 1 319 ? -0.422 -1.108 6.73 1 94.94 319 GLY B N 1
ATOM 5717 C CA . GLY B 1 319 ? -0.264 0.331 6.863 1 94.94 319 GLY B CA 1
ATOM 5718 C C . GLY B 1 319 ? -0.085 1.037 5.531 1 94.94 319 GLY B C 1
ATOM 5719 O O . GLY B 1 319 ? -0.589 2.145 5.34 1 94.94 319 GLY B O 1
ATOM 5720 N N . ASP B 1 320 ? 0.562 0.385 4.637 1 91.12 320 ASP B N 1
ATOM 5721 C CA . ASP B 1 320 ? 0.827 0.959 3.322 1 91.12 320 ASP B CA 1
ATOM 5722 C C . ASP B 1 320 ? -0.467 1.148 2.535 1 91.12 320 ASP B C 1
ATOM 5724 O O . ASP B 1 320 ? -0.518 1.944 1.594 1 91.12 320 ASP B O 1
ATOM 5728 N N . ALA B 1 321 ? -1.419 0.473 2.928 1 94.81 321 ALA B N 1
ATOM 5729 C CA . ALA B 1 321 ? -2.693 0.572 2.223 1 94.81 321 ALA B CA 1
ATOM 5730 C C . ALA B 1 321 ? -3.508 1.762 2.725 1 94.81 321 ALA B C 1
ATOM 5732 O O . ALA B 1 321 ? -4.492 2.156 2.1 1 94.81 321 ALA B O 1
ATOM 5733 N N . ALA B 1 322 ? -3.115 2.357 3.832 1 93.81 322 ALA B N 1
ATOM 5734 C CA . ALA B 1 322 ? -3.896 3.422 4.453 1 93.81 322 ALA B CA 1
ATOM 5735 C C . ALA B 1 322 ? -4 4.637 3.535 1 93.81 322 ALA B C 1
ATOM 5737 O O . ALA B 1 322 ? -5.102 5.137 3.283 1 93.81 322 ALA B O 1
ATOM 5738 N N . VAL B 1 323 ? -2.928 5.051 2.963 1 91.25 323 VAL B N 1
ATOM 5739 C CA . VAL B 1 323 ? -2.889 6.289 2.189 1 91.25 323 VAL B CA 1
ATOM 5740 C C . VAL B 1 323 ? -3.717 6.129 0.917 1 91.25 323 VAL B C 1
ATOM 5742 O O . VAL B 1 323 ? -4.625 6.922 0.654 1 91.25 323 VAL B O 1
ATOM 5745 N N . PRO B 1 324 ? -3.492 5.094 0.125 1 94 324 PRO B N 1
ATOM 5746 C CA . PRO B 1 324 ? -4.297 4.969 -1.092 1 94 324 PRO B CA 1
ATOM 5747 C C . PRO B 1 324 ? -5.785 4.777 -0.799 1 94 324 PRO B C 1
ATOM 5749 O O . PRO B 1 324 ? -6.633 5.305 -1.523 1 94 324 PRO B O 1
ATOM 5752 N N . VAL B 1 325 ? -6.109 4.055 0.202 1 94.94 325 VAL B N 1
ATOM 5753 C CA . VAL B 1 325 ? -7.512 3.855 0.557 1 94.94 325 VAL B CA 1
ATOM 5754 C C . VAL B 1 325 ? -8.125 5.184 0.989 1 94.94 325 VAL B C 1
ATOM 5756 O O . VAL B 1 325 ? -9.25 5.508 0.603 1 94.94 325 VAL B O 1
ATOM 5759 N N . ASN B 1 326 ? -7.418 5.992 1.761 1 92.75 326 ASN B N 1
ATOM 5760 C CA . ASN B 1 326 ? -7.918 7.293 2.193 1 92.75 326 ASN B CA 1
ATOM 5761 C C . ASN B 1 326 ? -8.117 8.234 1.012 1 92.75 326 ASN B C 1
ATOM 5763 O O . ASN B 1 326 ? -9.062 9.023 0.999 1 92.75 326 ASN B O 1
ATOM 5767 N N . LEU B 1 327 ? -7.25 8.148 0.062 1 92.88 327 LEU B N 1
ATOM 5768 C CA . LEU B 1 327 ? -7.391 8.977 -1.128 1 92.88 327 LEU B CA 1
ATOM 5769 C C . LEU B 1 327 ? -8.602 8.555 -1.951 1 92.88 327 LEU B C 1
ATOM 5771 O O . LEU B 1 327 ? -9.281 9.391 -2.547 1 92.88 327 LEU B O 1
ATOM 5775 N N . LEU B 1 328 ? -8.867 7.246 -1.959 1 94.38 328 LEU B N 1
ATOM 5776 C CA . LEU B 1 328 ? -10.078 6.762 -2.615 1 94.38 328 LEU B CA 1
ATOM 5777 C C . LEU B 1 328 ? -11.328 7.305 -1.928 1 94.38 328 LEU B C 1
ATOM 5779 O O . LEU B 1 328 ? -12.273 7.723 -2.596 1 94.38 328 LEU B O 1
ATOM 5783 N N . ILE B 1 329 ? -11.305 7.297 -0.601 1 92.94 329 ILE B N 1
ATOM 5784 C CA . ILE B 1 329 ? -12.43 7.805 0.18 1 92.94 329 ILE B CA 1
ATOM 5785 C C . ILE B 1 329 ? -12.625 9.289 -0.112 1 92.94 329 ILE B C 1
ATOM 5787 O O . ILE B 1 329 ? -13.75 9.734 -0.369 1 92.94 329 ILE B O 1
ATOM 5791 N N . LEU B 1 330 ? -11.547 10.008 -0.105 1 91.88 330 LEU B N 1
ATOM 5792 C CA . LEU B 1 330 ? -11.602 11.438 -0.379 1 91.88 330 LEU B CA 1
ATOM 5793 C C . LEU B 1 330 ? -12.164 11.711 -1.771 1 91.88 330 LEU B C 1
ATOM 5795 O O . LEU B 1 330 ? -13.062 12.539 -1.932 1 91.88 330 LEU B O 1
ATOM 5799 N N . GLY B 1 331 ? -11.641 10.992 -2.744 1 94.06 331 GLY B N 1
ATOM 5800 C CA . GLY B 1 331 ? -12.141 11.141 -4.102 1 94.06 331 GLY B CA 1
ATOM 5801 C C . GLY B 1 331 ? -13.609 10.797 -4.238 1 94.06 331 GLY B C 1
ATOM 5802 O O . GLY B 1 331 ? -14.352 11.469 -4.961 1 94.06 331 GLY B O 1
ATOM 5803 N N . SER B 1 332 ? -13.992 9.766 -3.553 1 94.38 332 SER B N 1
ATOM 5804 C CA . SER B 1 332 ? -15.383 9.344 -3.633 1 94.38 332 SER B CA 1
ATOM 5805 C C . SER B 1 332 ? -16.312 10.375 -3.004 1 94.38 332 SER B C 1
ATOM 5807 O O . SER B 1 332 ? -17.469 10.523 -3.422 1 94.38 332 SER B O 1
ATOM 5809 N N . SER B 1 333 ? -15.844 11.094 -2.033 1 90.88 333 SER B N 1
ATOM 5810 C CA . SER B 1 333 ? -16.625 12.148 -1.387 1 90.88 333 SER B CA 1
ATOM 5811 C C . SER B 1 333 ? -16.844 13.328 -2.322 1 90.88 333 SER B C 1
ATOM 5813 O O . SER B 1 333 ? -17.703 14.172 -2.076 1 90.88 333 SER B O 1
ATOM 5815 N N . LEU B 1 334 ? -16.109 13.359 -3.383 1 91 334 LEU B N 1
ATOM 5816 C CA . LEU B 1 334 ? -16.188 14.438 -4.359 1 91 334 LEU B CA 1
ATOM 5817 C C . LEU B 1 334 ? -16.953 13.984 -5.598 1 91 334 LEU B C 1
ATOM 5819 O O . LEU B 1 334 ? -16.875 14.625 -6.652 1 91 334 LEU B O 1
ATOM 5823 N N . ALA B 1 335 ? -17.594 12.867 -5.469 1 89.56 335 ALA B N 1
ATOM 5824 C CA . ALA B 1 335 ? -18.266 12.242 -6.605 1 89.56 335 ALA B CA 1
ATOM 5825 C C . ALA B 1 335 ? -19.219 13.227 -7.289 1 89.56 335 ALA B C 1
ATOM 5827 O O . ALA B 1 335 ? -19.406 13.164 -8.508 1 89.56 335 ALA B O 1
ATOM 5828 N N . LYS B 1 336 ? -19.922 14.062 -6.543 1 84.38 336 LYS B N 1
ATOM 5829 C CA . LYS B 1 336 ? -20.844 15.047 -7.102 1 84.38 336 LYS B CA 1
ATOM 5830 C C . LYS B 1 336 ? -20.141 16.391 -7.305 1 84.38 336 LYS B C 1
ATOM 5832 O O . LYS B 1 336 ? -20.812 17.422 -7.504 1 84.38 336 LYS B O 1
ATOM 5837 N N . GLY B 1 337 ? -18.828 16.375 -7.25 1 84.12 337 GLY B N 1
ATOM 5838 C CA . GLY B 1 337 ? -18.047 17.609 -7.328 1 84.12 337 GLY B CA 1
ATOM 5839 C C . GLY B 1 337 ? -17.844 18.266 -5.977 1 84.12 337 GLY B C 1
ATOM 5840 O O . GLY B 1 337 ? -18.344 17.781 -4.961 1 84.12 337 GLY B O 1
ATOM 5841 N N . ALA B 1 338 ? -17.062 19.328 -6.062 1 83.25 338 ALA B N 1
ATOM 5842 C CA . ALA B 1 338 ? -16.875 20.125 -4.848 1 83.25 338 ALA B CA 1
ATOM 5843 C C . ALA B 1 338 ? -18.219 20.641 -4.336 1 83.25 338 ALA B C 1
ATOM 5845 O O . ALA B 1 338 ? -19.047 21.141 -5.117 1 83.25 338 ALA B O 1
ATOM 5846 N N . ASP B 1 339 ? -18.438 20.359 -3.062 1 87.69 339 ASP B N 1
ATOM 5847 C CA . ASP B 1 339 ? -19.719 20.75 -2.467 1 87.69 339 ASP B CA 1
ATOM 5848 C C . ASP B 1 339 ? -19.625 22.109 -1.779 1 87.69 339 ASP B C 1
ATOM 5850 O O . ASP B 1 339 ? -19.406 22.172 -0.569 1 87.69 339 ASP B O 1
ATOM 5854 N N . PHE B 1 340 ? -20 23.156 -2.473 1 88.56 340 PHE B N 1
ATOM 5855 C CA . PHE B 1 340 ? -19.859 24.5 -1.938 1 88.56 340 PHE B CA 1
ATOM 5856 C C . PHE B 1 340 ? -21.062 24.891 -1.106 1 88.56 340 PHE B C 1
ATOM 5858 O O . PHE B 1 340 ? -21.109 25.984 -0.528 1 88.56 340 PHE B O 1
ATOM 5865 N N . HIS B 1 341 ? -22 23.938 -1.033 1 86.81 341 HIS B N 1
ATOM 5866 C CA . HIS B 1 341 ? -23.078 24.094 -0.06 1 86.81 341 HIS B CA 1
ATOM 5867 C C . HIS B 1 341 ? -22.641 23.672 1.332 1 86.81 341 HIS B C 1
ATOM 5869 O O . HIS B 1 341 ? -22.953 24.312 2.324 1 86.81 341 HIS B O 1
ATOM 5875 N N . ALA B 1 342 ? -21.922 22.641 1.313 1 87.94 342 ALA B N 1
ATOM 5876 C CA . ALA B 1 342 ? -21.375 22.141 2.582 1 87.94 342 ALA B CA 1
ATOM 5877 C C . ALA B 1 342 ? -20.234 23.031 3.062 1 87.94 342 ALA B C 1
ATOM 5879 O O . ALA B 1 342 ? -20 23.156 4.27 1 87.94 342 ALA B O 1
ATOM 5880 N N . LEU B 1 343 ? -19.484 23.578 2.092 1 93.25 343 LEU B N 1
ATOM 5881 C CA . LEU B 1 343 ? -18.359 24.469 2.377 1 93.25 343 LEU B CA 1
ATOM 5882 C C . LEU B 1 343 ? -18.391 25.703 1.479 1 93.25 343 LEU B C 1
ATOM 5884 O O . LEU B 1 343 ? -17.859 25.672 0.365 1 93.25 343 LEU B O 1
ATOM 5888 N N . PRO B 1 344 ? -18.891 26.75 2.076 1 93.81 344 PRO B N 1
ATOM 5889 C CA . PRO B 1 344 ? -18.891 27.969 1.275 1 93.81 344 PRO B CA 1
ATOM 5890 C C . PRO B 1 344 ? -17.5 28.359 0.778 1 93.81 344 PRO B C 1
ATOM 5892 O O . PRO B 1 344 ? -16.516 28.188 1.495 1 93.81 344 PRO B O 1
ATOM 5895 N N . CYS B 1 345 ? -17.438 28.984 -0.382 1 94.25 345 CYS B N 1
ATOM 5896 C CA . CYS B 1 345 ? -16.172 29.297 -1.052 1 94.25 345 CYS B CA 1
ATOM 5897 C C . CYS B 1 345 ? -15.312 30.203 -0.189 1 94.25 345 CYS B C 1
ATOM 5899 O O . CYS B 1 345 ? -14.086 30.062 -0.156 1 94.25 345 CYS B O 1
ATOM 5901 N N . ARG B 1 346 ? -15.922 31.125 0.488 1 95.88 346 ARG B N 1
ATOM 5902 C CA . ARG B 1 346 ? -15.172 32.031 1.348 1 95.88 346 ARG B CA 1
ATOM 5903 C C . ARG B 1 346 ? -14.445 31.281 2.453 1 95.88 346 ARG B C 1
ATOM 5905 O O . ARG B 1 346 ? -13.312 31.609 2.797 1 95.88 346 ARG B O 1
ATOM 5912 N N . VAL B 1 347 ? -15.148 30.312 2.963 1 96.75 347 VAL B N 1
ATOM 5913 C CA . VAL B 1 347 ? -14.562 29.516 4.035 1 96.75 347 VAL B CA 1
ATOM 5914 C C . VAL B 1 347 ? -13.445 28.641 3.471 1 96.75 347 VAL B C 1
ATOM 5916 O O . VAL B 1 347 ? -12.367 28.531 4.062 1 96.75 347 VAL B O 1
ATOM 5919 N N . GLY B 1 348 ? -13.703 28.016 2.32 1 97.06 348 GLY B N 1
ATOM 5920 C CA . GLY B 1 348 ? -12.695 27.188 1.676 1 97.06 348 GLY B CA 1
ATOM 5921 C C . GLY B 1 348 ? -11.422 27.938 1.349 1 97.06 348 GLY B C 1
ATOM 5922 O O . GLY B 1 348 ? -10.32 27.438 1.596 1 97.06 348 GLY B O 1
ATOM 5923 N N . LEU B 1 349 ? -11.562 29.109 0.839 1 97 349 LEU B N 1
ATOM 5924 C CA . LEU B 1 349 ? -10.406 29.938 0.5 1 97 349 LEU B CA 1
ATOM 5925 C C . LEU B 1 349 ? -9.688 30.406 1.759 1 97 349 LEU B C 1
ATOM 5927 O O . LEU B 1 349 ? -8.461 30.547 1.767 1 97 349 LEU B O 1
ATOM 5931 N N . GLY B 1 350 ? -10.492 30.719 2.758 1 97.81 350 GLY B N 1
ATOM 5932 C CA . GLY B 1 350 ? -9.891 31.047 4.039 1 97.81 350 GLY B CA 1
ATOM 5933 C C . GLY B 1 350 ? -9.047 29.938 4.617 1 97.81 350 GLY B C 1
ATOM 5934 O O . GLY B 1 350 ? -7.961 30.172 5.145 1 97.81 350 GLY B O 1
ATOM 5935 N N . ILE B 1 351 ? -9.594 28.719 4.523 1 98 351 ILE B N 1
ATOM 5936 C CA . ILE B 1 351 ? -8.859 27.547 4.996 1 98 351 ILE B CA 1
ATOM 5937 C C . ILE B 1 351 ? -7.559 27.406 4.215 1 98 351 ILE B C 1
ATOM 5939 O O . ILE B 1 351 ? -6.492 27.219 4.805 1 98 351 ILE B O 1
ATOM 5943 N N . ALA B 1 352 ? -7.621 27.531 2.908 1 97.62 352 ALA B N 1
ATOM 5944 C CA . ALA B 1 352 ? -6.441 27.375 2.055 1 97.62 352 ALA B CA 1
ATOM 5945 C C . ALA B 1 352 ? -5.402 28.453 2.375 1 97.62 352 ALA B C 1
ATOM 5947 O O . ALA B 1 352 ? -4.207 28.156 2.479 1 97.62 352 ALA B O 1
ATOM 5948 N N . PHE B 1 353 ? -5.84 29.594 2.553 1 97.69 353 PHE B N 1
ATOM 5949 C CA . PHE B 1 353 ? -4.945 30.703 2.848 1 97.69 353 PHE B CA 1
ATOM 5950 C C . PHE B 1 353 ? -4.262 30.516 4.195 1 97.69 353 PHE B C 1
ATOM 5952 O O . PHE B 1 353 ? -3.047 30.688 4.312 1 97.69 353 PHE B O 1
ATOM 5959 N N . SER B 1 354 ? -5.02 30.172 5.176 1 98.19 354 SER B N 1
ATOM 5960 C CA . SER B 1 354 ? -4.484 29.984 6.52 1 98.19 354 SER B CA 1
ATOM 5961 C C . SER B 1 354 ? -3.523 28.812 6.574 1 98.19 354 SER B C 1
ATOM 5963 O O . SER B 1 354 ? -2.471 28.891 7.211 1 98.19 354 SER B O 1
ATOM 5965 N N . LYS B 1 355 ? -3.865 27.766 5.922 1 97.38 355 LYS B N 1
ATOM 5966 C CA . LYS B 1 355 ? -3.094 26.531 5.98 1 97.38 355 LYS B CA 1
ATOM 5967 C C . LYS B 1 355 ? -1.815 26.641 5.152 1 97.38 355 LYS B C 1
ATOM 5969 O O . LYS B 1 355 ? -0.756 26.172 5.578 1 97.38 355 LYS B O 1
ATOM 5974 N N . LEU B 1 356 ? -1.896 27.297 3.973 1 97.19 356 LEU B N 1
ATOM 5975 C CA . LEU B 1 356 ? -0.794 27.219 3.02 1 97.19 356 LEU B CA 1
ATOM 5976 C C . LEU B 1 356 ? 0.086 28.453 3.111 1 97.19 356 LEU B C 1
ATOM 5978 O O . LEU B 1 356 ? 1.225 28.453 2.641 1 97.19 356 LEU B O 1
ATOM 5982 N N . ILE B 1 357 ? -0.41 29.516 3.746 1 97.06 357 ILE B N 1
ATOM 5983 C CA . ILE B 1 357 ? 0.364 30.75 3.777 1 97.06 357 ILE B CA 1
ATOM 5984 C C . ILE B 1 357 ? 0.596 31.188 5.223 1 97.06 357 ILE B C 1
ATOM 5986 O O . ILE B 1 357 ? 1.74 31.328 5.656 1 97.06 357 ILE B O 1
ATOM 5990 N N . LEU B 1 358 ? -0.425 31.328 5.984 1 97.88 358 LEU B N 1
ATOM 5991 C CA . LEU B 1 358 ? -0.294 31.859 7.332 1 97.88 358 LEU B CA 1
ATOM 5992 C C . LEU B 1 358 ? 0.452 30.875 8.234 1 97.88 358 LEU B C 1
ATOM 5994 O O . LEU B 1 358 ? 1.305 31.281 9.031 1 97.88 358 LEU B O 1
ATOM 5998 N N . MET B 1 359 ? 0.078 29.609 8.148 1 97.25 359 MET B N 1
ATOM 5999 C CA . MET B 1 359 ? 0.708 28.594 8.992 1 97.25 359 MET B CA 1
ATOM 6000 C C . MET B 1 359 ? 2.217 28.578 8.781 1 97.25 359 MET B C 1
ATOM 6002 O O . MET B 1 359 ? 2.988 28.688 9.734 1 97.25 359 MET B O 1
ATOM 6006 N N . PRO B 1 360 ? 2.703 28.359 7.535 1 96.75 360 PRO B N 1
ATOM 6007 C CA . PRO B 1 360 ? 4.152 28.406 7.34 1 96.75 360 PRO B CA 1
ATOM 6008 C C . PRO B 1 360 ? 4.762 29.75 7.719 1 96.75 360 PRO B C 1
ATOM 6010 O O . PRO B 1 360 ? 5.898 29.812 8.195 1 96.75 360 PRO B O 1
ATOM 6013 N N . GLY B 1 361 ? 4.066 30.844 7.531 1 96.88 361 GLY B N 1
ATOM 6014 C CA . GLY B 1 361 ? 4.543 32.156 7.957 1 96.88 361 GLY B CA 1
ATOM 6015 C C . GLY B 1 361 ? 4.773 32.219 9.453 1 96.88 361 GLY B C 1
ATOM 6016 O O . GLY B 1 361 ? 5.82 32.719 9.898 1 96.88 361 GLY B O 1
ATOM 6017 N N . PHE B 1 362 ? 3.816 31.797 10.219 1 97.25 362 PHE B N 1
ATOM 6018 C CA . PHE B 1 362 ? 3.949 31.797 11.672 1 97.25 362 PHE B CA 1
ATOM 6019 C C . PHE B 1 362 ? 5.094 30.891 12.102 1 97.25 362 PHE B C 1
ATOM 6021 O O . PHE B 1 362 ? 5.809 31.203 13.062 1 97.25 362 PHE B O 1
ATOM 6028 N N . MET B 1 363 ? 5.219 29.781 11.414 1 96.44 363 MET B N 1
ATOM 6029 C CA . MET B 1 363 ? 6.266 28.828 11.789 1 96.44 363 MET B CA 1
ATOM 6030 C C . MET B 1 363 ? 7.648 29.422 11.555 1 96.44 363 MET B C 1
ATOM 6032 O O . MET B 1 363 ? 8.586 29.141 12.297 1 96.44 363 MET B O 1
ATOM 6036 N N . VAL B 1 364 ? 7.777 30.203 10.508 1 96.56 364 VAL B N 1
ATOM 6037 C CA . VAL B 1 364 ? 9.039 30.891 10.258 1 96.56 364 VAL B CA 1
ATOM 6038 C C . VAL B 1 364 ? 9.398 31.781 11.453 1 96.56 364 VAL B C 1
ATOM 6040 O O . VAL B 1 364 ? 10.547 31.781 11.906 1 96.56 364 VAL B O 1
ATOM 6043 N N . LEU B 1 365 ? 8.453 32.469 11.977 1 96.12 365 LEU B N 1
ATOM 6044 C CA . LEU B 1 365 ? 8.68 33.344 13.117 1 96.12 365 LEU B CA 1
ATOM 6045 C C . LEU B 1 365 ? 9.055 32.562 14.359 1 96.12 365 LEU B C 1
ATOM 6047 O O . LEU B 1 365 ? 9.961 32.938 15.102 1 96.12 365 LEU B O 1
ATOM 6051 N N . ILE B 1 366 ? 8.414 31.5 14.523 1 95.94 366 ILE B N 1
ATOM 6052 C CA . ILE B 1 366 ? 8.656 30.672 15.695 1 95.94 366 ILE B CA 1
ATOM 6053 C C . ILE B 1 366 ? 10.047 30.047 15.609 1 95.94 366 ILE B C 1
ATOM 6055 O O . ILE B 1 366 ? 10.789 30.031 16.594 1 95.94 366 ILE B O 1
ATOM 6059 N N . VAL B 1 367 ? 10.344 29.469 14.461 1 95.31 367 VAL B N 1
ATOM 6060 C CA . VAL B 1 367 ? 11.648 28.844 14.266 1 95.31 367 VAL B CA 1
ATOM 6061 C C . VAL B 1 367 ? 12.75 29.891 14.438 1 95.31 367 VAL B C 1
ATOM 6063 O O . VAL B 1 367 ? 13.812 29.594 14.992 1 95.31 367 VAL B O 1
ATOM 6066 N N . TYR B 1 368 ? 12.539 31.109 13.945 1 94.69 368 TYR B N 1
ATOM 6067 C CA . TYR B 1 368 ? 13.484 32.188 14.133 1 94.69 368 TYR B CA 1
ATOM 6068 C C . TYR B 1 368 ? 13.773 32.406 15.609 1 94.69 368 TYR B C 1
ATOM 6070 O O . TYR B 1 368 ? 14.93 32.594 16 1 94.69 368 TYR B O 1
ATOM 6078 N N . GLY B 1 369 ? 12.773 32.438 16.438 1 93.69 369 GLY B N 1
ATOM 6079 C CA . GLY B 1 369 ? 12.938 32.562 17.875 1 93.69 369 GLY B CA 1
ATOM 6080 C C . GLY B 1 369 ? 13.609 31.359 18.516 1 93.69 369 GLY B C 1
ATOM 6081 O O . GLY B 1 369 ? 14.469 31.516 19.391 1 93.69 369 GLY B O 1
ATOM 6082 N N . LEU B 1 370 ? 13.219 30.188 18.078 1 93.31 370 LEU B N 1
ATOM 6083 C CA . LEU B 1 370 ? 13.758 28.969 18.656 1 93.31 370 LEU B CA 1
ATOM 6084 C C . LEU B 1 370 ? 15.25 28.828 18.359 1 93.31 370 LEU B C 1
ATOM 6086 O O . LEU B 1 370 ? 16.016 28.312 19.188 1 93.31 370 LEU B O 1
ATOM 6090 N N . ILE B 1 371 ? 15.617 29.219 17.172 1 92.5 371 ILE B N 1
ATOM 6091 C CA . ILE B 1 371 ? 17.031 29.156 16.797 1 92.5 371 ILE B CA 1
ATOM 6092 C C . ILE B 1 371 ? 17.859 29.984 17.75 1 92.5 371 ILE B C 1
ATOM 6094 O O . ILE B 1 371 ? 19 29.625 18.078 1 92.5 371 ILE B O 1
ATOM 6098 N N . ARG B 1 372 ? 17.375 31.047 18.25 1 90.62 372 ARG B N 1
ATOM 6099 C CA . ARG B 1 372 ? 18.078 31.953 19.141 1 90.62 372 ARG B CA 1
ATOM 6100 C C . ARG B 1 372 ? 18.094 31.422 20.578 1 90.62 372 ARG B C 1
ATOM 6102 O O . ARG B 1 372 ? 18.984 31.75 21.359 1 90.62 372 ARG B O 1
ATOM 6109 N N . ILE B 1 373 ? 17.141 30.609 20.906 1 90.88 373 ILE B N 1
ATOM 6110 C CA . ILE B 1 373 ? 17.016 30.062 22.25 1 90.88 373 ILE B CA 1
ATOM 6111 C C . ILE B 1 373 ? 17.766 28.734 22.328 1 90.88 373 ILE B C 1
ATOM 6113 O O . ILE B 1 373 ? 18.312 28.391 23.391 1 90.88 373 ILE B O 1
ATOM 6117 N N . ILE B 1 374 ? 17.688 28 21.266 1 88.31 374 ILE B N 1
ATOM 6118 C CA . ILE B 1 374 ? 18.344 26.688 21.234 1 88.31 374 ILE B CA 1
ATOM 6119 C C . ILE B 1 374 ? 19.5 26.719 20.234 1 88.31 374 ILE B C 1
ATOM 6121 O O . ILE B 1 374 ? 19.328 26.453 19.047 1 88.31 374 ILE B O 1
ATOM 6125 N N . PRO B 1 375 ? 20.719 26.938 20.797 1 75.81 375 PRO B N 1
ATOM 6126 C CA . PRO B 1 375 ? 21.859 27.078 19.891 1 75.81 375 PRO B CA 1
ATOM 6127 C C . PRO B 1 375 ? 22.422 25.734 19.422 1 75.81 375 PRO B C 1
ATOM 6129 O O . PRO B 1 375 ? 22.094 24.703 20.016 1 75.81 375 PRO B O 1
ATOM 6132 N N . ASN B 1 376 ? 23.078 25.609 18.266 1 76.31 376 ASN B N 1
ATOM 6133 C CA . ASN B 1 376 ? 23.922 24.531 17.781 1 76.31 376 ASN B CA 1
ATOM 6134 C C . ASN B 1 376 ? 23.094 23.453 17.094 1 76.31 376 ASN B C 1
ATOM 6136 O O . ASN B 1 376 ? 23.422 22.266 17.172 1 76.31 376 ASN B O 1
ATOM 6140 N N . LYS B 1 377 ? 21.969 23.922 16.656 1 81.56 377 LYS B N 1
ATOM 6141 C CA . LYS B 1 377 ? 21.234 22.969 15.828 1 81.56 377 LYS B CA 1
ATOM 6142 C C . LYS B 1 377 ? 21.422 23.281 14.352 1 81.56 377 LYS B C 1
ATOM 6144 O O . LYS B 1 377 ? 21.562 24.453 13.969 1 81.56 377 LYS B O 1
ATOM 6149 N N . GLY B 1 378 ? 21.438 22.25 13.555 1 82.06 378 GLY B N 1
ATOM 6150 C CA . GLY B 1 378 ? 21.859 22.359 12.172 1 82.06 378 GLY B CA 1
ATOM 6151 C C . GLY B 1 378 ? 20.719 22.656 11.219 1 82.06 378 GLY B C 1
ATOM 6152 O O . GLY B 1 378 ? 19.562 22.734 11.633 1 82.06 378 GLY B O 1
ATOM 6153 N N . TYR B 1 379 ? 21.062 22.984 10.047 1 87.31 379 TYR B N 1
ATOM 6154 C CA . TYR B 1 379 ? 20.219 23.328 8.906 1 87.31 379 TYR B CA 1
ATOM 6155 C C . TYR B 1 379 ? 19.125 22.297 8.719 1 87.31 379 TYR B C 1
ATOM 6157 O O . TYR B 1 379 ? 17.938 22.641 8.562 1 87.31 379 TYR B O 1
ATOM 6165 N N . SER B 1 380 ? 19.484 21.031 8.852 1 87.38 380 SER B N 1
ATOM 6166 C CA . SER B 1 380 ? 18.562 19.938 8.539 1 87.38 380 SER B CA 1
ATOM 6167 C C . SER B 1 380 ? 17.406 19.891 9.516 1 87.38 380 SER B C 1
ATOM 6169 O O . SER B 1 380 ? 16.266 19.656 9.117 1 87.38 380 SER B O 1
ATOM 6171 N N . LEU B 1 381 ? 17.688 20.094 10.719 1 90.44 381 LEU B N 1
ATOM 6172 C CA . LEU B 1 381 ? 16.641 20.062 11.75 1 90.44 381 LEU B CA 1
ATOM 6173 C C . LEU B 1 381 ? 15.617 21.156 11.516 1 90.44 381 LEU B C 1
ATOM 6175 O O . LEU B 1 381 ? 14.406 20.891 11.539 1 90.44 381 LEU B O 1
ATOM 6179 N N . TRP B 1 382 ? 16.062 22.328 11.297 1 92.62 382 TRP B N 1
ATOM 6180 C CA . TRP B 1 382 ? 15.164 23.469 11.156 1 92.62 382 TRP B CA 1
ATOM 6181 C C . TRP B 1 382 ? 14.414 23.406 9.828 1 92.62 382 TRP B C 1
ATOM 6183 O O . TRP B 1 382 ? 13.273 23.875 9.734 1 92.62 382 TRP B O 1
ATOM 6193 N N . LEU B 1 383 ? 15.039 22.828 8.836 1 91.69 383 LEU B N 1
ATOM 6194 C CA . LEU B 1 383 ? 14.328 22.625 7.578 1 91.69 383 LEU B CA 1
ATOM 6195 C C . LEU B 1 383 ? 13.117 21.734 7.773 1 91.69 383 LEU B C 1
ATOM 6197 O O . LEU B 1 383 ? 12.039 22.016 7.254 1 91.69 383 LEU B O 1
ATOM 6201 N N . VAL B 1 384 ? 13.305 20.672 8.508 1 92.38 384 VAL B N 1
ATOM 6202 C CA . VAL B 1 384 ? 12.195 19.766 8.805 1 92.38 384 VAL B CA 1
ATOM 6203 C C . VAL B 1 384 ? 11.094 20.516 9.547 1 92.38 384 VAL B C 1
ATOM 6205 O O . VAL B 1 384 ? 9.914 20.375 9.227 1 92.38 384 VAL B O 1
ATOM 6208 N N . ALA B 1 385 ? 11.523 21.312 10.516 1 94.19 385 ALA B N 1
ATOM 6209 C CA . ALA B 1 385 ? 10.57 22.078 11.32 1 94.19 385 ALA B CA 1
ATOM 6210 C C . ALA B 1 385 ? 9.711 22.984 10.445 1 94.19 385 ALA B C 1
ATOM 6212 O O . ALA B 1 385 ? 8.516 23.156 10.695 1 94.19 385 ALA B O 1
ATOM 6213 N N . LEU B 1 386 ? 10.289 23.531 9.445 1 95.25 386 LEU B N 1
ATOM 6214 C CA . LEU B 1 386 ? 9.57 24.453 8.578 1 95.25 386 LEU B CA 1
ATOM 6215 C C . LEU B 1 386 ? 8.727 23.688 7.555 1 95.25 386 LEU B C 1
ATOM 6217 O O . LEU B 1 386 ? 7.574 24.047 7.305 1 95.25 386 LEU B O 1
ATOM 6221 N N . VAL B 1 387 ? 9.211 22.609 7.043 1 93.25 387 VAL B N 1
ATOM 6222 C CA . VAL B 1 387 ? 8.578 21.875 5.949 1 93.25 387 VAL B CA 1
ATOM 6223 C C . VAL B 1 387 ? 7.281 21.25 6.441 1 93.25 387 VAL B C 1
ATOM 6225 O O . VAL B 1 387 ? 6.289 21.203 5.707 1 93.25 387 VAL B O 1
ATOM 6228 N N . VAL B 1 388 ? 7.207 20.812 7.641 1 94.38 388 VAL B N 1
ATOM 6229 C CA . VAL B 1 388 ? 6.027 20.125 8.156 1 94.38 388 VAL B CA 1
ATOM 6230 C C . VAL B 1 388 ? 4.879 21.109 8.32 1 94.38 388 VAL B C 1
ATOM 6232 O O . VAL B 1 388 ? 3.723 20.719 8.477 1 94.38 388 VAL B O 1
ATOM 6235 N N . SER B 1 389 ? 5.137 22.422 8.266 1 94.38 389 SER B N 1
ATOM 6236 C CA . SER B 1 389 ? 4.113 23.438 8.508 1 94.38 389 SER B CA 1
ATOM 6237 C C . SER B 1 389 ? 3.467 23.891 7.199 1 94.38 389 SER B C 1
ATOM 6239 O O . SER B 1 389 ? 2.434 24.562 7.211 1 94.38 389 SER B O 1
ATOM 6241 N N . CYS B 1 390 ? 3.979 23.562 6.035 1 94 390 CYS B N 1
ATOM 6242 C CA . CYS B 1 390 ? 3.488 24.141 4.793 1 94 390 CYS B CA 1
ATOM 6243 C C . CYS B 1 390 ? 2.74 23.109 3.957 1 94 390 CYS B C 1
ATOM 6245 O O . CYS B 1 390 ? 2.57 23.297 2.75 1 94 390 CYS B O 1
ATOM 6247 N N . THR B 1 391 ? 2.289 22.094 4.543 1 93.69 391 THR B N 1
ATOM 6248 C CA . THR B 1 391 ? 1.582 21.031 3.838 1 93.69 391 THR B CA 1
ATOM 6249 C C . THR B 1 391 ? 0.072 21.234 3.924 1 93.69 391 THR B C 1
ATOM 6251 O O . THR B 1 391 ? -0.419 21.891 4.852 1 93.69 391 THR B O 1
ATOM 6254 N N . PRO B 1 392 ? -0.656 20.734 2.928 1 94.88 392 PRO B N 1
ATOM 6255 C CA . PRO B 1 392 ? -2.117 20.812 2.998 1 94.88 392 PRO B CA 1
ATOM 6256 C C . PRO B 1 392 ? -2.703 19.938 4.094 1 94.88 392 PRO B C 1
ATOM 6258 O O . PRO B 1 392 ? -1.96 19.266 4.812 1 94.88 392 PRO B O 1
ATOM 6261 N N . THR B 1 393 ? -4 20.031 4.219 1 96.31 393 THR B N 1
ATOM 6262 C CA . THR B 1 393 ? -4.727 19.234 5.199 1 96.31 393 THR B CA 1
ATOM 6263 C C . THR B 1 393 ? -4.492 17.75 4.969 1 96.31 393 THR B C 1
ATOM 6265 O O . THR B 1 393 ? -4.469 17.297 3.824 1 96.31 393 THR B O 1
ATOM 6268 N N . ALA B 1 394 ? -4.277 17.016 6.043 1 93.12 394 ALA B N 1
ATOM 6269 C CA . ALA B 1 394 ? -4.07 15.562 5.977 1 93.12 394 ALA B CA 1
ATOM 6270 C C . ALA B 1 394 ? -5.312 14.859 5.434 1 93.12 394 ALA B C 1
ATOM 6272 O O . ALA B 1 394 ? -6.438 15.219 5.781 1 93.12 394 ALA B O 1
ATOM 6273 N N . ASN B 1 395 ? -5.133 13.883 4.617 1 88.94 395 ASN B N 1
ATOM 6274 C CA . ASN B 1 395 ? -6.246 13.133 4.047 1 88.94 395 ASN B CA 1
ATOM 6275 C C . ASN B 1 395 ? -7.031 12.383 5.121 1 88.94 395 ASN B C 1
ATOM 6277 O O . ASN B 1 395 ? -8.234 12.18 4.984 1 88.94 395 ASN B O 1
ATOM 6281 N N . ASN B 1 396 ? -6.383 12.031 6.191 1 90.19 396 ASN B N 1
ATOM 6282 C CA . ASN B 1 396 ? -7.051 11.266 7.238 1 90.19 396 ASN B CA 1
ATOM 6283 C C . ASN B 1 396 ? -8.109 12.102 7.953 1 90.19 396 ASN B C 1
ATOM 6285 O O . ASN B 1 396 ? -8.969 11.562 8.656 1 90.19 396 ASN B O 1
ATOM 6289 N N . VAL B 1 397 ? -8.031 13.438 7.812 1 92.75 397 VAL B N 1
ATOM 6290 C CA . VAL B 1 397 ? -9.031 14.289 8.445 1 92.75 397 VAL B CA 1
ATOM 6291 C C . VAL B 1 397 ? -10.398 14.031 7.801 1 92.75 397 VAL B C 1
ATOM 6293 O O . VAL B 1 397 ? -11.438 14.18 8.453 1 92.75 397 VAL B O 1
ATOM 6296 N N . ALA B 1 398 ? -10.391 13.648 6.512 1 90.56 398 ALA B N 1
ATOM 6297 C CA . ALA B 1 398 ? -11.641 13.273 5.852 1 90.56 398 ALA B CA 1
ATOM 6298 C C . ALA B 1 398 ? -12.242 12.031 6.492 1 90.56 398 ALA B C 1
ATOM 6300 O O . ALA B 1 398 ? -13.461 11.93 6.648 1 90.56 398 ALA B O 1
ATOM 6301 N N . VAL B 1 399 ? -11.406 11.117 6.824 1 89.38 399 VAL B N 1
ATOM 6302 C CA . VAL B 1 399 ? -11.836 9.898 7.496 1 89.38 399 VAL B CA 1
ATOM 6303 C C . VAL B 1 399 ? -12.367 10.234 8.883 1 89.38 399 VAL B C 1
ATOM 6305 O O . VAL B 1 399 ? -13.398 9.695 9.312 1 89.38 399 VAL B O 1
ATOM 6308 N N . MET B 1 400 ? -11.711 11.148 9.539 1 90 400 MET B N 1
ATOM 6309 C CA . MET B 1 400 ? -12.156 11.594 10.859 1 90 400 MET B CA 1
ATOM 6310 C C . MET B 1 400 ? -13.516 12.266 10.781 1 90 400 MET B C 1
ATOM 6312 O O . MET B 1 400 ? -14.383 12.031 11.625 1 90 400 MET B O 1
ATOM 6316 N N . ALA B 1 401 ? -13.641 13.078 9.805 1 89.81 401 ALA B N 1
ATOM 6317 C CA . ALA B 1 401 ? -14.906 13.781 9.617 1 89.81 401 ALA B CA 1
ATOM 6318 C C . ALA B 1 401 ? -16.047 12.805 9.352 1 89.81 401 ALA B C 1
ATOM 6320 O O . ALA B 1 401 ? -17.141 12.953 9.906 1 89.81 401 ALA B O 1
ATOM 6321 N N . GLN B 1 402 ? -15.742 11.828 8.555 1 86.56 402 GLN B N 1
ATOM 6322 C CA . GLN B 1 402 ? -16.734 10.812 8.242 1 86.56 402 GLN B CA 1
ATOM 6323 C C . GLN B 1 402 ? -17.141 10.023 9.492 1 86.56 402 GLN B C 1
ATOM 6325 O O . GLN B 1 402 ? -18.328 9.805 9.742 1 86.56 402 GLN B O 1
ATOM 6330 N N . ASN B 1 403 ? -16.234 9.656 10.219 1 84.5 403 ASN B N 1
ATOM 6331 C CA . ASN B 1 403 ? -16.484 8.844 11.406 1 84.5 403 ASN B CA 1
ATOM 6332 C C . ASN B 1 403 ? -17.141 9.672 12.516 1 84.5 403 ASN B C 1
ATOM 6334 O O . ASN B 1 403 ? -17.891 9.133 13.328 1 84.5 403 ASN B O 1
ATOM 6338 N N . GLY B 1 404 ? -16.812 10.945 12.57 1 85.88 404 GLY B N 1
ATOM 6339 C CA . GLY B 1 404 ? -17.344 11.828 13.594 1 85.88 404 GLY B CA 1
ATOM 6340 C C . GLY B 1 404 ? -18.703 12.398 13.242 1 85.88 404 GLY B C 1
ATOM 6341 O O . GLY B 1 404 ? -19.281 13.164 14.016 1 85.88 404 GLY B O 1
ATOM 6342 N N . GLY B 1 405 ? -19.172 12.094 12.055 1 84.19 405 GLY B N 1
ATOM 6343 C CA . GLY B 1 405 ? -20.5 12.547 11.641 1 84.19 405 GLY B CA 1
ATOM 6344 C C . GLY B 1 405 ? -20.484 13.945 11.055 1 84.19 405 GLY B C 1
ATOM 6345 O O . GLY B 1 405 ? -21.531 14.594 10.984 1 84.19 405 GLY B O 1
ATOM 6346 N N . GLN B 1 406 ? -19.344 14.461 10.781 1 88.31 406 GLN B N 1
ATOM 6347 C CA . GLN B 1 406 ? -19.234 15.773 10.148 1 88.31 406 GLN B CA 1
ATOM 6348 C C . GLN B 1 406 ? -19.359 15.656 8.633 1 88.31 406 GLN B C 1
ATOM 6350 O O . GLN B 1 406 ? -19.328 14.555 8.078 1 88.31 406 GLN B O 1
ATOM 6355 N N . SER B 1 407 ? -19.453 16.766 8.023 1 89.06 407 SER B N 1
ATOM 6356 C CA . SER B 1 407 ? -19.609 16.781 6.57 1 89.06 407 SER B CA 1
ATOM 6357 C C . SER B 1 407 ? -18.344 16.312 5.867 1 89.06 407 SER B C 1
ATOM 6359 O O . SER B 1 407 ? -17.375 17.062 5.75 1 89.06 407 SER B O 1
ATOM 6361 N N . LYS B 1 408 ? -18.438 15.109 5.336 1 88.38 408 LYS B N 1
ATOM 6362 C CA . LYS B 1 408 ? -17.312 14.562 4.582 1 88.38 408 LYS B CA 1
ATOM 6363 C C . LYS B 1 408 ? -17.141 15.289 3.254 1 88.38 408 LYS B C 1
ATOM 6365 O O . LYS B 1 408 ? -16.016 15.477 2.789 1 88.38 408 LYS B O 1
ATOM 6370 N N . GLU B 1 409 ? -18.25 15.727 2.707 1 92 409 GLU B N 1
ATOM 6371 C CA . GLU B 1 409 ? -18.188 16.469 1.447 1 92 409 GLU B CA 1
ATOM 6372 C C . GLU B 1 409 ? -17.516 17.828 1.634 1 92 409 GLU B C 1
ATOM 6374 O O . GLU B 1 409 ? -16.719 18.25 0.788 1 92 409 GLU B O 1
ATOM 6379 N N . GLY B 1 410 ? -17.859 18.453 2.752 1 93.94 410 GLY B N 1
ATOM 6380 C CA . GLY B 1 410 ? -17.219 19.719 3.061 1 93.94 410 GLY B CA 1
ATOM 6381 C C . GLY B 1 410 ? -15.719 19.594 3.25 1 93.94 410 GLY B C 1
ATOM 6382 O O . GLY B 1 410 ? -14.945 20.406 2.723 1 93.94 410 GLY B O 1
ATOM 6383 N N . MET B 1 411 ? -15.352 18.594 3.945 1 94.88 411 MET B N 1
ATOM 6384 C CA . MET B 1 411 ? -13.938 18.375 4.207 1 94.88 411 MET B CA 1
ATOM 6385 C C . MET B 1 411 ? -13.195 18.016 2.922 1 94.88 411 MET B C 1
ATOM 6387 O O . MET B 1 411 ? -12.086 18.5 2.682 1 94.88 411 MET B O 1
ATOM 6391 N N . ALA B 1 412 ? -13.781 17.188 2.123 1 94.19 412 ALA B N 1
ATOM 6392 C CA . ALA B 1 412 ? -13.18 16.812 0.845 1 94.19 412 ALA B CA 1
ATOM 6393 C C . ALA B 1 412 ? -13 18.031 -0.054 1 94.19 412 ALA B C 1
ATOM 6395 O O . ALA B 1 412 ? -11.977 18.172 -0.728 1 94.19 412 ALA B O 1
ATOM 6396 N N . THR B 1 413 ? -13.961 18.859 -0.036 1 94.81 413 THR B N 1
ATOM 6397 C CA . THR B 1 413 ? -13.891 20.078 -0.826 1 94.81 413 THR B CA 1
ATOM 6398 C C . THR B 1 413 ? -12.758 20.984 -0.333 1 94.81 413 THR B C 1
ATOM 6400 O O . THR B 1 413 ? -12.023 21.562 -1.136 1 94.81 413 THR B O 1
ATOM 6403 N N . ALA B 1 414 ? -12.664 21.078 0.962 1 95.81 414 ALA B N 1
ATOM 6404 C CA . ALA B 1 414 ? -11.594 21.891 1.551 1 95.81 414 ALA B CA 1
ATOM 6405 C C . ALA B 1 414 ? -10.219 21.375 1.135 1 95.81 414 ALA B C 1
ATOM 6407 O O . ALA B 1 414 ? -9.352 22.141 0.741 1 95.81 414 ALA B O 1
ATOM 6408 N N . ILE B 1 415 ? -10.055 20.094 1.211 1 94.56 415 ILE B N 1
ATOM 6409 C CA . ILE B 1 415 ? -8.781 19.469 0.866 1 94.56 415 ILE B CA 1
ATOM 6410 C C . ILE B 1 415 ? -8.516 19.625 -0.628 1 94.56 415 ILE B C 1
ATOM 6412 O O . ILE B 1 415 ? -7.395 19.969 -1.031 1 94.56 415 ILE B O 1
ATOM 6416 N N . PHE B 1 416 ? -9.586 19.516 -1.433 1 92.88 416 PHE B N 1
ATOM 6417 C CA . PHE B 1 416 ? -9.469 19.672 -2.877 1 92.88 416 PHE B CA 1
ATOM 6418 C C . PHE B 1 416 ? -8.984 21.078 -3.225 1 92.88 416 PHE B C 1
ATOM 6420 O O . PHE B 1 416 ? -8.07 21.234 -4.035 1 92.88 416 PHE B O 1
ATOM 6427 N N . LEU B 1 417 ? -9.5 22.031 -2.6 1 93.44 417 LEU B N 1
ATOM 6428 C CA . LEU B 1 417 ? -9.141 23.422 -2.852 1 93.44 417 LEU B CA 1
ATOM 6429 C C . LEU B 1 417 ? -7.684 23.672 -2.471 1 93.44 417 LEU B C 1
ATOM 6431 O O . LEU B 1 417 ? -6.973 24.391 -3.18 1 93.44 417 LEU B O 1
ATOM 6435 N N . GLN B 1 418 ? -7.277 23.125 -1.418 1 95.56 418 GLN B N 1
ATOM 6436 C CA . GLN B 1 418 ? -5.891 23.297 -0.993 1 95.56 418 GLN B CA 1
ATOM 6437 C C . GLN B 1 418 ? -4.926 22.672 -2 1 95.56 418 GLN B C 1
ATOM 6439 O O . GLN B 1 418 ? -3.879 23.25 -2.301 1 95.56 418 GLN B O 1
ATOM 6444 N N . TYR B 1 419 ? -5.312 21.547 -2.512 1 89.69 419 TYR B N 1
ATOM 6445 C CA . TYR B 1 419 ? -4.434 20.844 -3.434 1 89.69 419 TYR B CA 1
ATOM 6446 C C . TYR B 1 419 ? -4.312 21.594 -4.758 1 89.69 419 TYR B C 1
ATOM 6448 O O . TYR B 1 419 ? -3.305 21.469 -5.453 1 89.69 419 TYR B O 1
ATOM 6456 N N . LEU B 1 420 ? -5.254 22.391 -5.066 1 90.12 420 LEU B N 1
ATOM 6457 C CA . LEU B 1 420 ? -5.18 23.219 -6.266 1 90.12 420 LEU B CA 1
ATOM 6458 C C . LEU B 1 420 ? -4.109 24.297 -6.125 1 90.12 420 LEU B C 1
ATOM 6460 O O . LEU B 1 420 ? -3.404 24.609 -7.086 1 90.12 420 LEU B O 1
ATOM 6464 N N . PHE B 1 421 ? -3.914 24.766 -4.941 1 93.81 421 PHE B N 1
ATOM 6465 C CA . PHE B 1 421 ? -2.998 25.875 -4.711 1 93.81 421 PHE B CA 1
ATOM 6466 C C . PHE B 1 421 ? -1.672 25.375 -4.152 1 93.81 421 PHE B C 1
ATOM 6468 O O . PHE B 1 421 ? -0.679 26.109 -4.145 1 93.81 421 PHE B O 1
ATOM 6475 N N . ALA B 1 422 ? -1.642 24.172 -3.723 1 91.75 422 ALA B N 1
ATOM 6476 C CA . ALA B 1 422 ? -0.527 23.641 -2.943 1 91.75 422 ALA B CA 1
ATOM 6477 C C . ALA B 1 422 ? 0.769 23.672 -3.748 1 91.75 422 ALA B C 1
ATOM 6479 O O . ALA B 1 422 ? 1.822 24.047 -3.229 1 91.75 422 ALA B O 1
ATOM 6480 N N . PRO B 1 423 ? 0.801 23.359 -5.051 1 88.56 423 PRO B N 1
ATOM 6481 C CA . PRO B 1 423 ? 2.078 23.328 -5.77 1 88.56 423 PRO B CA 1
ATOM 6482 C C . PRO B 1 423 ? 2.791 24.688 -5.742 1 88.56 423 PRO B C 1
ATOM 6484 O O . PRO B 1 423 ? 3.99 24.75 -5.461 1 88.56 423 PRO B O 1
ATOM 6487 N N . ILE B 1 424 ? 2.104 25.688 -5.91 1 90.5 424 ILE B N 1
ATOM 6488 C CA . ILE B 1 424 ? 2.691 27.016 -5.949 1 90.5 424 ILE B CA 1
ATOM 6489 C C . ILE B 1 424 ? 3.051 27.469 -4.535 1 90.5 424 ILE B C 1
ATOM 6491 O O . ILE B 1 424 ? 4.164 27.922 -4.289 1 90.5 424 ILE B O 1
ATOM 6495 N N . CYS B 1 425 ? 2.146 27.297 -3.625 1 94 425 CYS B N 1
ATOM 6496 C CA . CYS B 1 425 ? 2.35 27.781 -2.264 1 94 425 CYS B CA 1
ATOM 6497 C C . CYS B 1 425 ? 3.471 27.016 -1.573 1 94 425 CYS B C 1
ATOM 6499 O O . CYS B 1 425 ? 4.312 27.609 -0.896 1 94 425 CYS B O 1
ATOM 6501 N N . VAL B 1 426 ? 3.465 25.719 -1.748 1 91.81 426 VAL B N 1
ATOM 6502 C CA . VAL B 1 426 ? 4.488 24.891 -1.115 1 91.81 426 VAL B CA 1
ATOM 6503 C C . VAL B 1 426 ? 5.855 25.219 -1.702 1 91.81 426 VAL B C 1
ATOM 6505 O O . VAL B 1 426 ? 6.844 25.328 -0.971 1 91.81 426 VAL B O 1
ATOM 6508 N N . THR B 1 427 ? 5.949 25.406 -3.014 1 89.44 427 THR B N 1
ATOM 6509 C CA . THR B 1 427 ? 7.207 25.75 -3.668 1 89.44 427 THR B CA 1
ATOM 6510 C C . THR B 1 427 ? 7.719 27.094 -3.182 1 89.44 427 THR B C 1
ATOM 6512 O O . THR B 1 427 ? 8.906 27.25 -2.896 1 89.44 427 THR B O 1
ATOM 6515 N N . LEU B 1 428 ? 6.84 28.016 -3.092 1 90.81 428 LEU B N 1
ATOM 6516 C CA . LEU B 1 428 ? 7.223 29.344 -2.621 1 90.81 428 LEU B CA 1
ATOM 6517 C C . LEU B 1 428 ? 7.707 29.281 -1.176 1 90.81 428 LEU B C 1
ATOM 6519 O O . LEU B 1 428 ? 8.711 29.906 -0.827 1 90.81 428 LEU B O 1
ATOM 6523 N N . SER B 1 429 ? 6.988 28.578 -0.367 1 93.94 429 SER B N 1
ATOM 6524 C CA . SER B 1 429 ? 7.387 28.438 1.028 1 93.94 429 SER B CA 1
ATOM 6525 C C . SER B 1 429 ? 8.75 27.75 1.145 1 93.94 429 SER B C 1
ATOM 6527 O O . SER B 1 429 ? 9.602 28.188 1.921 1 93.94 429 SER B O 1
ATOM 6529 N N . LEU B 1 430 ? 8.914 26.75 0.39 1 89.62 430 LEU B N 1
ATOM 6530 C CA . LEU B 1 430 ? 10.172 26.016 0.455 1 89.62 430 LEU B CA 1
ATOM 6531 C C . LEU B 1 430 ? 11.336 26.875 -0.016 1 89.62 430 LEU B C 1
ATOM 6533 O O . LEU B 1 430 ? 12.422 26.844 0.572 1 89.62 430 LEU B O 1
ATOM 6537 N N . ALA B 1 431 ? 11.133 27.547 -1.104 1 85.94 431 ALA B N 1
ATOM 6538 C CA . ALA B 1 431 ? 12.148 28.484 -1.58 1 85.94 431 ALA B CA 1
ATOM 6539 C C . ALA B 1 431 ? 12.508 29.5 -0.507 1 85.94 431 ALA B C 1
ATOM 6541 O O . ALA B 1 431 ? 13.68 29.797 -0.287 1 85.94 431 ALA B O 1
ATOM 6542 N N . ALA B 1 432 ? 11.516 29.984 0.11 1 89.94 432 ALA B N 1
ATOM 6543 C CA . ALA B 1 432 ? 11.727 30.953 1.176 1 89.94 432 ALA B CA 1
ATOM 6544 C C . ALA B 1 432 ? 12.484 30.328 2.348 1 89.94 432 ALA B C 1
ATOM 6546 O O . ALA B 1 432 ? 13.375 30.953 2.924 1 89.94 432 ALA B O 1
ATOM 6547 N N . PHE B 1 433 ? 12.086 29.109 2.742 1 92.56 433 PHE B N 1
ATOM 6548 C CA . PHE B 1 433 ? 12.734 28.422 3.854 1 92.56 433 PHE B CA 1
ATOM 6549 C C . PHE B 1 433 ? 14.227 28.25 3.586 1 92.56 433 PHE B C 1
ATOM 6551 O O . PHE B 1 433 ? 15.055 28.516 4.457 1 92.56 433 PHE B O 1
ATOM 6558 N N . ILE B 1 434 ? 14.523 27.781 2.404 1 85.31 434 ILE B N 1
ATOM 6559 C CA . ILE B 1 434 ? 15.906 27.516 2.033 1 85.31 434 ILE B CA 1
ATOM 6560 C C . ILE B 1 434 ? 16.703 28.828 2.039 1 85.31 434 ILE B C 1
ATOM 6562 O O . ILE B 1 434 ? 17.828 28.875 2.543 1 85.31 434 ILE B O 1
ATOM 6566 N N . GLN B 1 435 ? 16.125 29.859 1.496 1 84.81 435 GLN B N 1
ATOM 6567 C CA . GLN B 1 435 ? 16.797 31.172 1.472 1 84.81 435 GLN B CA 1
ATOM 6568 C C . GLN B 1 435 ? 17.031 31.688 2.885 1 84.81 435 GLN B C 1
ATOM 6570 O O . GLN B 1 435 ? 18.094 32.219 3.189 1 84.81 435 GLN B O 1
ATOM 6575 N N . LEU B 1 436 ? 16.047 31.562 3.697 1 89.75 436 LEU B N 1
ATOM 6576 C CA . LEU B 1 436 ? 16.141 32.031 5.07 1 89.75 436 LEU B CA 1
ATOM 6577 C C . LEU B 1 436 ? 17.188 31.266 5.848 1 89.75 436 LEU B C 1
ATOM 6579 O O . LEU B 1 436 ? 18.016 31.844 6.547 1 89.75 436 LEU B O 1
ATOM 6583 N N . LEU B 1 437 ? 17.172 29.969 5.703 1 89.31 437 LEU B N 1
ATOM 6584 C CA . LEU B 1 437 ? 18.078 29.109 6.453 1 89.31 437 LEU B CA 1
ATOM 6585 C C . LEU B 1 437 ? 19.516 29.266 5.938 1 89.31 437 LEU B C 1
ATOM 6587 O O . LEU B 1 437 ? 20.469 28.906 6.637 1 89.31 437 LEU B O 1
ATOM 6591 N N . SER B 1 438 ? 19.672 29.719 4.727 1 83.38 438 SER B N 1
ATOM 6592 C CA . SER B 1 438 ? 21 29.938 4.152 1 83.38 438 SER B CA 1
ATOM 6593 C C . SER B 1 438 ? 21.547 31.312 4.535 1 83.38 438 SER B C 1
ATOM 6595 O O . SER B 1 438 ? 22.719 31.594 4.293 1 83.38 438 SER B O 1
ATOM 6597 N N . SER B 1 439 ? 20.734 32.094 5.035 1 84.62 439 SER B N 1
ATOM 6598 C CA . SER B 1 439 ? 21.172 33.406 5.465 1 84.62 439 SER B CA 1
ATOM 6599 C C . SER B 1 439 ? 21.75 33.375 6.875 1 84.62 439 SER B C 1
ATOM 6601 O O . SER B 1 439 ? 21.172 32.75 7.77 1 84.62 439 SER B O 1
ATOM 6603 N N . ASP B 1 440 ? 22.781 34.062 7.062 1 84.19 440 ASP B N 1
ATOM 6604 C CA . ASP B 1 440 ? 23.469 34.125 8.352 1 84.19 440 ASP B CA 1
ATOM 6605 C C . ASP B 1 440 ? 22.609 34.812 9.406 1 84.19 440 ASP B C 1
ATOM 6607 O O . ASP B 1 440 ? 22.75 34.562 10.602 1 84.19 440 ASP B O 1
ATOM 6611 N N . CYS B 1 441 ? 21.812 35.688 8.953 1 85.88 441 CYS B N 1
ATOM 6612 C CA . CYS B 1 441 ? 20.969 36.406 9.883 1 85.88 441 CYS B CA 1
ATOM 6613 C C . CYS B 1 441 ? 19.891 35.5 10.469 1 85.88 441 CYS B C 1
ATOM 6615 O O . CYS B 1 441 ? 19.5 35.656 11.625 1 85.88 441 CYS B O 1
ATOM 6617 N N . PHE B 1 442 ? 19.469 34.594 9.719 1 89.88 442 PHE B N 1
ATOM 6618 C CA . PHE B 1 442 ? 18.422 33.688 10.156 1 89.88 442 PHE B CA 1
ATOM 6619 C C . PHE B 1 442 ? 19.016 32.5 10.906 1 89.88 442 PHE B C 1
ATOM 6621 O O . PHE B 1 442 ? 18.594 32.188 12.016 1 89.88 442 PHE B O 1
ATOM 6628 N N . LEU B 1 443 ? 19.938 31.859 10.328 1 88.19 443 LEU B N 1
ATOM 6629 C CA . LEU B 1 443 ? 20.641 30.734 10.953 1 88.19 443 LEU B CA 1
ATOM 6630 C C . LEU B 1 443 ? 22.125 31.031 11.078 1 88.19 443 LEU B C 1
ATOM 6632 O O . LEU B 1 443 ? 22.891 30.891 10.117 1 88.19 443 LEU B O 1
ATOM 6636 N N . PRO B 1 444 ? 22.484 31.453 12.195 1 80.44 444 PRO B N 1
ATOM 6637 C CA . PRO B 1 444 ? 23.906 31.719 12.391 1 80.44 444 PRO B CA 1
ATOM 6638 C C . PRO B 1 444 ? 24.766 30.469 12.266 1 80.44 444 PRO B C 1
ATOM 6640 O O . PRO B 1 444 ? 24.328 29.375 12.641 1 80.44 444 PRO B O 1
ATOM 6643 N N . PRO B 1 445 ? 25.938 30.562 11.5 1 73 445 PRO B N 1
ATOM 6644 C CA . PRO B 1 445 ? 26.812 29.406 11.336 1 73 445 PRO B CA 1
ATOM 6645 C C . PRO B 1 445 ? 27.203 28.781 12.672 1 73 445 PRO B C 1
ATOM 6647 O O . PRO B 1 445 ? 27.391 29.484 13.656 1 73 445 PRO B O 1
ATOM 6650 N N . VAL B 1 446 ? 26.969 27.438 12.727 1 64.25 446 VAL B N 1
ATOM 6651 C CA . VAL B 1 446 ? 27.391 26.719 13.922 1 64.25 446 VAL B CA 1
ATOM 6652 C C . VAL B 1 446 ? 28.906 26.5 13.891 1 64.25 446 VAL B C 1
ATOM 6654 O O . VAL B 1 446 ? 29.469 26.25 12.828 1 64.25 446 VAL B O 1
#

Radius of gyration: 36.72 Å; Cα contacts (8 Å, |Δi|>4): 1218; chains: 2; bounding box: 153×128×111 Å

Solvent-accessible surface area (backbone atoms only — not comparable to full-atom values): 45674 Å² total; per-residue (Å²): 139,83,84,81,80,81,78,81,81,81,80,79,79,78,77,75,77,81,68,68,60,60,59,49,49,52,50,50,48,48,48,46,48,50,49,48,48,48,48,49,50,48,47,52,50,47,51,52,44,30,50,50,38,43,35,55,51,36,20,51,49,41,33,16,47,51,15,21,49,31,25,68,71,59,64,43,40,74,67,36,42,53,35,50,39,48,40,32,48,62,45,17,40,11,27,28,40,21,40,61,59,48,55,62,88,53,45,76,59,89,59,89,72,59,73,58,55,74,52,60,66,58,52,41,67,75,37,49,68,36,50,54,41,41,59,53,52,36,48,52,16,41,52,51,10,51,50,42,24,60,77,44,60,40,53,82,81,35,31,55,54,40,18,44,48,32,24,37,44,31,61,55,68,57,40,54,53,54,50,50,50,44,56,64,50,26,68,75,69,44,87,67,95,66,66,63,38,75,72,48,46,60,44,31,54,59,44,35,57,39,50,45,44,21,51,43,43,53,60,34,37,61,71,76,51,78,69,60,69,67,65,68,64,59,66,71,64,68,81,62,80,72,68,86,67,65,72,64,62,56,51,54,50,48,49,51,48,46,51,50,48,49,48,48,48,46,47,48,50,46,58,54,26,56,36,52,38,22,47,22,29,52,50,15,51,55,34,43,76,36,76,61,35,50,38,37,37,36,46,69,75,18,71,73,69,21,86,40,24,28,49,45,50,10,36,37,45,34,14,62,24,25,61,43,52,40,31,25,47,41,16,32,44,35,42,87,40,74,35,53,83,62,32,43,64,62,37,37,50,43,45,36,44,42,21,43,45,47,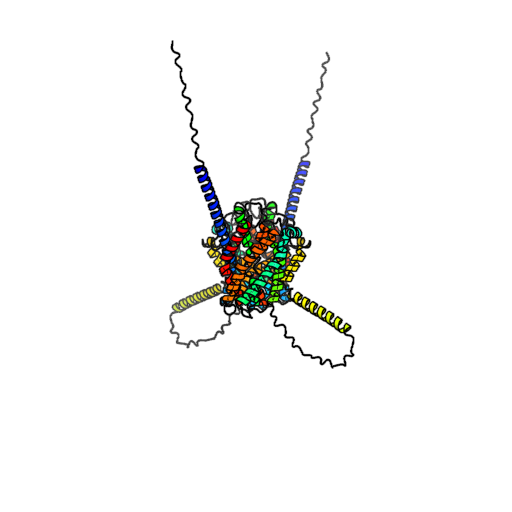40,30,51,52,44,52,55,49,50,50,53,44,49,74,72,49,74,84,68,57,69,35,55,55,48,44,63,45,50,50,38,35,29,52,44,27,62,63,53,37,44,43,22,49,75,21,70,36,56,35,36,24,44,28,30,40,43,52,56,27,60,73,47,36,34,62,40,38,33,51,50,49,52,47,49,55,53,42,57,69,28,57,86,62,37,61,85,120,139,84,80,79,79,80,79,80,76,79,81,78,81,77,76,76,75,80,65,71,60,60,59,49,49,50,50,50,49,49,50,47,49,50,50,47,48,48,48,49,50,48,46,51,50,46,50,51,43,31,52,51,38,44,35,56,49,36,20,50,50,41,32,16,46,50,16,20,49,31,26,69,72,59,64,43,40,73,67,39,43,52,35,49,39,48,39,31,49,63,46,17,41,11,27,29,39,21,41,61,59,50,56,63,87,55,46,75,58,88,59,90,74,60,73,57,58,72,54,59,66,58,53,41,68,75,37,48,68,37,52,55,40,39,60,53,52,37,49,52,16,40,52,51,10,51,50,43,24,63,76,46,60,40,53,84,82,35,31,53,54,38,18,44,49,32,26,36,44,30,64,55,69,57,40,54,54,54,52,50,50,44,56,62,50,25,69,72,69,44,87,67,94,64,68,62,39,73,72,49,48,60,44,32,55,60,43,33,57,38,50,45,44,23,52,44,43,54,60,36,38,61,73,76,50,77,70,61,70,68,66,70,64,60,67,72,66,67,80,62,80,74,66,87,66,65,73,65,61,54,51,53,50,46,49,52,48,47,50,50,48,49,48,48,48,47,48,49,51,46,57,54,25,56,35,50,38,23,47,21,28,52,50,15,52,54,34,43,77,36,76,60,35,50,37,36,37,36,47,70,77,18,70,73,69,20,87,40,23,26,48,42,48,9,36,38,45,34,15,61,25,26,60,43,53,39,30,24,46,41,16,32,44,34,42,87,41,75,33,52,83,64,31,43,64,63,37,38,51,42,43,35,44,42,21,45,46,48,40,29,53,53,42,52,54,49,50,50,52,43,49,74,72,49,74,84,67,57,69,33,57,55,47,43,63,45,48,50,37,33,30,53,45,27,62,63,54,38,43,43,23,49,76,20,70,37,55,34,37,23,43,29,30,39,43,52,56,25,60,71,47,38,34,61,40,38,33,52,50,48,50,48,49,53,54,42,58,68,28,58,87,60,37,63,85,118

pLDDT: mean 78.03, std 21.08, range [20.97, 98.19]

Secondary structure (DSSP, 8-state):
-------------------THHHHHHHHHHHHHHHHHHHHHHHHHHHHHHHHHHHHHHHHHHHHHHHHHHHHTTSS-HHHHHHHHHHIIIIIHHHHHHHHHS------S--S--PPPPPHHHHHHHTTHHHHHHHHHHHHHHHHHHHHHHHTT--TTTHHHHHHHHH-B--SHHHHHHHHHHHHHHHHH--S----GGGTHHHHHHHHHHHHHHHHHHHHS-------------------------HHHHHHHHHHHHHHHHHHHHHHHHHHH--HHHHHHHHHHHHHTSTTHHHHS--SS-SS--TTHHHHHHHHHHHHTHHHHHHHHHHHHTTT---TTTS-HHHHHHHHHIIIIIHHHHHHHHHHHHHHHS-S--HHHHHHHHHTTS--B-THHHHHHHHTTS-HHHHHHHHHHHHHHHHHHHHHHHHHHHHHHHSTTTS---/-------------------THHHHHHHHHHHHHHHHHHHHHHHHHHHHHHHHHHHHHHHHHHHHHHHHHHHHTTSS-HHHHHHHHHHIIIIIHHHHHHHHHS------S--S--PPPPPHHHHHHHTHHHHHHHHHHHHHHHHHHHHHHHHTT--TTTHHHHHHHHH-B--SHHHHHHHHHHHHHHHHH--S----GGGTHHHHHHHHHHHHHHHHHHHHS-------------------------HHHHHHHHHHHHHHHHHHHHHHHHHHH--HHHHHHHHHHHHHTSTTHHHHS--SS-SS--TTHHHHHHHHHHHHTHHHHHHHHHHHHTTT---TTTS-HHHHHHHHHIIIIIHHHHHHHHHHHHHHHS-S--HHHHHHHHHTTS--B-THHHHHHHHTTS-HHHHHHHHHHHHHHHHHHHHHHHHHHHHHHHSTTTS---

Organism: Symbiodinium microadriaticum (NCBI:txid2951)